Protein AF-Q2GPQ6-F1 (afdb_monomer)

InterPro domains:
  IPR011059 Metal-dependent hydrolase, composite domain superfamily [SSF51338] (100-540)
  IPR013108 Amidohydrolase 3 [PF07969] (475-532)
  IPR032466 Metal-dependent hydrolase [SSF51556] (184-500)

Organism: Chaetomium globosum (strain ATCC 6205 / CBS 148.51 / DSM 1962 / NBRC 6347 / NRRL 1970) (NCBI:txid306901)

Nearest PDB structures (foldseek):
  3ooq-assembly1_E  TM=9.260E-01  e=1.274E-31  Thermotoga maritima MSB8
  8dqn-assembly1_H  TM=5.918E-01  e=1.921E-09  Leucothrix mucor DSM 2157
  3mtw-assembly1_A  TM=5.544E-01  e=2.272E-09  Caulobacter vibrioides
  8dqn-assembly1_G  TM=5.792E-01  e=2.688E-09  Leucothrix mucor DSM 2157
  8dqn-assembly1_A  TM=5.842E-01  e=4.981E-09  Leucothrix mucor DSM 2157

pLDDT: mean 72.68, std 28.34, range [21.3, 98.81]

Solvent-accessible surface area (backbone atoms only — not comparable to full-atom values): 72209 Å² total; per-residue (Å²): 123,78,82,87,87,82,86,84,86,84,88,86,91,82,81,86,81,90,75,77,88,75,72,83,66,66,68,60,60,54,48,56,53,52,43,12,40,54,38,27,50,47,54,52,50,49,49,56,74,74,64,70,84,88,71,94,64,81,88,72,82,77,67,46,96,47,85,58,32,25,79,68,76,44,51,44,66,60,41,50,55,41,50,57,49,45,51,66,74,66,55,69,58,60,63,61,80,15,64,91,55,85,56,36,94,85,41,64,91,87,66,63,32,34,36,41,33,49,22,27,33,37,39,64,62,52,42,89,88,54,52,71,71,45,37,73,72,43,42,54,55,63,76,41,70,25,17,39,34,26,41,51,11,17,23,66,44,75,39,75,70,75,60,74,93,77,56,63,96,71,46,45,76,45,77,44,86,56,29,36,29,38,30,19,29,32,32,67,36,26,24,70,25,15,50,26,48,41,54,43,88,94,46,68,50,30,60,76,80,91,42,52,76,31,43,60,44,50,34,70,81,47,43,39,64,80,30,57,50,46,58,51,24,33,42,39,29,30,37,34,34,27,28,34,28,53,45,55,17,45,25,35,6,26,27,47,50,30,33,48,67,52,76,84,83,82,81,67,64,40,86,35,64,69,70,24,36,71,54,79,84,54,53,65,44,32,34,26,30,24,48,61,61,48,22,28,66,69,40,39,41,94,94,53,78,63,21,68,39,64,70,38,44,59,44,54,50,50,61,48,50,53,54,16,51,50,51,47,49,54,30,51,55,43,42,59,52,39,75,77,42,56,63,75,48,86,66,74,68,70,81,56,68,73,35,44,58,52,29,35,28,56,64,63,39,36,50,29,36,31,35,28,24,37,65,72,40,48,49,54,50,29,48,50,19,58,73,65,61,27,56,55,40,28,33,30,61,23,40,31,47,54,81,38,59,78,53,43,63,61,26,29,76,92,54,57,42,28,38,30,28,59,36,73,86,56,33,50,33,79,60,35,55,56,57,56,47,43,32,45,24,52,28,43,76,72,73,48,46,44,29,33,37,24,54,19,79,80,33,64,48,36,48,35,55,52,33,26,25,45,22,29,68,40,23,21,53,64,64,56,19,56,26,15,30,16,28,48,41,19,44,61,72,41,31,55,49,29,40,22,34,57,47,58,27,10,46,17,33,33,23,34,28,68,31,43,69,62,42,92,84,43,46,45,46,48,38,26,49,49,37,43,71,75,48,96,57,46,55,68,77,93,66,78,88,62,74,74,79,76,83,64,72,73,37,63,55,84,76,91,70,88,82,90,69,99,46,53,32,44,30,35,42,72,42,79,53,62,98,65,89,72,71,67,78,46,91,82,78,27,47,45,56,58,74,82,67,101,77,58,52,71,49,80,40,82,77,22,73,47,62,66,70,41,67,48,64,76,49,54,58,36,41,38,53,25,76,68,37,68,94,43,33,72,54,58,44,51,85,50,74,43,56,22,56,87,49,56,51,56,73,29,73,56,25,48,51,34,27,73,73,45,28,41,30,35,37,20,55,24,30,23,68,54,88,88,22,32,28,22,22,16,20,24,32,40,28,74,35,72,39,79,86,43,88,76,20,59,79,28,67,68,61,30,41,37,37,52,64,42,80,64,38,38,77,52,34,89,90,19,71,35,63,70,44,45,52,51,48,52,50,48,54,49,52,49,32,70,71,49,73,87,69,88,54,89,84,57,63,77,83,35,66,66,42,51,40,32,36,26,54,67,38,77,32,35,40,37,34,34,33,26,31,45,79,57,49,59,51,50,53,54,48,48,52,54,49,28,72,71,59,79,30,68,61,44,42,33,33,29,28,31,41,22,40,76,84,41,48,67,61,33,59,77,66,68,44,47,78,43,67,48,57,86,70,27,70,25,57,42,68,54,19,63,71,32,66,62,65,80,56,33,51,81,69,71,88,82,83,66,75,90,74,84,88,75,84,77,89,72,86,86,76,92,82,86,85,83,87,85,84,88,85,90,86,86,84,84,88,86,82,88,89,84,84,86,89,89,81,83,86,82,89,85,82,89,84,86,89,80,89,86,88,91,90,89,84,89,80,89,85,94,87,88,84,80,88,89,83,90,80,87,84,90,83,84,84,87,85,87,85,89,87,88,85,89,86,87,87,89,91,86,90,88,84,91,90,86,92,90,90,89,90,93,91,90,86,82,88,88,82,88,87,87,88,85,89,81,90,84,86,88,88,82,85,86,81,92,88,78,84,80,83,84,90,83,85,89,85,79,88,78,89,81,88,87,88,88,83,92,78,86,80,90,80,87,89,82,88,81,87,89,88,86,90,90,83,87,91,84,90,87,88,84,91,86,86,87,87,88,85,90,86,88,85,85,89,86,87,83,89,83,89,82,88,82,88,90,86,91,79,91,86,93,86,90,91,88,91,90,85,90,88,93,88,86,89,91,87,92,86,88,85,87,87,87,89,91,87,87,88,92,88,85,90,82,90,80,90,81,91,80,90,80,89,84,83,87,82,89,87,85,84,89,85,91,92,86,86,87,90,63,65,33,84,90,93,94,93,91,91,93,90,92,91,88,88,90,85,90,84,86,91,81,90,89,88,83,87,87,88,87,88,90,85,83,88,86,85,85,88,83,86,79,84,84,87,133

Radius of gyration: 45.19 Å; Cα contacts (8 Å, |Δi|>4): 1776; chains: 1; bounding box: 141×131×121 Å

Secondary structure (DSSP, 8-state):
--------------PPP--------THHHHHHHHHHHHHHHHHHHHHHHHS-------------SSTTB-TTS-BHHHHHHHHHHHHHTTPPP-PPP-TT-SS-TTPPTTPPPEEEEEEEEE-SSPPTT--HHHHHTTTT--EEEEEEEEETTEEEEEES---GGGS-TT-EEEE-TT-EEEEPEEEEEE-TTTB-SSP-GGGB-S--TT-SB-TT-BGGGT--TT-THHHHHHTTTEEEEEE---SSSSEEEEEEEEE---SS-SS--TT-TTTTBS-TT---EEEEEE-SSHHHHHH--TTSSS-SSHHHHHHHHHHHHHHHHHHHHHHHHHHHHHHT-GGG-SSPPP--HHHHHHHHHHTT-EEEEEE--SHHHHHHHHHHHHHHT---SEEES-TTGGG-HHHHTTSTTSSPPEEEE-SS--SSSGGGSS--TTHHHHHHHTT--EEE--TBTTS-GGGTHHHHHHHHHTT--HHHHHHTTTHHHHHHHT-TTTSSS--TTSB--EEEESS-TTSTT--EEEEEETTEES-SS--------PPPPPP-GGGGSPP-SPPP-S--EEEEEEEEE-SS--S--BTTTTEEES---TT--EEEEEEEEEEPPEEEESS-TTTBSSTT-GGGB----TT--EESGGG---S-HHHHHHHHTTEEEEEE--B-SSTT-B-EEEEEEETT-S-TTSTTSEEEEEEEEEEE-STTHHHH-TT--SHHHHHHHHHHHHHHHHHSPP---TTS-TTSHHHHHHHHHTTSS-EEEEE--HHHHHHHHHHHHHHHHHHSS---EEEEE-TTGGGGHHHHHHTT-EEEESSSS----SGGGTT---S--S-S--TTT--------------------------------------------------------------------------------------------------------------------------------------------S------------------------------------------------------------------------------------------------------------------------------------------------------------------------

Sequence (1158 aa):
MDEKGGLPSHRAGTEPPRWQRQKPRRSRAIRFLAVGCLCFIAVAQWKQVFSNPSGSGPAASVVSPNPDVTVHGLSVKRLQENLATCESLRKKPQDPIGAGRERNARYLDGHAPTLIKNATVWVGEPAANTPPDAARNGAGFAWIKADVYLEYGLIKKVESSIALSSVASDTVVFNADGRPLTAGIIDMHSHAGVDSLPSLWGNEDTNEMASDITPYVRSIDGIQPFAHQIQVIKSGGVTTSLVLPGSANNMGGEAFVIKHAVGKADGRNETSAVDMLADPDRNWRYMKMACGENPKRVYGNAGKQGPTSRLGESWEFRQAFEKATKVVQEQDDWCNAAAAGVHHMKSYLPQELRWESLGALLRHQVRLNTHCYTIPDLEAFVDHTNEFKFKVQAFHHAHQTFLVPEILKRAYGGEPPASALFADNMWYKAEANVASEYAGKILYDNGLTPIYVSDNPVLNAQHVVFEAAKGYKYGLPYHAALAAVTTAPAERLGFGNRLGKIKPGFDADVVVWDSDPLSVGAAPVQVWIDGTAQYDDPVVLKKPVAEMMVPDESLSKIPEGPVAMDEVIFTGVSRVILNEDVEHLSENNALVVLLLASNTPIIKLNNGYLTESLTAFGSKIGLNAIDAEKDTDNGPSGTSFTRAEDGLALDTQKTNISYTYGVTKAITAPRLRGLDTHHGTSVGFLTGALSPLSHNTIFSADAAVHYTLTPSIKSAHPDTPSISAAIAALRIKLLTAVTTPPNDNPNTDPYSEASYLRLVTNGTLPLIITVHSADTIAALLKLKSLIETTTHTPLRLVLHGAAEAHLLAADLAAAHVGVILAPLFSYATTWDQRRALTGAAVDAGEPGWNRKMETTWLMRTGQPIAGRKERPRPMSAPAQQIWSQDLAMDALIRRDQAPAVGQLVPRRKIDWVPGQVRHLARPRLGVDKLRASMVPARPCPFPGLRPPELHALPPTQRHRRIPHMRRVKIGPWVRRAEDLRHFPDLLRQRRGALSPSPQNANPLNQPPSHDPSQPASPPHNPPLPIGLTLAPWPLTAESNNPIPSSSNPYSCTLHPPAPRAPPPQTSNFRTPQLPQQHLSRPSNNGNKNSILARRCICALGTCTGVHTPHAGCDSGAPHALRARRGPSATSVVSSIKASGRGEEVPHFGLAFTAVSPH

Foldseek 3Di:
DDDDDDDDDDDDDDDDDDDDPPDDPPVVVVVQVVQWVVVVVVVVVVCVVPPDPPDPDPDDPPDPPDVQAFPQGDGLVLLVVLLVVVVVLQDAFAQDFFPPDPADPLFDPPFAKEKEAFEFEFFLAFDPPQDPVVVLVVHRGGGDTWIWIADNQFTADTGNDDDCVNDDVRYHYHYLVHFYKFFFFEFAAEQAQCCAPLGDPVLNNQAPLPAQQQQLDASLVRGQLVRVLLLLLVQLRHQKYWRARDALHQWGYWIFIFGSPDDDCPPQPSRHSLSRGPCNVCSAIETEGEADCRNLVSQVDPPDDGDVDRVRSLVVLVVLLVVLVVLLVQQVVQSVVVVVPSSPDNDRGRDDSSNPSVVCQLSVRYAYEYAAFDPSRLLSVQVSCVVSVGAHQEHACHFCCLVCVVSQCSRHDNAGHEYEHAQPPAQQDPSRPRGHNLSCLSQSVSVHQYAYHQSPPVHSSSLSLQSLLSNLLQANWNSSSLCSGWQSSCVSVSNNNATRGSDRSHRQFMFGWQAASSDDQITTLWTDGSSDIPAPFFDDDPDDRDDHDDRDNVSNDRDPDDDDFPWEKEFQAQEEAEPDDQPDDDPPHGIRGPDDDPDHYYDYDHNHYHHQFAEAELAQQQQAQHNVDPVRGVDACQPDAEFSLVRGAAPHPRLCVCVVVRNQKYWHAHAHHDRSHHAYFIWIATSNDHDPPPPRGTPGRGQAGEDELECVVLVRHVQDVDSVSVLVVVLVLLVCLLPDPPDPPPPDDCRHPSNVSVCQLQPNHAYEYEAAAPVSVVSVLVSQVVSCVSSVHHGRAEYEQHQVCVVVVVSCVVSVYHYHHPPPQQDSHHPRNVVGDRGRSRYQDRPDPDDHDDPDDDPDDDDDDDDDDDDDDDDDDDDDDDDDDDDDDDDDDDDDDDDDDDDDDDDDDDDDDDDDDDDDDDDDDDDDDDDDDDDDDDDDDDDDDDDDDDDDDDDDDDDDDDDDDDDDDDDDDDDDDDDDDDDDDDDDDDDDDDDDDDDDDDDDDDDDDDDDDDDDDDDDDDDDDDDDDDDDDDDDDDDDDDDDDDDDDDDDDDDDDDDDDYDDDDDDDDDDDDDDDDDDDDDDDDDDDDDDYDDDDDDDDDDDDDDDDDDDTDDDDDDDDDDDDDDYDDDDDDDDDDDDDDDDDDDDDDDDDDDDDD

Mean predicted aligned error: 18.24 Å

Structure (mmCIF, N/CA/C/O backbone):
data_AF-Q2GPQ6-F1
#
_entry.id   AF-Q2GPQ6-F1
#
loop_
_atom_site.group_PDB
_atom_site.id
_atom_site.type_symbol
_atom_site.label_atom_id
_atom_site.label_alt_id
_atom_site.label_comp_id
_atom_site.label_asym_id
_atom_site.label_entity_id
_atom_site.label_seq_id
_atom_site.pdbx_PDB_ins_code
_atom_site.Cartn_x
_atom_site.Cartn_y
_atom_site.Cartn_z
_atom_site.occupancy
_atom_site.B_iso_or_equiv
_atom_site.auth_seq_id
_atom_site.auth_comp_id
_atom_site.auth_asym_id
_atom_site.auth_atom_id
_atom_site.pdbx_PDB_model_num
ATOM 1 N N . MET A 1 1 ? 24.464 44.467 -34.924 1.00 33.66 1 MET A N 1
ATOM 2 C CA . MET A 1 1 ? 23.470 44.532 -33.836 1.00 33.66 1 MET A CA 1
ATOM 3 C C . MET A 1 1 ? 24.221 44.253 -32.542 1.00 33.66 1 MET A C 1
ATOM 5 O O . MET A 1 1 ? 24.274 43.110 -32.119 1.00 33.66 1 MET A O 1
ATOM 9 N N . ASP A 1 2 ? 24.963 45.180 -31.941 1.00 35.94 2 ASP A N 1
ATOM 10 C CA . ASP A 1 2 ? 25.137 46.631 -32.153 1.00 35.94 2 ASP A CA 1
ATOM 11 C C . ASP A 1 2 ? 23.869 47.500 -32.102 1.00 35.94 2 ASP A C 1
ATOM 13 O O . ASP A 1 2 ? 23.050 47.469 -33.013 1.00 35.94 2 ASP A O 1
ATOM 17 N N . GLU A 1 3 ? 23.820 48.303 -31.037 1.00 38.44 3 GLU A N 1
ATOM 18 C CA . GLU A 1 3 ? 23.460 49.730 -30.990 1.00 38.44 3 GLU A CA 1
ATOM 19 C C . GLU A 1 3 ? 22.063 50.214 -31.439 1.00 38.44 3 GLU A C 1
ATOM 21 O O . GLU A 1 3 ? 21.700 50.260 -32.609 1.00 38.44 3 GLU A O 1
ATOM 26 N N . LYS A 1 4 ? 21.345 50.717 -30.426 1.00 36.44 4 LYS A N 1
ATOM 27 C CA . LYS A 1 4 ? 20.774 52.075 -30.303 1.00 36.44 4 LYS A CA 1
ATOM 28 C C . LYS A 1 4 ? 20.741 52.997 -31.541 1.00 36.44 4 LYS A C 1
ATOM 30 O O . LYS A 1 4 ? 21.755 53.212 -32.194 1.00 36.44 4 LYS A O 1
ATOM 35 N N . GLY A 1 5 ? 19.733 53.877 -31.526 1.00 37.91 5 GLY A N 1
ATOM 36 C CA . GLY A 1 5 ? 20.026 55.321 -31.437 1.00 37.91 5 GLY A CA 1
ATOM 37 C C . GLY A 1 5 ? 19.019 56.243 -32.123 1.00 37.91 5 GLY A C 1
ATOM 38 O O . GLY A 1 5 ? 18.670 56.012 -33.272 1.00 37.91 5 GLY A O 1
ATOM 39 N N . GLY A 1 6 ? 18.567 57.301 -31.430 1.00 31.03 6 GLY A N 1
ATOM 40 C CA . GLY A 1 6 ? 17.501 58.171 -31.960 1.00 31.03 6 GLY A CA 1
ATOM 41 C C . GLY A 1 6 ? 17.274 59.557 -31.331 1.00 31.03 6 GLY A C 1
ATOM 42 O O . GLY A 1 6 ? 16.336 60.213 -31.760 1.00 31.03 6 GLY A O 1
ATOM 43 N N . LEU A 1 7 ? 18.140 60.035 -30.415 1.00 31.34 7 LEU A N 1
ATOM 44 C CA . LEU A 1 7 ? 18.234 61.452 -29.967 1.00 31.34 7 LEU A CA 1
ATOM 45 C C . LEU A 1 7 ? 16.989 62.053 -29.241 1.00 31.34 7 LEU A C 1
ATOM 47 O O . LEU A 1 7 ? 15.953 61.399 -29.160 1.00 31.34 7 LEU A O 1
ATOM 51 N N . PRO A 1 8 ? 17.048 63.299 -28.705 1.00 43.69 8 PRO A N 1
ATOM 52 C CA . PRO A 1 8 ? 18.209 64.129 -28.343 1.00 43.69 8 PRO A CA 1
ATOM 53 C C . PRO A 1 8 ? 18.274 64.502 -26.837 1.00 43.69 8 PRO A C 1
ATOM 55 O O . PRO A 1 8 ? 17.430 64.147 -26.022 1.00 43.69 8 PRO A O 1
ATOM 58 N N . SER A 1 9 ? 19.325 65.242 -26.472 1.00 32.03 9 SER A N 1
ATOM 59 C CA . SER A 1 9 ? 19.670 65.714 -25.119 1.00 32.03 9 SER A CA 1
ATOM 60 C C . SER A 1 9 ? 18.954 66.991 -24.656 1.00 32.03 9 SER A C 1
ATOM 62 O O . SER A 1 9 ? 18.629 67.826 -25.493 1.00 32.03 9 SER A O 1
ATOM 64 N N . HIS A 1 10 ? 19.007 67.285 -23.348 1.00 33.09 10 HIS A N 1
ATOM 65 C CA . HIS A 1 10 ? 19.486 68.606 -22.897 1.00 33.09 10 HIS A CA 1
ATOM 66 C C . HIS A 1 10 ? 20.354 68.522 -21.619 1.00 33.09 10 HIS A C 1
ATOM 68 O O . HIS A 1 10 ? 20.557 67.440 -21.072 1.00 33.09 10 HIS A O 1
ATOM 74 N N . ARG A 1 11 ? 20.990 69.642 -21.241 1.00 31.41 11 ARG A N 1
ATOM 75 C CA . ARG A 1 11 ? 22.183 69.705 -20.362 1.00 31.41 11 ARG A CA 1
ATOM 76 C C . ARG A 1 11 ? 21.898 69.743 -18.849 1.00 31.41 11 ARG A C 1
ATOM 78 O O . ARG A 1 11 ? 20.796 70.047 -18.412 1.00 31.41 11 ARG A O 1
ATOM 85 N N . ALA A 1 12 ? 22.946 69.468 -18.070 1.00 33.78 12 ALA A N 1
ATOM 86 C CA . ALA A 1 12 ? 22.953 69.432 -16.608 1.00 33.78 12 ALA A CA 1
ATOM 87 C C . ALA A 1 12 ? 23.259 70.788 -15.935 1.00 33.78 12 ALA A C 1
ATOM 89 O O . ALA A 1 12 ? 23.894 71.650 -16.541 1.00 33.78 12 ALA A O 1
ATOM 90 N N . GLY A 1 13 ? 22.955 70.874 -14.632 1.00 31.48 13 GLY A N 1
ATOM 91 C CA . GLY A 1 13 ? 23.861 71.495 -13.653 1.00 31.48 13 GLY A CA 1
ATOM 92 C C . GLY A 1 13 ? 23.433 72.812 -12.995 1.00 31.48 13 GLY A C 1
ATOM 93 O O . GLY A 1 13 ? 23.898 73.869 -13.404 1.00 31.48 13 GLY A O 1
ATOM 94 N N . THR A 1 14 ? 22.695 72.728 -11.883 1.00 32.09 14 THR A N 1
ATOM 95 C CA . THR A 1 14 ? 22.660 73.750 -10.813 1.00 32.09 14 THR A CA 1
ATOM 96 C C . THR A 1 14 ? 22.431 73.100 -9.439 1.00 32.09 14 THR A C 1
ATOM 98 O O . THR A 1 14 ? 22.091 71.921 -9.341 1.00 32.09 14 THR A O 1
ATOM 101 N N . GLU A 1 15 ? 22.708 73.855 -8.373 1.00 35.91 15 GLU A N 1
ATOM 102 C CA . GLU A 1 15 ? 22.818 73.390 -6.981 1.00 35.91 15 GLU A CA 1
ATOM 103 C C . GLU A 1 15 ? 21.477 73.021 -6.302 1.00 35.91 15 GLU A C 1
ATOM 105 O O . GLU A 1 15 ? 20.422 73.537 -6.679 1.00 35.91 15 GLU A O 1
ATOM 110 N N . PRO A 1 16 ? 21.490 72.184 -5.240 1.00 40.41 16 PRO A N 1
ATOM 111 C CA . PRO A 1 16 ? 20.292 71.885 -4.457 1.00 40.41 16 PRO A CA 1
ATOM 112 C C . PRO A 1 16 ? 19.830 73.097 -3.616 1.00 40.41 16 PRO A C 1
ATOM 114 O O . PRO A 1 16 ? 20.598 73.606 -2.791 1.00 40.41 16 PRO A O 1
ATOM 117 N N . PRO A 1 17 ? 18.561 73.541 -3.724 1.00 40.47 17 PRO A N 1
ATOM 118 C CA . PRO A 1 17 ? 18.054 74.651 -2.925 1.00 40.47 17 PRO A CA 1
ATOM 119 C C . PRO A 1 17 ? 17.923 74.262 -1.444 1.00 40.47 17 PRO A C 1
ATOM 121 O O . PRO A 1 17 ? 17.265 73.283 -1.088 1.00 40.47 17 PRO A O 1
ATOM 124 N N . ARG A 1 18 ? 18.507 75.076 -0.555 1.00 48.44 18 ARG A N 1
ATOM 125 C CA . ARG A 1 18 ? 18.419 74.910 0.907 1.00 48.44 18 ARG A CA 1
ATOM 126 C C . ARG A 1 18 ? 16.970 75.025 1.402 1.00 48.44 18 ARG A C 1
ATOM 128 O O . ARG A 1 18 ? 16.500 76.128 1.672 1.00 48.44 18 ARG A O 1
ATOM 135 N N . TRP A 1 19 ? 16.288 73.900 1.613 1.00 36.50 19 TRP A N 1
ATOM 136 C CA . TRP A 1 19 ? 15.030 73.870 2.369 1.00 36.50 19 TRP A CA 1
ATOM 137 C C . TRP A 1 19 ? 15.268 73.609 3.861 1.00 36.50 19 TRP A C 1
ATOM 139 O O . TRP A 1 19 ? 16.174 72.883 4.270 1.00 36.50 19 TRP A O 1
ATOM 149 N N . GLN A 1 20 ? 14.491 74.299 4.695 1.00 41.88 20 GLN A N 1
ATOM 150 C CA . GLN A 1 20 ? 14.791 74.482 6.115 1.00 41.88 20 GLN A CA 1
ATOM 151 C C . GLN A 1 20 ? 14.499 73.228 6.954 1.00 41.88 20 GLN A C 1
ATOM 153 O O . GLN A 1 20 ? 13.480 72.564 6.771 1.00 41.88 20 GLN A O 1
ATOM 158 N N . ARG A 1 21 ? 15.328 72.977 7.981 1.00 45.06 21 ARG A N 1
ATOM 159 C CA . ARG A 1 21 ? 15.021 72.032 9.071 1.00 45.06 21 ARG A CA 1
ATOM 160 C C . ARG A 1 21 ? 13.820 72.524 9.896 1.00 45.06 21 ARG A C 1
ATOM 162 O O . ARG A 1 21 ? 13.995 73.092 10.976 1.00 45.06 21 ARG A O 1
ATOM 169 N N . GLN A 1 22 ? 12.594 72.269 9.440 1.00 48.06 22 GLN A N 1
ATOM 170 C CA . GLN A 1 22 ? 11.425 72.380 10.311 1.00 48.06 22 GLN A CA 1
ATOM 171 C C . GLN A 1 22 ? 11.478 71.271 11.370 1.00 48.06 22 GLN A C 1
ATOM 173 O O . GLN A 1 22 ? 11.256 70.097 11.084 1.00 48.06 22 GLN A O 1
ATOM 178 N N . LYS A 1 23 ? 11.785 71.649 12.617 1.00 54.69 23 LYS A N 1
ATOM 179 C CA . LYS A 1 23 ? 11.693 70.747 13.773 1.00 54.69 23 LYS A CA 1
ATOM 180 C C . LYS A 1 23 ? 10.245 70.233 13.886 1.00 54.69 23 LYS A C 1
ATOM 182 O O . LYS A 1 23 ? 9.337 71.070 13.891 1.00 54.69 23 LYS A O 1
ATOM 187 N N . PRO A 1 24 ? 9.993 68.920 14.054 1.00 47.72 24 PRO A N 1
ATOM 188 C CA . PRO A 1 24 ? 8.645 68.433 14.327 1.00 47.72 24 PRO A CA 1
ATOM 189 C C . PRO A 1 24 ? 8.117 69.084 15.615 1.00 47.72 24 PRO A C 1
ATOM 191 O O . PRO A 1 24 ? 8.735 69.004 16.680 1.00 47.72 24 PRO A O 1
ATOM 194 N N . ARG A 1 25 ? 6.983 69.789 15.515 1.00 56.94 25 ARG A N 1
ATOM 195 C CA . ARG A 1 25 ? 6.399 70.543 16.635 1.00 56.94 25 ARG A CA 1
ATOM 196 C C . ARG A 1 25 ? 5.952 69.579 17.744 1.00 56.94 25 ARG A C 1
ATOM 198 O O . ARG A 1 25 ? 4.942 68.892 17.594 1.00 56.94 25 ARG A O 1
ATOM 205 N N . ARG A 1 26 ? 6.664 69.595 18.885 1.00 57.31 26 ARG A N 1
ATOM 206 C CA . ARG A 1 26 ? 6.406 68.767 20.091 1.00 57.31 26 ARG A CA 1
ATOM 207 C C . ARG A 1 26 ? 4.939 68.763 20.565 1.00 57.31 26 ARG A C 1
ATOM 209 O O . ARG A 1 26 ? 4.509 67.801 21.192 1.00 57.31 26 ARG A O 1
ATOM 216 N N . SER A 1 27 ? 4.151 69.790 20.238 1.00 62.12 27 SER A N 1
ATOM 217 C CA . SER A 1 27 ? 2.749 69.920 20.655 1.00 62.12 27 SER A CA 1
ATOM 218 C C . SER A 1 27 ? 1.784 68.873 20.079 1.00 62.12 27 SER A C 1
ATOM 220 O O . SER A 1 27 ? 0.752 68.636 20.700 1.00 62.12 27 SER A O 1
ATOM 222 N N . ARG A 1 28 ? 2.077 68.218 18.941 1.00 58.72 28 ARG A N 1
ATOM 223 C CA . ARG A 1 28 ? 1.203 67.135 18.431 1.00 58.72 28 ARG A CA 1
ATOM 224 C C . ARG A 1 28 ? 1.348 65.836 19.230 1.00 58.72 28 ARG A C 1
ATOM 226 O O . ARG A 1 28 ? 0.332 65.238 19.564 1.00 58.72 28 ARG A O 1
ATOM 233 N N . ALA A 1 29 ? 2.570 65.457 19.608 1.00 65.44 29 ALA A N 1
ATOM 234 C CA . ALA A 1 29 ? 2.811 64.283 20.454 1.00 65.44 29 ALA A CA 1
ATOM 235 C C . ALA A 1 29 ? 2.175 64.448 21.846 1.00 65.44 29 ALA A C 1
ATOM 237 O O . ALA A 1 29 ? 1.461 63.563 22.305 1.00 65.44 29 ALA A O 1
ATOM 238 N N . ILE A 1 30 ? 2.348 65.622 22.470 1.00 71.69 30 ILE A N 1
ATOM 239 C CA . ILE A 1 30 ? 1.747 65.937 23.778 1.00 71.69 30 ILE A CA 1
ATOM 240 C C . ILE A 1 30 ? 0.212 65.856 23.725 1.00 71.69 30 ILE A C 1
ATOM 242 O O . ILE A 1 30 ? -0.397 65.365 24.667 1.00 71.69 30 ILE A O 1
ATOM 246 N N . ARG A 1 31 ? -0.427 66.281 22.623 1.00 68.75 31 ARG A N 1
ATOM 247 C CA . ARG A 1 31 ? -1.889 66.175 22.467 1.00 68.75 31 ARG A CA 1
ATOM 248 C C . ARG A 1 31 ? -2.374 64.731 22.343 1.00 68.75 31 ARG A C 1
ATOM 250 O O . ARG A 1 31 ? -3.341 64.396 23.012 1.00 68.75 31 ARG A O 1
ATOM 257 N N . PHE A 1 32 ? -1.703 63.881 21.563 1.00 74.62 32 PHE A N 1
ATOM 258 C CA . PHE A 1 32 ? -2.044 62.451 21.507 1.00 74.62 32 PHE A CA 1
ATOM 259 C C . PHE A 1 32 ? -1.875 61.766 22.869 1.00 74.62 32 PHE A C 1
ATOM 261 O O . PHE A 1 32 ? -2.736 60.993 23.272 1.00 74.62 32 PHE A O 1
ATOM 268 N N . LEU A 1 33 ? -0.815 62.101 23.610 1.00 78.31 33 LEU A N 1
ATOM 269 C CA . LEU A 1 33 ? -0.555 61.527 24.932 1.00 78.31 33 LEU A CA 1
ATOM 270 C C . LEU A 1 33 ? -1.566 62.026 25.986 1.00 78.31 33 LEU A C 1
ATOM 272 O O . LEU A 1 33 ? -2.018 61.243 26.812 1.00 78.31 33 LEU A O 1
ATOM 276 N N . ALA A 1 34 ? -1.988 63.295 25.919 1.00 78.94 34 ALA A N 1
ATOM 277 C CA . ALA A 1 34 ? -2.982 63.877 26.828 1.00 78.94 34 ALA A CA 1
ATOM 278 C C . ALA A 1 34 ? -4.427 63.421 26.551 1.00 78.94 34 ALA A C 1
ATOM 280 O O . ALA A 1 34 ? -5.163 63.169 27.504 1.00 78.94 34 ALA A O 1
ATOM 281 N N . VAL A 1 35 ? -4.826 63.279 25.277 1.00 85.31 35 VAL A N 1
ATOM 282 C CA . VAL A 1 35 ? -6.077 62.582 24.912 1.00 85.31 35 VAL A CA 1
ATOM 283 C C . VAL A 1 35 ? -6.015 61.153 25.450 1.00 85.31 35 VAL A C 1
ATOM 285 O O . VAL A 1 35 ? -6.905 60.761 26.198 1.00 85.31 35 VAL A O 1
ATOM 288 N N . GLY A 1 36 ? -4.877 60.484 25.218 1.00 89.50 36 GLY A N 1
ATOM 289 C CA . GLY A 1 36 ? -4.471 59.242 25.865 1.00 89.50 36 GLY A CA 1
ATOM 290 C C . GLY A 1 36 ? -4.877 59.169 27.338 1.00 89.50 36 GLY A C 1
ATOM 291 O O . GLY A 1 36 ? -5.738 58.373 27.712 1.00 89.50 36 GLY A O 1
ATOM 292 N N . CYS A 1 37 ? -4.273 59.999 28.189 1.00 86.38 37 CYS A N 1
ATOM 293 C CA . CYS A 1 37 ? -4.537 59.985 29.630 1.00 86.38 37 CYS A CA 1
ATOM 294 C C . CYS A 1 37 ? -6.038 60.053 29.969 1.00 86.38 37 CYS A C 1
ATOM 296 O O . CYS A 1 37 ? -6.506 59.296 30.819 1.00 86.38 37 CYS A O 1
ATOM 298 N N . LEU A 1 38 ? -6.805 60.919 29.296 1.00 87.31 38 LEU A N 1
ATOM 299 C CA . LEU A 1 38 ? -8.225 61.134 29.596 1.00 87.31 38 LEU A CA 1
ATOM 300 C C . LEU A 1 38 ? -9.082 59.884 29.376 1.00 87.31 38 LEU A C 1
ATOM 302 O O . LEU A 1 38 ? -9.977 59.611 30.176 1.00 87.31 38 LEU A O 1
ATOM 306 N N . CYS A 1 39 ? -8.832 59.112 28.321 1.00 87.81 39 CYS A N 1
ATOM 307 C CA . CYS A 1 39 ? -9.755 58.042 27.957 1.00 87.81 39 CYS A CA 1
ATOM 308 C C . CYS A 1 39 ? -9.424 56.703 28.626 1.00 87.81 39 CYS A C 1
ATOM 310 O O . CYS A 1 39 ? -10.338 55.927 28.890 1.00 87.81 39 CYS A O 1
ATOM 312 N N . PHE A 1 40 ? -8.176 56.468 29.050 1.00 89.00 40 PHE A N 1
ATOM 313 C CA . PHE A 1 40 ? -7.924 55.403 30.029 1.00 89.00 40 PHE A CA 1
ATOM 314 C C . PHE A 1 40 ? -8.464 55.770 31.410 1.00 89.00 40 PHE A C 1
ATOM 316 O O . PHE A 1 40 ? -8.983 54.892 32.090 1.00 89.00 40 PHE A O 1
ATOM 323 N N . ILE A 1 41 ? -8.413 57.044 31.822 1.00 87.38 41 ILE A N 1
ATOM 324 C CA . ILE A 1 41 ? -9.134 57.489 33.025 1.00 87.38 41 ILE A CA 1
ATOM 325 C C . ILE A 1 41 ? -10.632 57.188 32.864 1.00 87.38 41 ILE A C 1
ATOM 327 O O . ILE A 1 41 ? -11.225 56.629 33.782 1.00 87.38 41 ILE A O 1
ATOM 331 N N . ALA A 1 42 ? -11.225 57.430 31.689 1.00 84.12 42 ALA A N 1
ATOM 332 C CA . ALA A 1 42 ? -12.607 57.040 31.406 1.00 84.12 42 ALA A CA 1
ATOM 333 C C . ALA A 1 42 ? -12.833 55.514 31.474 1.00 84.12 42 ALA A C 1
ATOM 335 O O . ALA A 1 42 ? -13.791 55.086 32.108 1.00 84.12 42 ALA A O 1
ATOM 336 N N . VAL A 1 43 ? -11.953 54.678 30.908 1.00 82.75 43 VAL A N 1
ATOM 337 C CA . VAL A 1 43 ? -12.049 53.201 30.987 1.00 82.75 43 VAL A CA 1
ATOM 338 C C . VAL A 1 43 ? -11.840 52.678 32.417 1.00 82.75 43 VAL A C 1
ATOM 340 O O . VAL A 1 43 ? -12.511 51.732 32.833 1.00 82.75 43 VAL A O 1
ATOM 343 N N . ALA A 1 44 ? -10.953 53.292 33.201 1.00 79.38 44 ALA A N 1
ATOM 344 C CA . ALA A 1 44 ? -10.711 52.946 34.600 1.00 79.38 44 ALA A CA 1
ATOM 345 C C . ALA A 1 44 ? -11.893 53.350 35.495 1.00 79.38 44 ALA A C 1
ATOM 347 O O . ALA A 1 44 ? -12.339 52.550 36.316 1.00 79.38 44 ALA A O 1
ATOM 348 N N . GLN A 1 45 ? -12.451 54.547 35.290 1.00 78.06 45 GLN A N 1
ATOM 349 C CA . GLN A 1 45 ? -13.670 55.012 35.956 1.00 78.06 45 GLN A CA 1
ATOM 350 C C . GLN A 1 45 ? -14.885 54.170 35.551 1.00 78.06 45 GLN A C 1
ATOM 352 O O . GLN A 1 45 ? -15.645 53.762 36.421 1.00 78.06 45 GLN A O 1
ATOM 357 N N . TRP A 1 46 ? -15.030 53.811 34.271 1.00 75.69 46 TRP A N 1
ATOM 358 C CA . TRP A 1 46 ? -16.058 52.876 33.798 1.00 75.69 46 TRP A CA 1
ATOM 359 C C . TRP A 1 46 ? -15.931 51.522 34.504 1.00 75.69 46 TRP A C 1
ATOM 361 O O . TRP A 1 46 ? -16.910 51.010 35.044 1.00 75.69 46 TRP A O 1
ATOM 371 N N . LYS A 1 47 ? -14.713 50.968 34.598 1.00 71.12 47 LYS A N 1
ATOM 372 C CA . LYS A 1 47 ? -14.475 49.746 35.378 1.00 71.12 47 LYS A CA 1
ATOM 373 C C . LYS A 1 47 ? -14.796 49.926 36.865 1.00 71.12 47 LYS A C 1
ATOM 375 O O . LYS A 1 47 ? -15.388 49.013 37.420 1.00 71.12 47 LYS A O 1
ATOM 380 N N . GLN A 1 48 ? -14.496 51.058 37.505 1.00 68.00 48 GLN A N 1
ATOM 381 C CA . GLN A 1 48 ? -14.880 51.298 38.907 1.00 68.00 48 GLN A CA 1
ATOM 382 C C . GLN A 1 48 ? -16.399 51.439 39.105 1.00 68.00 48 GLN A C 1
ATOM 384 O O . GLN A 1 48 ? -16.929 50.881 40.060 1.00 68.00 48 GLN A O 1
ATOM 389 N N . VAL A 1 49 ? -17.109 52.118 38.199 1.00 66.19 49 VAL A N 1
ATOM 390 C CA . VAL A 1 49 ? -18.570 52.313 38.273 1.00 66.19 49 VAL A CA 1
ATOM 391 C C . VAL A 1 49 ? -19.334 51.001 38.064 1.00 66.19 49 VAL A C 1
ATOM 393 O O . VAL A 1 49 ? -20.348 50.782 38.720 1.00 66.19 49 VAL A O 1
ATOM 396 N N . PHE A 1 50 ? -18.840 50.104 37.204 1.00 59.66 50 PHE A N 1
ATOM 397 C CA . PHE A 1 50 ? -19.475 48.805 36.941 1.00 59.66 50 PHE A CA 1
ATOM 398 C C . PHE A 1 50 ? -18.901 47.623 37.748 1.00 59.66 50 PHE A C 1
ATOM 400 O O . PHE A 1 50 ? -19.447 46.526 37.666 1.00 59.66 50 PHE A O 1
ATOM 407 N N . SER A 1 51 ? -17.850 47.818 38.555 1.00 52.34 51 SER A N 1
ATOM 408 C CA . SER A 1 51 ? -17.254 46.761 39.395 1.00 52.34 51 SER A CA 1
ATOM 409 C C . SER A 1 51 ? -17.491 47.003 40.885 1.00 52.34 51 SER A C 1
ATOM 411 O O . SER A 1 51 ? -16.535 47.047 41.660 1.00 52.34 51 SER A O 1
ATOM 413 N N . ASN A 1 52 ? -18.753 47.146 41.308 1.00 43.81 52 ASN A N 1
ATOM 414 C CA . ASN A 1 52 ? -19.051 47.113 42.738 1.00 43.81 52 ASN A CA 1
ATOM 415 C C . ASN A 1 52 ? -20.426 46.526 43.121 1.00 43.81 52 ASN A C 1
ATOM 417 O O . ASN A 1 52 ? -21.434 47.229 43.085 1.00 43.81 52 ASN A O 1
ATOM 421 N N . PRO A 1 53 ? -20.453 45.264 43.585 1.00 47.56 53 PRO A N 1
ATOM 422 C CA . PRO A 1 53 ? -21.517 44.720 44.418 1.00 47.56 53 PRO A CA 1
ATOM 423 C C . PRO A 1 53 ? -21.025 44.436 45.856 1.00 47.56 53 PRO A C 1
ATOM 425 O O . PRO A 1 53 ? -21.277 43.361 46.396 1.00 47.56 53 PRO A O 1
ATOM 428 N N . SER A 1 54 ? -20.329 45.378 46.510 1.00 45.25 54 SER A N 1
ATOM 429 C CA . SER A 1 54 ? -19.968 45.286 47.939 1.00 45.25 54 SER A CA 1
ATOM 430 C C . SER A 1 54 ? -21.177 45.519 48.869 1.00 45.25 54 SER A C 1
ATOM 432 O O . SER A 1 54 ? -21.165 46.408 49.721 1.00 45.25 54 SER A O 1
ATOM 434 N N . GLY A 1 55 ? -22.249 44.746 48.682 1.00 37.91 55 GLY A N 1
ATOM 435 C CA . GLY A 1 55 ? -23.448 44.767 49.519 1.00 37.91 55 GLY A CA 1
ATOM 436 C C . GLY A 1 55 ? -23.352 43.743 50.646 1.00 37.91 55 GLY A C 1
ATOM 437 O O . GLY A 1 55 ? -23.742 42.593 50.466 1.00 37.91 55 GLY A O 1
ATOM 438 N N . SER A 1 56 ? -22.848 44.147 51.813 1.00 43.25 56 SER A N 1
ATOM 439 C CA . SER A 1 56 ? -22.763 43.287 53.000 1.00 43.25 56 SER A CA 1
ATOM 440 C C . SER A 1 56 ? -24.131 43.115 53.679 1.00 43.25 56 SER A C 1
ATOM 442 O O . SER A 1 56 ? -24.416 43.751 54.694 1.00 43.25 56 SER A O 1
ATOM 444 N N . GLY A 1 57 ? -24.981 42.261 53.108 1.00 39.66 57 GLY A N 1
ATOM 445 C CA . GLY A 1 57 ? -26.187 41.729 53.748 1.00 39.66 57 GLY A CA 1
ATOM 446 C C . GLY A 1 57 ? -26.036 40.238 54.083 1.00 39.66 57 GLY A C 1
ATOM 447 O O . GLY A 1 57 ? -25.189 39.568 53.487 1.00 39.66 57 GLY A O 1
ATOM 448 N N . PRO A 1 58 ? -26.837 39.687 55.016 1.00 43.38 58 PRO A N 1
ATOM 449 C CA . PRO A 1 58 ? -26.910 38.240 55.212 1.00 43.38 58 PRO A CA 1
ATOM 450 C C . PRO A 1 58 ? -27.377 37.559 53.918 1.00 43.38 58 PRO A C 1
ATOM 452 O O . PRO A 1 58 ? -28.143 38.140 53.149 1.00 43.38 58 PRO A O 1
ATOM 455 N N . ALA A 1 59 ? -26.905 36.335 53.675 1.00 38.84 59 ALA A N 1
ATOM 456 C CA . ALA A 1 59 ? -27.052 35.645 52.395 1.00 38.84 59 ALA A CA 1
ATOM 457 C C . ALA A 1 59 ? -28.503 35.221 52.092 1.00 38.84 59 ALA A C 1
ATOM 459 O O . ALA A 1 59 ? -28.877 34.059 52.239 1.00 38.84 59 ALA A O 1
ATOM 460 N N . ALA A 1 60 ? -29.314 36.167 51.615 1.00 39.44 60 ALA A N 1
ATOM 461 C CA . ALA A 1 60 ? -30.535 35.863 50.888 1.00 39.44 60 ALA A CA 1
ATOM 462 C C . ALA A 1 60 ? -30.161 35.090 49.616 1.00 39.44 60 ALA A C 1
ATOM 464 O O . ALA A 1 60 ? -29.360 35.555 48.801 1.00 39.44 60 ALA A O 1
ATOM 465 N N . SER A 1 61 ? -30.728 33.899 49.451 1.00 45.72 61 SER A N 1
ATOM 466 C CA . SER A 1 61 ? -30.526 33.067 48.272 1.00 45.72 61 SER A CA 1
ATOM 467 C C . SER A 1 61 ? -31.126 33.754 47.044 1.00 45.72 61 SER A C 1
ATOM 469 O O . SER A 1 61 ? -32.331 33.695 46.805 1.00 45.72 61 SER A O 1
ATOM 471 N N . VAL A 1 62 ? -30.272 34.389 46.233 1.00 51.50 62 VAL A N 1
ATOM 472 C CA . VAL A 1 62 ? -30.636 34.892 44.900 1.00 51.50 62 VAL A CA 1
ATOM 473 C C . VAL A 1 62 ? -30.782 33.695 43.958 1.00 51.50 62 VAL A C 1
ATOM 475 O O . VAL A 1 62 ? -29.936 33.412 43.111 1.00 51.50 62 VAL A O 1
ATOM 478 N N . VAL A 1 63 ? -31.871 32.954 44.156 1.00 54.12 63 VAL A N 1
ATOM 479 C CA . VAL A 1 63 ? -32.392 31.997 43.186 1.00 54.12 63 VAL A CA 1
ATOM 480 C C . VAL A 1 63 ? -32.728 32.794 41.929 1.00 54.12 63 VAL A C 1
ATOM 482 O O . VAL A 1 63 ? -33.418 33.812 42.004 1.00 54.12 63 VAL A O 1
ATOM 485 N N . SER A 1 64 ? -32.221 32.354 40.777 1.00 51.06 64 SER A N 1
ATOM 486 C CA . SER A 1 64 ? -32.596 32.948 39.495 1.00 51.06 64 SER A CA 1
ATOM 487 C C . SER A 1 64 ? -34.124 32.906 39.353 1.00 51.06 64 SER A C 1
ATOM 489 O O . SER A 1 64 ? -34.705 31.830 39.512 1.00 51.06 64 SER A O 1
ATOM 491 N N . PRO A 1 65 ? -34.804 34.028 39.045 1.00 58.72 65 PRO A N 1
ATOM 492 C CA . PRO A 1 65 ? -36.263 34.051 38.926 1.00 58.72 65 PRO A CA 1
ATOM 493 C C . PRO A 1 65 ? -36.781 33.231 37.732 1.00 58.72 65 PRO A C 1
ATOM 495 O O . PRO A 1 65 ? -37.987 33.039 37.603 1.00 58.72 65 PRO A O 1
ATOM 498 N N . ASN A 1 66 ? -35.882 32.739 36.872 1.00 72.31 66 ASN A N 1
ATOM 499 C CA . ASN A 1 66 ? -36.154 31.666 35.927 1.00 72.31 66 ASN A CA 1
ATOM 500 C C . ASN A 1 66 ? -35.361 30.402 36.344 1.00 72.31 66 ASN A C 1
ATOM 502 O O . ASN A 1 66 ? -34.126 30.458 36.315 1.00 72.31 66 ASN A O 1
ATOM 506 N N . PRO A 1 67 ? -36.020 29.271 36.684 1.00 76.81 67 PRO A N 1
ATOM 507 C CA . PRO A 1 67 ? -35.339 28.027 37.057 1.00 76.81 67 PRO A CA 1
ATOM 508 C C . PRO A 1 67 ? -34.503 27.416 35.920 1.00 76.81 67 PRO A C 1
ATOM 510 O O . PRO A 1 67 ? -33.564 26.671 36.199 1.00 76.81 67 PRO A O 1
ATOM 513 N N . ASP A 1 68 ? -34.778 27.771 34.660 1.00 87.25 68 ASP A N 1
ATOM 514 C CA . ASP A 1 68 ? -34.037 27.290 33.487 1.00 87.25 68 ASP A CA 1
ATOM 515 C C . ASP A 1 68 ? -32.654 27.952 33.323 1.00 87.25 68 ASP A C 1
ATOM 517 O O . ASP A 1 68 ? -31.915 27.616 32.392 1.00 87.25 68 ASP A O 1
ATOM 521 N N . VAL A 1 69 ? -32.294 28.913 34.188 1.00 89.25 69 VAL A N 1
ATOM 522 C CA . VAL A 1 69 ? -31.078 29.735 34.069 1.00 89.25 69 VAL A CA 1
ATOM 523 C C . VAL A 1 69 ? -30.302 29.779 35.390 1.00 89.25 69 VAL A C 1
ATOM 525 O O . VAL A 1 69 ? -30.875 30.029 36.449 1.00 89.25 69 VAL A O 1
ATOM 528 N N . THR A 1 70 ? -28.985 29.558 35.348 1.00 91.00 70 THR A N 1
ATOM 529 C CA . THR A 1 70 ? -28.115 29.604 36.538 1.00 91.00 70 THR A CA 1
ATOM 530 C C . THR A 1 70 ? -27.859 31.027 37.039 1.00 91.00 70 THR A C 1
ATOM 532 O O . THR A 1 70 ? -28.054 32.009 36.323 1.00 91.00 70 THR A O 1
ATOM 535 N N . VAL A 1 71 ? -27.285 31.146 38.243 1.00 88.06 71 VAL A N 1
ATOM 536 C CA . VAL A 1 71 ? -26.770 32.420 38.795 1.00 88.06 71 VAL A CA 1
ATOM 537 C C . VAL A 1 71 ? -25.660 33.070 37.945 1.00 88.06 71 VAL A C 1
ATOM 539 O O . VAL A 1 71 ? -25.269 34.207 38.200 1.00 88.06 71 VAL A O 1
ATOM 542 N N . HIS A 1 72 ? -25.157 32.366 36.927 1.00 90.44 72 HIS A N 1
ATOM 543 C CA . HIS A 1 72 ? -24.172 32.846 35.956 1.00 90.44 72 HIS A CA 1
ATOM 544 C C . HIS A 1 72 ? -24.762 33.058 34.546 1.00 90.44 72 HIS A C 1
ATOM 546 O O . HIS A 1 72 ? -24.014 33.265 33.595 1.00 90.44 72 HIS A O 1
ATOM 552 N N . GLY A 1 73 ? -26.093 33.028 34.396 1.00 92.50 73 GLY A N 1
ATOM 553 C CA . GLY A 1 73 ? -26.776 33.296 33.124 1.00 92.50 73 GLY A CA 1
ATOM 554 C C . GLY A 1 73 ? -26.743 32.140 32.117 1.00 92.50 73 GLY A C 1
ATOM 555 O O . GLY A 1 73 ? -27.044 32.347 30.943 1.00 92.50 73 GLY A O 1
ATOM 556 N N . LEU A 1 74 ? -26.372 30.929 32.546 1.00 95.69 74 LEU A N 1
ATOM 557 C CA . LEU A 1 74 ? -26.265 29.754 31.675 1.00 95.69 74 LEU A CA 1
ATOM 558 C C . LEU A 1 74 ? -27.568 28.951 31.658 1.00 95.69 74 LEU A C 1
ATOM 560 O O . LEU A 1 74 ? -28.232 28.837 32.683 1.00 95.69 74 LEU A O 1
ATOM 564 N N . SER A 1 75 ? -27.907 28.344 30.520 1.00 96.44 75 SER A N 1
ATOM 565 C CA . SER A 1 75 ? -29.078 27.468 30.403 1.00 96.44 75 SER A CA 1
ATOM 566 C C . SER A 1 75 ? -28.851 26.151 31.147 1.00 96.44 75 SER A C 1
ATOM 568 O O . SER A 1 75 ? -27.948 25.387 30.803 1.00 96.44 75 SER A O 1
ATOM 570 N N . VAL A 1 76 ? -29.711 25.858 32.124 1.00 95.19 76 VAL A N 1
ATOM 571 C CA . VAL A 1 76 ? -29.686 24.618 32.914 1.00 95.19 76 VAL A CA 1
ATOM 572 C C . VAL A 1 76 ? -29.873 23.393 32.018 1.00 95.19 76 VAL A C 1
ATOM 574 O O . VAL A 1 76 ? -29.125 22.430 32.164 1.00 95.19 76 VAL A O 1
ATOM 577 N N . LYS A 1 77 ? -30.765 23.459 31.016 1.00 96.19 77 LYS A N 1
ATOM 578 C CA . LYS A 1 77 ? -30.953 22.392 30.016 1.00 96.19 77 LYS A CA 1
ATOM 579 C C . LYS A 1 77 ? -29.651 22.056 29.280 1.00 96.19 77 LYS A C 1
ATOM 581 O O . LYS A 1 77 ? -29.262 20.895 29.226 1.00 96.19 77 LYS A O 1
ATOM 586 N N . ARG A 1 78 ? -28.925 23.066 28.784 1.00 96.38 78 ARG A N 1
ATOM 587 C CA . ARG A 1 78 ? -27.636 22.842 28.103 1.00 96.38 78 ARG A CA 1
ATOM 588 C C . ARG A 1 78 ? -26.547 22.332 29.054 1.00 96.38 78 ARG A C 1
ATOM 590 O O . ARG A 1 78 ? -25.691 21.554 28.644 1.00 96.38 78 ARG A O 1
ATOM 597 N N . LEU A 1 79 ? -26.578 22.724 30.327 1.00 96.88 79 LEU A N 1
ATOM 598 C CA . LEU A 1 79 ? -25.671 22.171 31.338 1.00 96.88 79 LEU A CA 1
ATOM 599 C C . LEU A 1 79 ? -25.989 20.701 31.662 1.00 96.88 79 LEU A C 1
ATOM 601 O O . LEU A 1 79 ? -25.064 19.932 31.896 1.00 96.88 79 LEU A O 1
ATOM 605 N N . GLN A 1 80 ? -27.259 20.287 31.617 1.00 96.00 80 GLN A N 1
ATOM 606 C CA . GLN A 1 80 ? -27.668 18.881 31.734 1.00 96.00 80 GLN A CA 1
ATOM 607 C C . GLN A 1 80 ? -27.248 18.062 30.501 1.00 96.00 80 GLN A C 1
ATOM 609 O O . GLN A 1 80 ? -26.690 16.981 30.655 1.00 96.00 80 GLN A O 1
ATOM 614 N N . GLU A 1 81 ? -27.415 18.599 29.287 1.00 96.19 81 GLU A N 1
ATOM 615 C CA . GLU A 1 81 ? -26.898 17.995 28.042 1.00 96.19 81 GLU A CA 1
ATOM 616 C C . GLU A 1 81 ? -25.366 17.824 28.092 1.00 96.19 81 GLU A C 1
ATOM 618 O O . GLU A 1 81 ? -24.821 16.785 27.715 1.00 96.19 81 GLU A O 1
ATOM 623 N N . ASN A 1 82 ? -24.654 18.821 28.623 1.00 97.12 82 ASN A N 1
ATOM 624 C CA . ASN A 1 82 ? -23.213 18.744 28.847 1.00 97.12 82 ASN A CA 1
ATOM 625 C C . ASN A 1 82 ? -22.821 17.752 29.956 1.00 97.12 82 ASN A C 1
ATOM 627 O O . ASN A 1 82 ? -21.808 17.074 29.810 1.00 97.12 82 ASN A O 1
ATOM 631 N N . LEU A 1 83 ? -23.618 17.605 31.018 1.00 96.31 83 LEU A N 1
ATOM 632 C CA . LEU A 1 83 ? -23.391 16.583 32.044 1.00 96.31 83 LEU A CA 1
ATOM 633 C C . LEU A 1 83 ? -23.602 15.165 31.484 1.00 96.31 83 LEU A C 1
ATOM 635 O O . LEU A 1 83 ? -22.784 14.294 31.751 1.00 96.31 83 LEU A O 1
ATOM 639 N N . ALA A 1 84 ? -24.602 14.946 30.626 1.00 95.44 84 ALA A N 1
ATOM 640 C CA . ALA A 1 84 ? -24.749 13.683 29.894 1.00 95.44 84 ALA A CA 1
ATOM 641 C C . ALA A 1 84 ? -23.554 13.416 28.951 1.00 95.44 84 ALA A C 1
ATOM 643 O O . ALA A 1 84 ? -23.072 12.290 28.842 1.00 95.44 84 ALA A O 1
ATOM 644 N N . THR A 1 85 ? -22.990 14.463 28.334 1.00 96.06 85 THR A N 1
ATOM 645 C CA . THR A 1 85 ? -21.771 14.350 27.501 1.00 96.06 85 THR A CA 1
ATOM 646 C C . THR A 1 85 ? -20.559 13.837 28.305 1.00 96.06 85 THR A C 1
ATOM 648 O O . THR A 1 85 ? -19.690 13.151 27.757 1.00 96.06 85 THR A O 1
ATOM 651 N N . CYS A 1 86 ? -20.501 14.090 29.618 1.00 96.44 86 CYS A N 1
ATOM 652 C CA . CYS A 1 86 ? -19.446 13.561 30.489 1.00 96.44 86 CYS A CA 1
ATOM 653 C C . CYS A 1 86 ? -19.444 12.029 30.587 1.00 96.44 86 CYS A C 1
ATOM 655 O O . CYS A 1 86 ? -18.389 11.442 30.823 1.00 96.44 86 CYS A O 1
ATOM 657 N N . GLU A 1 87 ? -20.586 11.368 30.384 1.00 93.62 87 GLU A N 1
ATOM 658 C CA . GLU A 1 87 ? -20.658 9.905 30.359 1.00 93.62 87 GLU A CA 1
ATOM 659 C C . GLU A 1 87 ? -19.993 9.354 29.091 1.00 93.62 87 GLU A C 1
ATOM 661 O O . GLU A 1 87 ? -19.170 8.442 29.173 1.00 93.62 87 GLU A O 1
ATOM 666 N N . SER A 1 88 ? -20.229 9.970 27.923 1.00 91.25 88 SER A N 1
ATOM 667 C CA . SER A 1 88 ? -19.547 9.585 26.677 1.00 91.25 88 SER A CA 1
ATOM 668 C C . SER A 1 88 ? -18.034 9.838 26.709 1.00 91.25 88 SER A C 1
ATOM 670 O O . SER A 1 88 ? -17.277 9.034 26.171 1.00 91.25 88 SER A O 1
ATOM 672 N N . LEU A 1 89 ? -17.569 10.879 27.415 1.00 94.75 89 LEU A N 1
ATOM 673 C CA . LEU A 1 89 ? -16.135 11.132 27.650 1.00 94.75 89 LEU A CA 1
ATOM 674 C C . LEU A 1 89 ? -15.478 10.115 28.608 1.00 94.75 89 LEU A C 1
ATOM 676 O O . LEU A 1 89 ? -14.253 10.082 28.735 1.00 94.75 89 LEU A O 1
ATOM 680 N N . ARG A 1 90 ? -16.273 9.294 29.306 1.00 92.06 90 ARG A N 1
ATOM 681 C CA . ARG A 1 90 ? -15.808 8.276 30.267 1.00 92.06 90 ARG A CA 1
ATOM 682 C C . ARG A 1 90 ? -16.079 6.841 29.800 1.00 92.06 90 ARG A C 1
ATOM 684 O O . ARG A 1 90 ? -15.466 5.908 30.320 1.00 92.06 90 ARG A O 1
ATOM 691 N N . LYS A 1 91 ? -16.950 6.650 28.802 1.00 93.44 91 LYS A N 1
ATOM 692 C CA . LYS A 1 91 ? -17.229 5.356 28.165 1.00 93.44 91 LYS A CA 1
ATOM 693 C C . LYS A 1 91 ? -15.970 4.823 27.475 1.00 93.44 91 LYS A C 1
ATOM 695 O O . LYS A 1 91 ? -15.442 5.449 26.558 1.00 93.44 91 LYS A O 1
ATOM 700 N N . LYS A 1 92 ? -15.523 3.629 27.864 1.00 92.44 92 LYS A N 1
ATOM 701 C CA . LYS A 1 92 ? -14.521 2.873 27.101 1.00 92.44 92 LYS A CA 1
ATOM 702 C C . LYS A 1 92 ? -15.217 2.111 25.965 1.00 92.44 92 LYS A C 1
ATOM 704 O O . LYS A 1 92 ? -16.216 1.445 26.249 1.00 92.44 92 LYS A O 1
ATOM 709 N N . PRO A 1 93 ? -14.718 2.173 24.718 1.00 94.62 93 PRO A N 1
ATOM 710 C CA . PRO A 1 93 ? -15.081 1.229 23.668 1.00 94.62 93 PRO A CA 1
ATOM 711 C C . PRO A 1 93 ? -14.967 -0.229 24.101 1.00 94.62 93 PRO A C 1
ATOM 713 O O . PRO A 1 93 ? -14.223 -0.557 25.027 1.00 94.62 93 PRO A O 1
ATOM 716 N N . GLN A 1 94 ? -15.683 -1.092 23.393 1.00 93.44 94 GLN A N 1
ATOM 717 C CA . GLN A 1 94 ? -15.546 -2.545 23.426 1.00 93.44 94 GLN A CA 1
ATOM 718 C C . GLN A 1 94 ? -15.488 -3.027 21.974 1.00 93.44 94 GLN A C 1
ATOM 720 O O . GLN A 1 94 ? -16.039 -2.372 21.091 1.00 93.44 94 GLN A O 1
ATOM 725 N N . ASP A 1 95 ? -14.833 -4.155 21.718 1.00 94.62 95 ASP A N 1
ATOM 726 C CA . ASP A 1 95 ? -14.846 -4.759 20.384 1.00 94.62 95 ASP A CA 1
ATOM 727 C C . ASP A 1 95 ? -16.274 -5.250 20.059 1.00 94.62 95 ASP A C 1
ATOM 729 O O . ASP A 1 95 ? -16.891 -5.895 20.916 1.00 94.62 95 ASP A O 1
ATOM 733 N N . PRO A 1 96 ? -16.831 -4.955 18.866 1.00 91.81 96 PRO A N 1
ATOM 734 C CA . PRO A 1 96 ? -18.184 -5.365 18.499 1.00 91.81 96 PRO A CA 1
ATOM 735 C C . PRO A 1 96 ? -18.362 -6.886 18.581 1.00 91.81 96 PRO A C 1
ATOM 737 O O . PRO A 1 96 ? -17.497 -7.659 18.157 1.00 91.81 96 PRO A O 1
ATOM 740 N N . ILE A 1 97 ? -19.506 -7.316 19.119 1.00 90.50 97 ILE A N 1
ATOM 741 C CA . ILE A 1 97 ? -19.787 -8.734 19.375 1.00 90.50 97 ILE A CA 1
ATOM 742 C C . ILE A 1 97 ? -19.842 -9.560 18.081 1.00 90.50 97 ILE A C 1
ATOM 744 O O . ILE A 1 97 ? -20.304 -9.097 17.039 1.00 90.50 97 ILE A O 1
ATOM 748 N N . GLY A 1 98 ? -19.376 -10.805 18.174 1.00 87.31 98 GLY A N 1
ATOM 749 C CA . GLY A 1 98 ? -19.421 -11.801 17.103 1.00 87.31 98 GLY A CA 1
ATOM 750 C C . GLY A 1 98 ? -20.565 -12.787 17.295 1.00 87.31 98 GLY A C 1
ATOM 751 O O . GLY A 1 98 ? -21.679 -12.584 16.809 1.00 87.31 98 GLY A O 1
ATOM 752 N N . ALA A 1 99 ? -20.274 -13.854 18.041 1.00 88.06 99 ALA A N 1
ATOM 753 C CA . ALA A 1 99 ? -21.254 -14.845 18.467 1.00 88.06 99 ALA A CA 1
ATOM 754 C C . ALA A 1 99 ? -22.407 -14.216 19.275 1.00 88.06 99 ALA A C 1
ATOM 756 O O . ALA A 1 99 ? -22.234 -13.207 19.957 1.00 88.06 99 ALA A O 1
ATOM 757 N N . GLY A 1 100 ? -23.590 -14.830 19.190 1.00 88.88 100 GLY A N 1
ATOM 758 C CA . GLY A 1 100 ? -24.826 -14.327 19.803 1.00 88.88 100 GLY A CA 1
ATOM 759 C C . GLY A 1 100 ? -25.626 -13.349 18.932 1.00 88.88 100 GLY A C 1
ATOM 760 O O . GLY A 1 100 ? -26.760 -13.038 19.277 1.00 88.88 100 GLY A O 1
ATOM 761 N N . ARG A 1 101 ? -25.089 -12.896 17.789 1.00 93.44 101 ARG A N 1
ATOM 762 C CA . ARG A 1 101 ? -25.843 -12.112 16.797 1.00 93.44 101 ARG A CA 1
ATOM 763 C C . ARG A 1 101 ? -26.772 -12.998 15.962 1.00 93.44 101 ARG A C 1
ATOM 765 O O . ARG A 1 101 ? -26.347 -14.018 15.421 1.00 93.44 101 ARG A O 1
ATOM 772 N N . GLU A 1 102 ? -28.015 -12.559 15.784 1.00 92.00 102 GLU A N 1
ATOM 773 C CA . GLU A 1 102 ? -28.976 -13.201 14.874 1.00 92.00 102 GLU A CA 1
ATOM 774 C C . GLU A 1 102 ? -28.736 -12.800 13.409 1.00 92.00 102 GLU A C 1
ATOM 776 O O . GLU A 1 102 ? -28.730 -13.666 12.531 1.00 92.00 102 GLU A O 1
ATOM 781 N N . ARG A 1 103 ? -28.450 -11.513 13.160 1.00 93.81 103 ARG A N 1
ATOM 782 C CA . ARG A 1 103 ? -28.085 -10.940 11.852 1.00 93.81 103 ARG A CA 1
ATOM 783 C C . ARG A 1 103 ? -26.846 -10.051 11.949 1.00 93.81 103 ARG A C 1
ATOM 785 O O . ARG A 1 103 ? -26.529 -9.517 13.011 1.00 93.81 103 ARG A O 1
ATOM 792 N N . ASN A 1 104 ? -26.165 -9.866 10.827 1.00 93.62 104 ASN A N 1
ATOM 793 C CA . ASN A 1 104 ? -25.170 -8.817 10.642 1.00 93.62 104 ASN A CA 1
ATOM 794 C C . ASN A 1 104 ? -25.885 -7.454 10.516 1.00 93.62 104 ASN A C 1
ATOM 796 O O . ASN A 1 104 ? -26.937 -7.359 9.883 1.00 93.62 104 ASN A O 1
ATOM 800 N N . ALA A 1 105 ? -25.319 -6.393 11.100 1.00 90.56 105 ALA A N 1
ATOM 801 C CA . ALA A 1 105 ? -25.866 -5.034 11.019 1.00 90.56 105 ALA A CA 1
ATOM 802 C C . ALA A 1 105 ? -25.903 -4.485 9.577 1.00 90.56 105 ALA A C 1
ATOM 804 O O . ALA A 1 105 ? -26.705 -3.609 9.274 1.00 90.56 105 ALA A O 1
ATOM 805 N N . ARG A 1 106 ? -25.056 -5.023 8.689 1.00 90.56 106 ARG A N 1
ATOM 806 C CA . ARG A 1 106 ? -24.964 -4.666 7.265 1.00 90.56 106 ARG A CA 1
ATOM 807 C C . ARG A 1 106 ? -25.830 -5.541 6.345 1.00 90.56 106 ARG A C 1
ATOM 809 O O . ARG A 1 106 ? -25.865 -5.305 5.142 1.00 90.56 106 ARG A O 1
ATOM 816 N N . TYR A 1 107 ? -26.496 -6.569 6.878 1.00 89.31 107 TYR A N 1
ATOM 817 C CA . TYR A 1 107 ? -27.292 -7.503 6.075 1.00 89.31 107 TYR A CA 1
ATOM 818 C C . TYR A 1 107 ? -28.629 -6.896 5.635 1.00 89.31 107 TYR A C 1
ATOM 820 O O . TYR A 1 107 ? -29.335 -6.291 6.450 1.00 89.31 107 TYR A O 1
ATOM 828 N N . LEU A 1 108 ? -29.004 -7.152 4.378 1.00 81.19 108 LEU A N 1
ATOM 829 C CA . LEU A 1 108 ? -30.293 -6.776 3.806 1.00 81.19 108 LEU A CA 1
ATOM 830 C C . LEU A 1 108 ? -31.261 -7.948 3.707 1.00 81.19 108 LEU A C 1
ATOM 832 O O . LEU A 1 108 ? -30.940 -9.013 3.182 1.00 81.19 108 LEU A O 1
ATOM 836 N N . ASP A 1 109 ? -32.489 -7.699 4.136 1.00 84.75 109 ASP A N 1
ATOM 837 C CA . ASP A 1 109 ? -33.575 -8.663 4.068 1.00 84.75 109 ASP A CA 1
ATOM 838 C C . ASP A 1 109 ? -33.964 -8.959 2.605 1.00 84.75 109 ASP A C 1
ATOM 840 O O . ASP A 1 109 ? -34.146 -8.048 1.799 1.00 84.75 109 ASP A O 1
ATOM 844 N N . GLY A 1 110 ? -34.072 -10.247 2.263 1.00 81.50 110 GLY A N 1
ATOM 845 C CA . GLY A 1 110 ? -34.324 -10.728 0.897 1.00 81.50 110 GLY A CA 1
ATOM 846 C C . GLY A 1 110 ? -33.104 -11.318 0.174 1.00 81.50 110 GLY A C 1
ATOM 847 O O . GLY A 1 110 ? -33.267 -11.875 -0.909 1.00 81.50 110 GLY A O 1
ATOM 848 N N . HIS A 1 111 ? -31.903 -11.253 0.759 1.00 85.19 111 HIS A N 1
ATOM 849 C CA . HIS A 1 111 ? -30.727 -11.969 0.246 1.00 85.19 111 HIS A CA 1
ATOM 850 C C . HIS A 1 111 ? -30.780 -13.453 0.633 1.00 85.19 111 HIS A C 1
ATOM 852 O O . HIS A 1 111 ? -30.783 -13.790 1.815 1.00 85.19 111 HIS A O 1
ATOM 858 N N . ALA A 1 112 ? -30.817 -14.343 -0.362 1.00 90.44 112 ALA A N 1
ATOM 859 C CA . ALA A 1 112 ? -30.915 -15.785 -0.136 1.00 90.44 112 ALA A CA 1
ATOM 860 C C . ALA A 1 112 ? -29.677 -16.339 0.610 1.00 90.44 112 ALA A C 1
ATOM 862 O O . ALA A 1 112 ? -28.550 -15.920 0.317 1.00 90.44 112 ALA A O 1
ATOM 863 N N . PRO A 1 113 ? -29.837 -17.307 1.535 1.00 96.00 113 PRO A N 1
ATOM 864 C CA . PRO A 1 113 ? -28.705 -17.954 2.196 1.00 96.00 113 PRO A CA 1
ATOM 865 C C . PRO A 1 113 ? -27.799 -18.676 1.192 1.00 96.00 113 PRO A C 1
ATOM 867 O O . PRO A 1 113 ? -28.261 -19.139 0.151 1.00 96.00 113 PRO A O 1
ATOM 870 N N . THR A 1 114 ? -26.511 -18.828 1.506 1.00 97.62 114 THR A N 1
ATOM 871 C CA . THR A 1 114 ? -25.569 -19.597 0.673 1.00 97.62 114 THR A CA 1
ATOM 872 C C . THR A 1 114 ? -24.980 -20.765 1.455 1.00 97.62 114 THR A C 1
ATOM 874 O O . THR A 1 114 ? -24.421 -20.581 2.534 1.00 97.62 114 THR A O 1
ATOM 877 N N . LEU A 1 115 ? -25.032 -21.967 0.882 1.00 98.44 115 LEU A N 1
ATOM 878 C CA . LEU A 1 115 ? -24.272 -23.122 1.347 1.00 98.44 115 LEU A CA 1
ATOM 879 C C . LEU A 1 115 ? -23.100 -23.381 0.398 1.00 98.44 115 LEU A C 1
ATOM 881 O O . LEU A 1 115 ? -23.286 -23.874 -0.716 1.00 98.44 115 LEU A O 1
ATOM 885 N N . ILE A 1 116 ? -21.888 -23.086 0.864 1.00 98.50 116 ILE A N 1
ATOM 886 C CA . ILE A 1 116 ? -20.650 -23.466 0.189 1.00 98.50 116 ILE A CA 1
ATOM 887 C C . ILE A 1 116 ? -20.336 -24.913 0.580 1.00 98.50 116 ILE A C 1
ATOM 889 O O . ILE A 1 116 ? -20.083 -25.190 1.751 1.00 98.50 116 ILE A O 1
ATOM 893 N N . LYS A 1 117 ? -20.367 -25.844 -0.378 1.00 98.12 117 LYS A N 1
ATOM 894 C CA . LYS A 1 117 ? -20.082 -27.269 -0.152 1.00 98.12 117 LYS A CA 1
ATOM 895 C C . LYS A 1 117 ? -18.687 -27.672 -0.614 1.00 98.12 117 LYS A C 1
ATOM 897 O O . LYS A 1 117 ? -18.176 -27.118 -1.587 1.00 98.12 117 LYS A O 1
ATOM 902 N N . ASN A 1 118 ? -18.131 -28.705 0.024 1.00 96.44 118 ASN A N 1
ATOM 903 C CA . ASN A 1 118 ? -16.870 -29.348 -0.355 1.00 96.44 118 ASN A CA 1
ATOM 904 C C . ASN A 1 118 ? -15.706 -28.341 -0.456 1.00 96.44 118 ASN A C 1
ATOM 906 O O . ASN A 1 118 ? -15.015 -28.275 -1.469 1.00 96.44 118 ASN A O 1
ATOM 910 N N . ALA A 1 119 ? -15.504 -27.522 0.577 1.00 97.31 119 ALA A N 1
ATOM 911 C CA . ALA A 1 119 ? -14.389 -26.583 0.651 1.00 97.31 119 ALA A CA 1
ATOM 912 C C . ALA A 1 119 ? -13.209 -27.162 1.450 1.00 97.31 119 ALA A C 1
ATOM 914 O O . ALA A 1 119 ? -13.374 -27.992 2.347 1.00 97.31 119 ALA A O 1
ATOM 915 N N . THR A 1 120 ? -12.004 -26.688 1.137 1.00 97.25 120 THR A N 1
ATOM 916 C CA . THR A 1 120 ? -10.806 -26.843 1.971 1.00 97.25 120 THR A CA 1
ATOM 917 C C . THR A 1 120 ? -10.649 -25.556 2.774 1.00 97.25 120 THR A C 1
ATOM 919 O O . THR A 1 120 ? -10.154 -24.563 2.261 1.00 97.25 120 THR A O 1
ATOM 922 N N . VAL A 1 121 ? -11.146 -25.530 4.006 1.00 98.06 121 VAL A N 1
ATOM 923 C CA . VAL A 1 121 ? -11.307 -24.320 4.823 1.00 98.06 121 VAL A CA 1
ATOM 924 C C . VAL A 1 121 ? -10.079 -24.061 5.695 1.00 98.06 121 VAL A C 1
ATOM 926 O O . VAL A 1 121 ? -9.629 -24.954 6.414 1.00 98.06 121 VAL A O 1
ATOM 929 N N . TRP A 1 122 ? -9.589 -22.821 5.695 1.00 97.69 122 TRP A N 1
ATOM 930 C CA . TRP A 1 122 ? -8.677 -22.297 6.713 1.00 97.69 122 TRP A CA 1
ATOM 931 C C . TRP A 1 122 ? -9.476 -21.559 7.790 1.00 97.69 122 TRP A C 1
ATOM 933 O O . TRP A 1 122 ? -10.120 -20.545 7.519 1.00 97.69 122 TRP A O 1
ATOM 943 N N . VAL A 1 123 ? -9.437 -22.063 9.025 1.00 96.38 123 VAL A N 1
ATOM 944 C CA . VAL A 1 123 ? -10.275 -21.548 10.125 1.00 96.38 123 VAL A CA 1
ATOM 945 C C . VAL A 1 123 ? -9.793 -20.182 10.641 1.00 96.38 123 VAL A C 1
ATOM 947 O O . VAL A 1 123 ? -10.613 -19.368 11.060 1.00 96.38 123 VAL A O 1
ATOM 950 N N . GLY A 1 124 ? -8.487 -19.894 10.579 1.00 95.25 124 GLY A N 1
ATOM 951 C CA . GLY A 1 124 ? -7.895 -18.650 11.106 1.00 95.25 124 GLY A CA 1
ATOM 952 C C . GLY A 1 124 ? -7.600 -18.659 12.616 1.00 95.25 124 GLY A C 1
ATOM 953 O O . GLY A 1 124 ? -7.270 -17.629 13.193 1.00 95.25 124 GLY A O 1
ATOM 954 N N . GLU A 1 125 ? -7.705 -19.806 13.284 1.00 95.38 125 GLU A N 1
ATOM 955 C CA . GLU A 1 125 ? -7.280 -20.008 14.676 1.00 95.38 125 GLU A CA 1
ATOM 956 C C . GLU A 1 125 ? -6.849 -21.473 14.891 1.00 95.38 125 GLU A C 1
ATOM 958 O O . GLU A 1 125 ? -7.257 -22.335 14.105 1.00 95.38 125 GLU A O 1
ATOM 963 N N . PRO A 1 126 ? -6.008 -21.776 15.900 1.00 96.19 126 PRO A N 1
ATOM 964 C CA . PRO A 1 126 ? -5.560 -23.140 16.159 1.00 96.19 126 PRO A CA 1
ATOM 965 C C . PRO A 1 126 ? -6.685 -23.991 16.760 1.00 96.19 126 PRO A C 1
ATOM 967 O O . PRO A 1 126 ? -7.610 -23.482 17.398 1.00 96.19 126 PRO A O 1
ATOM 970 N N . ALA A 1 127 ? -6.563 -25.311 16.622 1.00 94.06 127 ALA A N 1
ATOM 971 C CA . ALA A 1 127 ? -7.445 -26.285 17.251 1.00 94.06 127 ALA A CA 1
ATOM 972 C C . ALA A 1 127 ? -7.620 -26.033 18.763 1.00 94.06 127 ALA A C 1
ATOM 974 O O . ALA A 1 127 ? -6.679 -25.665 19.476 1.00 94.06 127 ALA A O 1
ATOM 975 N N . ALA A 1 128 ? -8.836 -26.262 19.264 1.00 92.19 128 ALA A N 1
ATOM 976 C CA . ALA A 1 128 ? -9.195 -25.994 20.653 1.00 92.19 128 ALA A CA 1
ATOM 977 C C . ALA A 1 128 ? -8.261 -26.709 21.650 1.00 92.19 128 ALA A C 1
ATOM 979 O O . ALA A 1 128 ? -7.941 -27.886 21.491 1.00 92.19 128 ALA A O 1
ATOM 980 N N . ASN A 1 129 ? -7.885 -25.996 22.716 1.00 93.50 129 ASN A N 1
ATOM 981 C CA . ASN A 1 129 ? -6.934 -26.420 23.755 1.00 93.50 129 ASN A CA 1
ATOM 982 C C . ASN A 1 129 ? -5.457 -26.537 23.317 1.00 93.50 129 ASN A C 1
ATOM 984 O O . ASN A 1 129 ? -4.640 -27.013 24.104 1.00 93.50 129 ASN A O 1
ATOM 988 N N . THR A 1 130 ? -5.077 -26.069 22.120 1.00 95.44 130 THR A N 1
ATOM 989 C CA . THR A 1 130 ? -3.653 -25.924 21.763 1.00 95.44 130 THR A CA 1
ATOM 990 C C . THR A 1 130 ? -2.970 -24.914 22.706 1.00 95.44 130 THR A C 1
ATOM 992 O O . THR A 1 130 ? -3.473 -23.795 22.838 1.00 95.44 130 THR A O 1
ATOM 995 N N . PRO A 1 131 ? -1.837 -25.252 23.358 1.00 95.81 131 PRO A N 1
ATOM 996 C CA . PRO A 1 131 ? -1.097 -24.312 24.205 1.00 95.81 131 PRO A CA 1
ATOM 997 C C . PRO A 1 131 ? -0.603 -23.082 23.419 1.00 95.81 131 PRO A C 1
ATOM 999 O O . PRO A 1 131 ? -0.170 -23.257 22.280 1.00 95.81 131 PRO A O 1
ATOM 1002 N N . PRO A 1 132 ? -0.585 -21.862 23.997 1.00 92.94 132 PRO A N 1
ATOM 1003 C CA . PRO A 1 132 ? -0.209 -20.640 23.274 1.00 92.94 132 PRO A CA 1
ATOM 1004 C C . PRO A 1 132 ? 1.158 -20.696 22.579 1.00 92.94 132 PRO A C 1
ATOM 1006 O O . PRO A 1 132 ? 1.267 -20.301 21.421 1.00 92.94 132 PRO A O 1
ATOM 1009 N N . ASP A 1 133 ? 2.182 -21.247 23.236 1.00 92.19 133 ASP A N 1
ATOM 1010 C CA . ASP A 1 133 ? 3.531 -21.358 22.659 1.00 92.19 133 ASP A CA 1
ATOM 1011 C C . ASP A 1 133 ? 3.585 -22.376 21.508 1.00 92.19 133 ASP A C 1
ATOM 1013 O O . ASP A 1 133 ? 4.259 -22.165 20.501 1.00 92.19 133 ASP A O 1
ATOM 1017 N N . ALA A 1 134 ? 2.813 -23.463 21.612 1.00 93.88 134 ALA A N 1
ATOM 1018 C CA . ALA A 1 134 ? 2.677 -24.446 20.542 1.00 93.88 134 ALA A CA 1
ATOM 1019 C C . ALA A 1 134 ? 1.906 -23.860 19.347 1.00 93.88 134 ALA A C 1
ATOM 1021 O O . ALA A 1 134 ? 2.316 -24.049 18.204 1.00 93.88 134 ALA A O 1
ATOM 1022 N N . ALA A 1 135 ? 0.841 -23.095 19.606 1.00 94.38 135 ALA A N 1
ATOM 1023 C CA . ALA A 1 135 ? 0.091 -22.372 18.585 1.00 94.38 135 ALA A CA 1
ATOM 1024 C C . ALA A 1 135 ? 0.947 -21.305 17.882 1.00 94.38 135 ALA A C 1
ATOM 1026 O O . ALA A 1 135 ? 0.843 -21.165 16.668 1.00 94.38 135 ALA A O 1
ATOM 1027 N N . ARG A 1 136 ? 1.842 -20.608 18.602 1.00 92.38 136 ARG A N 1
ATOM 1028 C CA . ARG A 1 136 ? 2.835 -19.700 17.995 1.00 92.38 136 ARG A CA 1
ATOM 1029 C C . ARG A 1 136 ? 3.796 -20.445 17.060 1.00 92.38 136 ARG A C 1
ATOM 1031 O O . ARG A 1 136 ? 4.178 -19.938 16.013 1.00 92.38 136 ARG A O 1
ATOM 1038 N N . ASN A 1 137 ? 4.133 -21.686 17.389 1.00 90.06 137 ASN A N 1
ATOM 1039 C CA . ASN A 1 137 ? 4.917 -22.559 16.515 1.00 90.06 137 ASN A CA 1
ATOM 1040 C C . ASN A 1 137 ? 4.062 -23.266 15.438 1.00 90.06 137 ASN A C 1
ATOM 1042 O O . ASN A 1 137 ? 4.539 -24.181 14.776 1.00 90.06 137 ASN A O 1
ATOM 1046 N N . GLY A 1 138 ? 2.806 -22.848 15.234 1.00 91.56 138 GLY A N 1
ATOM 1047 C CA . GLY A 1 138 ? 1.909 -23.353 14.191 1.00 91.56 138 GLY A CA 1
ATOM 1048 C C . GLY A 1 138 ? 1.145 -24.632 14.529 1.00 91.56 138 GLY A C 1
ATOM 1049 O O . GLY A 1 138 ? 0.345 -25.084 13.709 1.00 91.56 138 GLY A O 1
ATOM 1050 N N . ALA A 1 139 ? 1.324 -25.207 15.721 1.00 94.38 139 ALA A N 1
ATOM 1051 C CA . ALA A 1 139 ? 0.564 -26.383 16.129 1.00 94.38 139 ALA A CA 1
ATOM 1052 C C . ALA A 1 139 ? -0.945 -26.084 16.151 1.00 94.38 139 ALA A C 1
ATOM 1054 O O . ALA A 1 139 ? -1.382 -24.978 16.469 1.00 94.38 139 ALA A O 1
ATOM 1055 N N . GLY A 1 140 ? -1.755 -27.083 15.799 1.00 93.81 140 GLY A N 1
ATOM 1056 C CA . GLY A 1 140 ? -3.214 -26.967 15.772 1.00 93.81 140 GLY A CA 1
ATOM 1057 C C . GLY A 1 140 ? -3.789 -26.148 14.608 1.00 93.81 140 GLY A C 1
ATOM 1058 O O . GLY A 1 140 ? -4.999 -26.208 14.407 1.00 93.81 140 GLY A O 1
ATOM 1059 N N . PHE A 1 141 ? -2.984 -25.424 13.825 1.00 95.06 141 PHE A N 1
ATOM 1060 C CA . PHE A 1 141 ? -3.438 -24.813 12.574 1.00 95.06 141 PHE A CA 1
ATOM 1061 C 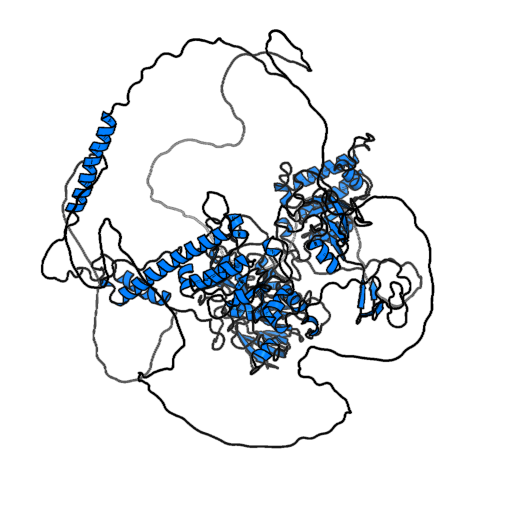C . PHE A 1 141 ? -3.442 -25.849 11.443 1.00 95.06 141 PHE A C 1
ATOM 1063 O O . PHE A 1 141 ? -2.461 -26.561 11.241 1.00 95.06 141 PHE A O 1
ATOM 1070 N N . ALA A 1 142 ? -4.540 -25.926 10.689 1.00 93.75 142 ALA A N 1
ATOM 1071 C CA . ALA A 1 142 ? -4.680 -26.840 9.560 1.00 93.75 142 ALA A CA 1
ATOM 1072 C C . ALA A 1 142 ? -5.743 -26.359 8.563 1.00 93.75 142 ALA A C 1
ATOM 1074 O O . ALA A 1 142 ? -6.681 -25.642 8.920 1.00 93.75 142 ALA A O 1
ATOM 1075 N N . TRP A 1 143 ? -5.625 -26.835 7.325 1.00 95.19 143 TRP A N 1
ATOM 1076 C CA . TRP A 1 143 ? -6.712 -26.830 6.350 1.00 95.19 143 TRP A CA 1
ATOM 1077 C C . TRP A 1 143 ? -7.641 -28.024 6.608 1.00 95.19 143 TRP A C 1
ATOM 1079 O O . TRP A 1 143 ? -7.176 -29.162 6.676 1.00 95.19 143 TRP A O 1
ATOM 1089 N N . ILE A 1 144 ? -8.949 -27.786 6.734 1.00 96.00 144 ILE A N 1
ATOM 1090 C CA . ILE A 1 144 ? -9.954 -28.827 7.016 1.00 96.00 144 ILE A CA 1
ATOM 1091 C C . ILE A 1 144 ? -10.941 -28.986 5.855 1.00 96.00 144 ILE A C 1
ATOM 1093 O O . ILE A 1 144 ? -11.237 -28.025 5.152 1.00 96.00 144 ILE A O 1
ATOM 1097 N N . LYS A 1 145 ? -11.491 -30.188 5.645 1.00 97.44 145 LYS A N 1
ATOM 1098 C CA . LYS A 1 145 ? -12.601 -30.390 4.697 1.00 97.44 145 LYS A CA 1
ATOM 1099 C C . LYS A 1 145 ? -13.927 -30.070 5.387 1.00 97.44 145 LYS A C 1
ATOM 1101 O O . LYS A 1 145 ? -14.244 -30.693 6.399 1.00 97.44 145 LYS A O 1
ATOM 1106 N N . ALA A 1 146 ? -14.673 -29.104 4.853 1.00 98.12 146 ALA A N 1
ATOM 1107 C CA . ALA A 1 146 ? -15.935 -28.653 5.432 1.00 98.12 146 ALA A CA 1
ATOM 1108 C C . ALA A 1 146 ? -16.890 -28.043 4.392 1.00 98.12 146 ALA A C 1
ATOM 1110 O O . ALA A 1 146 ? -16.476 -27.553 3.340 1.00 98.12 146 ALA A O 1
ATOM 1111 N N . ASP A 1 147 ? -18.169 -28.029 4.747 1.00 98.69 147 ASP A N 1
ATOM 1112 C CA . ASP A 1 147 ? -19.189 -27.152 4.192 1.00 98.69 147 ASP A CA 1
ATOM 1113 C C . ASP A 1 147 ? -19.350 -25.916 5.102 1.00 98.69 147 ASP A C 1
ATOM 1115 O O . ASP A 1 147 ? -19.225 -26.005 6.329 1.00 98.69 147 ASP A O 1
ATOM 1119 N N . VAL A 1 148 ? -19.670 -24.762 4.512 1.00 98.69 148 VAL A N 1
ATOM 1120 C CA . VAL A 1 148 ? -19.856 -23.478 5.208 1.00 98.69 148 VAL A CA 1
ATOM 1121 C C . VAL A 1 148 ? -21.215 -22.883 4.837 1.00 98.69 148 VAL A C 1
ATOM 1123 O O . VAL A 1 148 ? -21.499 -22.671 3.660 1.00 98.69 148 VAL A O 1
ATOM 1126 N N . TYR A 1 149 ? -22.055 -22.595 5.835 1.00 98.50 149 TYR A N 1
ATOM 1127 C CA . TYR A 1 149 ? -23.380 -21.989 5.637 1.00 98.50 149 TYR A CA 1
ATOM 1128 C C . TYR A 1 149 ? -23.378 -20.510 6.042 1.00 98.50 149 TYR A C 1
ATOM 1130 O O . TYR A 1 149 ? -23.024 -20.174 7.178 1.00 98.50 149 TYR A O 1
ATOM 1138 N N . LEU A 1 150 ? -23.784 -19.650 5.107 1.00 98.12 150 LEU A N 1
ATOM 1139 C CA . LEU A 1 150 ? -23.860 -18.194 5.216 1.00 98.12 150 LEU A CA 1
ATOM 1140 C C . LEU A 1 150 ? -25.334 -17.762 5.206 1.00 98.12 150 LEU A C 1
ATOM 1142 O O . LEU A 1 150 ? -26.071 -18.099 4.281 1.00 98.12 150 LEU A O 1
ATOM 1146 N N . GLU A 1 151 ? -25.768 -17.007 6.212 1.00 96.56 151 GLU A N 1
ATOM 1147 C CA . GLU A 1 151 ? -27.176 -16.628 6.397 1.00 96.56 151 GLU A CA 1
ATOM 1148 C C . GLU A 1 151 ? -27.265 -15.348 7.244 1.00 96.56 151 GLU A C 1
ATOM 1150 O O . GLU A 1 151 ? -26.493 -15.177 8.193 1.00 96.56 151 GLU A O 1
ATOM 1155 N N . TYR A 1 152 ? -28.184 -14.432 6.920 1.00 95.88 152 TYR A N 1
ATOM 1156 C CA . TYR A 1 152 ? -28.315 -13.122 7.586 1.00 95.88 152 TYR A CA 1
ATOM 1157 C C . TYR A 1 152 ? -26.989 -12.331 7.674 1.00 95.88 152 TYR A C 1
ATOM 1159 O O . TYR A 1 152 ? -26.729 -11.611 8.641 1.00 95.88 152 TYR A O 1
ATOM 1167 N N . GLY A 1 153 ? -26.119 -12.508 6.673 1.00 95.44 153 GLY A N 1
ATOM 1168 C CA . GLY A 1 153 ? -24.786 -11.908 6.579 1.00 95.44 153 GLY A CA 1
ATOM 1169 C C . GLY A 1 153 ? -23.762 -12.403 7.602 1.00 95.44 153 GLY A C 1
ATOM 1170 O O . GLY A 1 153 ? -22.748 -11.735 7.821 1.00 95.44 153 GLY A O 1
ATOM 1171 N N . LEU A 1 154 ? -24.017 -13.560 8.220 1.00 97.75 154 LEU A N 1
ATOM 1172 C CA . LEU A 1 154 ? -23.155 -14.227 9.195 1.00 97.75 154 LEU A CA 1
ATOM 1173 C C . LEU A 1 154 ? -22.782 -15.636 8.726 1.00 97.75 154 LEU A C 1
ATOM 1175 O O . LEU A 1 154 ? -23.579 -16.324 8.086 1.00 97.75 154 LEU A O 1
ATOM 1179 N N . ILE A 1 155 ? -21.600 -16.105 9.119 1.00 98.25 155 ILE A N 1
ATOM 1180 C CA . ILE A 1 155 ? -21.279 -17.534 9.096 1.00 98.25 155 ILE A CA 1
ATOM 1181 C C . ILE A 1 155 ? -22.120 -18.197 10.195 1.00 98.25 155 ILE A C 1
ATOM 1183 O O . ILE A 1 155 ? -22.002 -17.837 11.368 1.00 98.25 155 ILE A O 1
ATOM 1187 N N . LYS A 1 156 ? -22.979 -19.157 9.844 1.00 97.12 156 LYS A N 1
ATOM 1188 C CA . LYS A 1 156 ? -23.832 -19.883 10.805 1.00 97.12 156 LYS A CA 1
ATOM 1189 C C . LYS A 1 156 ? -23.277 -21.248 11.186 1.00 97.12 156 LYS A C 1
ATOM 1191 O O . LYS A 1 156 ? -23.332 -21.616 12.354 1.00 97.12 156 LYS A O 1
ATOM 1196 N N . LYS A 1 157 ? -22.759 -21.995 10.208 1.00 97.12 157 LYS A N 1
ATOM 1197 C CA . LYS A 1 157 ? -22.245 -23.362 10.379 1.00 97.12 157 LYS A CA 1
ATOM 1198 C C . LYS A 1 157 ? -20.935 -23.537 9.620 1.00 97.12 157 LYS A C 1
ATOM 1200 O O . LYS A 1 157 ? -20.786 -23.002 8.522 1.00 97.12 157 LYS A O 1
ATOM 1205 N N . VAL A 1 158 ? -20.031 -24.315 10.207 1.00 97.50 158 VAL A N 1
ATOM 1206 C CA . VAL A 1 158 ? -18.796 -24.823 9.594 1.00 97.50 158 VAL A CA 1
ATOM 1207 C C . VAL A 1 158 ? -18.692 -26.277 10.048 1.00 97.50 158 VAL A C 1
ATOM 1209 O O . VAL A 1 158 ? -18.369 -26.544 11.204 1.00 97.50 158 VAL A O 1
ATOM 1212 N N . GLU A 1 159 ? -19.080 -27.210 9.184 1.00 97.69 159 GLU A N 1
ATOM 1213 C CA . GLU A 1 159 ? -19.312 -28.623 9.530 1.00 97.69 159 GLU A CA 1
ATOM 1214 C C . GLU A 1 159 ? -18.750 -29.523 8.419 1.00 97.69 159 GLU A C 1
ATOM 1216 O O . GLU A 1 159 ? -18.651 -29.100 7.273 1.00 97.69 159 GLU A O 1
ATOM 1221 N N . SER A 1 160 ? -18.388 -30.776 8.709 1.00 96.94 160 SER A N 1
ATOM 1222 C CA . SER A 1 160 ? -17.778 -31.669 7.703 1.00 96.94 160 SER A CA 1
ATOM 1223 C C . SER A 1 160 ? -18.709 -32.040 6.538 1.00 96.94 160 SER A C 1
ATOM 1225 O O . SER A 1 160 ? -18.229 -32.404 5.467 1.00 96.94 160 SER A O 1
ATOM 1227 N N . SER A 1 161 ? -20.028 -31.958 6.738 1.00 96.94 161 SER A N 1
ATOM 1228 C CA . SER A 1 161 ? -21.059 -32.084 5.702 1.00 96.94 161 SER A CA 1
ATOM 1229 C C . SER A 1 161 ? -22.387 -31.537 6.224 1.00 96.94 161 SER A C 1
ATOM 1231 O O . SER A 1 161 ? -22.901 -32.022 7.231 1.00 96.94 161 SER A O 1
ATOM 1233 N N . ILE A 1 162 ? -22.967 -30.559 5.527 1.00 97.88 162 ILE A N 1
ATOM 1234 C CA . ILE A 1 162 ? -24.270 -29.970 5.847 1.00 97.88 162 ILE A CA 1
ATOM 1235 C C . ILE A 1 162 ? -25.329 -30.554 4.904 1.00 97.88 162 ILE A C 1
ATOM 1237 O O . ILE A 1 162 ? -25.212 -30.508 3.671 1.00 97.88 162 ILE A O 1
ATOM 1241 N N . ALA A 1 163 ? -26.393 -31.101 5.496 1.00 96.06 163 ALA A N 1
ATOM 1242 C CA . ALA A 1 163 ? -27.537 -31.640 4.771 1.00 96.06 163 ALA A CA 1
ATOM 1243 C C . ALA A 1 163 ? -28.436 -30.509 4.246 1.00 96.06 163 ALA A C 1
ATOM 1245 O O . ALA A 1 163 ? -28.787 -29.597 4.997 1.00 96.06 163 ALA A O 1
ATOM 1246 N N . LEU A 1 164 ? -28.872 -30.598 2.984 1.00 94.44 164 LEU A N 1
ATOM 1247 C CA . LEU A 1 164 ? -29.749 -29.592 2.360 1.00 94.44 164 LEU A CA 1
ATOM 1248 C C . LEU A 1 164 ? -31.113 -29.462 3.060 1.00 94.44 164 LEU A C 1
ATOM 1250 O O . LEU A 1 164 ? -31.715 -28.400 3.043 1.00 94.44 164 LEU A O 1
ATOM 1254 N N . SER A 1 165 ? -31.571 -30.509 3.750 1.00 94.81 165 SER A N 1
ATOM 1255 C CA . SER A 1 165 ? -32.766 -30.484 4.604 1.00 94.81 165 SER A CA 1
ATOM 1256 C C . SER A 1 165 ? -32.552 -29.827 5.980 1.00 94.81 165 SER A C 1
ATOM 1258 O O . SER A 1 165 ? -33.424 -29.929 6.838 1.00 94.81 165 SER A O 1
ATOM 1260 N N . SER A 1 166 ? -31.385 -29.220 6.235 1.00 94.75 166 SER A N 1
ATOM 1261 C CA . SER A 1 166 ? -31.016 -28.571 7.509 1.00 94.75 166 SER A CA 1
ATOM 1262 C C . SER A 1 166 ? -30.630 -27.087 7.359 1.00 94.75 166 SER A C 1
ATOM 1264 O O . SER A 1 166 ? -30.024 -26.498 8.262 1.00 94.75 166 SER A O 1
ATOM 1266 N N . VAL A 1 167 ? -30.964 -26.511 6.203 1.00 95.81 167 VAL A N 1
ATOM 1267 C CA . VAL A 1 167 ? -30.803 -25.105 5.798 1.00 95.81 167 VAL A CA 1
ATOM 1268 C C . VAL A 1 167 ? -32.110 -24.622 5.147 1.00 95.81 167 VAL A C 1
ATOM 1270 O O . VAL A 1 167 ? -33.021 -25.428 4.941 1.00 95.81 167 VAL A O 1
ATOM 1273 N N . ALA A 1 168 ? -32.243 -23.327 4.854 1.00 93.50 168 ALA A N 1
ATOM 1274 C CA . ALA A 1 168 ? -33.468 -22.783 4.260 1.00 93.50 168 ALA A CA 1
ATOM 1275 C C . ALA A 1 168 ? -33.717 -23.324 2.833 1.00 93.50 168 ALA A C 1
ATOM 1277 O O . ALA A 1 168 ? -32.773 -23.611 2.094 1.00 93.50 168 ALA A O 1
ATOM 1278 N N . SER A 1 169 ? -34.980 -23.467 2.420 1.00 92.50 169 SER A N 1
ATOM 1279 C CA . SER A 1 169 ? -35.353 -24.086 1.131 1.00 92.50 169 SER A CA 1
ATOM 1280 C C . SER A 1 169 ? -34.948 -23.283 -0.113 1.00 92.50 169 SER A C 1
ATOM 1282 O O . SER A 1 169 ? -34.939 -23.822 -1.215 1.00 92.50 169 SER A O 1
ATOM 1284 N N . ASP A 1 170 ? -34.639 -22.003 0.068 1.00 94.44 170 ASP A N 1
ATOM 1285 C CA . ASP A 1 170 ? -34.148 -21.042 -0.920 1.00 94.44 170 ASP A CA 1
ATOM 1286 C C . ASP A 1 170 ? -32.610 -20.921 -0.940 1.00 94.44 170 ASP A C 1
ATOM 1288 O O . ASP A 1 170 ? -32.067 -20.124 -1.702 1.00 94.44 170 ASP A O 1
ATOM 1292 N N . THR A 1 171 ? -31.897 -21.723 -0.136 1.00 96.88 171 THR A N 1
ATOM 1293 C CA . THR A 1 171 ? -30.428 -21.694 -0.045 1.00 96.88 171 THR A CA 1
ATOM 1294 C C . THR A 1 171 ? -29.763 -21.944 -1.402 1.00 96.88 171 THR A C 1
ATOM 1296 O O . THR A 1 171 ? -29.889 -23.022 -1.989 1.00 96.88 171 THR A O 1
ATOM 1299 N N . VAL A 1 172 ? -28.955 -20.985 -1.853 1.00 95.88 172 VAL A N 1
ATOM 1300 C CA . VAL A 1 172 ? -28.078 -21.118 -3.019 1.00 95.88 172 VAL A CA 1
ATOM 1301 C C . VAL A 1 172 ? -26.928 -22.066 -2.677 1.00 95.88 172 VAL A C 1
ATOM 1303 O O . VAL A 1 172 ? -26.214 -21.866 -1.695 1.00 95.88 172 VAL A O 1
ATOM 1306 N N . VAL A 1 173 ? -26.720 -23.106 -3.486 1.00 96.88 173 VAL A N 1
ATOM 1307 C CA . VAL A 1 173 ? -25.633 -24.076 -3.278 1.00 96.88 173 VAL A CA 1
ATOM 1308 C C . VAL A 1 173 ? -24.461 -23.747 -4.196 1.00 96.88 173 VAL A C 1
ATOM 1310 O O . VAL A 1 173 ? -24.568 -23.879 -5.413 1.00 96.88 173 VAL A O 1
ATOM 1313 N N . PHE A 1 174 ? -23.323 -23.378 -3.611 1.00 96.31 174 PHE A N 1
ATOM 1314 C CA . PHE A 1 174 ? -22.056 -23.215 -4.322 1.00 96.31 174 PHE A CA 1
ATOM 1315 C C . PHE A 1 174 ? -21.161 -24.425 -4.032 1.00 96.31 174 PHE A C 1
ATOM 1317 O O . PHE A 1 174 ? -20.842 -24.696 -2.879 1.00 96.31 174 PHE A O 1
ATOM 1324 N N . ASN A 1 175 ? -20.736 -25.169 -5.051 1.00 95.88 175 ASN A N 1
ATOM 1325 C CA . ASN A 1 175 ? -19.778 -26.264 -4.877 1.00 95.88 175 ASN A CA 1
ATOM 1326 C C . ASN A 1 175 ? -18.352 -25.744 -5.104 1.00 95.88 175 ASN A C 1
ATOM 1328 O O . ASN A 1 175 ? -18.037 -25.257 -6.186 1.00 95.88 175 ASN A O 1
ATOM 1332 N N . ALA A 1 176 ? -17.484 -25.871 -4.100 1.00 94.81 176 ALA A N 1
ATOM 1333 C CA . ALA A 1 176 ? -16.097 -25.434 -4.195 1.00 94.81 176 ALA A CA 1
ATOM 1334 C C . ALA A 1 176 ? -15.165 -26.457 -4.879 1.00 94.81 176 ALA A C 1
ATOM 1336 O O . ALA A 1 176 ? -14.012 -26.120 -5.121 1.00 94.81 176 ALA A O 1
ATOM 1337 N N . ASP A 1 177 ? -15.613 -27.671 -5.225 1.00 92.56 177 ASP A N 1
ATOM 1338 C CA . ASP A 1 177 ? -14.800 -28.758 -5.821 1.00 92.56 177 ASP A CA 1
ATOM 1339 C C . ASP A 1 177 ? -13.520 -29.114 -5.033 1.00 92.56 177 ASP A C 1
ATOM 1341 O O . ASP A 1 177 ? -12.519 -29.556 -5.594 1.00 92.56 177 ASP A O 1
ATOM 1345 N N . GLY A 1 178 ? -13.518 -28.911 -3.717 1.00 93.25 178 GLY A N 1
ATOM 1346 C CA . GLY A 1 178 ? -12.351 -29.113 -2.862 1.00 93.25 178 GLY A CA 1
ATOM 1347 C C . GLY A 1 178 ? -11.366 -27.941 -2.841 1.00 93.25 178 GLY A C 1
ATOM 1348 O O . GLY A 1 178 ? -10.316 -28.085 -2.213 1.00 93.25 178 GLY A O 1
ATOM 1349 N N . ARG A 1 179 ? -11.674 -26.804 -3.479 1.00 94.06 179 ARG A N 1
ATOM 1350 C CA . ARG A 1 179 ? -10.815 -25.606 -3.514 1.00 94.06 179 ARG A CA 1
ATOM 1351 C C . ARG A 1 179 ? -10.596 -24.963 -2.132 1.00 94.06 179 ARG A C 1
ATOM 1353 O O . ARG A 1 179 ? -11.398 -25.197 -1.221 1.00 94.06 179 ARG A O 1
ATOM 1360 N N . PRO A 1 180 ? -9.539 -24.144 -1.962 1.00 96.50 180 PRO A N 1
ATOM 1361 C CA . PRO A 1 180 ? -9.254 -23.457 -0.705 1.00 96.50 180 PRO A CA 1
ATOM 1362 C C . PRO A 1 180 ? -10.283 -22.366 -0.406 1.00 96.50 180 PRO A C 1
ATOM 1364 O O . PRO A 1 180 ? -10.716 -21.654 -1.311 1.00 96.50 180 PRO A O 1
ATOM 1367 N N . LEU A 1 181 ? -10.639 -22.207 0.866 1.00 98.25 181 LEU A N 1
ATOM 1368 C CA . LEU A 1 181 ? -11.543 -21.178 1.371 1.00 98.25 181 LEU A CA 1
ATOM 1369 C C . LEU A 1 181 ? -10.926 -20.492 2.593 1.00 98.25 181 LEU A C 1
ATOM 1371 O O . LEU A 1 181 ? -10.587 -21.153 3.575 1.00 98.25 181 LEU A O 1
ATOM 1375 N N . THR A 1 182 ? -10.816 -19.166 2.547 1.00 98.56 182 THR A N 1
ATOM 1376 C CA . THR A 1 182 ? -10.360 -18.327 3.666 1.00 98.56 182 THR A CA 1
ATOM 1377 C C . THR A 1 182 ? -11.440 -17.333 4.079 1.00 98.56 182 THR A C 1
ATOM 1379 O O . THR A 1 182 ? -12.390 -17.073 3.338 1.00 98.56 182 THR A O 1
ATOM 1382 N N . ALA A 1 183 ? -11.261 -16.708 5.244 1.00 98.50 183 ALA A N 1
ATOM 1383 C CA . ALA A 1 183 ? -11.902 -15.424 5.510 1.00 98.50 183 ALA A CA 1
ATOM 1384 C C . ALA A 1 183 ? -11.427 -14.368 4.492 1.00 98.50 183 ALA A C 1
ATOM 1386 O O . ALA A 1 183 ? -10.371 -14.527 3.869 1.00 98.50 183 ALA A O 1
ATOM 1387 N N . GLY A 1 184 ? -12.203 -13.296 4.341 1.00 98.44 184 GLY A N 1
ATOM 1388 C CA . GLY A 1 184 ? -11.832 -12.131 3.543 1.00 98.44 184 GLY A CA 1
ATOM 1389 C C . GLY A 1 184 ? -10.481 -11.541 3.948 1.00 98.44 184 GLY A C 1
ATOM 1390 O O . GLY A 1 184 ? -10.157 -11.468 5.137 1.00 98.44 184 GLY A O 1
ATOM 1391 N N . ILE A 1 185 ? -9.698 -11.124 2.952 1.00 98.62 185 ILE A N 1
ATOM 1392 C CA . ILE A 1 185 ? -8.411 -10.458 3.167 1.00 98.62 185 ILE A CA 1
ATOM 1393 C C . ILE A 1 185 ? -8.666 -9.039 3.701 1.00 98.62 185 ILE A C 1
ATOM 1395 O O . ILE A 1 185 ? -9.603 -8.359 3.266 1.00 98.62 185 ILE A O 1
ATOM 1399 N N . ILE A 1 186 ? -7.846 -8.604 4.660 1.00 98.81 186 ILE A N 1
ATOM 1400 C CA . ILE A 1 186 ? -7.987 -7.321 5.357 1.00 98.81 186 ILE A CA 1
ATOM 1401 C C . ILE A 1 186 ? -6.704 -6.508 5.205 1.00 98.81 186 ILE A C 1
ATOM 1403 O O . ILE A 1 186 ? -5.671 -6.851 5.778 1.00 98.81 186 ILE A O 1
ATOM 1407 N N . ASP A 1 187 ? -6.788 -5.390 4.489 1.00 98.62 187 ASP A N 1
ATOM 1408 C CA . ASP A 1 187 ? -5.666 -4.466 4.309 1.00 98.62 187 ASP A CA 1
ATOM 1409 C C . ASP A 1 187 ? -5.754 -3.302 5.307 1.00 98.62 187 ASP A C 1
ATOM 1411 O O . ASP A 1 187 ? -6.598 -2.408 5.180 1.00 98.62 187 ASP A O 1
ATOM 1415 N N . MET A 1 188 ? -4.900 -3.312 6.338 1.00 97.75 188 MET A N 1
ATOM 1416 C CA . MET A 1 188 ? -4.952 -2.299 7.401 1.00 97.75 188 MET A CA 1
ATOM 1417 C C . MET A 1 188 ? -4.265 -0.966 7.060 1.00 97.75 188 MET A C 1
ATOM 1419 O O . MET A 1 188 ? -4.270 -0.065 7.900 1.00 97.75 188 MET A O 1
ATOM 1423 N N . HIS A 1 189 ? -3.703 -0.801 5.857 1.00 98.56 189 HIS A N 1
ATOM 1424 C CA . HIS A 1 189 ? -3.309 0.518 5.360 1.00 98.56 189 HIS A CA 1
ATOM 1425 C C . HIS A 1 189 ? -3.666 0.675 3.887 1.00 98.56 189 HIS A C 1
ATOM 1427 O O . HIS A 1 189 ? -2.929 0.237 3.008 1.00 98.56 189 HIS A O 1
ATOM 1433 N N . SER A 1 190 ? -4.736 1.429 3.635 1.00 98.12 190 SER A N 1
ATOM 1434 C CA . SER A 1 190 ? -5.161 1.813 2.293 1.00 98.12 190 SER A CA 1
ATOM 1435 C C . SER A 1 190 ? -5.504 3.306 2.200 1.00 98.12 190 SER A C 1
ATOM 1437 O O . SER A 1 190 ? -5.960 3.915 3.173 1.00 98.12 190 SER A O 1
ATOM 1439 N N . HIS A 1 191 ? -5.342 3.880 1.008 1.00 97.75 191 HIS A N 1
ATOM 1440 C CA . HIS A 1 191 ? -5.915 5.170 0.608 1.00 97.75 191 HIS A CA 1
ATOM 1441 C C . HIS A 1 191 ? -7.050 5.000 -0.421 1.00 97.75 191 HIS A C 1
ATOM 1443 O O . HIS A 1 191 ? -7.486 5.968 -1.044 1.00 97.75 191 HIS A O 1
ATOM 1449 N N . ALA A 1 192 ? -7.576 3.776 -0.578 1.00 95.12 192 ALA A N 1
ATOM 1450 C CA . ALA A 1 192 ? -8.672 3.475 -1.495 1.00 95.12 192 ALA A CA 1
ATOM 1451 C C . ALA A 1 192 ? -9.881 4.411 -1.297 1.00 95.12 192 ALA A C 1
ATOM 1453 O O . ALA A 1 192 ? -10.453 4.516 -0.213 1.00 95.12 192 ALA A O 1
ATOM 1454 N N . GLY A 1 193 ? -10.261 5.088 -2.379 1.00 93.31 193 GLY A N 1
ATOM 1455 C CA . GLY A 1 193 ? -11.377 6.031 -2.441 1.00 93.31 193 GLY A CA 1
ATOM 1456 C C . GLY A 1 193 ? -11.036 7.482 -2.078 1.00 93.31 193 GLY A C 1
ATOM 1457 O O . GLY A 1 193 ? -11.792 8.354 -2.493 1.00 93.31 193 GLY A O 1
ATOM 1458 N N . VAL A 1 194 ? -9.924 7.762 -1.384 1.00 96.25 194 VAL A N 1
ATOM 1459 C CA . VAL A 1 194 ? -9.420 9.141 -1.152 1.00 96.25 194 VAL A CA 1
ATOM 1460 C C . VAL A 1 194 ? -8.245 9.501 -2.072 1.00 96.25 194 VAL A C 1
ATOM 1462 O O . VAL A 1 194 ? -8.168 10.632 -2.541 1.00 96.25 194 VAL A O 1
ATOM 1465 N N . ASP A 1 195 ? -7.405 8.519 -2.415 1.00 94.94 195 ASP A N 1
ATOM 1466 C CA . ASP A 1 195 ? -6.462 8.566 -3.539 1.00 94.94 195 ASP A CA 1
ATOM 1467 C C . ASP A 1 195 ? -7.086 7.782 -4.703 1.00 94.94 195 ASP A C 1
ATOM 1469 O O . ASP A 1 195 ? -6.929 6.562 -4.815 1.00 94.94 195 ASP A O 1
ATOM 1473 N N . SER A 1 196 ? -7.949 8.431 -5.489 1.00 91.00 196 SER A N 1
ATOM 1474 C CA . SER A 1 196 ? -8.802 7.735 -6.463 1.00 91.00 196 SER A CA 1
ATOM 1475 C C . SER A 1 196 ? -8.124 7.499 -7.814 1.00 91.00 196 SER A C 1
ATOM 1477 O O . SER A 1 196 ? -7.872 8.441 -8.563 1.00 91.00 196 SER A O 1
ATOM 1479 N N . LEU A 1 197 ? -7.904 6.224 -8.167 1.00 89.25 197 LEU A N 1
ATOM 1480 C CA . LEU A 1 197 ? -7.360 5.830 -9.472 1.00 89.25 197 LEU A CA 1
ATOM 1481 C C . LEU A 1 197 ? -8.428 5.718 -10.586 1.00 89.25 197 LEU A C 1
ATOM 1483 O O . LEU A 1 197 ? -9.518 5.190 -10.329 1.00 89.25 197 LEU A O 1
ATOM 1487 N N . PRO A 1 198 ? -8.116 6.121 -11.839 1.00 90.25 198 PRO A N 1
ATOM 1488 C CA . PRO A 1 198 ? -6.878 6.781 -12.277 1.00 90.25 198 PRO A CA 1
ATOM 1489 C C . PRO A 1 198 ? -6.727 8.176 -11.663 1.00 90.25 198 PRO A C 1
ATOM 1491 O O . PRO A 1 198 ? -7.692 8.934 -11.637 1.00 90.25 198 PRO A O 1
ATOM 1494 N N . SER A 1 199 ? -5.516 8.518 -11.213 1.00 89.06 199 SER A N 1
ATOM 1495 C CA . SER A 1 199 ? -5.274 9.734 -10.431 1.00 89.06 199 SER A CA 1
ATOM 1496 C C . SER A 1 199 ? -5.650 10.998 -11.213 1.00 89.06 199 SER A C 1
ATOM 1498 O O . SER A 1 199 ? -5.210 11.224 -12.351 1.00 89.06 199 SER A O 1
ATOM 1500 N N . LEU A 1 200 ? -6.489 11.827 -10.589 1.00 89.25 200 LEU A N 1
ATOM 1501 C CA . LEU A 1 200 ? -7.010 13.084 -11.116 1.00 89.25 200 LEU A CA 1
ATOM 1502 C C . LEU A 1 200 ? -6.954 14.151 -10.020 1.00 89.25 200 LEU A C 1
ATOM 1504 O O . LEU A 1 200 ? -7.447 13.946 -8.920 1.00 89.25 200 LEU A O 1
ATOM 1508 N N . TRP A 1 201 ? -6.440 15.339 -10.347 1.00 89.44 201 TRP A N 1
ATOM 1509 C CA . TRP A 1 201 ? -6.293 16.445 -9.385 1.00 89.44 201 TRP A CA 1
ATOM 1510 C C . TRP A 1 201 ? -7.626 16.935 -8.775 1.00 89.44 201 TRP A C 1
ATOM 1512 O O . TRP A 1 201 ? -7.628 17.552 -7.718 1.00 89.44 201 TRP A O 1
ATOM 1522 N N . GLY A 1 202 ? -8.767 16.653 -9.416 1.00 89.44 202 GLY A N 1
ATOM 1523 C CA . GLY A 1 202 ? -10.099 16.938 -8.864 1.00 89.44 202 GLY A CA 1
ATOM 1524 C C . GLY A 1 202 ? -10.639 15.882 -7.889 1.00 89.44 202 GLY A C 1
ATOM 1525 O O . GLY A 1 202 ? -11.764 16.037 -7.428 1.00 89.44 202 GLY A O 1
ATOM 1526 N N . ASN A 1 203 ? -9.870 14.821 -7.623 1.00 89.38 203 ASN A N 1
ATOM 1527 C CA . ASN A 1 203 ? -10.243 13.637 -6.843 1.00 89.38 203 ASN A CA 1
ATOM 1528 C C . ASN A 1 203 ? -9.128 13.250 -5.837 1.00 89.38 203 ASN A C 1
ATOM 1530 O O . ASN A 1 203 ? -9.022 12.085 -5.461 1.00 89.38 203 ASN A O 1
ATOM 1534 N N . GLU A 1 204 ? -8.255 14.203 -5.492 1.00 90.50 204 GLU A N 1
ATOM 1535 C CA . GLU A 1 204 ? -7.117 14.046 -4.577 1.00 90.50 204 GLU A CA 1
ATOM 1536 C C . GLU A 1 204 ? -7.522 14.542 -3.182 1.00 90.50 204 GLU A C 1
ATOM 1538 O O . GLU A 1 204 ? -7.393 15.727 -2.870 1.00 90.50 204 GLU A O 1
ATOM 1543 N N . ASP A 1 205 ? -8.029 13.625 -2.359 1.00 96.19 205 ASP A N 1
ATOM 1544 C CA . ASP A 1 205 ? -8.539 13.895 -1.008 1.00 96.19 205 ASP A CA 1
ATOM 1545 C C . ASP A 1 205 ? -7.666 13.225 0.082 1.00 96.19 205 ASP A C 1
ATOM 1547 O O . ASP A 1 205 ? -8.022 13.168 1.262 1.00 96.19 205 ASP A O 1
ATOM 1551 N N . THR A 1 206 ? -6.488 12.712 -0.294 1.00 96.69 206 THR A N 1
ATOM 1552 C CA . THR A 1 206 ? -5.638 11.850 0.546 1.00 96.69 206 THR A CA 1
ATOM 1553 C C . THR A 1 206 ? -4.969 12.582 1.713 1.00 96.69 206 THR A C 1
ATOM 1555 O O . THR A 1 206 ? -4.726 11.986 2.764 1.00 96.69 206 THR A O 1
ATOM 1558 N N . ASN A 1 207 ? -4.607 13.860 1.547 1.00 97.50 207 ASN A N 1
ATOM 1559 C CA . ASN A 1 207 ? -3.835 14.628 2.534 1.00 97.50 207 ASN A CA 1
ATOM 1560 C C . ASN A 1 207 ? -4.361 16.070 2.661 1.00 97.50 207 ASN A C 1
ATOM 1562 O O . ASN A 1 207 ? -4.178 16.875 1.748 1.00 97.50 207 ASN A O 1
ATOM 1566 N N . GLU A 1 208 ? -4.915 16.441 3.821 1.00 96.38 208 GLU A N 1
ATOM 1567 C CA . GLU A 1 208 ? -5.242 17.842 4.135 1.00 96.38 208 GLU A CA 1
ATOM 1568 C C . GLU A 1 208 ? -3.959 18.625 4.449 1.00 96.38 208 GLU A C 1
ATOM 1570 O O . GLU A 1 208 ? -3.523 18.739 5.594 1.00 96.38 208 GLU A O 1
ATOM 1575 N N . MET A 1 209 ? -3.315 19.161 3.414 1.00 94.88 209 MET A N 1
ATOM 1576 C CA . MET A 1 209 ? -2.021 19.826 3.555 1.00 94.88 209 MET A CA 1
ATOM 1577 C C . MET A 1 209 ? -2.084 21.241 4.168 1.00 94.88 209 MET A C 1
ATOM 1579 O O . MET A 1 209 ? -1.030 21.846 4.379 1.00 94.88 209 MET A O 1
ATOM 1583 N N . ALA A 1 210 ? -3.252 21.781 4.536 1.00 92.75 210 ALA A N 1
ATOM 1584 C CA . ALA A 1 210 ? -3.368 23.119 5.129 1.00 92.75 210 ALA A CA 1
ATOM 1585 C C . ALA A 1 210 ? -2.662 23.292 6.494 1.00 92.75 210 ALA A C 1
ATOM 1587 O O . ALA A 1 210 ? -2.322 24.421 6.861 1.00 92.75 210 ALA A O 1
ATOM 1588 N N . SER A 1 211 ? -2.436 22.221 7.268 1.00 94.69 211 SER A N 1
ATOM 1589 C CA . SER A 1 211 ? -1.716 22.288 8.551 1.00 94.69 211 SER A CA 1
ATOM 1590 C C . SER A 1 211 ? -1.156 20.924 8.965 1.00 94.69 211 SER A C 1
ATOM 1592 O O . SER A 1 211 ? -1.846 19.920 8.881 1.00 94.69 211 SER A O 1
ATOM 1594 N N . ASP A 1 212 ? 0.066 20.892 9.495 1.00 96.31 212 ASP A N 1
ATOM 1595 C CA . ASP A 1 212 ? 0.747 19.663 9.944 1.00 96.31 212 ASP A CA 1
ATOM 1596 C C . ASP A 1 212 ? 0.010 18.882 11.057 1.00 96.31 212 ASP A C 1
ATOM 1598 O O . ASP A 1 212 ? 0.162 17.668 11.206 1.00 96.31 212 ASP A O 1
ATOM 1602 N N . ILE A 1 213 ? -0.838 19.575 11.823 1.00 97.12 213 ILE A N 1
ATOM 1603 C CA . ILE A 1 213 ? -1.617 19.008 12.926 1.00 97.12 213 ILE A CA 1
ATOM 1604 C C . ILE A 1 213 ? -3.115 19.160 12.623 1.00 97.12 213 ILE A C 1
ATOM 1606 O O . ILE A 1 213 ? -3.757 20.132 13.045 1.00 97.12 213 ILE A O 1
ATOM 1610 N N . THR A 1 214 ? -3.669 18.177 11.908 1.00 97.44 214 THR A N 1
ATOM 1611 C CA . THR A 1 214 ? -5.073 18.075 11.463 1.00 97.44 214 THR A CA 1
ATOM 1612 C C . THR A 1 214 ? -5.839 16.874 12.061 1.00 97.44 214 THR A C 1
ATOM 1614 O O . THR A 1 214 ? -6.613 16.238 11.349 1.00 97.44 214 THR A O 1
ATOM 1617 N N . PRO A 1 215 ? -5.747 16.555 13.374 1.00 97.19 215 PRO A N 1
ATOM 1618 C CA . PRO A 1 215 ? -6.441 15.396 13.964 1.00 97.19 215 PRO A CA 1
ATOM 1619 C C . PRO A 1 215 ? -7.984 15.472 13.913 1.00 97.19 215 PRO A C 1
ATOM 1621 O O . PRO A 1 215 ? -8.641 14.523 14.321 1.00 97.19 215 PRO A O 1
ATOM 1624 N N . TYR A 1 216 ? -8.547 16.585 13.430 1.00 96.00 216 TYR A N 1
ATOM 1625 C CA . TYR A 1 216 ? -9.976 16.885 13.314 1.00 96.00 216 TYR A CA 1
ATOM 1626 C C . TYR A 1 216 ? -10.569 16.663 11.910 1.00 96.00 216 TYR A C 1
ATOM 1628 O O . TYR A 1 216 ? -11.781 16.806 11.753 1.00 96.00 216 TYR A O 1
ATOM 1636 N N . VAL A 1 217 ? -9.756 16.367 10.886 1.00 97.50 217 VAL A N 1
ATOM 1637 C CA . VAL A 1 217 ? -10.274 15.954 9.564 1.00 97.50 217 VAL A CA 1
ATOM 1638 C C . VAL A 1 217 ? -10.467 14.446 9.509 1.00 97.50 217 VAL A C 1
ATOM 1640 O O . VAL A 1 217 ? -9.951 13.722 10.360 1.00 97.50 217 VAL A O 1
ATOM 1643 N N . ARG A 1 218 ? -11.244 13.959 8.539 1.00 97.94 218 ARG A N 1
ATOM 1644 C CA . ARG A 1 218 ? -11.726 12.576 8.514 1.00 97.94 218 ARG A CA 1
ATOM 1645 C C . ARG A 1 218 ? -11.734 12.055 7.083 1.00 97.94 218 ARG A C 1
ATOM 1647 O O . ARG A 1 218 ? -12.379 12.639 6.223 1.00 97.94 218 ARG A O 1
ATOM 1654 N N . SER A 1 219 ? -11.078 10.925 6.840 1.00 97.31 219 SER A N 1
ATOM 1655 C CA . SER A 1 219 ? -11.030 10.296 5.505 1.00 97.31 219 SER A CA 1
ATOM 1656 C C . SER A 1 219 ? -12.415 9.946 4.931 1.00 97.31 219 SER A C 1
ATOM 1658 O O . SER A 1 219 ? -12.604 10.009 3.721 1.00 97.31 219 SER A O 1
ATOM 1660 N N . ILE A 1 220 ? -13.415 9.673 5.781 1.00 96.31 220 ILE A N 1
ATOM 1661 C CA . ILE A 1 220 ? -14.811 9.448 5.358 1.00 96.31 220 ILE A CA 1
ATOM 1662 C C . ILE A 1 220 ? -15.467 10.674 4.690 1.00 96.31 220 ILE A C 1
ATOM 1664 O O . ILE A 1 220 ? -16.442 10.509 3.967 1.00 96.31 220 ILE A O 1
ATOM 1668 N N . ASP A 1 221 ? -14.953 11.891 4.909 1.00 96.00 221 ASP A N 1
ATOM 1669 C CA . ASP A 1 221 ? -15.523 13.112 4.320 1.00 96.00 221 ASP A CA 1
ATOM 1670 C C . ASP A 1 221 ? -15.067 13.347 2.864 1.00 96.00 221 ASP A C 1
ATOM 1672 O O . ASP A 1 221 ? -15.684 14.151 2.167 1.00 96.00 221 ASP A O 1
ATOM 1676 N N . GLY A 1 222 ? -14.021 12.644 2.405 1.00 94.56 222 GLY A N 1
ATOM 1677 C CA . GLY A 1 222 ? -13.494 12.705 1.032 1.00 94.56 222 GLY A CA 1
ATOM 1678 C C . GLY A 1 222 ? -13.525 11.373 0.270 1.00 94.56 222 GLY A C 1
ATOM 1679 O O . GLY A 1 222 ? -13.107 11.317 -0.882 1.00 94.56 222 GLY A O 1
ATOM 1680 N N . ILE A 1 223 ? -13.993 10.281 0.888 1.00 93.69 223 ILE A N 1
ATOM 1681 C CA . ILE A 1 223 ? -13.994 8.959 0.247 1.00 93.69 223 ILE A CA 1
ATOM 1682 C C . ILE A 1 223 ? -15.034 8.878 -0.881 1.00 93.69 223 ILE A C 1
ATOM 1684 O O . ILE A 1 223 ? -16.186 9.278 -0.720 1.00 93.69 223 ILE A O 1
ATOM 1688 N N . GLN A 1 224 ? -14.630 8.319 -2.022 1.00 92.00 224 GLN A N 1
ATOM 1689 C CA . GLN A 1 224 ? -15.444 8.182 -3.230 1.00 92.00 224 GLN A CA 1
ATOM 1690 C C . GLN A 1 224 ? -15.896 6.712 -3.396 1.00 92.00 224 GLN A C 1
ATOM 1692 O O . GLN A 1 224 ? -15.102 5.891 -3.862 1.00 92.00 224 GLN A O 1
ATOM 1697 N N . PRO A 1 225 ? -17.154 6.340 -3.058 1.00 88.75 225 PRO A N 1
ATOM 1698 C CA . PRO A 1 225 ? -17.603 4.935 -3.033 1.00 88.75 225 PRO A CA 1
ATOM 1699 C C . PRO A 1 225 ? -17.531 4.210 -4.383 1.00 88.75 225 PRO A C 1
ATOM 1701 O O . PRO A 1 225 ? -17.372 2.996 -4.440 1.00 88.75 225 PRO A O 1
ATOM 1704 N N . PHE A 1 226 ? -17.609 4.963 -5.484 1.00 86.06 226 PHE A N 1
ATOM 1705 C CA . PHE A 1 226 ? -17.538 4.444 -6.853 1.00 86.06 226 PHE A CA 1
ATOM 1706 C C . PHE A 1 226 ? -16.155 4.613 -7.504 1.00 86.06 226 PHE A C 1
ATOM 1708 O O . PHE A 1 226 ? -16.040 4.546 -8.729 1.00 86.06 226 PHE A O 1
ATOM 1715 N N . ALA A 1 227 ? -15.094 4.834 -6.719 1.00 87.75 227 ALA A N 1
ATOM 1716 C CA . ALA A 1 227 ? -13.730 4.815 -7.238 1.00 87.75 227 ALA A CA 1
ATOM 1717 C C . ALA A 1 227 ? -13.422 3.430 -7.837 1.00 87.75 227 ALA A C 1
ATOM 1719 O O . ALA A 1 227 ? -13.498 2.418 -7.140 1.00 87.75 227 ALA A O 1
ATOM 1720 N N . HIS A 1 228 ? -13.060 3.378 -9.125 1.00 84.94 228 HIS A N 1
ATOM 1721 C CA . HIS A 1 228 ? -12.933 2.129 -9.896 1.00 84.94 228 HIS A CA 1
ATOM 1722 C C . HIS A 1 228 ? -12.054 1.073 -9.205 1.00 84.94 228 HIS A C 1
ATOM 1724 O O . HIS A 1 228 ? -12.404 -0.109 -9.177 1.00 84.94 228 HIS A O 1
ATOM 1730 N N . GLN A 1 229 ? -10.960 1.518 -8.582 1.00 89.06 229 GLN A N 1
ATOM 1731 C CA . GLN A 1 229 ? -10.061 0.673 -7.798 1.00 89.06 229 GLN A CA 1
ATOM 1732 C C . GLN A 1 229 ? -10.756 -0.188 -6.735 1.00 89.06 229 GLN A C 1
ATOM 1734 O O . GLN A 1 229 ? -10.274 -1.276 -6.463 1.00 89.06 229 GLN A O 1
ATOM 1739 N N . ILE A 1 230 ? -11.891 0.220 -6.159 1.00 90.25 230 ILE A N 1
ATOM 1740 C CA . ILE A 1 230 ? -12.553 -0.561 -5.103 1.00 90.25 230 ILE A CA 1
ATOM 1741 C C . ILE A 1 230 ? -13.049 -1.912 -5.660 1.00 90.25 230 ILE A C 1
ATOM 1743 O O . ILE A 1 230 ? -12.892 -2.943 -5.007 1.00 90.25 230 ILE A O 1
ATOM 1747 N N . GLN A 1 231 ? -13.523 -1.950 -6.914 1.00 87.75 231 GLN A N 1
ATOM 1748 C CA . GLN A 1 231 ? -13.854 -3.211 -7.599 1.00 87.75 231 GLN A CA 1
ATOM 1749 C C . GLN A 1 231 ? -12.609 -4.062 -7.885 1.00 87.75 231 GLN A C 1
ATOM 1751 O O . GLN A 1 231 ? -12.644 -5.287 -7.758 1.00 87.75 231 GLN A O 1
ATOM 1756 N N . VAL A 1 232 ? -11.500 -3.411 -8.251 1.00 88.81 232 VAL A N 1
ATOM 1757 C CA . VAL A 1 232 ? -10.215 -4.072 -8.523 1.00 88.81 232 VAL A CA 1
ATOM 1758 C C . VAL A 1 232 ? -9.676 -4.720 -7.245 1.00 88.81 232 VAL A C 1
ATOM 1760 O O . VAL A 1 232 ? -9.368 -5.908 -7.248 1.00 88.81 232 VAL A O 1
ATOM 1763 N N . ILE A 1 233 ? -9.670 -3.991 -6.130 1.00 92.81 233 ILE A N 1
ATOM 1764 C CA . ILE A 1 233 ? -9.260 -4.458 -4.800 1.00 92.81 233 ILE A CA 1
ATOM 1765 C C . ILE A 1 233 ? -10.128 -5.638 -4.343 1.00 92.81 233 ILE A C 1
ATOM 1767 O O . ILE A 1 233 ? -9.592 -6.683 -3.964 1.00 92.81 233 ILE A O 1
ATOM 1771 N N . LYS A 1 234 ? -11.458 -5.526 -4.481 1.00 91.50 234 LYS A N 1
ATOM 1772 C CA . LYS A 1 234 ? -12.411 -6.610 -4.190 1.00 91.50 234 LYS A CA 1
ATOM 1773 C C . LYS A 1 234 ? -12.112 -7.892 -4.973 1.00 91.50 234 LYS A C 1
ATOM 1775 O O . LYS A 1 234 ? -12.171 -8.982 -4.407 1.00 91.50 234 LYS A O 1
ATOM 1780 N N . SER A 1 235 ? -11.711 -7.767 -6.241 1.00 89.88 235 SER A N 1
ATOM 1781 C CA . SER A 1 235 ? -11.362 -8.919 -7.090 1.00 89.88 235 SER A CA 1
ATOM 1782 C C . SER A 1 235 ? -10.091 -9.661 -6.651 1.00 89.88 235 SER A C 1
ATOM 1784 O O . SER A 1 235 ? -9.849 -10.773 -7.106 1.00 89.88 235 SER A O 1
ATOM 1786 N N . GLY A 1 236 ? -9.307 -9.084 -5.732 1.00 92.19 236 GLY A N 1
ATOM 1787 C CA . GLY A 1 236 ? -8.189 -9.741 -5.047 1.00 92.19 236 GLY A CA 1
ATOM 1788 C C . GLY A 1 236 ? -8.576 -10.506 -3.776 1.00 92.19 236 GLY A C 1
ATOM 1789 O O . GLY A 1 236 ? -7.698 -10.996 -3.071 1.00 92.19 236 GLY A O 1
ATOM 1790 N N . GLY A 1 237 ? -9.868 -10.585 -3.436 1.00 94.88 237 GLY A N 1
ATOM 1791 C CA . GLY A 1 237 ? -10.347 -11.219 -2.203 1.00 94.88 237 GLY A CA 1
ATOM 1792 C C . GLY A 1 237 ? -10.242 -10.322 -0.965 1.00 94.88 237 GLY A C 1
ATOM 1793 O O . GLY A 1 237 ? -10.528 -10.767 0.148 1.00 94.88 237 GLY A O 1
ATOM 1794 N N . VAL A 1 238 ? -9.858 -9.053 -1.140 1.00 97.75 238 VAL A N 1
ATOM 1795 C CA . VAL A 1 238 ? -9.867 -8.047 -0.074 1.00 97.75 238 VAL A CA 1
ATOM 1796 C C . VAL A 1 238 ? -11.307 -7.614 0.169 1.00 97.75 238 VAL A C 1
ATOM 1798 O O . VAL A 1 238 ? -11.917 -6.962 -0.677 1.00 97.75 238 VAL A O 1
ATOM 1801 N N . THR A 1 239 ? -11.869 -7.978 1.323 1.00 98.06 239 THR A N 1
ATOM 1802 C CA . THR A 1 239 ? -13.248 -7.602 1.686 1.00 98.06 239 THR A CA 1
ATOM 1803 C C . THR A 1 239 ? -13.295 -6.339 2.531 1.00 98.06 239 THR A C 1
ATOM 1805 O O . THR A 1 239 ? -14.313 -5.653 2.527 1.00 98.06 239 THR A O 1
ATOM 1808 N N . THR A 1 240 ? -12.211 -6.027 3.249 1.00 98.56 240 THR A N 1
ATOM 1809 C CA . THR A 1 240 ? -12.151 -4.966 4.262 1.00 98.56 240 THR A CA 1
ATOM 1810 C C . THR A 1 240 ? -10.845 -4.181 4.146 1.00 98.56 240 THR A C 1
ATOM 1812 O O . THR A 1 240 ? -9.777 -4.774 3.994 1.00 98.56 240 THR A O 1
ATOM 1815 N N . SER A 1 241 ? -10.906 -2.857 4.302 1.00 98.50 241 SER A N 1
ATOM 1816 C CA . SER A 1 241 ? -9.709 -2.021 4.472 1.00 98.50 241 SER A CA 1
ATOM 1817 C C . SER A 1 241 ? -9.901 -0.957 5.544 1.00 98.50 241 SER A C 1
ATOM 1819 O O . SER A 1 241 ? -10.986 -0.391 5.680 1.00 98.50 241 SER A O 1
ATOM 1821 N N . LEU A 1 242 ? -8.824 -0.626 6.260 1.00 98.69 242 LEU A N 1
ATOM 1822 C CA . LEU A 1 242 ? -8.744 0.645 6.979 1.00 98.69 242 LEU A CA 1
ATOM 1823 C C . LEU A 1 242 ? -8.306 1.722 5.979 1.00 98.69 242 LEU A C 1
ATOM 1825 O O . LEU A 1 242 ? -7.158 1.721 5.531 1.00 98.69 242 LEU A O 1
ATOM 1829 N N . VAL A 1 243 ? -9.216 2.636 5.640 1.00 98.38 243 VAL A N 1
ATOM 1830 C CA . VAL A 1 243 ? -8.907 3.822 4.832 1.00 98.38 243 VAL A CA 1
ATOM 1831 C C . VAL A 1 243 ? -8.425 4.928 5.763 1.00 98.38 243 VAL A C 1
ATOM 1833 O O . VAL A 1 243 ? -9.086 5.252 6.754 1.00 98.38 243 VAL A O 1
ATOM 1836 N N . LEU A 1 244 ? -7.251 5.486 5.469 1.00 98.19 244 LEU A N 1
ATOM 1837 C CA . LEU A 1 244 ? -6.609 6.532 6.269 1.00 98.19 244 LEU A CA 1
ATOM 1838 C C . LEU A 1 244 ? -6.337 7.783 5.422 1.00 98.19 244 LEU A C 1
ATOM 1840 O O . LEU A 1 244 ? -6.149 7.664 4.212 1.00 98.19 244 LEU A O 1
ATOM 1844 N N . PRO A 1 245 ? -6.172 8.961 6.050 1.00 98.31 245 PRO A N 1
ATOM 1845 C CA . PRO A 1 245 ? -5.355 10.033 5.488 1.00 98.31 245 PRO A CA 1
ATOM 1846 C C . PRO A 1 245 ? -3.923 9.546 5.203 1.00 98.31 245 PRO A C 1
ATOM 1848 O O . PRO A 1 245 ? -3.464 8.563 5.796 1.00 98.31 245 PRO A O 1
ATOM 1851 N N . GLY A 1 246 ? -3.201 10.238 4.326 1.00 97.69 246 GLY A N 1
ATOM 1852 C CA . GLY A 1 246 ? -1.835 9.922 3.907 1.00 97.69 246 GLY A CA 1
ATOM 1853 C C . GLY A 1 246 ? -0.768 10.138 4.989 1.00 97.69 246 GLY A C 1
ATOM 1854 O O . GLY A 1 246 ? -0.922 9.736 6.140 1.00 97.69 246 GLY A O 1
ATOM 1855 N N . SER A 1 247 ? 0.379 10.697 4.613 1.00 97.62 247 SER A N 1
ATOM 1856 C CA . SER A 1 247 ? 1.532 10.887 5.516 1.00 97.62 247 SER A CA 1
ATOM 1857 C C . SER A 1 247 ? 2.201 12.256 5.385 1.00 97.62 247 SER A C 1
ATOM 1859 O O . SER A 1 247 ? 3.307 12.454 5.881 1.00 97.62 247 SER A O 1
ATOM 1861 N N . ALA A 1 248 ? 1.532 13.214 4.737 1.00 97.56 248 ALA A N 1
ATOM 1862 C CA . ALA A 1 248 ? 2.014 14.587 4.622 1.00 97.56 248 ALA A CA 1
ATOM 1863 C C . ALA A 1 248 ? 2.070 15.334 5.968 1.00 97.56 248 ALA A C 1
ATOM 1865 O O . ALA A 1 248 ? 2.834 16.284 6.085 1.00 97.56 248 ALA A O 1
ATOM 1866 N N . ASN A 1 249 ? 1.278 14.911 6.956 1.00 98.00 249 ASN A N 1
ATOM 1867 C CA . ASN A 1 249 ? 1.033 15.585 8.234 1.00 98.00 249 ASN A CA 1
ATOM 1868 C C . ASN A 1 249 ? 1.549 14.736 9.405 1.00 98.00 249 ASN A C 1
ATOM 1870 O O . ASN A 1 249 ? 1.298 13.528 9.420 1.00 98.00 249 ASN A O 1
ATOM 1874 N N . ASN A 1 250 ? 2.146 15.340 10.439 1.00 98.00 250 ASN A N 1
ATOM 1875 C CA . ASN A 1 250 ? 2.450 14.619 11.678 1.00 98.00 250 ASN A CA 1
ATOM 1876 C C . ASN A 1 250 ? 1.176 14.049 12.341 1.00 98.00 250 ASN A C 1
ATOM 1878 O O . ASN A 1 250 ? 1.196 12.919 12.835 1.00 98.00 250 ASN A O 1
ATOM 1882 N N . MET A 1 251 ? 0.039 14.756 12.279 1.00 98.19 251 MET A N 1
ATOM 1883 C CA . MET A 1 251 ? -1.283 14.212 12.637 1.00 98.19 251 MET A CA 1
ATOM 1884 C C . MET A 1 251 ? -2.275 14.391 11.484 1.00 98.19 251 MET A C 1
ATOM 1886 O O . MET A 1 251 ? -2.818 15.477 11.315 1.00 98.19 251 MET A O 1
ATOM 1890 N N . GLY A 1 252 ? -2.530 13.329 10.712 1.00 97.69 252 GLY A N 1
ATOM 1891 C CA . GLY A 1 252 ? -3.293 13.396 9.456 1.00 97.69 252 GLY A CA 1
ATOM 1892 C C . GLY A 1 252 ? -4.820 13.382 9.581 1.00 97.69 252 GLY A C 1
ATOM 1893 O O . GLY A 1 252 ? -5.486 13.791 8.637 1.00 97.69 252 GLY A O 1
ATOM 1894 N N . GLY A 1 253 ? -5.378 12.935 10.711 1.00 98.06 253 GLY A N 1
ATOM 1895 C CA . GLY A 1 253 ? -6.832 12.888 10.941 1.00 98.06 253 GLY A CA 1
ATOM 1896 C C . GLY A 1 253 ? -7.393 11.486 11.197 1.00 98.06 253 GLY A C 1
ATOM 1897 O O . GLY A 1 253 ? -6.649 10.523 11.407 1.00 98.06 253 GLY A O 1
ATOM 1898 N N . GLU A 1 254 ? -8.721 11.374 11.206 1.00 98.25 254 GLU A N 1
ATOM 1899 C CA . GLU A 1 254 ? -9.447 10.127 11.452 1.00 98.25 254 GLU A CA 1
ATOM 1900 C C . GLU A 1 254 ? -9.458 9.179 10.244 1.00 98.25 254 GLU A C 1
ATOM 1902 O O . GLU A 1 254 ? -9.616 9.576 9.082 1.00 98.25 254 GLU A O 1
ATOM 1907 N N . ALA A 1 255 ? -9.350 7.893 10.562 1.00 98.31 255 ALA A N 1
ATOM 1908 C CA . ALA A 1 255 ? -9.398 6.761 9.648 1.00 98.31 255 ALA A CA 1
ATOM 1909 C C . ALA A 1 255 ? -10.670 5.925 9.886 1.00 98.31 255 ALA A C 1
ATOM 1911 O O . ALA A 1 255 ? -11.226 5.933 10.987 1.00 98.31 255 ALA A O 1
ATOM 1912 N N . PHE A 1 256 ? -11.134 5.204 8.863 1.00 98.06 256 PHE A N 1
ATOM 1913 C CA . PHE A 1 256 ? -12.387 4.443 8.906 1.00 98.06 256 PHE A CA 1
ATOM 1914 C C . PHE A 1 256 ? -12.212 3.061 8.278 1.00 98.06 256 PHE A C 1
ATOM 1916 O O . PHE A 1 256 ? -11.623 2.927 7.207 1.00 98.06 256 PHE A O 1
ATOM 1923 N N . VAL A 1 257 ? -12.720 2.024 8.951 1.00 98.19 257 VAL A N 1
ATOM 1924 C CA . VAL A 1 257 ? -12.726 0.659 8.410 1.00 98.19 257 VAL A CA 1
ATOM 1925 C C . VAL A 1 257 ? -13.975 0.478 7.557 1.00 98.19 257 VAL A C 1
ATOM 1927 O O . VAL A 1 257 ? -15.097 0.514 8.071 1.00 98.19 257 VAL A O 1
ATOM 1930 N N . ILE A 1 258 ? -13.769 0.285 6.259 1.00 96.69 258 ILE A N 1
ATOM 1931 C CA . ILE A 1 258 ? -14.817 0.014 5.275 1.00 96.69 258 ILE A CA 1
ATOM 1932 C C . ILE A 1 258 ? -14.801 -1.453 4.861 1.00 96.69 258 ILE A C 1
ATOM 1934 O O . ILE A 1 258 ? -13.762 -2.115 4.930 1.00 96.69 258 ILE A O 1
ATOM 1938 N N . LYS A 1 259 ? -15.938 -1.934 4.361 1.00 95.81 259 LYS A N 1
ATOM 1939 C CA . LYS A 1 259 ? -15.982 -3.109 3.494 1.00 95.81 259 LYS A CA 1
ATOM 1940 C C . LYS A 1 259 ? -16.071 -2.676 2.037 1.00 95.81 259 LYS A C 1
ATOM 1942 O O . LYS A 1 259 ? -16.774 -1.722 1.720 1.00 95.81 259 LYS A O 1
ATOM 1947 N N . HIS A 1 260 ? -15.437 -3.431 1.145 1.00 93.44 260 HIS A N 1
ATOM 1948 C CA . HIS A 1 260 ? -15.470 -3.207 -0.310 1.00 93.44 260 HIS A CA 1
ATOM 1949 C C . HIS A 1 260 ? -16.765 -3.706 -0.968 1.00 93.44 260 HIS A C 1
ATOM 1951 O O . HIS A 1 260 ? -16.834 -3.880 -2.179 1.00 93.44 260 HIS A O 1
ATOM 1957 N N . ALA A 1 261 ? -17.807 -3.909 -0.163 1.00 88.50 261 ALA A N 1
ATOM 1958 C CA . ALA A 1 261 ? -19.197 -3.975 -0.582 1.00 88.50 261 ALA A CA 1
ATOM 1959 C C . ALA A 1 261 ? -19.596 -2.656 -1.275 1.00 88.50 261 ALA A C 1
ATOM 1961 O O . ALA A 1 261 ? -20.043 -1.712 -0.625 1.00 88.50 261 ALA A O 1
ATOM 1962 N N . VAL A 1 262 ? -19.339 -2.603 -2.584 1.00 79.81 262 VAL A N 1
ATOM 1963 C CA . VAL A 1 262 ? -19.814 -1.608 -3.553 1.00 79.81 262 VAL A CA 1
ATOM 1964 C C . VAL A 1 262 ? -20.039 -2.302 -4.905 1.00 79.81 262 VAL A C 1
ATOM 1966 O O . VAL A 1 262 ? -19.253 -3.182 -5.289 1.00 79.81 262 VAL A O 1
ATOM 1969 N N . GLY A 1 263 ? -21.041 -1.885 -5.684 1.00 72.75 263 GLY A N 1
ATOM 1970 C CA . GLY A 1 263 ? -21.157 -2.239 -7.107 1.00 72.75 263 GLY A CA 1
ATOM 1971 C C . GLY A 1 263 ? -22.573 -2.214 -7.679 1.00 72.75 263 GLY A C 1
ATOM 1972 O O . GLY A 1 263 ? -23.301 -1.231 -7.543 1.00 72.75 263 GLY A O 1
ATOM 1973 N N . LYS A 1 264 ? -22.931 -3.296 -8.379 1.00 66.62 264 LYS A N 1
ATOM 1974 C CA . LYS A 1 264 ? -24.275 -3.570 -8.900 1.00 66.62 264 LYS A CA 1
ATOM 1975 C C . LYS A 1 264 ? -25.300 -3.472 -7.766 1.00 66.62 264 LYS A C 1
ATOM 1977 O O . LYS A 1 264 ? -25.196 -4.199 -6.786 1.00 66.62 264 LYS A O 1
ATOM 1982 N N . ALA A 1 265 ? -26.309 -2.617 -7.933 1.00 66.94 265 ALA A N 1
ATOM 1983 C CA . ALA A 1 265 ? -27.325 -2.375 -6.911 1.00 66.94 265 ALA A CA 1
ATOM 1984 C C . ALA A 1 265 ? -28.104 -3.657 -6.548 1.00 66.94 265 ALA A C 1
ATOM 1986 O O . ALA A 1 265 ? -28.939 -4.134 -7.317 1.00 66.94 265 ALA A O 1
ATOM 1987 N N . ASP A 1 266 ? -27.846 -4.172 -5.349 1.00 69.38 266 ASP A N 1
ATOM 1988 C CA . ASP A 1 266 ? -28.441 -5.371 -4.739 1.00 69.38 266 ASP A CA 1
ATOM 1989 C C . ASP A 1 266 ? -29.453 -5.029 -3.619 1.00 69.38 266 ASP A C 1
ATOM 1991 O O . ASP A 1 266 ? -29.894 -5.896 -2.861 1.00 69.38 266 ASP A O 1
ATOM 1995 N N . GLY A 1 267 ? -29.781 -3.738 -3.501 1.00 67.12 267 GLY A N 1
ATOM 1996 C CA . GLY A 1 267 ? -30.555 -3.132 -2.419 1.00 67.12 267 GLY A CA 1
ATOM 1997 C C . GLY A 1 267 ? -29.722 -2.257 -1.476 1.00 67.12 267 GLY A C 1
ATOM 1998 O O . GLY A 1 267 ? -30.295 -1.406 -0.794 1.00 67.12 267 GLY A O 1
ATOM 1999 N N . ARG A 1 268 ? -28.391 -2.414 -1.429 1.00 74.75 268 ARG A N 1
ATOM 2000 C CA . ARG A 1 268 ? -27.533 -1.659 -0.502 1.00 74.75 268 ARG A CA 1
ATOM 2001 C C . ARG A 1 268 ? -27.336 -0.225 -0.973 1.00 74.75 268 ARG A C 1
ATOM 2003 O O . ARG A 1 268 ? -27.144 0.045 -2.158 1.00 74.75 268 ARG A O 1
ATOM 2010 N N . ASN A 1 269 ? -27.324 0.713 -0.027 1.00 74.69 269 ASN A N 1
ATOM 2011 C CA . ASN A 1 269 ? -27.057 2.122 -0.308 1.00 74.69 269 ASN A CA 1
ATOM 2012 C C . ASN A 1 269 ? -25.548 2.407 -0.437 1.00 74.69 269 ASN A C 1
ATOM 2014 O O . ASN A 1 269 ? -25.001 3.301 0.198 1.00 74.69 269 ASN A O 1
ATOM 2018 N N . GLU A 1 270 ? -24.860 1.668 -1.303 1.00 71.00 270 GLU A N 1
ATOM 2019 C CA . GLU A 1 270 ? -23.406 1.768 -1.515 1.00 71.00 270 GLU A CA 1
ATOM 2020 C C . GLU A 1 270 ? -22.983 3.098 -2.193 1.00 71.00 270 GLU A C 1
ATOM 2022 O O . GLU A 1 270 ? -21.813 3.321 -2.480 1.00 71.00 270 GLU A O 1
ATOM 2027 N N . THR A 1 271 ? -23.925 4.037 -2.379 1.00 77.50 271 THR A N 1
ATOM 2028 C CA . THR A 1 271 ? -23.659 5.458 -2.677 1.00 77.50 271 THR A CA 1
ATOM 2029 C C . THR A 1 271 ? -23.133 6.249 -1.470 1.00 77.50 271 THR A C 1
ATOM 2031 O O . THR A 1 271 ? -22.644 7.367 -1.629 1.00 77.50 271 THR A O 1
ATOM 2034 N N . SER A 1 272 ? -23.257 5.694 -0.262 1.00 86.38 272 SER A N 1
ATOM 2035 C CA . SER A 1 272 ? -23.023 6.366 1.014 1.00 86.38 272 SER A CA 1
ATOM 2036 C C . SER A 1 272 ? -21.783 5.820 1.714 1.00 86.38 272 SER A C 1
ATOM 2038 O O . SER A 1 272 ? -21.709 4.648 2.076 1.00 86.38 272 SER A O 1
ATOM 2040 N N . ALA A 1 273 ? -20.830 6.709 1.999 1.00 90.06 273 ALA A N 1
ATOM 2041 C CA . ALA A 1 273 ? -19.621 6.392 2.758 1.00 90.06 273 ALA A CA 1
ATOM 2042 C C . ALA A 1 273 ? -19.901 5.849 4.177 1.00 90.06 273 ALA A C 1
ATOM 2044 O O . ALA A 1 273 ? -19.066 5.154 4.753 1.00 90.06 273 ALA A O 1
ATOM 2045 N N . VAL A 1 274 ? -21.075 6.149 4.751 1.00 90.56 274 VAL A N 1
ATOM 2046 C CA . VAL A 1 274 ? -21.504 5.604 6.051 1.00 90.56 274 VAL A CA 1
ATOM 2047 C C . VAL A 1 274 ? -21.943 4.146 5.911 1.00 90.56 274 VAL A C 1
ATOM 2049 O O . VAL A 1 274 ? -21.603 3.324 6.759 1.00 90.56 274 VAL A O 1
ATOM 2052 N N . ASP A 1 275 ? -22.617 3.811 4.813 1.00 88.94 275 ASP A N 1
ATOM 2053 C CA . ASP A 1 275 ? -23.137 2.466 4.549 1.00 88.94 275 ASP A CA 1
ATOM 2054 C C . ASP A 1 275 ? -22.034 1.504 4.051 1.00 88.94 275 ASP A C 1
ATOM 2056 O O . ASP A 1 275 ? -22.224 0.289 4.022 1.00 88.94 275 ASP A O 1
ATOM 2060 N N . MET A 1 276 ? -20.829 2.017 3.767 1.00 92.69 276 MET A N 1
ATOM 2061 C CA . MET A 1 276 ? -19.602 1.227 3.566 1.00 92.69 276 MET A CA 1
ATOM 2062 C C . MET A 1 276 ? -18.923 0.778 4.877 1.00 92.69 276 MET A C 1
ATOM 2064 O O . MET A 1 276 ? -18.054 -0.093 4.837 1.00 92.69 276 MET A O 1
ATOM 2068 N N . LEU A 1 277 ? -19.266 1.345 6.042 1.00 95.00 277 LEU A N 1
ATOM 2069 C CA . LEU A 1 277 ? -18.545 1.080 7.298 1.00 95.00 277 LEU A CA 1
ATOM 2070 C C . LEU A 1 277 ? -18.695 -0.374 7.764 1.00 95.00 277 LEU A C 1
ATOM 2072 O O . LEU A 1 277 ? -19.806 -0.897 7.864 1.00 95.00 277 LEU A O 1
ATOM 2076 N N . ALA A 1 278 ? -17.577 -1.010 8.127 1.00 95.25 278 ALA A N 1
ATOM 2077 C CA . ALA A 1 278 ? -17.570 -2.359 8.699 1.00 95.25 278 ALA A CA 1
ATOM 2078 C C . ALA A 1 278 ? -18.196 -2.406 10.110 1.00 95.25 278 ALA A C 1
ATOM 2080 O O . ALA A 1 278 ? -18.721 -3.439 10.535 1.00 95.25 278 ALA A O 1
ATOM 2081 N N . ASP A 1 279 ? -18.181 -1.277 10.823 1.00 92.75 279 ASP A N 1
ATOM 2082 C CA . ASP A 1 279 ? -18.792 -1.081 12.140 1.00 92.75 279 ASP A CA 1
ATOM 2083 C C . ASP A 1 279 ? -19.768 0.114 12.114 1.00 92.75 279 ASP A C 1
ATOM 2085 O O . ASP A 1 279 ? -19.370 1.239 12.431 1.00 92.75 279 ASP A O 1
ATOM 2089 N N . PRO A 1 280 ? -21.040 -0.098 11.709 1.00 90.81 280 PRO A N 1
ATOM 2090 C CA . PRO A 1 280 ? -22.047 0.966 11.644 1.00 90.81 280 PRO A CA 1
ATOM 2091 C C . PRO A 1 280 ? -22.287 1.670 12.988 1.00 90.81 280 PRO A C 1
ATOM 2093 O O . PRO A 1 280 ? -22.504 2.880 13.016 1.00 90.81 280 PRO A O 1
ATOM 2096 N N . ASP A 1 281 ? -22.171 0.931 14.097 1.00 90.62 281 ASP A N 1
ATOM 2097 C CA . ASP A 1 281 ? -22.341 1.433 15.468 1.00 90.62 281 ASP A CA 1
ATOM 2098 C C . ASP A 1 281 ? -21.165 2.305 15.956 1.00 90.62 281 ASP A C 1
ATOM 2100 O O . ASP A 1 281 ? -21.273 2.968 16.991 1.00 90.62 281 ASP A O 1
ATOM 2104 N N . ARG A 1 282 ? -20.041 2.320 15.219 1.00 91.75 282 ARG A N 1
ATOM 2105 C CA . ARG A 1 282 ? -18.814 3.086 15.519 1.00 91.75 282 ARG A CA 1
ATOM 2106 C C . ARG A 1 282 ? -18.308 2.876 16.951 1.00 91.75 282 ARG A C 1
ATOM 2108 O O . ARG A 1 282 ? -17.994 3.829 17.667 1.00 91.75 282 ARG A O 1
ATOM 2115 N N . ASN A 1 283 ? -18.209 1.613 17.361 1.00 94.00 283 ASN A N 1
ATOM 2116 C CA . ASN A 1 283 ? -17.653 1.194 18.643 1.00 94.00 283 ASN A CA 1
ATOM 2117 C C . ASN A 1 283 ? -16.221 1.717 18.829 1.00 94.00 283 ASN A C 1
ATOM 2119 O O . ASN A 1 283 ? -15.887 2.196 19.913 1.00 94.00 283 ASN A O 1
ATOM 2123 N N . TRP A 1 284 ? -15.407 1.682 17.767 1.00 96.38 284 TRP A N 1
ATOM 2124 C CA . TRP A 1 284 ? -14.057 2.250 17.736 1.00 96.38 284 TRP A CA 1
ATOM 2125 C C . TRP A 1 284 ? -13.912 3.391 16.727 1.00 96.38 284 TRP A C 1
ATOM 2127 O O . TRP A 1 284 ? -14.479 3.379 15.636 1.00 96.38 284 TRP A O 1
ATOM 2137 N N . ARG A 1 285 ? -13.060 4.355 17.087 1.00 97.19 285 ARG A N 1
ATOM 2138 C CA . ARG A 1 285 ? -12.506 5.380 16.191 1.00 97.19 285 ARG A CA 1
ATOM 2139 C C . ARG A 1 285 ? -11.075 5.002 15.815 1.00 97.19 285 ARG A C 1
ATOM 2141 O O . ARG A 1 285 ? -10.400 4.337 16.601 1.00 97.19 285 ARG A O 1
ATOM 2148 N N . TYR A 1 286 ? -10.579 5.478 14.678 1.00 98.44 286 TYR A N 1
ATOM 2149 C CA . TYR A 1 286 ? -9.205 5.236 14.223 1.00 98.44 286 TYR A CA 1
ATOM 2150 C C . TYR A 1 286 ? -8.548 6.558 13.826 1.00 98.44 286 TYR A C 1
ATOM 2152 O O . TYR A 1 286 ? -9.234 7.500 13.436 1.00 98.44 286 TYR A O 1
ATOM 2160 N N . MET A 1 287 ? -7.221 6.648 13.919 1.00 98.38 287 MET A N 1
ATOM 2161 C CA . MET A 1 287 ? -6.475 7.870 13.591 1.00 98.38 287 MET A CA 1
ATOM 2162 C C . MET A 1 287 ? -5.159 7.543 12.888 1.00 98.38 287 MET A C 1
ATOM 2164 O O . MET A 1 287 ? -4.529 6.531 13.201 1.00 98.38 287 MET A O 1
ATOM 2168 N N . LYS A 1 288 ? -4.746 8.426 11.972 1.00 98.56 288 LYS A N 1
ATOM 2169 C CA . LYS A 1 288 ? -3.432 8.428 11.327 1.00 98.56 288 LYS A CA 1
ATOM 2170 C C . LYS A 1 288 ? -2.511 9.477 11.948 1.00 98.56 288 LYS A C 1
ATOM 2172 O O . LYS A 1 288 ? -2.869 10.651 12.049 1.00 98.56 288 LYS A O 1
ATOM 2177 N N . MET A 1 289 ? -1.289 9.063 12.257 1.00 98.62 289 MET A N 1
ATOM 2178 C CA . MET A 1 289 ? -0.141 9.954 12.454 1.00 98.62 289 MET A CA 1
ATOM 2179 C C . MET A 1 289 ? 1.001 9.559 11.505 1.00 98.62 289 MET A C 1
ATOM 2181 O O . MET A 1 289 ? 0.960 8.491 10.885 1.00 98.62 289 MET A O 1
ATOM 2185 N N . ALA A 1 290 ? 1.997 10.426 11.350 1.00 98.31 290 ALA A N 1
ATOM 2186 C CA . ALA A 1 290 ? 3.196 10.138 10.567 1.00 98.31 290 ALA A CA 1
ATOM 2187 C C . ALA A 1 290 ? 4.432 10.817 11.160 1.00 98.31 290 ALA A C 1
ATOM 2189 O O . ALA A 1 290 ? 4.319 11.840 11.826 1.00 98.31 290 ALA A O 1
ATOM 2190 N N . CYS A 1 291 ? 5.616 10.282 10.895 1.00 96.38 291 CYS A N 1
ATOM 2191 C CA . CYS A 1 291 ? 6.897 10.890 11.214 1.00 96.38 291 CYS A CA 1
ATOM 2192 C C . CYS A 1 291 ? 7.977 10.453 10.208 1.00 96.38 291 CYS A C 1
ATOM 2194 O O . CYS A 1 291 ? 7.807 9.450 9.512 1.00 96.38 291 CYS A O 1
ATOM 2196 N N . GLY A 1 292 ? 9.076 11.204 10.114 1.00 95.81 292 GLY A N 1
ATOM 2197 C CA . GLY A 1 292 ? 10.259 10.818 9.343 1.00 95.81 292 GLY A CA 1
ATOM 2198 C C . GLY A 1 292 ? 10.668 11.827 8.272 1.00 95.81 292 GLY A C 1
ATOM 2199 O O . GLY A 1 292 ? 11.284 12.851 8.575 1.00 95.81 292 GLY A O 1
ATOM 2200 N N . GLU A 1 293 ? 10.453 11.507 6.993 1.00 95.75 293 GLU A N 1
ATOM 2201 C CA . GLU A 1 293 ? 10.754 12.370 5.839 1.00 95.75 293 GLU A CA 1
ATOM 2202 C C . GLU A 1 293 ? 9.529 13.063 5.268 1.00 95.75 293 GLU A C 1
ATOM 2204 O O . GLU A 1 293 ? 9.663 14.185 4.787 1.00 95.75 293 GLU A O 1
ATOM 2209 N N . ASN A 1 294 ? 8.347 12.449 5.329 1.00 96.31 294 ASN A N 1
ATOM 2210 C CA . ASN A 1 294 ? 7.170 13.005 4.667 1.00 96.31 294 ASN A CA 1
ATOM 2211 C C . ASN A 1 294 ? 6.663 14.319 5.312 1.00 96.31 294 ASN A C 1
ATOM 2213 O O . ASN A 1 294 ? 6.593 15.304 4.568 1.00 96.31 294 ASN A O 1
ATOM 2217 N N . PRO A 1 295 ? 6.422 14.423 6.638 1.00 96.75 295 PRO A N 1
ATOM 2218 C CA . PRO A 1 295 ? 5.971 15.678 7.248 1.00 96.75 295 PRO A CA 1
ATOM 2219 C C . PRO A 1 295 ? 7.007 16.800 7.128 1.00 96.75 295 PRO A C 1
ATOM 2221 O O . PRO A 1 295 ? 6.704 17.868 6.581 1.00 96.75 295 PRO A O 1
ATOM 2224 N N . LYS A 1 296 ? 8.275 16.542 7.494 1.00 94.94 296 LYS A N 1
ATOM 2225 C CA . LYS A 1 296 ? 9.347 17.538 7.312 1.00 94.94 296 LYS A CA 1
ATOM 2226 C C . LYS A 1 296 ? 9.584 17.975 5.861 1.00 94.94 296 LYS A C 1
ATOM 2228 O O . LYS A 1 296 ? 10.128 19.053 5.648 1.00 94.94 296 LYS A O 1
ATOM 2233 N N . ARG A 1 297 ? 9.212 17.179 4.851 1.00 94.56 297 ARG A N 1
ATOM 2234 C CA . ARG A 1 297 ? 9.347 17.544 3.426 1.00 94.56 297 ARG A CA 1
ATOM 2235 C C . ARG A 1 297 ? 8.186 18.403 2.928 1.00 94.56 297 ARG A C 1
ATOM 2237 O O . ARG A 1 297 ? 8.399 19.235 2.050 1.00 94.56 297 ARG A O 1
ATOM 2244 N N . VAL A 1 298 ? 6.981 18.211 3.465 1.00 95.94 298 VAL A N 1
ATOM 2245 C CA . VAL A 1 298 ? 5.798 19.013 3.111 1.00 95.94 298 VAL A CA 1
ATOM 2246 C C . VAL A 1 298 ? 5.844 20.375 3.803 1.00 95.94 298 VAL A C 1
ATOM 2248 O O . VAL A 1 298 ? 5.686 21.408 3.150 1.00 95.94 298 VAL A O 1
ATOM 2251 N N . TYR A 1 299 ? 6.132 20.397 5.106 1.00 94.75 299 TYR A N 1
ATOM 2252 C CA . TYR A 1 299 ? 6.087 21.625 5.904 1.00 94.75 299 TYR A CA 1
ATOM 2253 C C . TYR A 1 299 ? 7.437 22.331 6.061 1.00 94.75 299 TYR A C 1
ATOM 2255 O O . TYR A 1 299 ? 7.463 23.555 6.221 1.00 94.75 299 TYR A O 1
ATOM 2263 N N . GLY A 1 300 ? 8.559 21.615 5.942 1.00 89.56 300 GLY A N 1
ATOM 2264 C CA . GLY A 1 300 ? 9.901 22.098 6.281 1.00 89.56 300 GLY A CA 1
ATOM 2265 C C . GLY A 1 300 ? 10.406 23.277 5.461 1.00 89.56 300 GLY A C 1
ATOM 2266 O O . GLY A 1 300 ? 11.134 23.137 4.484 1.00 89.56 300 GLY A O 1
ATOM 2267 N N . ASN A 1 301 ? 10.088 24.475 5.937 1.00 88.50 301 ASN A N 1
ATOM 2268 C CA . ASN A 1 301 ? 10.526 25.743 5.382 1.00 88.50 301 ASN A CA 1
ATOM 2269 C C . ASN A 1 301 ? 11.207 26.547 6.495 1.00 88.50 301 ASN A C 1
ATOM 2271 O O . ASN A 1 301 ? 10.548 26.975 7.442 1.00 88.50 301 ASN A O 1
ATOM 2275 N N . ALA A 1 302 ? 12.514 26.791 6.381 1.00 86.94 302 ALA A N 1
ATOM 2276 C CA . ALA A 1 302 ? 13.249 27.568 7.378 1.00 86.94 302 ALA A CA 1
ATOM 2277 C C . ALA A 1 302 ? 12.608 28.957 7.591 1.00 86.94 302 ALA A C 1
ATOM 2279 O O . ALA A 1 302 ? 12.416 29.717 6.642 1.00 86.94 302 ALA A O 1
ATOM 2280 N N . GLY A 1 303 ? 12.264 29.278 8.843 1.00 86.12 303 GLY A N 1
ATOM 2281 C CA . GLY A 1 303 ? 11.597 30.533 9.210 1.00 86.12 303 GLY A CA 1
ATOM 2282 C C . GLY A 1 303 ? 10.071 30.561 9.026 1.00 86.12 303 GLY A C 1
ATOM 2283 O O . GLY A 1 303 ? 9.475 31.614 9.243 1.00 86.12 303 GLY A O 1
ATOM 2284 N N . LYS A 1 304 ? 9.427 29.444 8.658 1.00 87.19 304 LYS A N 1
ATOM 2285 C CA . LYS A 1 304 ? 7.963 29.265 8.730 1.00 87.19 304 LYS A CA 1
ATOM 2286 C C . LYS A 1 304 ? 7.589 28.321 9.884 1.00 87.19 304 LYS A C 1
ATOM 2288 O O . LYS A 1 304 ? 8.463 27.744 10.524 1.00 87.19 304 LYS A O 1
ATOM 2293 N N . GLN A 1 305 ? 6.290 28.187 10.151 1.00 85.25 305 GLN A N 1
ATOM 2294 C CA . GLN A 1 305 ? 5.748 27.174 11.063 1.00 85.25 305 GLN A CA 1
ATOM 2295 C C . GLN A 1 305 ? 5.790 25.777 10.418 1.00 85.25 305 GLN A C 1
ATOM 2297 O O . GLN A 1 305 ? 5.621 25.663 9.203 1.00 85.25 305 GLN A O 1
ATOM 2302 N N . GLY A 1 306 ? 5.950 24.740 11.245 1.00 88.25 306 GLY A N 1
ATOM 2303 C CA . GLY A 1 306 ? 5.974 23.335 10.846 1.00 88.25 306 GLY A CA 1
ATOM 2304 C C . GLY A 1 306 ? 7.374 22.706 10.920 1.00 88.25 306 GLY A C 1
ATOM 2305 O O . GLY A 1 306 ? 8.384 23.415 11.005 1.00 88.25 306 GLY A O 1
ATOM 2306 N N . PRO A 1 307 ? 7.458 21.367 10.907 1.00 95.25 307 PRO A N 1
ATOM 2307 C CA . PRO A 1 307 ? 8.705 20.642 11.109 1.00 95.25 307 PRO A CA 1
ATOM 2308 C C . PRO A 1 307 ? 9.680 20.809 9.940 1.00 95.25 307 PRO A C 1
ATOM 2310 O O . PRO A 1 307 ? 9.354 20.525 8.795 1.00 95.25 307 PRO A O 1
ATOM 2313 N N . THR A 1 308 ? 10.927 21.186 10.226 1.00 95.12 308 THR A N 1
ATOM 2314 C CA . THR A 1 308 ? 12.065 21.093 9.281 1.00 95.12 308 THR A CA 1
ATOM 2315 C C . THR A 1 308 ? 12.937 19.856 9.521 1.00 95.12 308 THR A C 1
ATOM 2317 O O . THR A 1 308 ? 13.877 19.592 8.775 1.00 95.12 308 THR A O 1
ATOM 2320 N N . SER A 1 309 ? 12.671 19.109 10.594 1.00 95.50 309 SER A N 1
ATOM 2321 C CA . SER A 1 309 ? 13.464 17.965 11.053 1.00 95.50 309 SER A CA 1
ATOM 2322 C C . SER A 1 309 ? 12.664 17.123 12.050 1.00 95.50 309 SER A C 1
ATOM 2324 O O . SER A 1 309 ? 11.725 17.629 12.660 1.00 95.50 309 SER A O 1
ATOM 2326 N N . ARG A 1 310 ? 13.105 15.882 12.299 1.00 96.81 310 ARG A N 1
ATOM 2327 C CA . ARG A 1 310 ? 12.552 14.954 13.310 1.00 96.81 310 ARG A CA 1
ATOM 2328 C C . ARG A 1 310 ? 12.481 15.556 14.733 1.00 96.81 310 ARG A C 1
ATOM 2330 O O . ARG A 1 310 ? 11.601 15.207 15.518 1.00 96.81 310 ARG A O 1
ATOM 2337 N N . LEU A 1 311 ? 13.361 16.517 15.045 1.00 96.25 311 LEU A N 1
ATOM 2338 C CA . LEU A 1 311 ? 13.322 17.309 16.286 1.00 96.25 311 LEU A CA 1
ATOM 2339 C C . LEU A 1 311 ? 12.112 18.258 16.327 1.00 96.25 311 LEU A C 1
ATOM 2341 O O . LEU A 1 311 ? 11.475 18.400 17.366 1.00 96.25 311 LEU A O 1
ATOM 2345 N N . GLY A 1 312 ? 11.793 18.886 15.190 1.00 96.12 312 GLY A N 1
ATOM 2346 C CA . GLY A 1 312 ? 10.603 19.720 15.015 1.00 96.12 312 GLY A CA 1
ATOM 2347 C C . GLY A 1 312 ? 9.315 18.899 15.027 1.00 96.12 312 GLY A C 1
ATOM 2348 O O . GLY A 1 312 ? 8.370 19.286 15.702 1.00 96.12 312 GLY A O 1
ATOM 2349 N N . GLU A 1 313 ? 9.304 17.730 14.379 1.00 97.50 313 GLU A N 1
ATOM 2350 C CA . GLU A 1 313 ? 8.158 16.804 14.417 1.00 97.50 313 GLU A CA 1
ATOM 2351 C C . GLU A 1 313 ? 7.841 16.398 15.868 1.00 97.50 313 GLU A C 1
ATOM 2353 O O . GLU A 1 313 ? 6.714 16.526 16.340 1.00 97.50 313 GLU A O 1
ATOM 2358 N N . SER A 1 314 ? 8.871 16.034 16.642 1.00 97.81 314 SER A N 1
ATOM 2359 C CA . SER A 1 314 ? 8.737 15.730 18.075 1.00 97.81 314 SER A CA 1
ATOM 2360 C C . SER A 1 314 ? 8.328 16.921 18.952 1.00 97.81 314 SER A C 1
ATOM 2362 O O . SER A 1 314 ? 7.887 16.713 20.083 1.00 97.81 314 SER A O 1
ATOM 2364 N N . TRP A 1 315 ? 8.479 18.157 18.472 1.00 96.62 315 TRP A N 1
ATOM 2365 C CA . TRP A 1 315 ? 7.968 19.352 19.145 1.00 96.62 315 TRP A CA 1
ATOM 2366 C C . TRP A 1 315 ? 6.492 19.593 18.812 1.00 96.62 315 TRP A C 1
ATOM 2368 O O . TRP A 1 315 ? 5.707 19.803 19.733 1.00 96.62 315 TRP A O 1
ATOM 2378 N N . GLU A 1 316 ? 6.093 19.501 17.540 1.00 97.12 316 GLU A N 1
ATOM 2379 C CA . GLU A 1 316 ? 4.691 19.660 17.124 1.00 97.12 316 GLU A CA 1
ATOM 2380 C C . GLU A 1 316 ? 3.803 18.543 17.714 1.00 97.12 316 GLU A C 1
ATOM 2382 O O . GLU A 1 316 ? 2.711 18.833 18.207 1.00 97.12 316 GLU A O 1
ATOM 2387 N N . PHE A 1 317 ? 4.304 17.300 17.813 1.00 98.25 317 PHE A N 1
ATOM 2388 C CA . PHE A 1 317 ? 3.641 16.217 18.558 1.00 98.25 317 PHE A CA 1
ATOM 2389 C C . PHE A 1 317 ? 3.384 16.585 20.023 1.00 98.25 317 PHE A C 1
ATOM 2391 O O . PHE A 1 317 ? 2.230 16.575 20.458 1.00 98.25 317 PHE A O 1
ATOM 2398 N N . ARG A 1 318 ? 4.427 16.958 20.783 1.00 98.12 318 ARG A N 1
ATOM 2399 C CA . ARG A 1 318 ? 4.284 17.391 22.187 1.00 98.12 318 ARG A CA 1
ATOM 2400 C C . ARG A 1 318 ? 3.310 18.554 22.312 1.00 98.12 318 ARG A C 1
ATOM 2402 O O . ARG A 1 318 ? 2.392 18.510 23.122 1.00 98.12 318 ARG A O 1
ATOM 2409 N N . GLN A 1 319 ? 3.445 19.556 21.449 1.00 97.62 319 GLN A N 1
ATOM 2410 C CA . GLN A 1 319 ? 2.571 20.722 21.426 1.00 97.62 319 GLN A CA 1
ATOM 2411 C C . GLN A 1 319 ? 1.111 20.397 21.091 1.00 97.62 319 GLN A C 1
ATOM 2413 O O . GLN A 1 319 ? 0.226 21.132 21.531 1.00 97.62 319 GLN A O 1
ATOM 2418 N N . ALA A 1 320 ? 0.821 19.343 20.334 1.00 98.00 320 ALA A N 1
ATOM 2419 C CA . ALA A 1 320 ? -0.542 18.877 20.102 1.00 98.00 320 ALA A CA 1
ATOM 2420 C C . ALA A 1 320 ? -1.084 18.097 21.314 1.00 98.00 320 ALA A C 1
ATOM 2422 O O . ALA A 1 320 ? -2.184 18.385 21.796 1.00 98.00 320 ALA A O 1
ATOM 2423 N N . PHE A 1 321 ? -0.300 17.159 21.855 1.00 98.56 321 PHE A N 1
ATOM 2424 C CA . PHE A 1 321 ? -0.707 16.343 22.999 1.00 98.56 321 PHE A CA 1
ATOM 2425 C C . PHE A 1 321 ? -0.839 17.142 24.306 1.00 98.56 321 PHE A C 1
ATOM 2427 O O . PHE A 1 321 ? -1.777 16.884 25.057 1.00 98.56 321 PHE A O 1
ATOM 2434 N N . GLU A 1 322 ? -0.004 18.154 24.566 1.00 98.31 322 GLU A N 1
ATOM 2435 C CA . GLU A 1 322 ? -0.178 19.093 25.689 1.00 98.31 322 GLU A CA 1
ATOM 2436 C C . GLU A 1 322 ? -1.538 19.806 25.619 1.00 98.31 322 GLU A C 1
ATOM 2438 O O . GLU A 1 322 ? -2.256 19.893 26.618 1.00 98.31 322 GLU A O 1
ATOM 2443 N N . LYS A 1 323 ? -1.929 20.282 24.426 1.00 98.12 323 LYS A N 1
ATOM 2444 C CA . LYS A 1 323 ? -3.205 20.986 24.211 1.00 98.12 323 LYS A CA 1
ATOM 2445 C C . LYS A 1 323 ? -4.396 20.054 24.429 1.00 98.12 323 LYS A C 1
ATOM 2447 O O . LYS A 1 323 ? -5.315 20.415 25.160 1.00 98.12 323 LYS A O 1
ATOM 2452 N N . ALA A 1 324 ? -4.356 18.839 23.882 1.00 98.19 324 ALA A N 1
ATOM 2453 C CA . ALA A 1 324 ? -5.394 17.838 24.127 1.00 98.19 324 ALA A CA 1
ATOM 2454 C C . ALA A 1 324 ? -5.447 17.384 25.597 1.00 98.19 324 ALA A C 1
ATOM 2456 O O . ALA A 1 324 ? -6.537 17.263 26.149 1.00 98.19 324 ALA A O 1
ATOM 2457 N N . THR A 1 325 ? -4.297 17.211 26.258 1.00 98.38 325 THR A N 1
ATOM 2458 C CA . THR A 1 325 ? -4.211 16.878 27.692 1.00 98.38 325 THR A CA 1
ATOM 2459 C C . THR A 1 325 ? -4.878 17.959 28.535 1.00 98.38 325 THR A C 1
ATOM 2461 O O . THR A 1 325 ? -5.687 17.648 29.408 1.00 98.38 325 THR A O 1
ATOM 2464 N N . LYS A 1 326 ? -4.613 19.234 28.229 1.00 98.25 326 LYS A N 1
ATOM 2465 C CA . LYS A 1 326 ? -5.266 20.365 28.886 1.00 98.25 326 LYS A CA 1
ATOM 2466 C C . LYS A 1 326 ? -6.788 20.347 28.673 1.00 98.25 326 LYS A C 1
ATOM 2468 O O . LYS A 1 326 ? -7.526 20.491 29.642 1.00 98.25 326 LYS A O 1
ATOM 2473 N N . VAL A 1 327 ? -7.266 20.140 27.442 1.00 97.44 327 VAL A N 1
ATOM 2474 C CA . VAL A 1 327 ? -8.714 20.056 27.152 1.00 97.44 327 VAL A CA 1
ATOM 2475 C C . VAL A 1 327 ? -9.365 18.887 27.904 1.00 97.44 327 VAL A C 1
ATOM 2477 O O . VAL A 1 327 ? -10.442 19.056 28.468 1.00 97.44 327 VAL A O 1
ATOM 2480 N N . VAL A 1 328 ? -8.704 17.726 27.984 1.00 98.00 328 VAL A N 1
ATOM 2481 C CA . VAL A 1 328 ? -9.168 16.564 28.765 1.00 98.00 328 VAL A CA 1
ATOM 2482 C C . VAL A 1 328 ? -9.267 16.891 30.261 1.00 98.00 328 VAL A C 1
ATOM 2484 O O . VAL A 1 328 ? -10.280 16.570 30.878 1.00 98.00 328 VAL A O 1
ATOM 2487 N N . GLN A 1 329 ? -8.275 17.584 30.829 1.00 97.94 329 GLN A N 1
ATOM 2488 C CA . GLN A 1 329 ? -8.292 18.032 32.229 1.00 97.94 329 GLN A CA 1
ATOM 2489 C C . GLN A 1 329 ? -9.419 19.041 32.500 1.00 97.94 329 GLN A C 1
ATOM 2491 O O . GLN A 1 329 ? -10.216 18.832 33.412 1.00 97.94 329 GLN A O 1
ATOM 2496 N N . GLU A 1 330 ? -9.546 20.091 31.680 1.00 97.88 330 GLU A N 1
ATOM 2497 C CA . GLU A 1 330 ? -10.606 21.102 31.828 1.00 97.88 330 GLU A CA 1
ATOM 2498 C C . GLU A 1 330 ? -12.013 20.491 31.657 1.00 97.88 330 GLU A C 1
ATOM 2500 O O . GLU A 1 330 ? -12.958 20.919 32.323 1.00 97.88 330 GLU A O 1
ATOM 2505 N N . GLN A 1 331 ? -12.165 19.460 30.817 1.00 97.94 331 GLN A N 1
ATOM 2506 C CA . GLN A 1 331 ? -13.391 18.661 30.724 1.00 97.94 331 GLN A CA 1
ATOM 2507 C C . GLN A 1 331 ? -13.650 17.831 31.984 1.00 97.94 331 GLN A C 1
ATOM 2509 O O . GLN A 1 331 ? -14.766 17.857 32.497 1.00 97.94 331 GLN A O 1
ATOM 2514 N N . ASP A 1 332 ? -12.661 17.087 32.483 1.00 97.56 332 ASP A N 1
ATOM 2515 C CA . ASP A 1 332 ? -12.859 16.189 33.623 1.00 97.56 332 ASP A CA 1
ATOM 2516 C C . ASP A 1 332 ? -13.144 16.965 34.918 1.00 97.56 332 ASP A C 1
ATOM 2518 O O . ASP A 1 332 ? -14.057 16.581 35.656 1.00 97.56 332 ASP A O 1
ATOM 2522 N N . ASP A 1 333 ? -12.469 18.097 35.143 1.00 97.75 333 ASP A N 1
ATOM 2523 C CA . ASP A 1 333 ? -12.770 19.035 36.232 1.00 97.75 333 ASP A CA 1
ATOM 2524 C C . ASP A 1 333 ? -14.177 19.632 36.099 1.00 97.75 333 ASP A C 1
ATOM 2526 O O . ASP A 1 333 ? -14.938 19.657 37.074 1.00 97.75 333 ASP A O 1
ATOM 2530 N N . TRP A 1 334 ? -14.571 20.059 34.890 1.00 97.94 334 TRP A N 1
ATOM 2531 C CA . TRP A 1 334 ? -15.929 20.549 34.636 1.00 97.94 334 TRP A CA 1
ATOM 2532 C C . TRP A 1 334 ? -16.976 19.471 34.934 1.00 97.94 334 TRP A C 1
ATOM 2534 O O . TRP A 1 334 ? -17.968 19.750 35.603 1.00 97.94 334 TRP A O 1
ATOM 2544 N N . CYS A 1 335 ? -16.740 18.233 34.497 1.00 97.56 335 CYS A N 1
ATOM 2545 C CA . CYS A 1 335 ? -17.633 17.098 34.715 1.00 97.56 335 CYS A CA 1
ATOM 2546 C C . CYS A 1 335 ? -17.759 16.731 36.200 1.00 97.56 335 CYS A C 1
ATOM 2548 O O . CYS A 1 335 ? -18.859 16.437 36.670 1.00 97.56 335 CYS A O 1
ATOM 2550 N N . ASN A 1 336 ? -16.659 16.789 36.955 1.00 96.69 336 ASN A N 1
ATOM 2551 C CA . ASN A 1 336 ? -16.663 16.556 38.399 1.00 96.69 336 ASN A CA 1
ATOM 2552 C C . ASN A 1 336 ? -17.444 17.650 39.149 1.00 96.69 336 ASN A C 1
ATOM 2554 O O . ASN A 1 336 ? -18.223 17.339 40.049 1.00 96.69 336 ASN A O 1
ATOM 2558 N N . ALA A 1 337 ? -17.296 18.916 38.751 1.00 96.50 337 ALA A N 1
ATOM 2559 C CA . ALA A 1 337 ? -18.059 20.024 39.323 1.00 96.50 337 ALA A CA 1
ATOM 2560 C C . ALA A 1 337 ? -19.552 19.982 38.934 1.00 96.50 337 ALA A C 1
ATOM 2562 O O . ALA A 1 337 ? -20.417 20.181 39.787 1.00 96.50 337 ALA A O 1
ATOM 2563 N N . ALA A 1 338 ? -19.876 19.666 37.677 1.00 95.88 338 ALA A N 1
ATOM 2564 C CA . ALA A 1 338 ? -21.254 19.579 37.191 1.00 95.88 338 ALA A CA 1
ATOM 2565 C C . ALA A 1 338 ? -22.045 18.447 37.868 1.00 95.88 338 ALA A C 1
ATOM 2567 O O . ALA A 1 338 ? -23.224 18.633 38.177 1.00 95.88 338 ALA A O 1
ATOM 2568 N N . ALA A 1 339 ? -21.390 17.318 38.169 1.00 94.00 339 ALA A N 1
ATOM 2569 C CA . ALA A 1 339 ? -21.975 16.207 38.921 1.00 94.00 339 ALA A CA 1
ATOM 2570 C C . ALA A 1 339 ? -22.365 16.582 40.368 1.00 94.00 339 ALA A C 1
ATOM 2572 O O . ALA A 1 339 ? -23.269 15.969 40.930 1.00 94.00 339 ALA A O 1
ATOM 2573 N N . ALA A 1 340 ? -21.740 17.609 40.959 1.00 92.38 340 ALA A N 1
ATOM 2574 C CA . ALA A 1 340 ? -22.129 18.151 42.264 1.00 92.38 340 ALA A CA 1
ATOM 2575 C C . ALA A 1 340 ? -23.313 19.143 42.195 1.00 92.38 340 ALA A C 1
ATOM 2577 O O . ALA A 1 340 ? -23.876 19.492 43.232 1.00 92.38 340 ALA A O 1
ATOM 2578 N N . GLY A 1 341 ? -23.708 19.595 40.996 1.00 92.12 341 GLY A N 1
ATOM 2579 C CA . GLY A 1 341 ? -24.900 20.418 40.779 1.00 92.12 341 GLY A CA 1
ATOM 2580 C C . GLY A 1 341 ? -24.728 21.491 39.701 1.00 92.12 341 GLY A C 1
ATOM 2581 O O . GLY A 1 341 ? -24.102 22.529 39.925 1.00 92.12 341 GLY A O 1
ATOM 2582 N N . VAL A 1 342 ? -25.388 21.303 38.552 1.00 93.19 342 VAL A N 1
ATOM 2583 C CA . VAL A 1 342 ? -25.298 22.203 37.382 1.00 93.19 342 VAL A CA 1
ATOM 2584 C C . VAL A 1 342 ? -25.615 23.680 37.670 1.00 93.19 342 VAL A C 1
ATOM 2586 O O . VAL A 1 342 ? -25.071 24.561 37.006 1.00 93.19 342 VAL A O 1
ATOM 2589 N N . HIS A 1 343 ? -26.440 23.991 38.676 1.00 90.06 343 HIS A N 1
ATOM 2590 C CA . HIS A 1 343 ? -26.863 25.366 38.985 1.00 90.06 343 HIS A CA 1
ATOM 2591 C C . HIS A 1 343 ? -25.729 26.307 39.435 1.00 90.06 343 HIS A C 1
ATOM 2593 O O . HIS A 1 343 ? -25.907 27.526 39.392 1.00 90.06 343 HIS A O 1
ATOM 2599 N N . HIS A 1 344 ? -24.567 25.769 39.821 1.00 89.94 344 HIS A N 1
ATOM 2600 C CA . HIS A 1 344 ? -23.392 26.544 40.242 1.00 89.94 344 HIS A CA 1
ATOM 2601 C C . HIS A 1 344 ? -22.297 26.651 39.164 1.00 89.94 344 HIS A C 1
ATOM 2603 O O . HIS A 1 344 ? -21.247 27.250 39.408 1.00 89.94 344 HIS A O 1
ATOM 2609 N N . MET A 1 345 ? -22.526 26.102 37.965 1.00 95.00 345 MET A N 1
ATOM 2610 C CA . MET A 1 345 ? -21.524 26.096 36.897 1.00 95.00 345 MET A CA 1
ATOM 2611 C C . MET A 1 345 ? -21.317 27.486 36.284 1.00 95.00 345 MET A C 1
ATOM 2613 O O . MET A 1 345 ? -22.267 28.210 35.979 1.00 95.00 345 MET A O 1
ATOM 2617 N N . LYS A 1 346 ? -20.040 27.842 36.099 1.00 95.06 346 LYS A N 1
ATOM 2618 C CA . LYS A 1 346 ? -19.567 29.138 35.570 1.00 95.06 346 LYS A CA 1
ATOM 2619 C C . LYS A 1 346 ? -19.353 29.140 34.053 1.00 95.06 346 LYS A C 1
ATOM 2621 O O . LYS A 1 346 ? -19.222 30.205 33.460 1.00 95.06 346 LYS A O 1
ATOM 2626 N N . SER A 1 347 ? -19.332 27.964 33.432 1.00 96.62 347 SER A N 1
ATOM 2627 C CA . SER A 1 347 ? -19.231 27.764 31.985 1.00 96.62 347 SER A CA 1
ATOM 2628 C C . SER A 1 347 ? -20.042 26.540 31.556 1.00 96.62 347 SER A C 1
ATOM 2630 O O . SER A 1 347 ? -20.412 25.705 32.384 1.00 96.62 347 SER A O 1
ATOM 2632 N N . TYR A 1 348 ? -20.260 26.402 30.249 1.00 97.38 348 TYR A N 1
ATOM 2633 C CA . TYR A 1 348 ? -20.559 25.111 29.622 1.00 97.38 348 TYR A CA 1
ATOM 2634 C C . TYR A 1 348 ? -19.303 24.215 29.598 1.00 97.38 348 TYR A C 1
ATOM 2636 O O . TYR A 1 348 ? -18.200 24.698 29.878 1.00 97.38 348 TYR A O 1
ATOM 2644 N N . LEU A 1 349 ? -19.473 22.931 29.267 1.00 97.25 349 LEU A N 1
ATOM 2645 C CA . LEU A 1 349 ? -18.371 21.971 29.116 1.00 97.25 349 LEU A CA 1
ATOM 2646 C C . LEU A 1 349 ? -17.378 22.449 28.034 1.00 97.25 349 LEU A C 1
ATOM 2648 O O . LEU A 1 349 ? -17.828 22.798 26.937 1.00 97.25 349 LEU A O 1
ATOM 2652 N N . PRO A 1 350 ? -16.055 22.448 28.295 1.00 95.94 350 PRO A N 1
ATOM 2653 C CA . PRO A 1 350 ? -15.040 22.755 27.287 1.00 95.94 350 PRO A CA 1
ATOM 2654 C C . PRO A 1 350 ? -15.108 21.810 26.078 1.00 95.94 350 PRO A C 1
ATOM 2656 O O . PRO A 1 350 ? -15.031 20.585 26.199 1.00 95.94 350 PRO A O 1
ATOM 2659 N N . GLN A 1 351 ? -15.281 22.399 24.897 1.00 92.00 351 GLN A N 1
ATOM 2660 C CA . GLN A 1 351 ? -15.553 21.712 23.634 1.00 92.00 351 GLN A CA 1
ATOM 2661 C C . GLN A 1 351 ? -14.740 22.387 22.519 1.00 92.00 351 GLN A C 1
ATOM 2663 O O . GLN A 1 351 ? -15.200 23.340 21.892 1.00 92.00 351 GLN A O 1
ATOM 2668 N N . GLU A 1 352 ? -13.517 21.905 22.288 1.00 93.88 352 GLU A N 1
ATOM 2669 C CA . GLU A 1 352 ? -12.663 22.333 21.174 1.00 93.88 352 GLU A CA 1
ATOM 2670 C C . GLU A 1 352 ? -12.557 21.213 20.133 1.00 93.88 352 GLU A C 1
ATOM 2672 O O . GLU A 1 352 ? -11.752 20.294 20.278 1.00 93.88 352 GLU A O 1
ATOM 2677 N N . LEU A 1 353 ? -13.345 21.309 19.054 1.00 93.88 353 LEU A N 1
ATOM 2678 C CA . LEU A 1 353 ? -13.394 20.304 17.980 1.00 93.88 353 LEU A CA 1
ATOM 2679 C C . LEU A 1 353 ? -12.005 19.972 17.399 1.00 93.88 353 LEU A C 1
ATOM 2681 O O . LEU A 1 353 ? -11.748 18.824 17.057 1.00 93.88 353 LEU A O 1
ATOM 2685 N N . ARG A 1 354 ? -11.082 20.949 17.359 1.00 95.44 354 ARG A N 1
ATOM 2686 C CA . ARG A 1 354 ? -9.696 20.755 16.893 1.00 95.44 354 ARG A CA 1
ATOM 2687 C C . ARG A 1 354 ? -8.940 19.664 17.666 1.00 95.44 354 ARG A C 1
ATOM 2689 O O . ARG A 1 354 ? -8.061 19.030 17.090 1.00 95.44 354 ARG A O 1
ATOM 2696 N N . TRP A 1 355 ? -9.255 19.467 18.945 1.00 97.56 355 TRP A N 1
ATOM 2697 C CA . TRP A 1 355 ? -8.542 18.550 19.841 1.00 97.56 355 TRP A CA 1
ATOM 2698 C C . TRP A 1 355 ? -9.398 17.372 20.307 1.00 97.56 355 TRP A C 1
ATOM 2700 O O . TRP A 1 355 ? -8.908 16.543 21.066 1.00 97.56 355 TRP A O 1
ATOM 2710 N N . GLU A 1 356 ? -10.653 17.275 19.862 1.00 96.88 356 GLU A N 1
ATOM 2711 C CA . GLU A 1 356 ? -11.619 16.278 20.334 1.00 96.88 356 GLU A CA 1
ATOM 2712 C C . GLU A 1 356 ? -11.122 14.847 20.076 1.00 96.88 356 GLU A C 1
ATOM 2714 O O . GLU A 1 356 ? -10.935 14.087 21.025 1.00 96.88 356 GLU A O 1
ATOM 2719 N N . SER A 1 357 ? -10.762 14.518 18.833 1.00 96.81 357 SER A N 1
ATOM 2720 C CA . SER A 1 357 ? -10.222 13.205 18.450 1.00 96.81 357 SER A CA 1
ATOM 2721 C C . SER A 1 357 ? -8.914 12.858 19.175 1.00 96.81 357 SER A C 1
ATOM 2723 O O . SER A 1 357 ? -8.638 11.692 19.456 1.00 96.81 357 SER A O 1
ATOM 2725 N N . LEU A 1 358 ? -8.104 13.868 19.509 1.00 97.62 358 LEU A N 1
ATOM 2726 C CA . LEU A 1 358 ? -6.838 13.687 20.223 1.00 97.62 358 LEU A CA 1
ATOM 2727 C C . LEU A 1 358 ? -7.067 13.482 21.732 1.00 97.62 358 LEU A C 1
ATOM 2729 O O . LEU A 1 358 ? -6.416 12.643 22.349 1.00 97.62 358 LEU A O 1
ATOM 2733 N N . GLY A 1 359 ? -8.055 14.166 22.315 1.00 97.75 359 GLY A N 1
ATOM 2734 C CA . GLY A 1 359 ? -8.545 13.904 23.668 1.00 97.75 359 GLY A CA 1
ATOM 2735 C C . GLY A 1 359 ? -9.193 12.522 23.793 1.00 97.75 359 GLY A C 1
ATOM 2736 O O . GLY A 1 359 ? -8.954 11.820 24.772 1.00 97.75 359 GLY A O 1
ATOM 2737 N N . ALA A 1 360 ? -9.932 12.080 22.774 1.00 97.75 360 ALA A N 1
ATOM 2738 C CA . ALA A 1 360 ? -10.473 10.726 22.688 1.00 97.75 360 ALA A CA 1
ATOM 2739 C C . ALA A 1 360 ? -9.356 9.661 22.653 1.00 97.75 360 ALA A C 1
ATOM 2741 O O . ALA A 1 360 ? -9.466 8.635 23.326 1.00 97.75 360 ALA A O 1
ATOM 2742 N N . LEU A 1 361 ? -8.239 9.910 21.955 1.00 97.88 361 LEU A N 1
ATOM 2743 C CA . LEU A 1 361 ? -7.057 9.034 21.989 1.00 97.88 361 LEU A CA 1
ATOM 2744 C C . LEU A 1 361 ? -6.430 8.956 23.394 1.00 97.88 361 LEU A C 1
ATOM 2746 O O . LEU A 1 361 ? -6.152 7.854 23.872 1.00 97.88 361 LEU A O 1
ATOM 2750 N N . LEU A 1 362 ? -6.274 10.091 24.085 1.00 98.00 362 LEU A N 1
ATOM 2751 C CA . LEU A 1 362 ? -5.796 10.134 25.478 1.00 98.00 362 LEU A CA 1
ATOM 2752 C C . LEU A 1 362 ? -6.749 9.410 26.450 1.00 98.00 362 LEU A C 1
ATOM 2754 O O . LEU A 1 362 ? -6.302 8.794 27.413 1.00 98.00 362 LEU A O 1
ATOM 2758 N N . ARG A 1 363 ? -8.057 9.401 26.160 1.00 97.50 363 ARG A N 1
ATOM 2759 C CA . ARG A 1 363 ? -9.092 8.626 26.877 1.00 97.50 363 ARG A CA 1
ATOM 2760 C C . ARG A 1 363 ? -9.152 7.138 26.461 1.00 97.50 363 ARG A C 1
ATOM 2762 O O . ARG A 1 363 ? -10.031 6.408 26.917 1.00 97.50 363 ARG A O 1
ATOM 2769 N N . HIS A 1 364 ? -8.224 6.677 25.615 1.00 96.62 364 HIS A N 1
ATOM 2770 C CA . HIS A 1 364 ? -8.151 5.330 25.022 1.00 96.62 364 HIS A CA 1
ATOM 2771 C C . HIS A 1 364 ? -9.363 4.927 24.158 1.00 96.62 364 HIS A C 1
ATOM 2773 O O . HIS A 1 364 ? -9.686 3.745 24.049 1.00 96.62 364 HIS A O 1
ATOM 2779 N N . GLN A 1 365 ? -10.039 5.894 23.535 1.00 97.31 365 GLN A N 1
ATOM 2780 C CA . GLN A 1 365 ? -11.224 5.674 22.694 1.00 97.31 365 GLN A CA 1
ATOM 2781 C C . GLN A 1 365 ? -10.888 5.522 21.193 1.00 97.31 365 GLN A C 1
ATOM 2783 O O . GLN A 1 365 ? -11.781 5.305 20.374 1.00 97.31 365 GLN A O 1
ATOM 2788 N N . VAL A 1 366 ? -9.606 5.643 20.823 1.00 97.62 366 VAL A N 1
ATOM 2789 C CA . VAL A 1 366 ? -9.118 5.669 19.433 1.00 97.62 366 VAL A CA 1
ATOM 2790 C C . VAL A 1 366 ? -8.020 4.620 19.223 1.00 97.62 366 VAL A C 1
ATOM 2792 O O . VAL A 1 366 ? -7.073 4.528 20.004 1.00 97.62 366 VAL A O 1
ATOM 2795 N N . ARG A 1 367 ? -8.120 3.859 18.131 1.00 97.56 367 ARG A N 1
ATOM 2796 C CA . ARG A 1 367 ? -7.104 2.931 17.620 1.00 97.56 367 ARG A CA 1
ATOM 2797 C C . ARG A 1 367 ? -6.152 3.686 16.674 1.00 97.56 367 ARG A C 1
ATOM 2799 O O . ARG A 1 367 ? -6.437 3.862 15.490 1.00 97.56 367 ARG A O 1
ATOM 2806 N N . LEU A 1 368 ? -5.044 4.191 17.223 1.00 98.38 368 LEU A N 1
ATOM 2807 C CA . LEU A 1 368 ? -4.017 4.940 16.487 1.00 98.38 368 LEU A CA 1
ATOM 2808 C C . LEU A 1 368 ? -3.114 4.018 15.653 1.00 98.38 368 LEU A C 1
ATOM 2810 O O . LEU A 1 368 ? -2.572 3.044 16.175 1.00 98.38 368 LEU A O 1
ATOM 2814 N N . ASN A 1 369 ? -2.880 4.402 14.399 1.00 98.50 369 ASN A N 1
ATOM 2815 C CA . ASN A 1 369 ? -1.917 3.799 13.480 1.00 98.50 369 ASN A CA 1
ATOM 2816 C C . ASN A 1 369 ? -0.957 4.886 12.963 1.00 98.50 369 ASN A C 1
ATOM 2818 O O . ASN A 1 369 ? -1.404 5.990 12.635 1.00 98.50 369 ASN A O 1
ATOM 2822 N N . THR A 1 370 ? 0.354 4.622 12.917 1.00 97.75 370 THR A N 1
ATOM 2823 C CA . THR A 1 370 ? 1.351 5.685 12.667 1.00 97.75 370 THR A CA 1
ATOM 2824 C C . THR A 1 370 ? 2.455 5.294 11.676 1.00 97.75 370 THR A C 1
ATOM 2826 O O . THR A 1 370 ? 3.108 4.266 11.823 1.00 97.75 370 THR A O 1
ATOM 2829 N N . HIS A 1 371 ? 2.659 6.121 10.648 1.00 97.94 371 HIS A N 1
ATOM 2830 C CA . HIS A 1 371 ? 3.699 5.990 9.615 1.00 97.94 371 HIS A CA 1
ATOM 2831 C C . HIS A 1 371 ? 5.046 6.424 10.199 1.00 97.94 371 HIS A C 1
ATOM 2833 O O . HIS A 1 371 ? 5.256 7.617 10.357 1.00 97.94 371 HIS A O 1
ATOM 2839 N N . CYS A 1 372 ? 5.949 5.500 10.533 1.00 96.69 372 CYS A N 1
ATOM 2840 C CA . CYS A 1 372 ? 7.265 5.829 11.098 1.00 96.69 372 CYS A CA 1
ATOM 2841 C C . CYS A 1 372 ? 8.277 4.733 10.724 1.00 96.69 372 CYS A C 1
ATOM 2843 O O . CYS A 1 372 ? 8.010 3.548 10.921 1.00 96.69 372 CYS A O 1
ATOM 2845 N N . TYR A 1 373 ? 9.423 5.136 10.166 1.00 95.25 373 TYR A N 1
ATOM 2846 C CA . TYR A 1 373 ? 10.324 4.235 9.433 1.00 95.25 373 TYR A CA 1
ATOM 2847 C C . TYR A 1 373 ? 11.585 3.856 10.214 1.00 95.25 373 TYR A C 1
ATOM 2849 O O . TYR A 1 373 ? 11.940 2.677 10.264 1.00 95.25 373 TYR A O 1
ATOM 2857 N N . THR A 1 374 ? 12.293 4.851 10.763 1.00 96.19 374 THR A N 1
ATOM 2858 C CA . THR A 1 374 ? 13.670 4.682 11.263 1.00 96.19 374 THR A CA 1
ATOM 2859 C C . THR A 1 374 ? 13.761 4.459 12.772 1.00 96.19 374 THR A C 1
ATOM 2861 O O . THR A 1 374 ? 12.813 4.719 13.506 1.00 96.19 374 THR A O 1
ATOM 2864 N N . ILE A 1 375 ? 14.918 4.022 13.275 1.00 97.00 375 ILE A N 1
ATOM 2865 C CA . ILE A 1 375 ? 15.132 3.848 14.722 1.00 97.00 375 ILE A CA 1
ATOM 2866 C C . ILE A 1 375 ? 14.845 5.144 15.520 1.00 97.00 375 ILE A C 1
ATOM 2868 O O . ILE A 1 37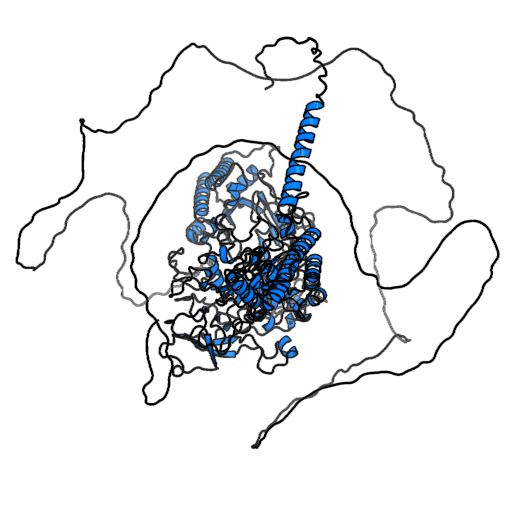5 ? 14.044 5.067 16.452 1.00 97.00 375 ILE A O 1
ATOM 2872 N N . PRO A 1 376 ? 15.373 6.337 15.158 1.00 96.44 376 PRO A N 1
ATOM 2873 C CA . PRO A 1 376 ? 15.016 7.589 15.838 1.00 96.44 376 PRO A CA 1
ATOM 2874 C C . PRO A 1 376 ? 13.532 7.963 15.748 1.00 96.44 376 PRO A C 1
ATOM 2876 O O . PRO A 1 376 ? 13.004 8.568 16.676 1.00 96.44 376 PRO A O 1
ATOM 2879 N N . ASP A 1 377 ? 12.864 7.614 14.645 1.00 97.50 377 ASP A N 1
ATOM 2880 C CA . ASP A 1 377 ? 11.425 7.842 14.460 1.00 97.50 377 ASP A CA 1
ATOM 2881 C C . ASP A 1 377 ? 10.603 6.987 15.429 1.00 97.50 377 ASP A C 1
ATOM 2883 O O . ASP A 1 377 ? 9.752 7.494 16.159 1.00 97.50 377 ASP A O 1
ATOM 2887 N N . LEU A 1 378 ? 10.895 5.685 15.457 1.00 98.06 378 LEU A N 1
ATOM 2888 C CA . LEU A 1 378 ? 10.229 4.704 16.307 1.00 98.06 378 LEU A CA 1
ATOM 2889 C C . LEU A 1 378 ? 10.487 4.991 17.792 1.00 98.06 378 LEU A C 1
ATOM 2891 O O . LEU A 1 378 ? 9.548 4.973 18.583 1.00 98.06 378 LEU A O 1
ATOM 2895 N N . GLU A 1 379 ? 11.731 5.294 18.175 1.00 97.69 379 GLU A N 1
ATOM 2896 C CA . GLU A 1 379 ? 12.100 5.566 19.568 1.00 97.69 379 GLU A CA 1
ATOM 2897 C C . GLU A 1 379 ? 11.471 6.863 20.088 1.00 97.69 379 GLU A C 1
ATOM 2899 O O . GLU A 1 379 ? 10.828 6.841 21.137 1.00 97.69 379 GLU A O 1
ATOM 2904 N N . ALA A 1 380 ? 11.534 7.960 19.323 1.00 98.25 380 ALA A N 1
ATOM 2905 C CA . ALA A 1 380 ? 10.870 9.206 19.704 1.00 98.25 380 ALA A CA 1
ATOM 2906 C C . ALA A 1 380 ? 9.344 9.040 19.802 1.00 98.25 380 ALA A C 1
ATOM 2908 O O . ALA A 1 380 ? 8.723 9.584 20.715 1.00 98.25 380 ALA A O 1
ATOM 2909 N N . PHE A 1 381 ? 8.723 8.263 18.905 1.00 98.38 381 PHE A N 1
ATOM 2910 C CA . PHE A 1 381 ? 7.286 7.999 18.979 1.00 98.38 381 PHE A CA 1
ATOM 2911 C C . PHE A 1 381 ? 6.919 7.118 20.182 1.00 98.38 381 PHE A C 1
ATOM 2913 O O . PHE A 1 381 ? 5.938 7.409 20.866 1.00 98.38 381 PHE A O 1
ATOM 2920 N N . VAL A 1 382 ? 7.719 6.093 20.501 1.00 98.50 382 VAL A N 1
ATOM 2921 C CA . VAL A 1 382 ? 7.575 5.292 21.730 1.00 98.50 382 VAL A CA 1
ATOM 2922 C C . VAL A 1 382 ? 7.710 6.161 22.984 1.00 98.50 382 VAL A C 1
ATOM 2924 O O . VAL A 1 382 ? 6.910 6.000 23.912 1.00 98.50 382 VAL A O 1
ATOM 2927 N N . ASP A 1 383 ? 8.632 7.121 23.009 1.00 98.44 383 ASP A N 1
ATOM 2928 C CA . ASP A 1 383 ? 8.738 8.085 24.106 1.00 98.44 383 ASP A CA 1
ATOM 2929 C C . ASP A 1 383 ? 7.477 8.957 24.209 1.00 98.44 383 ASP A C 1
ATOM 2931 O O . ASP A 1 383 ? 6.923 9.069 25.302 1.00 98.44 383 ASP A O 1
ATOM 2935 N N . HIS A 1 384 ? 6.923 9.465 23.097 1.00 98.50 384 HIS A N 1
ATOM 2936 C CA . HIS A 1 384 ? 5.644 10.200 23.111 1.00 98.50 384 HIS A CA 1
ATOM 2937 C C . HIS A 1 384 ? 4.478 9.349 23.650 1.00 98.50 384 HIS A C 1
ATOM 2939 O O . HIS A 1 384 ? 3.679 9.860 24.440 1.00 98.50 384 HIS A O 1
ATOM 2945 N N . THR A 1 385 ? 4.397 8.047 23.315 1.00 98.56 385 THR A N 1
ATOM 2946 C CA . THR A 1 385 ? 3.381 7.144 23.914 1.00 98.56 385 THR A CA 1
ATOM 2947 C C . THR A 1 385 ? 3.511 7.079 25.436 1.00 98.56 385 THR A C 1
ATOM 2949 O O . THR A 1 385 ? 2.508 7.037 26.150 1.00 98.56 385 THR A O 1
ATOM 2952 N N . ASN A 1 386 ? 4.743 7.116 25.951 1.00 98.56 386 ASN A N 1
ATOM 2953 C CA . ASN A 1 386 ? 5.038 7.065 27.377 1.00 98.56 386 ASN A CA 1
ATOM 2954 C C . ASN A 1 386 ? 4.926 8.423 28.074 1.00 98.56 386 ASN A C 1
ATOM 2956 O O . ASN A 1 386 ? 4.641 8.447 29.270 1.00 98.56 386 ASN A O 1
ATOM 2960 N N . GLU A 1 387 ? 5.113 9.530 27.368 1.00 98.62 387 GLU A N 1
ATOM 2961 C CA . GLU A 1 387 ? 4.941 10.887 27.886 1.00 98.62 387 GLU A CA 1
ATOM 2962 C C . GLU A 1 387 ? 3.451 11.173 28.130 1.00 98.62 387 GLU A C 1
ATOM 2964 O O . GLU A 1 387 ? 3.060 11.500 29.252 1.00 98.62 387 GLU A O 1
ATOM 2969 N N . PHE A 1 388 ? 2.599 10.914 27.129 1.00 98.56 388 PHE A N 1
ATOM 2970 C CA . PHE A 1 388 ? 1.163 11.238 27.164 1.00 98.56 388 PHE A CA 1
ATOM 2971 C C . PHE A 1 388 ? 0.227 10.036 27.387 1.00 98.56 388 PHE A C 1
ATOM 2973 O O . PHE A 1 388 ? -0.991 10.195 27.391 1.00 98.56 388 PHE A O 1
ATOM 2980 N N . LYS A 1 389 ? 0.774 8.836 27.622 1.00 98.00 389 LYS A N 1
ATOM 2981 C CA . LYS A 1 389 ? 0.040 7.622 28.039 1.00 98.00 389 LYS A CA 1
ATOM 2982 C C . LYS A 1 389 ? -1.058 7.164 27.062 1.00 98.00 389 LYS A C 1
ATOM 2984 O O . LYS A 1 389 ? -2.143 6.775 27.484 1.00 98.00 389 LYS A O 1
ATOM 2989 N N . PHE A 1 390 ? -0.780 7.145 25.758 1.00 97.69 390 PHE A N 1
ATOM 2990 C CA . PHE A 1 390 ? -1.687 6.594 24.733 1.00 97.69 390 PHE A CA 1
ATOM 2991 C C . PHE A 1 390 ? -1.111 5.330 24.075 1.00 97.69 390 PHE A C 1
ATOM 2993 O O . PHE A 1 390 ? 0.096 5.112 24.106 1.00 97.69 390 PHE A O 1
ATOM 3000 N N . LYS A 1 391 ? -1.968 4.485 23.484 1.00 97.38 391 LYS A N 1
ATOM 3001 C CA . LYS A 1 391 ? -1.547 3.263 22.772 1.00 97.38 391 LYS A CA 1
ATOM 3002 C C . LYS A 1 391 ? -1.371 3.509 21.270 1.00 97.38 391 LYS A C 1
ATOM 3004 O O . LYS A 1 391 ? -2.103 4.307 20.688 1.00 97.38 391 LYS A O 1
ATOM 3009 N N . VAL A 1 392 ? -0.486 2.739 20.638 1.00 98.06 392 VAL A N 1
ATOM 3010 C CA . VAL A 1 392 ? -0.382 2.581 19.174 1.00 98.06 392 VAL A CA 1
ATOM 3011 C C . VAL A 1 392 ? -0.766 1.142 18.828 1.00 98.06 392 VAL A C 1
ATOM 3013 O O . VAL A 1 392 ? -0.310 0.218 19.495 1.00 98.06 392 VAL A O 1
ATOM 3016 N N . GLN A 1 393 ? -1.609 0.941 17.814 1.00 97.62 393 GLN A N 1
ATOM 3017 C CA . GLN A 1 393 ? -2.003 -0.397 17.357 1.00 97.62 393 GLN A CA 1
ATOM 3018 C C . GLN A 1 393 ? -0.967 -0.987 16.401 1.00 97.62 393 GLN A C 1
ATOM 3020 O O . GLN A 1 393 ? -0.554 -2.132 16.585 1.00 97.62 393 GLN A O 1
ATOM 3025 N N . ALA A 1 394 ? -0.507 -0.190 15.432 1.00 98.38 394 ALA A N 1
ATOM 3026 C CA . ALA A 1 394 ? 0.570 -0.554 14.524 1.00 98.38 394 ALA A CA 1
ATOM 3027 C C . ALA A 1 394 ? 1.454 0.644 14.129 1.00 98.38 394 ALA A C 1
ATOM 3029 O O . ALA A 1 394 ? 0.973 1.767 13.936 1.00 98.38 394 ALA A O 1
ATOM 3030 N N . PHE A 1 395 ? 2.749 0.370 13.961 1.00 98.44 395 PHE A N 1
ATOM 3031 C CA . PHE A 1 395 ? 3.660 1.193 13.164 1.00 98.44 395 PHE A CA 1
ATOM 3032 C C . PHE A 1 395 ? 3.564 0.762 11.697 1.00 98.44 395 PHE A C 1
ATOM 3034 O O . PHE A 1 395 ? 3.521 -0.432 11.415 1.00 98.44 395 PHE A O 1
ATOM 3041 N N . HIS A 1 396 ? 3.487 1.715 10.770 1.00 97.56 396 HIS A N 1
ATOM 3042 C CA . HIS A 1 396 ? 3.213 1.491 9.347 1.00 97.56 396 HIS A CA 1
ATOM 3043 C C . HIS A 1 396 ? 4.436 1.814 8.476 1.00 97.56 396 HIS A C 1
ATOM 3045 O O . HIS A 1 396 ? 5.170 2.760 8.772 1.00 97.56 396 HIS A O 1
ATOM 3051 N N . HIS A 1 397 ? 4.625 1.030 7.403 1.00 93.00 397 HIS A N 1
ATOM 3052 C CA . HIS A 1 397 ? 5.835 0.973 6.555 1.00 93.00 397 HIS A CA 1
ATOM 3053 C C . HIS A 1 397 ? 7.114 0.846 7.397 1.00 93.00 397 HIS A C 1
ATOM 3055 O O . HIS A 1 397 ? 8.115 1.529 7.178 1.00 93.00 397 HIS A O 1
ATOM 3061 N N . ALA A 1 398 ? 7.035 0.028 8.442 1.00 87.75 398 ALA A N 1
ATOM 3062 C CA . ALA A 1 398 ? 7.887 0.158 9.615 1.00 87.75 398 ALA A CA 1
ATOM 3063 C C . ALA A 1 398 ? 9.266 -0.508 9.420 1.00 87.75 398 ALA A C 1
ATOM 3065 O O . ALA A 1 398 ? 9.665 -1.387 10.180 1.00 87.75 398 ALA A O 1
ATOM 3066 N N . HIS A 1 399 ? 9.984 -0.119 8.365 1.00 93.00 399 HIS A N 1
ATOM 3067 C CA . HIS A 1 399 ? 11.108 -0.854 7.775 1.00 93.00 399 HIS A CA 1
ATOM 3068 C C . HIS A 1 399 ? 12.258 -1.174 8.734 1.00 93.00 399 HIS A C 1
ATOM 3070 O O . HIS A 1 399 ? 12.847 -2.238 8.594 1.00 93.00 399 HIS A O 1
ATOM 3076 N N . GLN A 1 400 ? 12.554 -0.338 9.738 1.00 96.75 400 GLN A N 1
ATOM 3077 C CA . GLN A 1 400 ? 13.617 -0.623 10.719 1.00 96.75 400 GLN A CA 1
ATOM 3078 C C . GLN A 1 400 ? 13.125 -1.320 12.004 1.00 96.75 400 GLN A C 1
ATOM 3080 O O . GLN A 1 400 ? 13.931 -1.588 12.891 1.00 96.75 400 GLN A O 1
ATOM 3085 N N . THR A 1 401 ? 11.837 -1.666 12.129 1.00 97.06 401 THR A N 1
ATOM 3086 C CA . THR A 1 401 ? 11.282 -2.310 13.345 1.00 97.06 401 THR A CA 1
ATOM 3087 C C . THR A 1 401 ? 11.969 -3.617 13.721 1.00 97.06 401 THR A C 1
ATOM 3089 O O . THR A 1 401 ? 12.171 -3.876 14.907 1.00 97.06 401 THR A O 1
ATOM 3092 N N . PHE A 1 402 ? 12.386 -4.414 12.733 1.00 96.81 402 PHE A N 1
ATOM 3093 C CA . PHE A 1 402 ? 13.090 -5.681 12.956 1.00 96.81 402 PHE A CA 1
ATOM 3094 C C . PHE A 1 402 ? 14.461 -5.511 13.633 1.00 96.81 402 PHE A C 1
ATOM 3096 O O . PHE A 1 402 ? 14.949 -6.451 14.252 1.00 96.81 402 PHE A O 1
ATOM 3103 N N . LEU A 1 403 ? 15.057 -4.313 13.564 1.00 97.94 403 LEU A N 1
ATOM 3104 C CA . LEU A 1 403 ? 16.303 -3.970 14.258 1.00 97.94 403 LEU A CA 1
ATOM 3105 C C . LEU A 1 403 ? 16.076 -3.586 15.727 1.00 97.94 403 LEU A C 1
ATOM 3107 O O . LEU A 1 403 ? 17.023 -3.586 16.511 1.00 97.94 403 LEU A O 1
ATOM 3111 N N . VAL A 1 404 ? 14.842 -3.226 16.106 1.00 97.56 404 VAL A N 1
ATOM 3112 C CA . VAL A 1 404 ? 14.514 -2.672 17.429 1.00 97.56 404 VAL A CA 1
ATOM 3113 C C . VAL A 1 404 ? 13.284 -3.282 18.140 1.00 97.56 404 VAL A C 1
ATOM 3115 O O . VAL A 1 404 ? 12.500 -2.530 18.733 1.00 97.56 404 VAL A O 1
ATOM 3118 N N . PRO A 1 405 ? 13.110 -4.623 18.208 1.00 97.81 405 PRO A N 1
ATOM 3119 C CA . PRO A 1 405 ? 12.018 -5.231 18.978 1.00 97.81 405 PRO A CA 1
ATOM 3120 C C . PRO A 1 405 ? 11.924 -4.745 20.434 1.00 97.81 405 PRO A C 1
ATOM 3122 O O . PRO A 1 405 ? 10.830 -4.504 20.944 1.00 97.81 405 PRO A O 1
ATOM 3125 N N . GLU A 1 406 ? 13.070 -4.522 21.084 1.00 97.69 406 GLU A N 1
ATOM 3126 C CA . GLU A 1 406 ? 13.151 -4.041 22.470 1.00 97.69 406 GLU A CA 1
ATOM 3127 C C . GLU A 1 406 ? 12.825 -2.550 22.646 1.00 97.69 406 GLU A C 1
ATOM 3129 O O . GLU A 1 406 ? 12.657 -2.104 23.777 1.00 97.69 406 GLU A O 1
ATOM 3134 N N . ILE A 1 407 ? 12.704 -1.761 21.570 1.00 97.88 407 ILE A N 1
ATOM 3135 C CA . ILE A 1 407 ? 12.120 -0.408 21.640 1.00 97.88 407 ILE A CA 1
ATOM 3136 C C . ILE A 1 407 ? 10.595 -0.519 21.584 1.00 97.88 407 ILE A C 1
ATOM 3138 O O . ILE A 1 407 ? 9.898 0.072 22.407 1.00 97.88 407 ILE A O 1
ATOM 3142 N N . LEU A 1 408 ? 10.069 -1.343 20.674 1.00 98.06 408 LEU A N 1
ATOM 3143 C CA . LEU A 1 408 ? 8.627 -1.542 20.480 1.00 98.06 408 LEU A CA 1
ATOM 3144 C C . LEU A 1 408 ? 7.943 -2.115 21.729 1.00 98.06 408 LEU A C 1
ATOM 3146 O O . LEU A 1 408 ? 6.844 -1.692 22.084 1.00 98.06 408 LEU A O 1
ATOM 3150 N N . LYS A 1 409 ? 8.630 -3.005 22.456 1.00 97.94 409 LYS A N 1
ATOM 3151 C CA . LYS A 1 409 ? 8.189 -3.544 23.757 1.00 97.94 409 LYS A CA 1
ATOM 3152 C C . LYS A 1 409 ? 8.099 -2.497 24.878 1.00 97.94 409 LYS A C 1
ATOM 3154 O O . LYS A 1 409 ? 7.454 -2.771 25.887 1.00 97.94 409 LYS A O 1
ATOM 3159 N N . ARG A 1 410 ? 8.692 -1.303 24.722 1.00 97.88 410 ARG A N 1
ATOM 3160 C CA . ARG A 1 410 ? 8.567 -0.189 25.688 1.00 97.88 410 ARG A CA 1
ATOM 3161 C C . ARG A 1 410 ? 7.376 0.727 25.414 1.00 97.88 410 ARG A C 1
ATOM 3163 O O . ARG A 1 410 ? 7.124 1.613 26.226 1.00 97.88 410 ARG A O 1
ATOM 3170 N N . ALA A 1 411 ? 6.665 0.568 24.297 1.00 98.00 411 ALA A N 1
ATOM 3171 C CA . ALA A 1 411 ? 5.508 1.400 23.974 1.00 98.00 411 ALA A CA 1
ATOM 3172 C C . ALA A 1 411 ? 4.422 1.314 25.059 1.00 98.00 411 ALA A C 1
ATOM 3174 O O . ALA A 1 411 ? 4.182 0.258 25.655 1.00 98.00 411 ALA A O 1
ATOM 3175 N N . TYR A 1 412 ? 3.746 2.432 25.325 1.00 98.25 412 TYR A N 1
ATOM 3176 C CA . TYR A 1 412 ? 2.735 2.464 26.373 1.00 98.25 412 TYR A CA 1
ATOM 3177 C C . TYR A 1 412 ? 1.504 1.622 26.005 1.00 98.25 412 TYR A C 1
ATOM 3179 O O . TYR A 1 412 ? 0.900 1.782 24.945 1.00 98.25 412 TYR A O 1
ATOM 3187 N N . GLY A 1 413 ? 1.082 0.764 26.938 1.00 93.50 413 GLY A N 1
ATOM 3188 C CA . GLY A 1 413 ? -0.175 0.023 26.833 1.00 93.50 413 GLY A CA 1
ATOM 3189 C C . GLY A 1 413 ? -0.149 -1.420 27.333 1.00 93.50 413 GLY A C 1
ATOM 3190 O O . GLY A 1 413 ? -1.220 -2.021 27.417 1.00 93.50 413 GLY A O 1
ATOM 3191 N N . GLY A 1 414 ? 1.025 -1.969 27.661 1.00 87.75 414 GLY A N 1
ATOM 3192 C CA . GLY A 1 414 ? 1.188 -3.350 28.146 1.00 87.75 414 GLY A CA 1
ATOM 3193 C C . GLY A 1 414 ? 1.169 -4.426 27.053 1.00 87.75 414 GLY A C 1
ATOM 3194 O O . GLY A 1 414 ? 1.375 -5.595 27.350 1.00 87.75 414 GLY A O 1
ATOM 3195 N N . GLU A 1 415 ? 0.963 -4.027 25.800 1.00 92.25 415 GLU A N 1
ATOM 3196 C CA . GLU A 1 415 ? 1.096 -4.857 24.606 1.00 92.25 415 GLU A CA 1
ATOM 3197 C C . GLU A 1 415 ? 1.896 -4.045 23.574 1.00 92.25 415 GLU A C 1
ATOM 3199 O O . GLU A 1 415 ? 1.604 -2.854 23.416 1.00 92.25 415 GLU A O 1
ATOM 3204 N N . PRO A 1 416 ? 2.897 -4.630 22.891 1.00 96.62 416 PRO A N 1
ATOM 3205 C CA . PRO A 1 416 ? 3.633 -3.924 21.853 1.00 96.62 416 PRO A CA 1
ATOM 3206 C C . PRO A 1 416 ? 2.752 -3.665 20.612 1.00 96.62 416 PRO A C 1
ATOM 3208 O O . PRO A 1 416 ? 1.893 -4.491 20.280 1.00 96.62 416 PRO A O 1
ATOM 3211 N N . PRO A 1 417 ? 2.976 -2.559 19.882 1.00 97.81 417 PRO A N 1
A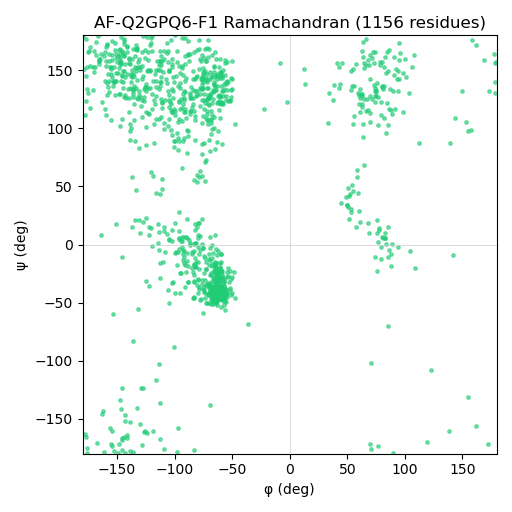TOM 3212 C CA . PRO A 1 417 ? 2.366 -2.327 18.578 1.00 97.81 417 PRO A CA 1
ATOM 3213 C C . PRO A 1 417 ? 2.754 -3.411 17.567 1.00 97.81 417 PRO A C 1
ATOM 3215 O O . PRO A 1 417 ? 3.875 -3.927 17.584 1.00 97.81 417 PRO A O 1
ATOM 3218 N N . ALA A 1 418 ? 1.846 -3.711 16.641 1.00 98.31 418 ALA A N 1
ATOM 3219 C CA . ALA A 1 418 ? 2.180 -4.477 15.447 1.00 98.31 418 ALA A CA 1
ATOM 3220 C C . ALA A 1 418 ? 3.105 -3.673 14.516 1.00 98.31 418 ALA A C 1
ATOM 3222 O O . ALA A 1 418 ? 3.212 -2.448 14.606 1.00 98.31 418 ALA A O 1
ATOM 3223 N N . SER A 1 419 ? 3.757 -4.371 13.591 1.00 98.25 419 SER A N 1
ATOM 3224 C CA . SER A 1 419 ? 4.511 -3.755 12.496 1.00 98.25 419 SER A CA 1
ATOM 3225 C C . SER A 1 419 ? 3.814 -4.082 11.182 1.00 98.25 419 SER A C 1
ATOM 3227 O O . SER A 1 419 ? 3.834 -5.231 10.748 1.00 98.25 419 SER A O 1
ATOM 3229 N N . ALA A 1 420 ? 3.178 -3.081 10.577 1.00 97.94 420 ALA A N 1
ATOM 3230 C CA . ALA A 1 420 ? 2.621 -3.154 9.235 1.00 97.94 420 ALA A CA 1
ATOM 3231 C C . ALA A 1 420 ? 3.727 -2.833 8.215 1.00 97.94 420 ALA A C 1
ATOM 3233 O O . ALA A 1 420 ? 4.328 -1.751 8.241 1.00 97.94 420 ALA A O 1
ATOM 3234 N N . LEU A 1 421 ? 4.020 -3.802 7.351 1.00 96.19 421 LEU A N 1
ATOM 3235 C CA . LEU A 1 421 ? 5.188 -3.842 6.475 1.00 96.19 421 LEU A CA 1
ATOM 3236 C C . LEU A 1 421 ? 4.796 -4.037 5.005 1.00 96.19 421 LEU A C 1
ATOM 3238 O O . LEU A 1 421 ? 3.734 -4.574 4.692 1.00 96.19 421 LEU A O 1
ATOM 3242 N N . PHE A 1 422 ? 5.729 -3.687 4.121 1.00 96.69 422 PHE A N 1
ATOM 3243 C CA . PHE A 1 422 ? 5.860 -4.328 2.812 1.00 96.69 422 PHE A CA 1
ATOM 3244 C C . PHE A 1 422 ? 6.881 -5.468 2.924 1.00 96.69 422 PHE A C 1
ATOM 3246 O O . PHE A 1 422 ? 7.773 -5.401 3.772 1.00 96.69 422 PHE A O 1
ATOM 3253 N N . ALA A 1 423 ? 6.788 -6.492 2.080 1.00 95.00 423 ALA A N 1
ATOM 3254 C CA . ALA A 1 423 ? 7.739 -7.602 2.094 1.00 95.00 423 ALA A CA 1
ATOM 3255 C C . ALA A 1 423 ? 9.034 -7.312 1.312 1.00 95.00 423 ALA A C 1
ATOM 3257 O O . ALA A 1 423 ? 10.081 -7.825 1.687 1.00 95.00 423 ALA A O 1
ATOM 3258 N N . ASP A 1 424 ? 8.977 -6.501 0.251 1.00 92.06 424 ASP A N 1
ATOM 3259 C CA . ASP A 1 424 ? 10.118 -6.195 -0.639 1.00 92.06 424 ASP A CA 1
ATOM 3260 C C . ASP A 1 424 ? 10.131 -4.759 -1.219 1.00 92.06 424 ASP A C 1
ATOM 3262 O O . ASP A 1 424 ? 11.145 -4.334 -1.772 1.00 92.06 424 ASP A O 1
ATOM 3266 N N . ASN A 1 425 ? 9.051 -3.977 -1.082 1.00 92.88 425 ASN A N 1
ATOM 3267 C CA . ASN A 1 425 ? 9.013 -2.575 -1.517 1.00 92.88 425 ASN A CA 1
ATOM 3268 C C . ASN A 1 425 ? 9.935 -1.713 -0.632 1.00 92.88 425 ASN A C 1
ATOM 3270 O O . ASN A 1 425 ? 9.550 -1.293 0.462 1.00 92.88 425 ASN A O 1
ATOM 3274 N N . MET A 1 426 ? 11.171 -1.504 -1.091 1.00 90.31 426 MET A N 1
ATOM 3275 C CA . MET A 1 426 ? 12.310 -0.971 -0.330 1.00 90.31 426 MET A CA 1
ATOM 3276 C C . MET A 1 426 ? 13.159 -0.027 -1.206 1.00 90.31 426 MET A C 1
ATOM 3278 O O . MET A 1 426 ? 12.944 0.084 -2.412 1.00 90.31 426 MET A O 1
ATOM 3282 N N . TRP A 1 427 ? 14.114 0.698 -0.610 1.00 87.69 427 TRP A N 1
ATOM 3283 C CA . TRP A 1 427 ? 15.088 1.557 -1.324 1.00 87.69 427 TRP A CA 1
ATOM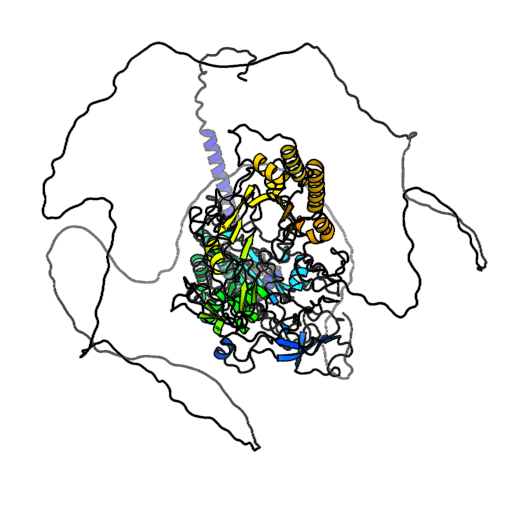 3284 C C . TRP A 1 427 ? 14.489 2.712 -2.160 1.00 87.69 427 TRP A C 1
ATOM 3286 O O . TRP A 1 427 ? 15.155 3.277 -3.028 1.00 87.69 427 TRP A O 1
ATOM 3296 N N . TYR A 1 428 ? 13.240 3.112 -1.899 1.00 90.25 428 TYR A N 1
ATOM 3297 C CA . TYR A 1 428 ? 12.575 4.235 -2.583 1.00 90.25 428 TYR A CA 1
ATOM 3298 C C . TYR A 1 428 ? 12.746 5.591 -1.863 1.00 90.25 428 TYR A C 1
ATOM 3300 O O . TYR A 1 428 ? 12.547 6.638 -2.474 1.00 90.25 428 TYR A O 1
ATOM 3308 N N . LYS A 1 429 ? 13.159 5.587 -0.588 1.00 93.25 429 LYS A N 1
ATOM 3309 C CA . LYS A 1 429 ? 13.491 6.754 0.262 1.00 93.25 429 LYS A CA 1
ATOM 3310 C C . LYS A 1 429 ? 14.725 6.447 1.112 1.00 93.25 429 LYS A C 1
ATOM 3312 O O . LYS A 1 429 ? 14.982 5.269 1.362 1.00 93.25 429 LYS A O 1
ATOM 3317 N N . ALA A 1 430 ? 15.425 7.459 1.635 1.00 93.94 430 ALA A N 1
ATOM 3318 C CA . ALA A 1 430 ? 16.530 7.233 2.574 1.00 93.94 430 ALA A CA 1
ATOM 3319 C C . ALA A 1 430 ? 16.067 6.457 3.823 1.00 93.94 430 ALA A C 1
ATOM 3321 O O . ALA A 1 430 ? 16.683 5.459 4.201 1.00 93.94 430 ALA A O 1
ATOM 3322 N N . GLU A 1 431 ? 14.922 6.823 4.406 1.00 94.31 431 GLU A N 1
ATOM 3323 C CA . GLU A 1 431 ? 14.330 6.080 5.528 1.00 94.31 431 GLU A CA 1
ATOM 3324 C C . GLU A 1 431 ? 13.819 4.672 5.182 1.00 94.31 431 GLU A C 1
ATOM 3326 O O . GLU A 1 431 ? 13.676 3.844 6.079 1.00 94.31 431 GLU A O 1
ATOM 3331 N N . ALA A 1 432 ? 13.596 4.375 3.897 1.00 93.44 432 ALA A N 1
ATOM 3332 C CA . ALA A 1 432 ? 13.218 3.049 3.395 1.00 93.44 432 ALA A CA 1
ATOM 3333 C C . ALA A 1 432 ? 14.419 2.226 2.882 1.00 93.44 432 ALA A C 1
ATOM 3335 O O . ALA A 1 432 ? 14.229 1.153 2.312 1.00 93.44 432 ALA A O 1
ATOM 3336 N N . ASN A 1 433 ? 15.652 2.731 3.024 1.00 90.06 433 ASN A N 1
ATOM 3337 C CA . ASN A 1 433 ? 16.842 2.081 2.471 1.00 90.06 433 ASN A CA 1
ATOM 3338 C C . ASN A 1 433 ? 17.425 0.983 3.380 1.00 90.06 433 ASN A C 1
ATOM 3340 O O . ASN A 1 433 ? 18.113 0.079 2.909 1.00 90.06 433 ASN A O 1
ATOM 3344 N N . VAL A 1 434 ? 17.145 1.049 4.685 1.00 91.44 434 VAL A N 1
ATOM 3345 C CA . VAL A 1 434 ? 17.471 -0.016 5.643 1.00 91.44 434 VAL A CA 1
ATOM 3346 C C . VAL A 1 434 ? 16.186 -0.774 5.950 1.00 91.44 434 VAL A C 1
ATOM 3348 O O . VAL A 1 434 ? 15.364 -0.328 6.748 1.00 91.44 434 VAL A O 1
ATOM 3351 N N . ALA A 1 435 ? 16.030 -1.898 5.265 1.00 90.69 435 ALA A N 1
ATOM 3352 C CA . ALA A 1 435 ? 14.887 -2.795 5.304 1.00 90.69 435 ALA A CA 1
ATOM 3353 C C . ALA A 1 435 ? 15.384 -4.231 5.049 1.00 90.69 435 ALA A C 1
ATOM 3355 O O . ALA A 1 435 ? 16.536 -4.419 4.648 1.00 90.69 435 ALA A O 1
ATOM 3356 N N . SER A 1 436 ? 14.548 -5.239 5.296 1.00 92.38 436 SER A N 1
ATOM 3357 C CA . SER A 1 436 ? 14.853 -6.630 4.946 1.00 92.38 436 SER A CA 1
ATOM 3358 C C . SER A 1 436 ? 13.579 -7.439 4.754 1.00 92.38 436 SER A C 1
ATOM 3360 O O . SER A 1 436 ? 12.607 -7.279 5.488 1.00 92.38 436 SER A O 1
ATOM 3362 N N . GLU A 1 437 ? 13.613 -8.357 3.802 1.00 93.00 437 GLU A N 1
ATOM 3363 C CA . GLU A 1 437 ? 12.540 -9.286 3.469 1.00 93.00 437 GLU A CA 1
ATOM 3364 C C . GLU A 1 437 ? 12.258 -10.260 4.633 1.00 93.00 437 GLU A C 1
ATOM 3366 O O . GLU A 1 437 ? 11.114 -10.629 4.902 1.00 93.00 437 GLU A O 1
ATOM 3371 N N . TYR A 1 438 ? 13.294 -10.572 5.423 1.00 95.25 438 TYR A N 1
ATOM 3372 C CA . TYR A 1 438 ? 13.213 -11.360 6.658 1.00 95.25 438 TYR A CA 1
ATOM 3373 C C . TYR A 1 438 ? 12.616 -10.590 7.851 1.00 95.25 438 TYR A C 1
ATOM 3375 O O . TYR A 1 438 ? 12.434 -11.178 8.921 1.00 95.25 438 TYR A O 1
ATOM 3383 N N . ALA A 1 439 ? 12.288 -9.295 7.717 1.00 96.56 439 ALA A N 1
ATOM 3384 C CA . ALA A 1 439 ? 11.791 -8.474 8.827 1.00 96.56 439 ALA A CA 1
ATOM 3385 C C . ALA A 1 439 ? 10.564 -9.092 9.518 1.00 96.56 439 ALA A C 1
ATOM 3387 O O . ALA A 1 439 ? 10.505 -9.127 10.747 1.00 96.56 439 ALA A O 1
ATOM 3388 N N . GLY A 1 440 ? 9.624 -9.652 8.744 1.00 97.06 440 GLY A N 1
ATOM 3389 C CA . GLY A 1 440 ? 8.445 -10.336 9.283 1.00 97.06 440 GLY A CA 1
ATOM 3390 C C . GLY A 1 440 ? 8.807 -11.513 10.197 1.00 97.06 440 GLY A C 1
ATOM 3391 O O . GLY A 1 440 ? 8.282 -11.615 11.307 1.00 97.06 440 GLY A O 1
ATOM 3392 N N . LYS A 1 441 ? 9.759 -12.357 9.775 1.00 96.69 441 LYS A N 1
ATOM 3393 C CA . LYS A 1 441 ? 10.272 -13.492 10.558 1.00 96.69 441 LYS A CA 1
ATOM 3394 C C . LYS A 1 441 ? 10.987 -13.030 11.828 1.00 96.69 441 LYS A C 1
ATOM 3396 O O . LYS A 1 441 ? 10.647 -13.493 12.912 1.00 96.69 441 LYS A O 1
ATOM 3401 N N . ILE A 1 442 ? 11.904 -12.068 11.712 1.00 97.62 442 ILE A N 1
ATOM 3402 C CA . ILE A 1 442 ? 12.689 -11.542 12.842 1.00 97.62 442 ILE A CA 1
ATOM 3403 C C . ILE A 1 442 ? 11.771 -10.948 13.923 1.00 97.62 442 ILE A C 1
ATOM 3405 O O . ILE A 1 442 ? 11.961 -11.202 15.115 1.00 97.62 442 ILE A O 1
ATOM 3409 N N . LEU A 1 443 ? 10.736 -10.202 13.528 1.00 98.06 443 LEU A N 1
ATOM 3410 C CA . LEU A 1 443 ? 9.720 -9.679 14.447 1.00 98.06 443 LEU A CA 1
ATOM 3411 C C . LEU A 1 443 ? 8.910 -10.802 15.110 1.00 98.06 443 LEU A C 1
ATOM 3413 O O . LEU A 1 443 ? 8.657 -10.748 16.316 1.00 98.06 443 LEU A O 1
ATOM 3417 N N . TYR A 1 444 ? 8.528 -11.826 14.342 1.00 97.62 444 TYR A N 1
ATOM 3418 C CA . TYR A 1 444 ? 7.764 -12.964 14.848 1.00 97.62 444 TYR A CA 1
ATOM 3419 C C . TYR A 1 444 ? 8.548 -13.782 15.884 1.00 97.62 444 TYR A C 1
ATOM 3421 O O . TYR A 1 444 ? 8.003 -14.098 16.944 1.00 97.62 444 TYR A O 1
ATOM 3429 N N . ASP A 1 445 ? 9.830 -14.053 15.631 1.00 96.19 445 ASP A N 1
ATOM 3430 C CA . ASP A 1 445 ? 10.727 -14.726 16.581 1.00 96.19 445 ASP A CA 1
ATOM 3431 C C . ASP A 1 445 ? 10.876 -13.914 17.882 1.00 96.19 445 ASP A C 1
ATOM 3433 O O . ASP A 1 445 ? 10.905 -14.468 18.979 1.00 96.19 445 ASP A O 1
ATOM 3437 N N . ASN A 1 446 ? 10.883 -12.580 17.782 1.00 97.25 446 ASN A N 1
ATOM 3438 C CA . ASN A 1 446 ? 11.004 -11.666 18.922 1.00 97.25 446 ASN A CA 1
ATOM 3439 C C . ASN A 1 446 ? 9.698 -11.435 19.712 1.00 97.25 446 ASN A C 1
ATOM 3441 O O . ASN A 1 446 ? 9.663 -10.576 20.601 1.00 97.25 446 ASN A O 1
ATOM 3445 N N . GLY A 1 447 ? 8.631 -12.187 19.423 1.00 96.00 447 GLY A N 1
ATOM 3446 C CA . GLY A 1 447 ? 7.352 -12.118 20.139 1.00 96.00 447 GLY A CA 1
ATOM 3447 C C . GLY A 1 447 ? 6.344 -11.101 19.586 1.00 96.00 447 GLY A C 1
ATOM 3448 O O . GLY A 1 447 ? 5.243 -10.992 20.121 1.00 96.00 447 GLY A O 1
ATOM 3449 N N . LEU A 1 448 ? 6.679 -10.376 18.515 1.00 97.62 448 LEU A N 1
ATOM 3450 C CA . LEU A 1 448 ? 5.848 -9.307 17.949 1.00 97.62 448 LEU A CA 1
ATOM 3451 C C . LEU A 1 448 ? 4.847 -9.828 16.901 1.00 97.62 448 LEU A C 1
ATOM 3453 O O . LEU A 1 448 ? 4.835 -11.015 16.559 1.00 97.62 448 LEU A O 1
ATOM 3457 N N . THR A 1 449 ? 3.983 -8.932 16.414 1.00 97.88 449 THR A N 1
ATOM 3458 C CA . THR A 1 449 ? 2.991 -9.199 15.358 1.00 97.88 449 THR A CA 1
ATOM 3459 C C . THR A 1 449 ? 3.397 -8.485 14.059 1.00 97.88 449 THR A C 1
ATOM 3461 O O . THR A 1 449 ? 3.233 -7.263 13.978 1.00 97.88 449 THR A O 1
ATOM 3464 N N . PRO A 1 450 ? 3.917 -9.196 13.042 1.00 98.12 450 PRO A N 1
ATOM 3465 C CA . PRO A 1 450 ? 4.020 -8.666 11.687 1.00 98.12 450 PRO A CA 1
ATOM 3466 C C . PRO A 1 450 ? 2.641 -8.670 11.006 1.00 98.12 450 PRO A C 1
ATOM 3468 O O . PRO A 1 450 ? 1.839 -9.583 11.209 1.00 98.12 450 PRO A O 1
ATOM 3471 N N . ILE A 1 451 ? 2.371 -7.647 10.201 1.00 98.69 451 ILE A N 1
ATOM 3472 C CA . ILE A 1 451 ? 1.189 -7.505 9.340 1.00 98.69 451 ILE A CA 1
ATOM 3473 C C . ILE A 1 451 ? 1.682 -7.013 7.978 1.00 98.69 451 ILE A C 1
ATOM 3475 O O . ILE A 1 451 ? 2.625 -6.223 7.923 1.00 98.69 451 ILE A O 1
ATOM 3479 N N . TYR A 1 452 ? 1.056 -7.451 6.889 1.00 98.44 452 TYR A N 1
ATOM 3480 C CA . TYR A 1 452 ? 1.367 -6.951 5.550 1.00 98.44 452 TYR A CA 1
ATOM 3481 C C . TYR A 1 452 ? 0.249 -6.049 5.020 1.00 98.44 452 TYR A C 1
ATOM 3483 O O . TYR A 1 452 ? -0.928 -6.284 5.292 1.00 98.44 452 TYR A O 1
ATOM 3491 N N . VAL A 1 453 ? 0.626 -4.986 4.307 1.00 98.00 453 VAL A N 1
ATOM 3492 C CA . VAL A 1 453 ? -0.288 -3.935 3.824 1.00 98.00 453 VAL A CA 1
ATOM 3493 C C . VAL A 1 453 ? 0.058 -3.489 2.408 1.00 98.00 453 VAL A C 1
ATOM 3495 O O . VAL A 1 453 ? 1.186 -3.666 1.952 1.00 98.00 453 VAL A O 1
ATOM 3498 N N . SER A 1 454 ? -0.909 -2.884 1.716 1.00 96.69 454 SER A N 1
ATOM 3499 C CA . SER A 1 454 ? -0.709 -2.393 0.347 1.00 96.69 454 SER A CA 1
ATOM 3500 C C . SER A 1 454 ? -0.182 -0.955 0.267 1.00 96.69 454 SER A C 1
ATOM 3502 O O . SER A 1 454 ? 0.528 -0.621 -0.680 1.00 96.69 454 SER A O 1
ATOM 3504 N N . ASP A 1 455 ? -0.554 -0.091 1.224 1.00 97.00 455 ASP A N 1
ATOM 3505 C CA . ASP A 1 455 ? -0.442 1.374 1.092 1.00 97.00 455 ASP A CA 1
ATOM 3506 C C . ASP A 1 455 ? -1.055 1.886 -0.229 1.00 97.00 455 ASP A C 1
ATOM 3508 O O . ASP A 1 455 ? -0.555 2.815 -0.861 1.00 97.00 455 ASP A O 1
ATOM 3512 N N . ASN A 1 456 ? -2.122 1.225 -0.695 1.00 95.62 456 ASN A N 1
ATOM 3513 C CA . ASN A 1 456 ? -2.732 1.453 -2.000 1.00 95.62 456 ASN A CA 1
ATOM 3514 C C . ASN A 1 456 ? -3.045 2.942 -2.209 1.00 95.62 456 ASN A C 1
ATOM 3516 O O . ASN A 1 456 ? -3.835 3.472 -1.420 1.00 95.62 456 ASN A O 1
ATOM 3520 N N . PRO A 1 457 ? -2.543 3.578 -3.285 1.00 92.81 457 PRO A N 1
ATOM 3521 C CA . PRO A 1 457 ? -2.111 2.933 -4.533 1.00 92.81 457 PRO A CA 1
ATOM 3522 C C . PRO A 1 457 ? -0.609 2.610 -4.683 1.00 92.81 457 PRO A C 1
ATOM 3524 O O . PRO A 1 457 ? -0.197 2.267 -5.790 1.00 92.81 457 PRO A O 1
ATOM 3527 N N . VAL A 1 458 ? 0.218 2.690 -3.629 1.00 93.38 458 VAL A N 1
ATOM 3528 C CA . VAL A 1 458 ? 1.666 2.381 -3.715 1.00 93.38 458 VAL A CA 1
ATOM 3529 C C . VAL A 1 458 ? 1.915 0.944 -4.187 1.00 93.38 458 VAL A C 1
ATOM 3531 O O . VAL A 1 458 ? 2.718 0.733 -5.095 1.00 93.38 458 VAL A O 1
ATOM 3534 N N . LEU A 1 459 ? 1.188 -0.028 -3.630 1.00 92.44 459 LEU A N 1
ATOM 3535 C CA . LEU A 1 459 ? 1.000 -1.357 -4.216 1.00 92.44 459 LEU A CA 1
ATOM 3536 C C . LEU A 1 459 ? -0.479 -1.537 -4.591 1.00 92.44 459 LEU A C 1
ATOM 3538 O O . LEU A 1 459 ? -1.369 -0.993 -3.935 1.00 92.44 459 LEU A O 1
ATOM 3542 N N . ASN A 1 460 ? -0.763 -2.336 -5.623 1.00 91.44 460 ASN A N 1
ATOM 3543 C CA . ASN A 1 460 ? -2.138 -2.713 -5.960 1.00 91.44 460 ASN A CA 1
ATOM 3544 C C . ASN A 1 460 ? -2.707 -3.620 -4.854 1.00 91.44 460 ASN A C 1
ATOM 3546 O O . ASN A 1 460 ? -2.288 -4.773 -4.722 1.00 91.44 460 ASN A O 1
ATOM 3550 N N . ALA A 1 461 ? -3.682 -3.130 -4.079 1.00 93.69 461 ALA A N 1
ATOM 3551 C CA . ALA A 1 461 ? -4.281 -3.892 -2.978 1.00 93.69 461 ALA A CA 1
ATOM 3552 C C . ALA A 1 461 ? -4.950 -5.211 -3.422 1.00 93.69 461 ALA A C 1
ATOM 3554 O O . ALA A 1 461 ? -5.013 -6.142 -2.623 1.00 93.69 461 ALA A O 1
ATOM 3555 N N . GLN A 1 462 ? -5.329 -5.358 -4.699 1.00 92.06 462 GLN A N 1
ATOM 3556 C CA . GLN A 1 462 ? -5.754 -6.634 -5.307 1.00 92.06 462 GLN A CA 1
ATOM 3557 C C . GLN A 1 462 ? -4.730 -7.775 -5.118 1.00 92.06 462 GLN A C 1
ATOM 3559 O O . GLN A 1 462 ? -5.064 -8.949 -5.274 1.00 92.06 462 GLN A O 1
ATOM 3564 N N . HIS A 1 463 ? -3.468 -7.451 -4.830 1.00 92.12 463 HIS A N 1
ATOM 3565 C CA . HIS A 1 463 ? -2.364 -8.403 -4.706 1.00 92.12 463 HIS A CA 1
ATOM 3566 C C . HIS A 1 463 ? -1.701 -8.385 -3.318 1.00 92.12 463 HIS A C 1
ATOM 3568 O O . HIS A 1 463 ? -0.641 -8.979 -3.150 1.00 92.12 463 HIS A O 1
ATOM 3574 N N . VAL A 1 464 ? -2.319 -7.768 -2.298 1.00 95.50 464 VAL A N 1
ATOM 3575 C CA . VAL A 1 464 ? -1.733 -7.660 -0.941 1.00 95.50 464 VAL A CA 1
ATOM 3576 C C . VAL A 1 464 ? -1.431 -9.024 -0.294 1.00 95.50 464 VAL A C 1
ATOM 3578 O O . VAL A 1 464 ? -0.502 -9.149 0.500 1.00 95.50 464 VAL A O 1
ATOM 3581 N N . VAL A 1 465 ? -2.136 -10.089 -0.693 1.00 95.94 465 VAL A N 1
ATOM 3582 C CA . VAL A 1 465 ? -1.840 -11.470 -0.266 1.00 95.94 465 VAL A CA 1
ATOM 3583 C C . VAL A 1 465 ? -0.457 -11.963 -0.736 1.00 95.94 465 VAL A C 1
ATOM 3585 O O . VAL A 1 465 ? 0.156 -12.801 -0.075 1.00 95.94 465 VAL A O 1
ATOM 3588 N N . PHE A 1 466 ? 0.107 -11.399 -1.812 1.00 94.88 466 PHE A N 1
ATOM 3589 C CA . PHE A 1 466 ? 1.468 -11.722 -2.255 1.00 94.88 466 PHE A CA 1
ATOM 3590 C C . PHE A 1 466 ? 2.551 -11.136 -1.331 1.00 94.88 466 PHE A C 1
ATOM 3592 O O . PHE A 1 466 ? 3.657 -11.674 -1.289 1.00 94.88 466 PHE A O 1
ATOM 3599 N N . GLU A 1 467 ? 2.251 -10.107 -0.530 1.00 97.06 467 GLU A N 1
ATOM 3600 C CA . GLU A 1 467 ? 3.150 -9.653 0.542 1.00 97.06 467 GLU A CA 1
ATOM 3601 C C . GLU A 1 467 ? 3.281 -10.729 1.632 1.00 97.06 467 GLU A C 1
ATOM 3603 O O . GLU A 1 467 ? 4.390 -11.072 2.041 1.00 97.06 467 GLU A O 1
ATOM 3608 N N . ALA A 1 468 ? 2.165 -11.357 2.021 1.00 97.44 468 ALA A N 1
ATOM 3609 C CA . ALA A 1 468 ? 2.173 -12.509 2.922 1.00 97.44 468 ALA A CA 1
ATOM 3610 C C . ALA A 1 468 ? 2.875 -13.733 2.308 1.00 97.44 468 ALA A C 1
ATOM 3612 O O . ALA A 1 468 ? 3.626 -14.418 3.005 1.00 97.44 468 ALA A O 1
ATOM 3613 N N . ALA A 1 469 ? 2.693 -13.987 1.007 1.00 96.81 469 ALA A N 1
ATOM 3614 C CA . ALA A 1 469 ? 3.388 -15.065 0.297 1.00 96.81 469 ALA A CA 1
ATOM 3615 C C . ALA A 1 469 ? 4.915 -14.874 0.315 1.00 96.81 469 ALA A C 1
ATOM 3617 O O . ALA A 1 469 ? 5.661 -15.815 0.592 1.00 96.81 469 ALA A O 1
ATOM 3618 N N . LYS A 1 470 ? 5.385 -13.638 0.096 1.00 96.38 470 LYS A N 1
ATOM 3619 C CA . LYS A 1 470 ? 6.799 -13.265 0.247 1.00 96.38 470 LYS A CA 1
ATOM 3620 C C . LYS A 1 470 ? 7.266 -13.416 1.695 1.00 96.38 470 LYS A C 1
ATOM 3622 O O . LYS A 1 470 ? 8.304 -14.028 1.921 1.00 96.38 470 LYS A O 1
ATOM 3627 N N . GLY A 1 471 ? 6.482 -12.966 2.676 1.00 96.25 471 GLY A N 1
ATOM 3628 C CA . GLY A 1 471 ? 6.778 -13.170 4.098 1.00 96.25 471 GLY A CA 1
ATOM 3629 C C . GLY A 1 471 ? 6.986 -14.643 4.469 1.00 96.25 471 GLY A C 1
ATOM 3630 O O . GLY A 1 471 ? 7.968 -14.975 5.133 1.00 96.25 471 GLY A O 1
ATOM 3631 N N . TYR A 1 472 ? 6.118 -15.536 3.980 1.00 96.31 472 TYR A N 1
ATOM 3632 C CA . TYR A 1 472 ? 6.290 -16.987 4.117 1.00 96.31 472 TYR A CA 1
ATOM 3633 C C . TYR A 1 472 ? 7.568 -17.485 3.427 1.00 96.31 472 TYR A C 1
ATOM 3635 O O . TYR A 1 472 ? 8.340 -18.239 4.022 1.00 96.31 472 TYR A O 1
ATOM 3643 N N . LYS A 1 473 ? 7.850 -17.016 2.204 1.00 94.25 473 LYS A N 1
ATOM 3644 C CA . LYS A 1 473 ? 9.067 -17.390 1.469 1.00 94.25 473 LYS A CA 1
ATOM 3645 C C . LYS A 1 473 ? 10.362 -16.968 2.183 1.00 94.25 473 LYS A C 1
ATOM 3647 O O . LYS A 1 473 ? 11.354 -17.687 2.075 1.00 94.25 473 LYS A O 1
ATOM 3652 N N . TYR A 1 474 ? 10.330 -15.873 2.943 1.00 93.69 474 TYR A N 1
ATOM 3653 C CA . TYR A 1 474 ? 11.414 -15.402 3.818 1.00 93.69 474 TYR A CA 1
ATOM 3654 C C . TYR A 1 474 ? 11.251 -15.849 5.288 1.00 93.69 474 TYR A C 1
ATOM 3656 O O . TYR A 1 474 ? 11.748 -15.212 6.219 1.00 93.69 474 TYR A O 1
ATOM 3664 N N . GLY A 1 475 ? 10.583 -16.986 5.501 1.00 93.94 475 GLY A N 1
ATOM 3665 C CA . GLY A 1 475 ? 10.680 -17.787 6.721 1.00 93.94 475 GLY A CA 1
ATOM 3666 C C . GLY A 1 475 ? 9.641 -17.522 7.804 1.00 93.94 475 GLY A C 1
ATOM 3667 O O . GLY A 1 475 ? 9.657 -18.220 8.821 1.00 93.94 475 GLY A O 1
ATOM 3668 N N . LEU A 1 476 ? 8.724 -16.564 7.621 1.00 95.81 476 LEU A N 1
ATOM 3669 C CA . LEU A 1 476 ? 7.574 -16.398 8.517 1.00 95.81 476 LEU A CA 1
ATOM 3670 C C . LEU A 1 476 ? 6.712 -17.677 8.471 1.00 95.81 476 LEU A C 1
ATOM 3672 O O . LEU A 1 476 ? 6.344 -18.097 7.376 1.00 95.81 476 LEU A O 1
ATOM 3676 N N . PRO A 1 477 ? 6.348 -18.312 9.602 1.00 95.81 477 PRO A N 1
ATOM 3677 C CA . PRO A 1 477 ? 5.559 -19.543 9.571 1.00 95.81 477 PRO A CA 1
ATOM 3678 C C . PRO A 1 477 ? 4.246 -19.389 8.789 1.00 95.81 477 PRO A C 1
ATOM 3680 O O . PRO A 1 477 ? 3.555 -18.384 8.935 1.00 95.81 477 PRO A O 1
ATOM 3683 N N . TYR A 1 478 ? 3.865 -20.406 8.008 1.00 95.75 478 TYR A N 1
ATOM 3684 C CA . TYR A 1 478 ? 2.710 -20.373 7.089 1.00 95.75 478 TYR A CA 1
ATOM 3685 C C . TYR A 1 478 ? 1.420 -19.818 7.728 1.00 95.75 478 TYR A C 1
ATOM 3687 O O . TYR A 1 478 ? 0.756 -18.941 7.175 1.00 95.75 478 TYR A O 1
ATOM 3695 N N . HIS A 1 479 ? 1.096 -20.277 8.942 1.00 96.62 479 HIS A N 1
ATOM 3696 C CA . HIS A 1 479 ? -0.081 -19.819 9.682 1.00 96.62 479 HIS A CA 1
ATOM 3697 C C . HIS A 1 479 ? -0.005 -18.329 10.071 1.00 96.62 479 HIS A C 1
ATOM 3699 O O . HIS A 1 479 ? -1.009 -17.623 10.006 1.00 96.62 479 HIS A O 1
ATOM 3705 N N . ALA A 1 480 ? 1.187 -17.842 10.430 1.00 97.75 480 ALA A N 1
ATOM 3706 C CA . ALA A 1 480 ? 1.445 -16.447 10.763 1.00 97.75 480 ALA A CA 1
ATOM 3707 C C . ALA A 1 480 ? 1.424 -15.553 9.514 1.00 97.75 480 ALA A C 1
ATOM 3709 O O . ALA A 1 480 ? 0.933 -14.430 9.585 1.00 97.75 480 ALA A O 1
ATOM 3710 N N . ALA A 1 481 ? 1.881 -16.061 8.366 1.00 97.88 481 ALA A N 1
ATOM 3711 C CA . ALA A 1 481 ? 1.797 -15.368 7.084 1.00 97.88 481 ALA A CA 1
ATOM 3712 C C . ALA A 1 481 ? 0.338 -15.176 6.628 1.00 97.88 481 ALA A C 1
ATOM 3714 O O . ALA A 1 481 ? -0.051 -14.054 6.312 1.00 97.88 481 ALA A O 1
ATOM 3715 N N . LEU A 1 482 ? -0.509 -16.213 6.695 1.00 97.69 482 LEU A N 1
ATOM 3716 C CA . LEU A 1 482 ? -1.952 -16.049 6.452 1.00 97.69 482 LEU A CA 1
ATOM 3717 C C . LEU A 1 482 ? -2.608 -15.106 7.470 1.00 97.69 482 LEU A C 1
ATOM 3719 O O . LEU A 1 482 ? -3.400 -14.239 7.090 1.00 97.69 482 LEU A O 1
ATOM 3723 N N . ALA A 1 483 ? -2.267 -15.232 8.757 1.00 98.56 483 ALA A N 1
ATOM 3724 C CA . ALA A 1 483 ? -2.797 -14.358 9.801 1.00 98.56 483 ALA A CA 1
ATOM 3725 C C . ALA A 1 483 ? -2.419 -12.883 9.577 1.00 98.56 483 ALA A C 1
ATOM 3727 O O . ALA A 1 483 ? -3.250 -12.014 9.837 1.00 98.56 483 ALA A O 1
ATOM 3728 N N . ALA A 1 484 ? -1.228 -12.597 9.037 1.00 98.62 484 ALA A N 1
ATOM 3729 C CA . ALA A 1 484 ? -0.719 -11.252 8.749 1.00 98.62 484 ALA A CA 1
ATOM 3730 C C . ALA A 1 484 ? -1.538 -10.458 7.711 1.00 98.62 484 ALA A C 1
ATOM 3732 O O . ALA A 1 484 ? -1.297 -9.264 7.562 1.00 98.62 484 ALA A O 1
ATOM 3733 N N . VAL A 1 485 ? -2.506 -11.083 7.030 1.00 98.62 485 VAL A N 1
ATOM 3734 C CA . VAL A 1 485 ? -3.468 -10.422 6.121 1.00 98.62 485 VAL A CA 1
ATOM 3735 C C . VAL A 1 485 ? -4.934 -10.802 6.401 1.00 98.62 485 VAL A C 1
ATOM 3737 O O . VAL A 1 485 ? -5.829 -10.474 5.624 1.00 98.62 485 VAL A O 1
ATOM 3740 N N . THR A 1 486 ? -5.208 -11.487 7.520 1.00 98.69 486 THR A N 1
ATOM 3741 C CA . THR A 1 486 ? -6.567 -11.893 7.935 1.00 98.69 486 THR A CA 1
ATOM 3742 C C . THR A 1 486 ? -6.801 -11.646 9.429 1.00 98.69 486 THR A C 1
ATOM 3744 O O . THR A 1 486 ? -7.366 -10.624 9.815 1.00 98.69 486 THR A O 1
ATOM 3747 N N . THR A 1 487 ? -6.367 -12.558 10.297 1.00 98.50 487 THR A N 1
ATOM 3748 C CA . THR A 1 487 ? -6.675 -12.537 11.733 1.00 98.50 487 THR A CA 1
ATOM 3749 C C . THR A 1 487 ? -5.951 -11.420 12.492 1.00 98.50 487 THR A C 1
ATOM 3751 O O . THR A 1 487 ? -6.573 -10.717 13.285 1.00 98.50 487 THR A O 1
ATOM 3754 N N . ALA A 1 488 ? -4.664 -11.192 12.218 1.00 98.44 488 ALA A N 1
ATOM 3755 C CA . ALA A 1 488 ? -3.869 -10.174 12.904 1.00 98.44 488 ALA A CA 1
ATOM 3756 C C . ALA A 1 488 ? -4.364 -8.730 12.650 1.00 98.44 488 ALA A C 1
ATOM 3758 O O . ALA A 1 488 ? -4.550 -7.999 13.629 1.00 98.44 488 ALA A O 1
ATOM 3759 N N . PRO A 1 489 ? -4.646 -8.289 11.402 1.00 98.62 489 PRO A N 1
ATOM 3760 C CA . PRO A 1 489 ? -5.270 -6.986 11.184 1.00 98.62 489 PRO A CA 1
ATOM 3761 C C . PRO A 1 489 ? -6.693 -6.916 11.760 1.00 98.62 489 PRO A C 1
ATOM 3763 O O . PRO A 1 489 ? -7.046 -5.878 12.318 1.00 98.62 489 PRO A O 1
ATOM 3766 N N . ALA A 1 490 ? -7.488 -7.999 11.741 1.00 98.56 490 ALA A N 1
ATOM 3767 C CA . ALA A 1 490 ? -8.791 -8.010 12.419 1.00 98.56 490 ALA A CA 1
ATOM 3768 C C . ALA A 1 490 ? -8.654 -7.701 13.923 1.00 98.56 490 ALA A C 1
ATOM 3770 O O . ALA A 1 490 ? -9.345 -6.823 14.438 1.00 98.56 490 ALA A O 1
ATOM 3771 N N . GLU A 1 491 ? -7.735 -8.362 14.628 1.00 97.75 491 GLU A N 1
ATOM 3772 C CA . GLU A 1 491 ? -7.495 -8.160 16.064 1.00 97.75 491 GLU A CA 1
ATOM 3773 C C . GLU A 1 491 ? -6.961 -6.745 16.375 1.00 97.75 491 GLU A C 1
ATOM 3775 O O . GLU A 1 491 ? -7.498 -6.053 17.250 1.00 97.75 491 GLU A O 1
ATOM 3780 N N . ARG A 1 492 ? -5.988 -6.238 15.602 1.00 97.75 492 ARG A N 1
ATOM 3781 C CA . ARG A 1 492 ? -5.442 -4.872 15.776 1.00 97.75 492 ARG A CA 1
ATOM 3782 C C . ARG A 1 492 ? -6.464 -3.769 15.484 1.00 97.75 492 ARG A C 1
ATOM 3784 O O . ARG A 1 492 ? -6.428 -2.714 16.125 1.00 97.75 492 ARG A O 1
ATOM 3791 N N . LEU A 1 493 ? -7.427 -4.016 14.596 1.00 98.19 493 LEU A N 1
ATOM 3792 C CA . LEU A 1 493 ? -8.541 -3.104 14.318 1.00 98.19 493 LEU A CA 1
ATOM 3793 C C . LEU A 1 493 ? -9.738 -3.265 15.279 1.00 98.19 493 LEU A C 1
ATOM 3795 O O . LEU A 1 493 ? -10.632 -2.419 15.261 1.00 98.19 493 LEU A O 1
ATOM 3799 N N . GLY A 1 494 ? -9.755 -4.285 16.146 1.00 97.12 494 GLY A N 1
ATOM 3800 C CA . GLY A 1 494 ? -10.852 -4.551 17.094 1.00 97.12 494 GLY A CA 1
ATOM 3801 C C . GLY A 1 494 ? -12.012 -5.369 16.527 1.00 97.12 494 GLY A C 1
ATOM 3802 O O . GLY A 1 494 ? -13.080 -5.432 17.125 1.00 97.12 494 GLY A O 1
ATOM 3803 N N . PHE A 1 495 ? -11.807 -6.012 15.381 1.00 98.06 495 PHE A N 1
ATOM 3804 C CA . PHE A 1 495 ? -12.754 -6.907 14.717 1.00 98.06 495 PHE A CA 1
ATOM 3805 C C . PHE A 1 495 ? -12.421 -8.395 14.916 1.00 98.06 495 PHE A C 1
ATOM 3807 O O . PHE A 1 495 ? -13.023 -9.232 14.251 1.00 98.06 495 PHE A O 1
ATOM 3814 N N . GLY A 1 496 ? -11.512 -8.767 15.826 1.00 97.12 496 GLY A N 1
ATOM 3815 C CA . GLY A 1 496 ? -11.093 -10.167 16.046 1.00 97.12 496 GLY A CA 1
ATOM 3816 C C . GLY A 1 496 ? -12.218 -11.142 16.448 1.00 97.12 496 GLY A C 1
ATOM 3817 O O . GLY A 1 496 ? -12.050 -12.355 16.346 1.00 97.12 496 GLY A O 1
ATOM 3818 N N . ASN A 1 497 ? -13.381 -10.618 16.856 1.00 96.19 497 ASN A N 1
ATOM 3819 C CA . ASN A 1 497 ? -14.610 -11.379 17.114 1.00 96.19 497 ASN A CA 1
ATOM 3820 C C . ASN A 1 497 ? -15.553 -11.489 15.894 1.00 96.19 497 ASN A C 1
ATOM 3822 O O . ASN A 1 497 ? -16.533 -12.224 15.959 1.00 96.19 497 ASN A O 1
ATOM 3826 N N . ARG A 1 498 ? -15.311 -10.734 14.813 1.00 97.00 498 ARG A N 1
ATOM 3827 C CA . ARG A 1 498 ? -16.211 -10.590 13.652 1.00 97.00 498 ARG A CA 1
ATOM 3828 C C . ARG A 1 498 ? -15.573 -10.914 12.302 1.00 97.00 498 ARG A C 1
ATOM 3830 O O . ARG A 1 498 ? -16.297 -11.363 11.422 1.00 97.00 498 ARG A O 1
ATOM 3837 N N . LEU A 1 499 ? -14.273 -10.677 12.122 1.00 98.25 499 LEU A N 1
ATOM 3838 C CA . LEU A 1 499 ? -13.559 -10.790 10.843 1.00 98.25 499 LEU A CA 1
ATOM 3839 C C . LEU A 1 499 ? -12.300 -11.666 10.970 1.00 98.25 499 LEU A C 1
ATOM 3841 O O . LEU A 1 499 ? -11.836 -11.956 12.071 1.00 98.25 499 LEU A O 1
ATOM 3845 N N . GLY A 1 500 ? -11.733 -12.075 9.831 1.00 97.44 500 GLY A N 1
ATOM 3846 C CA . GLY A 1 500 ? -10.432 -12.754 9.765 1.00 97.44 500 GLY A CA 1
ATOM 3847 C C . GLY A 1 500 ? -10.414 -14.230 10.194 1.00 97.44 500 GLY A C 1
ATOM 3848 O O . GLY A 1 500 ? -9.325 -14.785 10.341 1.00 97.44 500 GLY A O 1
ATOM 3849 N N . LYS A 1 501 ? -11.580 -14.866 10.399 1.00 97.94 501 LYS A N 1
ATOM 3850 C CA . LYS A 1 501 ? -11.736 -16.294 10.749 1.00 97.94 501 LYS A CA 1
ATOM 3851 C C . LYS A 1 501 ? -12.993 -16.901 10.113 1.00 97.94 501 LYS A C 1
ATOM 3853 O O . LYS A 1 501 ? -14.001 -16.213 9.977 1.00 97.94 501 LYS A O 1
ATOM 3858 N N . ILE A 1 502 ? -12.959 -18.196 9.790 1.00 98.12 502 ILE A N 1
ATOM 3859 C CA . ILE A 1 502 ? -14.125 -18.962 9.311 1.00 98.12 502 ILE A CA 1
ATOM 3860 C C . ILE A 1 502 ? -14.761 -19.694 10.493 1.00 98.12 502 ILE A C 1
ATOM 3862 O O . ILE A 1 502 ? -14.383 -20.815 10.830 1.00 98.12 502 ILE A O 1
ATOM 3866 N N . LYS A 1 503 ? -15.703 -19.027 11.170 1.00 95.94 503 LYS A N 1
ATOM 3867 C CA . LYS A 1 503 ? -16.256 -19.483 12.453 1.00 95.94 503 LYS A CA 1
ATOM 3868 C C . LYS A 1 503 ? -17.702 -19.005 12.660 1.00 95.94 503 LYS A C 1
ATOM 3870 O O . LYS A 1 503 ? -17.997 -17.858 12.329 1.00 95.94 503 LYS A O 1
ATOM 3875 N N . PRO A 1 504 ? -18.610 -19.824 13.228 1.00 96.12 504 PRO A N 1
ATOM 3876 C CA . PRO A 1 504 ? -19.976 -19.400 13.531 1.00 96.12 504 PRO A CA 1
ATOM 3877 C C . PRO A 1 504 ? -20.054 -18.090 14.332 1.00 96.12 504 PRO A C 1
ATOM 3879 O O . PRO A 1 504 ? -19.347 -17.909 15.324 1.00 96.12 504 PRO A O 1
ATOM 3882 N N . GLY A 1 505 ? -20.926 -17.178 13.901 1.00 96.06 505 GLY A N 1
ATOM 3883 C CA . GLY A 1 505 ? -21.105 -15.847 14.485 1.00 96.06 505 GLY A CA 1
ATOM 3884 C C . GLY A 1 505 ? -20.161 -14.764 13.949 1.00 96.06 505 GLY A C 1
ATOM 3885 O O . GLY A 1 505 ? -20.340 -13.598 14.301 1.00 96.06 505 GLY A O 1
ATOM 3886 N N . PHE A 1 506 ? -19.194 -15.097 13.092 1.00 98.00 506 PHE A N 1
ATOM 3887 C CA . PHE A 1 506 ? -18.406 -14.106 12.350 1.00 98.00 506 PHE A CA 1
ATOM 3888 C C . PHE A 1 506 ? -19.223 -13.565 11.165 1.00 98.00 506 PHE A C 1
ATOM 3890 O O . PHE A 1 506 ? -20.211 -14.176 10.749 1.00 98.00 506 PHE A O 1
ATOM 3897 N N . ASP A 1 507 ? -18.850 -12.398 10.643 1.00 98.25 507 ASP A N 1
ATOM 3898 C CA . ASP A 1 507 ? -19.457 -11.857 9.425 1.00 98.25 507 ASP A CA 1
ATOM 3899 C C . ASP A 1 507 ? -19.169 -12.799 8.241 1.00 98.25 507 ASP A C 1
ATOM 3901 O O . ASP A 1 507 ? -18.095 -13.397 8.160 1.00 98.25 507 ASP A O 1
ATOM 3905 N N . ALA A 1 508 ? -20.112 -12.928 7.306 1.00 97.75 508 ALA A N 1
ATOM 3906 C CA . ALA A 1 508 ? -19.970 -13.769 6.114 1.00 97.75 508 ALA A CA 1
ATOM 3907 C C . ALA A 1 508 ? -19.111 -13.105 5.015 1.00 97.75 508 ALA A C 1
ATOM 3909 O O . ALA A 1 508 ? -19.555 -12.905 3.883 1.00 97.75 508 ALA A O 1
ATOM 3910 N N . ASP A 1 509 ? -17.874 -12.776 5.383 1.00 98.25 509 ASP A N 1
ATOM 3911 C CA . ASP A 1 509 ? -16.822 -12.253 4.517 1.00 98.25 509 ASP A CA 1
ATOM 3912 C C . ASP A 1 509 ? -15.845 -13.391 4.200 1.00 98.25 509 ASP A C 1
ATOM 3914 O O . ASP A 1 509 ? -14.944 -13.684 4.993 1.00 98.25 509 ASP A O 1
ATOM 3918 N N . VAL A 1 510 ? -16.048 -14.082 3.076 1.00 98.31 510 VAL A N 1
ATOM 3919 C CA . VAL A 1 510 ? -15.313 -15.317 2.743 1.00 98.31 510 VAL A CA 1
ATOM 3920 C C . VAL A 1 510 ? -14.874 -15.342 1.281 1.00 98.31 510 VAL A C 1
ATOM 3922 O O . VAL A 1 510 ? -15.534 -14.769 0.414 1.00 98.31 510 VAL A O 1
ATOM 3925 N N . VAL A 1 511 ? -13.758 -16.015 1.002 1.00 98.00 511 VAL A N 1
ATOM 3926 C CA . VAL A 1 511 ? -13.155 -16.110 -0.335 1.00 98.00 511 VAL A CA 1
ATOM 3927 C C . VAL A 1 511 ? -12.840 -17.565 -0.648 1.00 98.00 511 VAL A C 1
ATOM 3929 O O . VAL A 1 511 ? -12.165 -18.227 0.138 1.00 98.00 511 VAL A O 1
ATOM 3932 N N . VAL A 1 512 ? -13.294 -18.050 -1.805 1.00 96.75 512 VAL A N 1
ATOM 3933 C CA . VAL A 1 512 ? -12.826 -19.312 -2.401 1.00 96.75 512 VAL A CA 1
ATOM 3934 C C . VAL A 1 512 ? -11.754 -18.980 -3.436 1.00 96.75 512 VAL A C 1
ATOM 3936 O O . VAL A 1 512 ? -11.943 -18.057 -4.224 1.00 96.75 512 VAL A O 1
ATOM 3939 N N . TRP A 1 513 ? -10.652 -19.728 -3.454 1.00 94.75 513 TRP A N 1
ATOM 3940 C CA . TRP A 1 513 ? -9.473 -19.502 -4.304 1.00 94.75 513 TRP A CA 1
ATOM 3941 C C . TRP A 1 513 ? -9.313 -20.598 -5.368 1.00 94.75 513 TRP A C 1
ATOM 3943 O O . TRP A 1 513 ? -9.890 -21.674 -5.238 1.00 94.75 513 TRP A O 1
ATOM 3953 N N . ASP A 1 514 ? -8.528 -20.366 -6.423 1.00 91.69 514 ASP A N 1
ATOM 3954 C CA . ASP A 1 514 ? -8.207 -21.394 -7.431 1.00 91.69 514 ASP A CA 1
ATOM 3955 C C . ASP A 1 514 ? -6.961 -22.242 -7.099 1.00 91.69 514 ASP A C 1
ATOM 3957 O O . ASP A 1 514 ? -6.818 -23.354 -7.610 1.00 91.69 514 ASP A O 1
ATOM 3961 N N . SER A 1 515 ? -6.101 -21.759 -6.203 1.00 92.00 515 SER A N 1
ATOM 3962 C CA . SER A 1 515 ? -4.958 -22.464 -5.608 1.00 92.00 515 SER A CA 1
ATOM 3963 C C . SER A 1 515 ? -4.749 -22.005 -4.161 1.00 92.00 515 SER A C 1
ATOM 3965 O O . SER A 1 515 ? -5.467 -21.126 -3.684 1.00 92.00 515 SER A O 1
ATOM 3967 N N . ASP A 1 516 ? -3.765 -22.568 -3.451 1.00 94.75 516 ASP A N 1
ATOM 3968 C CA . ASP A 1 516 ? -3.344 -22.053 -2.139 1.00 94.75 516 ASP A CA 1
ATOM 3969 C C . ASP A 1 516 ? -3.080 -20.528 -2.224 1.00 94.75 516 ASP A C 1
ATOM 3971 O O . ASP A 1 516 ? -2.333 -20.109 -3.114 1.00 94.75 516 ASP A O 1
ATOM 3975 N N . PRO A 1 517 ? -3.684 -19.692 -1.356 1.00 94.81 517 PRO A N 1
ATOM 3976 C CA . PRO A 1 517 ? -3.601 -18.230 -1.448 1.00 94.81 517 PRO A CA 1
ATOM 3977 C C . PRO A 1 517 ? -2.191 -17.651 -1.249 1.00 94.81 517 PRO A C 1
ATOM 3979 O O . PRO A 1 517 ? -1.953 -16.519 -1.663 1.00 94.81 517 PRO A O 1
ATOM 3982 N N . LEU A 1 518 ? -1.244 -18.399 -0.666 1.00 95.56 518 LEU A N 1
ATOM 3983 C CA . LEU A 1 518 ? 0.167 -17.994 -0.597 1.00 95.56 518 LEU A CA 1
ATOM 3984 C C . LEU A 1 518 ? 0.992 -18.472 -1.814 1.00 95.56 518 LEU A C 1
ATOM 3986 O O . LEU A 1 518 ? 2.208 -18.287 -1.841 1.00 95.56 518 LEU A O 1
ATOM 3990 N N . SER A 1 519 ? 0.364 -19.070 -2.834 1.00 91.94 519 SER A N 1
ATOM 3991 C CA . SER A 1 519 ? 1.022 -19.403 -4.106 1.00 91.94 519 SER A CA 1
ATOM 3992 C C . SER A 1 519 ? 1.102 -18.202 -5.050 1.00 91.94 519 SER A C 1
ATOM 3994 O O . SER A 1 519 ? 0.165 -17.411 -5.174 1.00 91.94 519 SER A O 1
ATOM 3996 N N . VAL A 1 520 ? 2.204 -18.104 -5.799 1.00 86.81 520 VAL A N 1
ATOM 3997 C CA . VAL A 1 520 ? 2.391 -17.068 -6.827 1.00 86.81 520 VAL A CA 1
ATOM 3998 C C . VAL A 1 520 ? 1.281 -17.158 -7.878 1.00 86.81 520 VAL A C 1
ATOM 4000 O O . VAL A 1 520 ? 1.113 -18.183 -8.537 1.00 86.81 520 VAL A O 1
ATOM 4003 N N . GLY A 1 521 ? 0.534 -16.065 -8.049 1.00 84.44 521 GLY A N 1
ATOM 4004 C CA . GLY A 1 521 ? -0.554 -15.983 -9.022 1.00 84.44 521 GLY A CA 1
ATOM 4005 C C . GLY A 1 521 ? -1.857 -16.672 -8.601 1.00 84.44 521 GLY A C 1
ATOM 4006 O O . GLY A 1 521 ? -2.719 -16.856 -9.461 1.00 84.44 521 GLY A O 1
ATOM 4007 N N . ALA A 1 522 ? -2.023 -17.059 -7.330 1.00 89.50 522 ALA A N 1
ATOM 4008 C CA . ALA A 1 522 ? -3.317 -17.471 -6.776 1.00 89.50 522 ALA A CA 1
ATOM 4009 C C . ALA A 1 522 ? -4.386 -16.384 -6.995 1.00 89.50 522 ALA A C 1
ATOM 4011 O O . ALA A 1 522 ? -4.087 -15.194 -6.881 1.00 89.50 522 ALA A O 1
ATOM 4012 N N . ALA A 1 523 ? -5.617 -16.784 -7.323 1.00 89.31 523 ALA A N 1
ATOM 4013 C CA . ALA A 1 523 ? -6.713 -15.860 -7.610 1.00 89.31 523 ALA A CA 1
ATOM 4014 C C . ALA A 1 523 ? -8.025 -16.299 -6.930 1.00 89.31 523 ALA A C 1
ATOM 4016 O O . ALA A 1 523 ? -8.277 -17.503 -6.806 1.00 89.31 523 ALA A O 1
ATOM 4017 N N . PRO A 1 524 ? -8.886 -15.356 -6.509 1.00 92.69 524 PRO A N 1
ATOM 4018 C CA . PRO A 1 524 ? -10.240 -15.674 -6.079 1.00 92.69 524 PRO A CA 1
ATOM 4019 C C . PRO A 1 524 ? -11.082 -16.274 -7.209 1.00 92.69 524 PRO A C 1
ATOM 4021 O O . PRO A 1 524 ? -11.100 -15.784 -8.334 1.00 92.69 524 PRO A O 1
ATOM 4024 N N . VAL A 1 525 ? -11.829 -17.316 -6.867 1.00 92.31 525 VAL A N 1
ATOM 4025 C CA . VAL A 1 525 ? -12.906 -17.911 -7.666 1.00 92.31 525 VAL A CA 1
ATOM 4026 C C . VAL A 1 525 ? -14.249 -17.273 -7.325 1.00 92.31 525 VAL A C 1
ATOM 4028 O O . VAL A 1 525 ? -15.080 -17.104 -8.204 1.00 92.31 525 VAL A O 1
ATOM 4031 N N . GLN A 1 526 ? -14.489 -16.929 -6.060 1.00 93.19 526 GLN A N 1
ATOM 4032 C CA . GLN A 1 526 ? -15.687 -16.200 -5.638 1.00 93.19 526 GLN A CA 1
ATOM 4033 C C . GLN A 1 526 ? -15.415 -15.498 -4.305 1.00 93.19 526 GLN A C 1
ATOM 4035 O O . GLN A 1 526 ? -14.677 -16.014 -3.461 1.00 93.19 526 GLN A O 1
ATOM 4040 N N . VAL A 1 527 ? -16.025 -14.328 -4.124 1.00 94.69 527 VAL A N 1
ATOM 4041 C CA . VAL A 1 527 ? -15.922 -13.497 -2.922 1.00 94.69 527 VAL A CA 1
ATOM 4042 C C . VAL A 1 527 ? -17.331 -13.234 -2.407 1.00 94.69 527 VAL A C 1
ATOM 4044 O O . VAL A 1 527 ? -18.203 -12.822 -3.168 1.00 94.69 527 VAL A O 1
ATOM 4047 N N . TRP A 1 528 ? -17.554 -13.424 -1.112 1.00 95.25 528 TRP A N 1
ATOM 4048 C CA . TRP A 1 528 ? -18.762 -12.985 -0.419 1.00 95.25 528 TRP A CA 1
ATOM 4049 C C . TRP A 1 528 ? -18.397 -11.872 0.562 1.00 95.25 528 TRP A C 1
ATOM 4051 O O . TRP A 1 528 ? -17.360 -11.945 1.222 1.00 95.25 528 TRP A O 1
ATOM 4061 N N . ILE A 1 529 ? -19.250 -10.851 0.664 1.00 95.19 529 ILE A N 1
ATOM 4062 C CA . ILE A 1 529 ? -19.129 -9.774 1.658 1.00 95.19 529 ILE A CA 1
ATOM 4063 C C . ILE A 1 529 ? -20.497 -9.575 2.298 1.00 95.19 529 ILE A C 1
ATOM 4065 O O . ILE A 1 529 ? -21.490 -9.402 1.586 1.00 95.19 529 ILE A O 1
ATOM 4069 N N . ASP A 1 530 ? -20.557 -9.631 3.630 1.00 94.69 530 ASP A N 1
ATOM 4070 C CA . ASP A 1 530 ? -21.809 -9.666 4.398 1.00 94.69 530 ASP A CA 1
ATOM 4071 C C . ASP A 1 530 ? -22.796 -10.744 3.884 1.00 94.69 530 ASP A C 1
ATOM 4073 O O . ASP A 1 530 ? -24.011 -10.563 3.919 1.00 94.69 530 ASP A O 1
ATOM 4077 N N . GLY A 1 531 ? -22.275 -11.879 3.398 1.00 93.62 531 GLY A N 1
ATOM 4078 C CA . GLY A 1 531 ? -23.045 -13.032 2.911 1.00 93.62 531 GLY A CA 1
ATOM 4079 C C . GLY A 1 531 ? -23.505 -12.969 1.454 1.00 93.62 531 GLY A C 1
ATOM 4080 O O . GLY A 1 531 ? -23.926 -13.993 0.923 1.00 93.62 531 GLY A O 1
ATOM 4081 N N . THR A 1 532 ? -23.378 -11.825 0.783 1.00 91.81 532 THR A N 1
ATOM 4082 C CA . THR A 1 532 ? -23.758 -11.662 -0.629 1.00 91.81 532 THR A CA 1
ATOM 4083 C C . THR A 1 532 ? -22.564 -11.947 -1.540 1.00 91.81 532 THR A C 1
ATOM 4085 O O . THR A 1 532 ? -21.508 -11.321 -1.388 1.00 91.81 532 THR A O 1
ATOM 4088 N N . ALA A 1 533 ? -22.735 -12.860 -2.502 1.00 91.75 533 ALA A N 1
ATOM 4089 C CA . ALA A 1 533 ? -21.752 -13.121 -3.556 1.00 91.75 533 ALA A CA 1
ATOM 4090 C C . ALA A 1 533 ? -21.494 -11.850 -4.379 1.00 91.75 533 ALA A C 1
ATOM 4092 O O . ALA A 1 533 ? -22.425 -11.125 -4.720 1.00 91.75 533 ALA A O 1
ATOM 4093 N N . GLN A 1 534 ? -20.231 -11.563 -4.680 1.00 88.94 534 GLN A N 1
ATOM 4094 C CA . GLN A 1 534 ? -19.826 -10.307 -5.315 1.00 88.94 534 GLN A CA 1
ATOM 4095 C C . GLN A 1 534 ? -19.764 -10.379 -6.845 1.00 88.94 534 GLN A C 1
ATOM 4097 O O . GLN A 1 534 ? -19.608 -9.338 -7.483 1.00 88.94 534 GLN A O 1
ATOM 4102 N N . TYR A 1 535 ? -19.907 -11.581 -7.413 1.00 85.44 535 TYR A N 1
ATOM 4103 C CA . TYR A 1 535 ? -19.801 -11.863 -8.843 1.00 85.44 535 TYR A CA 1
ATOM 4104 C C . TYR A 1 535 ? -20.874 -12.873 -9.274 1.00 85.44 535 TYR A C 1
ATOM 4106 O O . TYR A 1 535 ? -20.961 -13.949 -8.682 1.00 85.44 535 TYR A O 1
ATOM 4114 N N . ASP A 1 536 ? -21.685 -12.543 -10.289 1.00 81.06 536 ASP A N 1
ATOM 4115 C CA . ASP A 1 536 ? -22.743 -13.442 -10.791 1.00 81.06 536 ASP A CA 1
ATOM 4116 C C . ASP A 1 536 ? -22.162 -14.619 -11.607 1.00 81.06 536 ASP A C 1
ATOM 4118 O O . ASP A 1 536 ? -22.615 -15.753 -11.462 1.00 81.06 536 ASP A O 1
ATOM 4122 N N . ASP A 1 537 ? -21.166 -14.345 -12.461 1.00 79.06 537 ASP A N 1
ATOM 4123 C CA . ASP A 1 537 ? -20.530 -15.303 -13.383 1.00 79.06 537 ASP A CA 1
ATOM 4124 C C . ASP A 1 537 ? -18.991 -15.214 -13.271 1.00 79.06 537 ASP A C 1
ATOM 4126 O O . ASP A 1 537 ? -18.345 -14.459 -14.008 1.00 79.06 537 ASP A O 1
ATOM 4130 N N . PRO A 1 538 ? -18.383 -15.904 -12.285 1.00 78.50 538 PRO A N 1
ATOM 4131 C CA . PRO A 1 538 ? -16.967 -15.743 -11.981 1.00 78.50 538 PRO A CA 1
ATOM 4132 C C . PRO A 1 538 ? -16.031 -16.399 -13.003 1.00 78.50 538 PRO A C 1
ATOM 4134 O O . PRO A 1 538 ? -16.114 -17.595 -13.297 1.00 78.50 538 PRO A O 1
ATOM 4137 N N . VAL A 1 539 ? -15.047 -15.631 -13.479 1.00 75.06 539 VAL A N 1
ATOM 4138 C CA . VAL A 1 539 ? -14.055 -16.085 -14.468 1.00 75.06 539 VAL A CA 1
ATOM 4139 C C . VAL A 1 539 ? -12.994 -16.986 -13.822 1.00 75.06 539 VAL A C 1
ATOM 4141 O O . VAL A 1 539 ? -11.908 -16.548 -13.443 1.00 75.06 539 VAL A O 1
ATOM 4144 N N . VAL A 1 540 ? -13.285 -18.284 -13.732 1.00 78.06 540 VAL A N 1
ATOM 4145 C CA . VAL A 1 540 ? -12.332 -19.281 -13.221 1.00 78.06 540 VAL A CA 1
ATOM 4146 C C . VAL A 1 540 ? -11.236 -19.572 -14.252 1.00 78.06 540 VAL A C 1
ATOM 4148 O O . VAL A 1 540 ? -11.490 -20.123 -15.328 1.00 78.06 540 VAL A O 1
ATOM 4151 N N . LEU A 1 541 ? -9.985 -19.255 -13.905 1.00 75.81 541 LEU A N 1
ATOM 4152 C CA . LEU A 1 541 ? -8.819 -19.620 -14.708 1.00 75.81 541 LEU A CA 1
ATOM 4153 C C . LEU A 1 541 ? -8.656 -21.147 -14.764 1.00 75.81 541 LEU A C 1
ATOM 4155 O O . LEU A 1 541 ? -8.678 -21.834 -13.745 1.00 75.81 541 LEU A O 1
ATOM 4159 N N . LYS A 1 542 ? -8.423 -21.691 -15.965 1.00 79.19 542 LYS A N 1
ATOM 4160 C CA . LYS A 1 542 ? -8.191 -23.130 -16.188 1.00 79.19 542 LYS A CA 1
ATOM 4161 C C . LYS A 1 542 ? -6.764 -23.543 -15.805 1.00 79.19 542 LYS A C 1
ATOM 4163 O O . LYS A 1 542 ? -5.976 -23.955 -16.655 1.00 79.19 542 LYS A O 1
ATOM 4168 N N . LYS A 1 543 ? -6.434 -23.410 -14.521 1.00 79.81 543 LYS A N 1
ATOM 4169 C CA . LYS A 1 543 ? -5.211 -23.949 -13.916 1.00 79.81 543 LYS A CA 1
ATOM 4170 C C . LYS A 1 543 ? -5.335 -25.470 -13.716 1.00 79.81 543 LYS A C 1
ATOM 4172 O O . LYS A 1 543 ? -6.448 -25.963 -13.517 1.00 79.81 543 LYS A O 1
ATOM 4177 N N . PRO A 1 544 ? -4.224 -26.229 -13.724 1.00 78.19 544 PRO A N 1
ATOM 4178 C CA . PRO A 1 544 ? -4.188 -27.550 -13.102 1.00 78.19 544 PRO A CA 1
ATOM 4179 C C . PRO A 1 544 ? -4.587 -27.441 -11.624 1.00 78.19 544 PRO A C 1
ATOM 4181 O O . PRO A 1 544 ? -4.254 -26.450 -10.975 1.00 78.19 544 PRO A O 1
ATOM 4184 N N . VAL A 1 545 ? -5.265 -28.456 -11.083 1.00 70.56 545 VAL A N 1
ATOM 4185 C CA . VAL A 1 545 ? -5.556 -28.510 -9.642 1.00 70.56 545 VAL A CA 1
ATOM 4186 C C . VAL A 1 545 ? -4.238 -28.718 -8.900 1.00 70.56 545 VAL A C 1
ATOM 4188 O O . VAL A 1 545 ? -3.645 -29.792 -8.980 1.00 70.56 545 VAL A O 1
ATOM 4191 N N . ALA A 1 546 ? -3.769 -27.676 -8.218 1.00 72.31 546 ALA A N 1
ATOM 4192 C CA . ALA A 1 546 ? -2.622 -27.753 -7.327 1.00 72.31 546 ALA A CA 1
ATOM 4193 C C . ALA A 1 546 ? -3.043 -28.339 -5.972 1.00 72.31 546 ALA A C 1
ATOM 4195 O O . ALA A 1 546 ? -4.142 -28.069 -5.483 1.00 72.31 546 ALA A O 1
ATOM 4196 N N . GLU A 1 547 ? -2.157 -29.116 -5.352 1.00 78.44 547 GLU A N 1
ATOM 4197 C CA . GLU A 1 547 ? -2.301 -29.485 -3.944 1.00 78.44 547 GLU A CA 1
ATOM 4198 C C . GLU A 1 547 ? -2.028 -28.268 -3.040 1.00 78.44 547 GLU A C 1
ATOM 4200 O O . GLU A 1 547 ? -1.433 -27.274 -3.468 1.00 78.44 547 GLU A O 1
ATOM 4205 N N . MET A 1 548 ? -2.476 -28.332 -1.783 1.00 86.38 548 MET A N 1
ATOM 4206 C CA . MET A 1 548 ? -2.164 -27.299 -0.788 1.00 86.38 548 MET A CA 1
ATOM 4207 C C . MET A 1 548 ? -0.659 -27.251 -0.528 1.00 86.38 548 MET A C 1
ATOM 4209 O O . MET A 1 548 ? -0.004 -28.296 -0.543 1.00 86.38 548 MET A O 1
ATOM 4213 N N . MET A 1 549 ? -0.101 -26.072 -0.235 1.00 85.94 549 MET A N 1
ATOM 4214 C CA . MET A 1 549 ? 1.323 -26.006 0.082 1.00 85.94 549 MET A CA 1
ATOM 4215 C C . MET A 1 549 ? 1.602 -26.713 1.409 1.00 85.94 549 MET A C 1
ATOM 4217 O O . MET A 1 549 ? 1.069 -26.345 2.457 1.00 85.94 549 MET A O 1
ATOM 4221 N N . VAL A 1 550 ? 2.476 -27.717 1.366 1.00 85.81 550 VAL A N 1
ATOM 4222 C CA . VAL A 1 550 ? 3.073 -28.300 2.569 1.00 85.81 550 VAL A CA 1
ATOM 4223 C C . VAL A 1 550 ? 4.037 -27.261 3.160 1.00 85.81 550 VAL A C 1
ATOM 4225 O O . VAL A 1 550 ? 4.901 -26.779 2.423 1.00 85.81 550 VAL A O 1
ATOM 4228 N N . PRO A 1 551 ? 3.914 -26.886 4.449 1.00 84.44 551 PRO A N 1
ATOM 4229 C CA . PRO A 1 551 ? 4.830 -25.936 5.073 1.00 84.44 551 PRO A CA 1
ATOM 4230 C C . PRO A 1 551 ? 6.281 -26.434 5.040 1.00 84.44 551 PRO A C 1
ATOM 4232 O O . PRO A 1 551 ? 6.600 -27.489 5.586 1.00 84.44 551 PRO A O 1
ATOM 4235 N N . ASP A 1 552 ? 7.162 -25.663 4.406 1.00 85.62 552 ASP A N 1
ATOM 4236 C CA . ASP A 1 552 ? 8.588 -25.970 4.296 1.00 85.62 552 ASP A CA 1
ATOM 4237 C C . ASP A 1 552 ? 9.341 -25.400 5.506 1.00 85.62 552 ASP A C 1
ATOM 4239 O O . ASP A 1 552 ? 9.699 -24.221 5.555 1.00 85.62 552 ASP A O 1
ATOM 4243 N N . GLU A 1 553 ? 9.594 -26.256 6.499 1.00 82.00 553 GLU A N 1
ATOM 4244 C CA . GLU A 1 553 ? 10.353 -25.895 7.700 1.00 82.00 553 GLU A CA 1
ATOM 4245 C C . GLU A 1 553 ? 11.791 -25.437 7.399 1.00 82.00 553 GLU A C 1
ATOM 4247 O O . GLU A 1 553 ? 12.392 -24.755 8.232 1.00 82.00 553 GLU A O 1
ATOM 4252 N N . SER A 1 554 ? 12.363 -25.748 6.226 1.00 83.25 554 SER A N 1
ATOM 4253 C CA . SER A 1 554 ? 13.719 -25.299 5.884 1.00 83.25 554 SER A CA 1
ATOM 4254 C C . SER A 1 554 ? 13.805 -23.777 5.717 1.00 83.25 554 SER A C 1
ATOM 4256 O O . SER A 1 554 ? 14.826 -23.188 6.079 1.00 83.25 554 SER A O 1
ATOM 4258 N N . LEU A 1 555 ? 12.704 -23.131 5.305 1.00 84.75 555 LEU A N 1
ATOM 4259 C CA . LEU A 1 555 ? 12.580 -21.672 5.191 1.00 84.75 555 LEU A CA 1
ATOM 4260 C C . LEU A 1 555 ? 12.683 -20.954 6.546 1.00 84.75 555 LEU A C 1
ATOM 4262 O O . LEU A 1 555 ? 12.958 -19.759 6.583 1.00 84.75 555 LEU A O 1
ATOM 4266 N N . SER A 1 556 ? 12.500 -21.656 7.673 1.00 81.38 556 SER A N 1
ATOM 4267 C CA . SER A 1 556 ? 12.621 -21.065 9.017 1.00 81.38 556 SER A CA 1
ATOM 4268 C C . SER A 1 556 ? 14.030 -20.541 9.344 1.00 81.38 556 SER A C 1
ATOM 4270 O O . SER A 1 556 ? 14.189 -19.773 10.300 1.00 81.38 556 SER A O 1
ATOM 4272 N N . LYS A 1 557 ? 15.038 -20.951 8.557 1.00 84.44 557 LYS A N 1
ATOM 4273 C CA . LYS A 1 557 ? 16.442 -20.546 8.663 1.00 84.44 557 LYS A CA 1
ATOM 4274 C C . LYS A 1 557 ? 16.744 -19.395 7.705 1.00 84.44 557 LYS A C 1
ATOM 4276 O O . LYS A 1 557 ? 16.602 -19.538 6.494 1.00 84.44 557 LYS A O 1
ATOM 4281 N N . ILE A 1 558 ? 17.240 -18.287 8.247 1.00 80.12 558 ILE A N 1
ATOM 4282 C CA . ILE A 1 558 ? 17.788 -17.182 7.450 1.00 80.12 558 ILE A CA 1
ATOM 4283 C C . ILE A 1 558 ? 19.142 -17.644 6.862 1.00 80.12 558 ILE A C 1
ATOM 4285 O O . ILE A 1 558 ? 19.994 -18.077 7.641 1.00 80.12 558 ILE A O 1
ATOM 4289 N N . PRO A 1 559 ? 19.364 -17.600 5.532 1.00 76.56 559 PRO A N 1
ATOM 4290 C CA . PRO A 1 559 ? 20.622 -18.033 4.918 1.00 76.56 559 PRO A CA 1
ATOM 4291 C C . PRO A 1 559 ? 21.812 -17.121 5.254 1.00 76.56 559 PRO A C 1
ATOM 4293 O O . PRO A 1 559 ? 21.681 -15.897 5.279 1.00 76.56 559 PRO A O 1
ATOM 4296 N N . GLU A 1 560 ? 23.000 -17.706 5.423 1.00 63.09 560 GLU A N 1
ATOM 4297 C CA . GLU A 1 560 ? 24.256 -16.983 5.696 1.00 63.09 560 GLU A CA 1
ATOM 4298 C C . GLU A 1 560 ? 24.889 -16.384 4.419 1.00 63.09 560 GLU A C 1
ATOM 4300 O O . GLU A 1 560 ? 26.022 -16.686 4.053 1.00 63.09 560 GLU A O 1
ATOM 4305 N N . GLY A 1 561 ? 24.147 -15.500 3.744 1.00 65.56 561 GLY A N 1
ATOM 4306 C CA . GLY A 1 561 ? 24.640 -14.698 2.617 1.00 65.56 561 GLY A CA 1
ATOM 4307 C C . GLY A 1 561 ? 24.934 -15.473 1.317 1.00 65.56 561 GLY A C 1
ATOM 4308 O O . GLY A 1 561 ? 24.576 -16.645 1.179 1.00 65.56 561 GLY A O 1
ATOM 4309 N N . PRO A 1 562 ? 25.546 -14.807 0.316 1.00 68.31 562 PRO A N 1
ATOM 4310 C CA . PRO A 1 562 ? 25.961 -15.443 -0.930 1.00 68.31 562 PRO A CA 1
ATOM 4311 C C . PRO A 1 562 ? 27.291 -16.191 -0.753 1.00 68.31 562 PRO A C 1
ATOM 4313 O O . PRO A 1 562 ? 28.286 -15.618 -0.309 1.00 68.31 562 PRO A O 1
ATOM 4316 N N . VAL A 1 563 ? 27.334 -17.460 -1.166 1.00 70.12 563 VAL A N 1
ATOM 4317 C CA . VAL A 1 563 ? 28.571 -18.256 -1.198 1.00 70.12 563 VAL A CA 1
ATOM 4318 C C . VAL A 1 563 ? 29.206 -18.145 -2.583 1.00 70.12 563 VAL A C 1
ATOM 4320 O O . VAL A 1 563 ? 28.610 -18.566 -3.573 1.00 70.12 563 VAL A O 1
ATOM 4323 N N . ALA A 1 564 ? 30.414 -17.586 -2.660 1.00 68.88 564 ALA A N 1
ATOM 4324 C CA . ALA A 1 564 ? 31.195 -17.555 -3.894 1.00 68.88 564 ALA A CA 1
ATOM 4325 C C . ALA A 1 564 ? 31.813 -18.935 -4.183 1.00 68.88 564 ALA A C 1
ATOM 4327 O O . ALA A 1 564 ? 32.368 -19.570 -3.285 1.00 68.88 564 ALA A O 1
ATOM 4328 N N . MET A 1 565 ? 31.719 -19.386 -5.435 1.00 71.19 565 MET A N 1
ATOM 4329 C CA . MET A 1 565 ? 32.287 -20.642 -5.934 1.00 71.19 565 MET A CA 1
ATOM 4330 C C . MET A 1 565 ? 32.776 -20.420 -7.370 1.00 71.19 565 MET A C 1
ATOM 4332 O O . MET A 1 565 ? 32.000 -19.944 -8.197 1.00 71.19 565 MET A O 1
ATOM 4336 N N . ASP A 1 566 ? 34.036 -20.755 -7.662 1.00 69.00 566 ASP A N 1
ATOM 4337 C CA . ASP A 1 566 ? 34.621 -20.598 -9.007 1.00 69.00 566 ASP A CA 1
ATOM 4338 C C . ASP A 1 566 ? 34.147 -21.691 -9.984 1.00 69.00 566 ASP A C 1
ATOM 4340 O O . ASP A 1 566 ? 34.001 -21.454 -11.181 1.00 69.00 566 ASP A O 1
ATOM 4344 N N . GLU A 1 567 ? 33.863 -22.883 -9.456 1.00 73.62 567 GLU A N 1
ATOM 4345 C CA . GLU A 1 567 ? 33.287 -24.027 -10.164 1.00 73.62 567 GLU A CA 1
ATOM 4346 C C . GLU A 1 567 ? 32.142 -24.621 -9.328 1.00 73.62 567 GLU A C 1
ATOM 4348 O O . GLU A 1 567 ? 32.193 -24.612 -8.094 1.00 73.62 567 GLU A O 1
ATOM 4353 N N . VAL A 1 568 ? 31.127 -25.195 -9.982 1.00 76.00 568 VAL A N 1
ATOM 4354 C CA . VAL A 1 568 ? 30.022 -25.896 -9.311 1.00 76.00 568 VAL A CA 1
ATOM 4355 C C . VAL A 1 568 ? 29.415 -26.966 -10.223 1.00 76.00 568 VAL A C 1
ATOM 4357 O O . VAL A 1 568 ? 29.230 -26.752 -11.421 1.00 76.00 568 VAL A O 1
ATOM 4360 N N . ILE A 1 569 ? 29.080 -28.127 -9.655 1.00 77.00 569 ILE A N 1
ATOM 4361 C CA . ILE A 1 569 ? 28.409 -29.224 -10.366 1.00 77.00 569 ILE A CA 1
ATOM 4362 C C . ILE A 1 569 ? 26.936 -29.251 -9.957 1.00 77.00 569 ILE A C 1
ATOM 4364 O O . ILE A 1 569 ? 26.620 -29.426 -8.778 1.00 77.00 569 ILE A O 1
ATOM 4368 N N . PHE A 1 570 ? 26.027 -29.149 -10.928 1.00 81.12 570 PHE A N 1
ATOM 4369 C CA . PHE A 1 570 ? 24.592 -29.296 -10.683 1.00 81.12 570 PHE A CA 1
ATOM 4370 C C . PHE A 1 570 ? 24.138 -30.726 -10.991 1.00 81.12 570 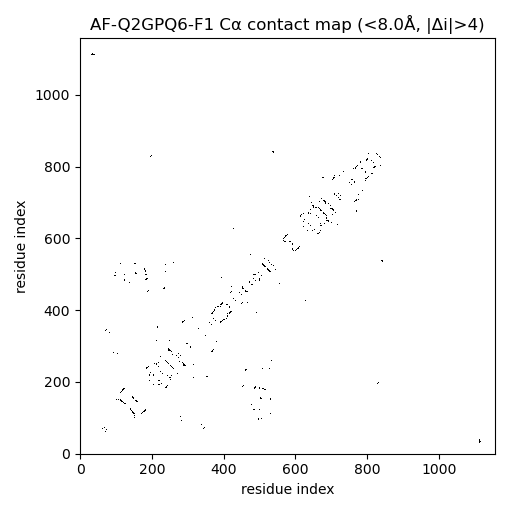PHE A C 1
ATOM 4372 O O . PHE A 1 570 ? 24.285 -31.223 -12.109 1.00 81.12 570 PHE A O 1
ATOM 4379 N N . THR A 1 571 ? 23.548 -31.384 -9.992 1.00 82.12 571 THR A N 1
ATOM 4380 C CA . THR A 1 571 ? 22.957 -32.728 -10.123 1.00 82.12 571 THR A CA 1
ATOM 4381 C C . THR A 1 571 ? 21.442 -32.681 -9.963 1.00 82.12 571 THR A C 1
ATOM 4383 O O . THR A 1 571 ? 20.917 -31.827 -9.252 1.00 82.12 571 THR A O 1
ATOM 4386 N N . GLY A 1 572 ? 20.718 -33.593 -10.620 1.00 77.88 572 GLY A N 1
ATOM 4387 C CA . GLY A 1 572 ? 19.249 -33.643 -10.545 1.00 77.88 572 GLY A CA 1
ATOM 4388 C C . GLY A 1 572 ? 18.535 -32.558 -11.365 1.00 77.88 572 GLY A C 1
ATOM 4389 O O . GLY A 1 572 ? 17.370 -32.247 -11.103 1.00 77.88 572 GLY A O 1
ATOM 4390 N N . VAL A 1 573 ? 19.229 -31.991 -12.357 1.00 81.88 573 VAL A N 1
ATOM 4391 C CA . VAL A 1 573 ? 18.683 -31.077 -13.372 1.00 81.88 573 VAL A CA 1
ATOM 4392 C C . VAL A 1 573 ? 17.786 -31.860 -14.340 1.00 81.88 573 VAL A C 1
ATOM 4394 O O . VAL A 1 573 ? 18.278 -32.613 -15.173 1.00 81.88 573 VAL A O 1
ATOM 4397 N N . SER A 1 574 ? 16.468 -31.692 -14.261 1.00 80.31 574 SER A N 1
ATOM 4398 C CA . SER A 1 574 ? 15.526 -32.332 -15.189 1.00 80.31 574 SER A CA 1
ATOM 4399 C C . SER A 1 574 ? 15.376 -31.584 -16.515 1.00 80.31 574 SER A C 1
ATOM 4401 O O . SER A 1 574 ? 14.904 -32.170 -17.490 1.00 80.31 574 SER A O 1
ATOM 4403 N N . ARG A 1 575 ? 15.767 -30.302 -16.577 1.00 79.25 575 ARG A N 1
ATOM 4404 C CA . ARG A 1 575 ? 15.699 -29.499 -17.804 1.00 79.25 575 ARG A CA 1
ATOM 4405 C C . ARG A 1 575 ? 16.770 -28.412 -17.864 1.00 79.25 575 ARG A C 1
ATOM 4407 O O . ARG A 1 575 ? 17.018 -27.714 -16.885 1.00 79.25 575 ARG A O 1
ATOM 4414 N N . VAL A 1 576 ? 17.330 -28.214 -19.055 1.00 78.06 576 VAL A N 1
ATOM 4415 C CA . VAL A 1 576 ? 18.197 -27.078 -19.396 1.00 78.06 576 VAL A CA 1
ATOM 4416 C C . VAL A 1 576 ? 17.477 -26.196 -20.423 1.00 78.06 576 VAL A C 1
ATOM 4418 O O . VAL A 1 576 ? 16.821 -26.705 -21.332 1.00 78.06 576 VAL A O 1
ATOM 4421 N N . ILE A 1 577 ? 17.545 -24.878 -20.231 1.00 78.62 577 ILE A N 1
ATOM 4422 C CA . ILE A 1 577 ? 16.939 -23.830 -21.065 1.00 78.62 577 ILE A CA 1
ATOM 4423 C C . ILE A 1 577 ? 17.968 -22.696 -21.242 1.00 78.62 577 ILE A C 1
ATOM 4425 O O . ILE A 1 577 ? 17.755 -21.552 -20.839 1.00 78.62 577 ILE A O 1
ATOM 4429 N N . LEU A 1 578 ? 19.127 -23.058 -21.789 1.00 77.56 578 LEU A N 1
ATOM 4430 C CA . LEU A 1 578 ? 20.199 -22.145 -22.192 1.00 77.56 578 LEU A CA 1
ATOM 4431 C C . LEU A 1 578 ? 20.196 -22.030 -23.723 1.00 77.56 578 LEU A C 1
ATOM 4433 O O . LEU A 1 578 ? 19.764 -22.962 -24.403 1.00 77.56 578 LEU A O 1
ATOM 4437 N N . ASN A 1 579 ? 20.619 -20.884 -24.259 1.00 65.50 579 ASN A N 1
ATOM 4438 C CA . ASN A 1 579 ? 20.577 -20.609 -25.703 1.00 65.50 579 ASN A CA 1
ATOM 4439 C C . ASN A 1 579 ? 21.864 -20.998 -26.454 1.00 65.50 579 ASN A C 1
ATOM 4441 O O . ASN A 1 579 ? 21.893 -20.901 -27.680 1.00 65.50 579 ASN A O 1
ATOM 4445 N N . GLU A 1 580 ? 22.908 -21.416 -25.739 1.00 58.84 580 GLU A N 1
ATOM 4446 C CA . GLU A 1 580 ? 24.209 -21.813 -26.290 1.00 58.84 580 GLU A CA 1
ATOM 4447 C C . GLU A 1 580 ? 24.488 -23.306 -26.041 1.00 58.84 580 GLU A C 1
ATOM 4449 O O . GLU A 1 580 ? 23.894 -23.927 -25.153 1.00 58.84 580 GLU A O 1
ATOM 4454 N N . ASP A 1 581 ? 25.381 -23.892 -26.845 1.00 49.53 581 ASP A N 1
ATOM 4455 C CA . ASP A 1 581 ? 25.738 -25.312 -26.782 1.00 49.53 581 ASP A CA 1
ATOM 4456 C C . ASP A 1 581 ? 26.481 -25.643 -25.474 1.00 49.53 581 ASP A C 1
ATOM 4458 O O . ASP A 1 581 ? 27.687 -25.433 -25.342 1.00 49.53 581 ASP A O 1
ATOM 4462 N N . VAL A 1 582 ? 25.756 -26.188 -24.494 1.00 53.53 582 VAL A N 1
ATOM 4463 C CA . VAL A 1 582 ? 26.336 -26.684 -23.237 1.00 53.53 582 VAL A CA 1
ATOM 4464 C C . VAL A 1 582 ? 27.178 -27.928 -23.525 1.00 53.53 582 VAL A C 1
ATOM 4466 O O . VAL A 1 582 ? 26.639 -29.019 -23.733 1.00 53.53 582 VAL A O 1
ATOM 4469 N N . GLU A 1 583 ? 28.502 -27.775 -23.518 1.00 48.41 583 GLU A N 1
ATOM 4470 C CA . GLU A 1 583 ? 29.422 -28.901 -23.674 1.00 48.41 583 GLU A CA 1
ATOM 4471 C C . GLU A 1 583 ? 29.183 -29.958 -22.575 1.00 48.41 583 GLU A C 1
ATOM 4473 O O . GLU A 1 583 ? 29.168 -29.664 -21.382 1.00 48.41 583 GLU A O 1
ATOM 4478 N N . HIS A 1 584 ? 29.007 -31.213 -23.001 1.00 51.19 584 HIS A N 1
ATOM 4479 C CA . HIS A 1 584 ? 28.857 -32.409 -22.159 1.00 51.19 584 HIS A CA 1
ATOM 4480 C C . HIS A 1 584 ? 27.614 -32.497 -21.245 1.00 51.19 584 HIS A C 1
ATOM 4482 O O . HIS A 1 584 ? 27.710 -32.614 -20.022 1.00 51.19 584 HIS A O 1
ATOM 4488 N N . LEU A 1 585 ? 26.434 -32.646 -21.857 1.00 51.53 585 LEU A N 1
ATOM 4489 C CA . LEU A 1 585 ? 25.304 -33.333 -21.213 1.00 51.53 585 LEU A CA 1
ATOM 4490 C C . LEU A 1 585 ? 25.556 -34.854 -21.145 1.00 51.53 585 LEU A C 1
ATOM 4492 O O . LEU A 1 585 ? 25.777 -35.498 -22.169 1.00 51.53 585 LEU A O 1
ATOM 4496 N N . SER A 1 586 ? 25.481 -35.440 -19.945 1.00 49.03 586 SER A N 1
ATOM 4497 C CA . SER A 1 586 ? 25.541 -36.895 -19.729 1.00 49.03 586 SER A CA 1
ATOM 4498 C C . SER A 1 586 ? 24.136 -37.470 -19.512 1.00 49.03 586 SER A C 1
ATOM 4500 O O . SER A 1 586 ? 23.474 -37.140 -18.526 1.00 49.03 586 SER A O 1
ATOM 4502 N N . GLU A 1 587 ? 23.669 -38.342 -20.413 1.00 44.44 587 GLU A N 1
ATOM 4503 C CA . GLU A 1 587 ? 22.276 -38.836 -20.424 1.00 44.44 587 GLU A CA 1
ATOM 4504 C C . GLU A 1 587 ? 21.905 -39.782 -19.261 1.00 44.44 587 GLU A C 1
ATOM 4506 O O . GLU A 1 587 ? 20.730 -40.090 -19.064 1.00 44.44 587 GLU A O 1
ATOM 4511 N N . ASN A 1 588 ? 22.864 -40.214 -18.435 1.00 44.34 588 ASN A N 1
ATOM 4512 C CA . ASN A 1 588 ? 22.594 -41.067 -17.274 1.00 44.34 588 ASN A CA 1
ATOM 4513 C C . ASN A 1 588 ? 22.382 -40.238 -15.994 1.00 44.34 588 ASN A C 1
ATOM 4515 O O . ASN A 1 588 ? 23.312 -40.009 -15.224 1.00 44.34 588 ASN A O 1
ATOM 4519 N N . ASN A 1 589 ? 21.127 -39.844 -15.747 1.00 48.00 589 ASN A N 1
ATOM 4520 C CA . ASN A 1 589 ? 20.655 -39.152 -14.536 1.00 48.00 589 ASN A CA 1
ATOM 4521 C C . ASN A 1 589 ? 21.335 -37.802 -14.222 1.00 48.00 589 ASN A C 1
ATOM 4523 O O . ASN A 1 589 ? 21.793 -37.563 -13.104 1.00 48.00 589 ASN A O 1
ATOM 4527 N N . ALA A 1 590 ? 21.239 -36.869 -15.175 1.00 52.97 590 ALA A N 1
ATOM 4528 C CA . ALA A 1 590 ? 21.204 -35.429 -14.896 1.00 52.97 590 ALA A CA 1
ATOM 4529 C C . ALA A 1 590 ? 22.417 -34.875 -14.124 1.00 52.97 590 ALA A C 1
ATOM 4531 O O . ALA A 1 590 ? 22.288 -34.362 -13.006 1.00 52.97 590 ALA A O 1
ATOM 4532 N N . LEU A 1 591 ? 23.587 -34.958 -14.758 1.00 52.19 591 LEU A N 1
ATOM 4533 C CA . LEU A 1 591 ? 24.854 -34.416 -14.274 1.00 52.19 591 LEU A CA 1
ATOM 4534 C C . LEU A 1 591 ? 25.313 -33.328 -15.262 1.00 52.19 591 LEU A C 1
ATOM 4536 O O . LEU A 1 591 ? 25.677 -33.649 -16.392 1.00 52.19 591 LEU A O 1
ATOM 4540 N N . VAL A 1 592 ? 25.241 -32.053 -14.857 1.00 56.44 592 VAL A N 1
ATOM 4541 C CA . VAL A 1 592 ? 25.696 -30.901 -15.659 1.00 56.44 592 VAL A CA 1
ATOM 4542 C C . VAL A 1 592 ? 26.970 -30.344 -15.029 1.00 56.44 592 VAL A C 1
ATOM 4544 O O . VAL A 1 592 ? 26.992 -30.033 -13.835 1.00 56.44 592 VAL A O 1
ATOM 4547 N N . VAL A 1 593 ? 28.033 -30.254 -15.829 1.00 52.03 593 VAL A N 1
ATOM 4548 C CA . VAL A 1 593 ? 29.403 -30.003 -15.367 1.00 52.03 593 VAL A CA 1
ATOM 4549 C C . VAL A 1 593 ? 29.964 -28.754 -16.036 1.00 52.03 593 VAL A C 1
ATOM 4551 O O . VAL A 1 593 ? 30.242 -28.763 -17.230 1.00 52.03 593 VAL A O 1
ATOM 4554 N N . LEU A 1 594 ? 30.179 -27.697 -15.255 1.00 52.75 594 LEU A N 1
ATOM 4555 C CA . LEU A 1 594 ? 30.915 -26.508 -15.686 1.00 52.75 594 LEU A CA 1
ATOM 4556 C C . LEU A 1 594 ? 32.369 -26.617 -15.212 1.00 52.75 594 LEU A C 1
ATOM 4558 O O . LEU A 1 594 ? 32.747 -26.042 -14.195 1.00 52.75 594 LEU A O 1
ATOM 4562 N N . LEU A 1 595 ? 33.151 -27.377 -15.991 1.00 49.34 595 LEU A N 1
ATOM 4563 C CA . LEU A 1 595 ? 34.567 -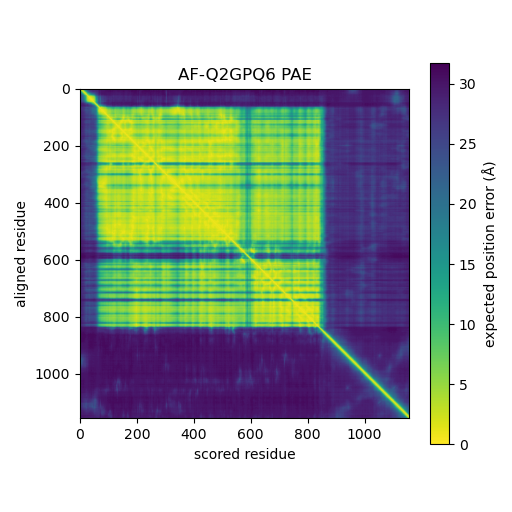27.719 -15.770 1.00 49.34 595 LEU A CA 1
ATOM 4564 C C . LEU A 1 595 ? 34.831 -28.534 -14.480 1.00 49.34 595 LEU A C 1
ATOM 4566 O O . LEU A 1 595 ? 33.930 -28.771 -13.676 1.00 49.34 595 LEU A O 1
ATOM 4570 N N . LEU A 1 596 ? 36.038 -29.108 -14.368 1.00 46.84 596 LEU A N 1
ATOM 4571 C CA . LEU A 1 596 ? 36.391 -30.092 -13.333 1.00 46.84 596 LEU A CA 1
ATOM 4572 C C . LEU A 1 596 ? 37.791 -29.870 -12.746 1.00 46.84 596 LEU A C 1
ATOM 4574 O O . LEU A 1 596 ? 38.780 -30.426 -13.236 1.00 46.84 596 LEU A O 1
ATOM 4578 N N . ALA A 1 597 ? 37.858 -29.199 -11.602 1.00 54.22 597 ALA A N 1
ATOM 4579 C CA . ALA A 1 597 ? 38.817 -29.540 -10.563 1.00 54.22 597 ALA A CA 1
ATOM 4580 C C . ALA A 1 597 ? 38.386 -30.829 -9.829 1.00 54.22 597 ALA A C 1
ATOM 4582 O O . ALA A 1 597 ? 37.226 -31.237 -9.822 1.00 54.22 597 ALA A O 1
ATOM 4583 N N . SER A 1 598 ? 39.316 -31.496 -9.144 1.00 55.03 598 SER A N 1
ATOM 4584 C CA . SER A 1 598 ? 39.031 -32.760 -8.439 1.00 55.03 598 SER A CA 1
ATOM 4585 C C . SER A 1 598 ? 38.338 -32.587 -7.076 1.00 55.03 598 SER A C 1
ATOM 4587 O O . SER A 1 598 ? 38.444 -33.473 -6.230 1.00 55.03 598 SER A O 1
ATOM 4589 N N . ASN A 1 599 ? 37.722 -31.430 -6.812 1.00 65.06 599 ASN A N 1
ATOM 4590 C CA . ASN A 1 599 ? 37.186 -31.063 -5.494 1.00 65.06 599 ASN A CA 1
ATOM 4591 C C . ASN A 1 599 ? 35.975 -30.102 -5.570 1.00 65.06 599 ASN A C 1
ATOM 4593 O O . ASN A 1 599 ? 35.654 -29.425 -4.594 1.00 65.06 599 ASN A O 1
ATOM 4597 N N . THR A 1 600 ? 35.344 -30.004 -6.742 1.00 69.69 600 THR A N 1
ATOM 4598 C CA . THR A 1 600 ? 34.269 -29.055 -7.061 1.00 69.69 600 THR A CA 1
ATOM 4599 C C . THR A 1 600 ? 32.999 -29.319 -6.231 1.00 69.69 600 THR A C 1
ATOM 4601 O O . THR A 1 600 ? 32.559 -30.471 -6.147 1.00 69.69 600 THR A O 1
ATOM 4604 N N . PRO A 1 601 ? 32.371 -28.294 -5.620 1.00 77.31 601 PRO A N 1
ATOM 4605 C CA . PRO A 1 601 ? 31.151 -28.470 -4.834 1.00 77.31 601 PRO A CA 1
ATOM 4606 C C . PRO A 1 601 ? 29.972 -28.944 -5.699 1.00 77.31 601 PRO A C 1
ATOM 4608 O O . PRO A 1 601 ? 29.723 -28.429 -6.790 1.00 77.31 601 PRO A O 1
ATOM 4611 N N . ILE A 1 602 ? 29.217 -29.918 -5.183 1.00 79.25 602 ILE A N 1
ATOM 4612 C CA . ILE A 1 602 ? 28.045 -30.492 -5.856 1.00 79.25 602 ILE A CA 1
ATOM 4613 C C . ILE A 1 602 ? 26.768 -29.921 -5.234 1.00 79.25 602 ILE A C 1
ATOM 4615 O O . ILE A 1 602 ? 26.432 -30.236 -4.091 1.00 79.25 602 ILE A O 1
ATOM 4619 N N . ILE A 1 603 ? 26.014 -29.141 -6.007 1.00 82.94 603 ILE A N 1
ATOM 4620 C CA . ILE A 1 603 ? 24.658 -28.721 -5.650 1.00 82.94 603 ILE A CA 1
ATOM 4621 C C . ILE A 1 603 ? 23.674 -29.750 -6.210 1.00 82.94 603 ILE A C 1
ATOM 4623 O O . ILE A 1 603 ? 23.551 -29.939 -7.424 1.00 82.94 603 ILE A O 1
ATOM 4627 N N . LYS A 1 604 ? 22.949 -30.427 -5.315 1.00 82.94 604 LYS A N 1
ATOM 4628 C CA . LYS A 1 604 ? 21.875 -31.350 -5.691 1.00 82.94 604 LYS A CA 1
ATOM 4629 C C . LYS A 1 604 ? 20.535 -30.628 -5.732 1.00 82.94 604 LYS A C 1
ATOM 4631 O O . LYS A 1 604 ? 20.006 -30.225 -4.700 1.00 82.94 604 LYS A O 1
ATOM 4636 N N . LEU A 1 605 ? 19.974 -30.527 -6.930 1.00 82.25 605 LEU A N 1
ATOM 4637 C CA . LEU A 1 605 ? 18.618 -30.062 -7.176 1.00 82.25 605 LEU A CA 1
ATOM 4638 C C . LEU A 1 605 ? 17.646 -31.252 -7.176 1.00 82.25 605 LEU A C 1
ATOM 4640 O O . LEU A 1 605 ? 18.019 -32.389 -7.469 1.00 82.25 605 LEU A O 1
ATOM 4644 N N . ASN A 1 606 ? 16.376 -30.982 -6.883 1.00 80.62 606 ASN A N 1
ATOM 4645 C CA . ASN A 1 606 ? 15.289 -31.948 -7.021 1.00 80.62 606 ASN A CA 1
ATOM 4646 C C . ASN A 1 606 ? 14.389 -31.472 -8.166 1.00 80.62 606 ASN A C 1
ATOM 4648 O O . ASN A 1 606 ? 13.722 -30.452 -8.012 1.00 80.62 606 ASN A O 1
ATOM 4652 N N . ASN A 1 607 ? 14.386 -32.177 -9.307 1.00 80.69 607 ASN A N 1
ATOM 4653 C CA . ASN A 1 607 ? 13.681 -31.748 -10.527 1.00 80.69 607 ASN A CA 1
ATOM 4654 C C . ASN A 1 607 ? 14.110 -30.326 -10.969 1.00 80.69 607 ASN A C 1
ATOM 4656 O O . ASN A 1 607 ? 13.272 -29.461 -11.212 1.00 80.69 607 ASN A O 1
ATOM 4660 N N . GLY A 1 608 ? 15.424 -30.070 -10.982 1.00 81.88 608 GLY A N 1
ATOM 4661 C CA . GLY A 1 608 ? 16.001 -28.737 -11.177 1.00 81.88 608 GLY A CA 1
ATOM 4662 C C . GLY A 1 608 ? 15.960 -28.238 -12.622 1.00 81.88 608 GLY A C 1
ATOM 4663 O O . GLY A 1 608 ? 16.092 -29.018 -13.563 1.00 81.88 608 GLY A O 1
ATOM 4664 N N . TYR A 1 609 ? 15.835 -26.923 -12.792 1.00 84.31 609 TYR A N 1
ATOM 4665 C CA . TYR A 1 609 ? 15.816 -26.256 -14.094 1.00 84.31 609 TYR A CA 1
ATOM 4666 C C . TYR A 1 609 ? 17.007 -25.298 -14.179 1.00 84.31 609 TYR A C 1
ATOM 4668 O O . TYR A 1 609 ? 17.142 -24.421 -13.328 1.00 84.31 609 TYR A O 1
ATOM 4676 N N . LEU A 1 610 ? 17.849 -25.445 -15.203 1.00 79.75 610 LEU A N 1
ATOM 4677 C CA . LEU A 1 610 ? 18.850 -24.438 -15.569 1.00 79.75 610 LEU A CA 1
ATOM 4678 C C . LEU A 1 610 ? 18.279 -23.542 -16.673 1.00 79.75 610 LEU A C 1
ATOM 4680 O O . LEU A 1 610 ? 17.612 -24.030 -17.584 1.00 79.75 610 LEU A O 1
ATOM 4684 N N . THR A 1 611 ? 18.523 -22.238 -16.585 1.00 83.88 611 THR A N 1
ATOM 4685 C CA . THR A 1 611 ? 17.963 -21.213 -17.477 1.00 83.88 611 THR A CA 1
ATOM 4686 C C . THR A 1 611 ? 18.962 -20.080 -17.672 1.00 83.88 611 THR A C 1
ATOM 4688 O O . THR A 1 611 ? 19.808 -19.850 -16.809 1.00 83.88 611 THR A O 1
ATOM 4691 N N . GLU A 1 612 ? 18.822 -19.338 -18.770 1.00 82.88 612 GLU A N 1
ATOM 4692 C CA . GLU A 1 612 ? 19.450 -18.024 -18.920 1.00 82.88 612 GLU A CA 1
ATOM 4693 C C . GLU A 1 612 ? 19.157 -17.1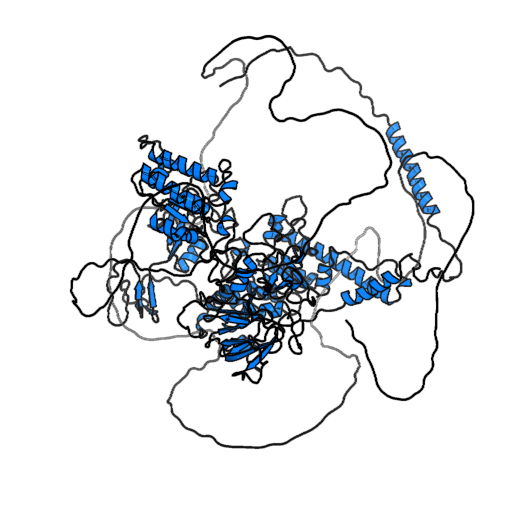18 -17.717 1.00 82.88 612 GLU A C 1
ATOM 4695 O O . GLU A 1 612 ? 18.044 -17.106 -17.180 1.00 82.88 612 GLU A O 1
ATOM 4700 N N . SER A 1 613 ? 20.153 -16.320 -17.336 1.00 85.94 613 SER A N 1
ATOM 4701 C CA . SER A 1 613 ? 20.045 -15.316 -16.278 1.00 85.94 613 SER A CA 1
ATOM 4702 C C . SER A 1 613 ? 19.075 -14.189 -16.646 1.00 85.94 613 SER A C 1
ATOM 4704 O O . SER A 1 613 ? 19.057 -13.727 -17.792 1.00 85.94 613 SER A O 1
ATOM 4706 N N . LEU A 1 614 ? 18.336 -13.672 -15.664 1.00 91.56 614 LEU A N 1
ATOM 4707 C CA . LEU A 1 614 ? 17.338 -12.630 -15.893 1.00 91.56 614 LEU A CA 1
ATOM 4708 C C . LEU A 1 614 ? 17.984 -11.295 -16.306 1.00 91.56 614 LEU A C 1
ATOM 4710 O O . LEU A 1 614 ? 19.069 -10.929 -15.850 1.00 91.56 614 LEU A O 1
ATOM 4714 N N . THR A 1 615 ? 17.286 -10.552 -17.168 1.00 92.25 615 THR A N 1
ATOM 4715 C CA . THR A 1 615 ? 17.685 -9.211 -17.619 1.00 92.25 615 THR A CA 1
ATOM 4716 C C . THR A 1 615 ? 16.641 -8.188 -17.183 1.00 92.25 615 THR A C 1
ATOM 4718 O O . THR A 1 615 ? 15.481 -8.289 -17.582 1.00 92.25 615 THR A O 1
ATOM 4721 N N . ALA A 1 616 ? 17.037 -7.191 -16.391 1.00 93.00 616 ALA A N 1
ATOM 4722 C CA . ALA A 1 616 ? 16.182 -6.051 -16.074 1.00 93.00 616 ALA A CA 1
ATOM 4723 C C . ALA A 1 616 ? 16.018 -5.134 -17.297 1.00 93.00 616 ALA A C 1
ATOM 4725 O O . ALA A 1 616 ? 16.977 -4.869 -18.021 1.00 93.00 616 ALA A O 1
ATOM 4726 N N . PHE A 1 617 ? 14.818 -4.596 -17.495 1.00 91.19 617 PHE A N 1
ATOM 4727 C CA . PHE A 1 617 ? 14.529 -3.577 -18.503 1.00 91.19 617 PHE A CA 1
ATOM 4728 C C . PHE A 1 617 ? 13.606 -2.510 -17.903 1.00 91.19 617 PHE A C 1
ATOM 4730 O O . PHE A 1 617 ? 12.744 -2.832 -17.086 1.00 91.19 617 PHE A O 1
ATOM 4737 N N . GLY A 1 618 ? 13.777 -1.247 -18.301 1.00 80.19 618 GLY A N 1
ATOM 4738 C CA . GLY A 1 618 ? 12.889 -0.130 -17.938 1.00 80.19 618 GLY A CA 1
ATOM 4739 C C . GLY A 1 618 ? 13.056 0.397 -16.506 1.00 80.19 618 GLY A C 1
ATOM 4740 O O . GLY A 1 618 ? 12.770 1.564 -16.247 1.00 80.19 618 GLY A O 1
ATOM 4741 N N . SER A 1 619 ? 13.582 -0.412 -15.583 1.00 82.31 619 SER A N 1
ATOM 4742 C CA . SER A 1 619 ? 13.983 0.039 -14.249 1.00 82.31 619 SER A CA 1
ATOM 4743 C C . SER A 1 619 ? 15.161 1.022 -14.312 1.00 82.31 619 SER A C 1
ATOM 4745 O O . SER A 1 619 ? 15.986 0.973 -15.221 1.00 82.31 619 SER A O 1
ATOM 4747 N N . LYS A 1 620 ? 15.286 1.904 -13.310 1.00 83.69 620 LYS A N 1
ATOM 4748 C CA . LYS A 1 620 ? 16.396 2.878 -13.196 1.00 83.69 620 LYS A CA 1
ATOM 4749 C C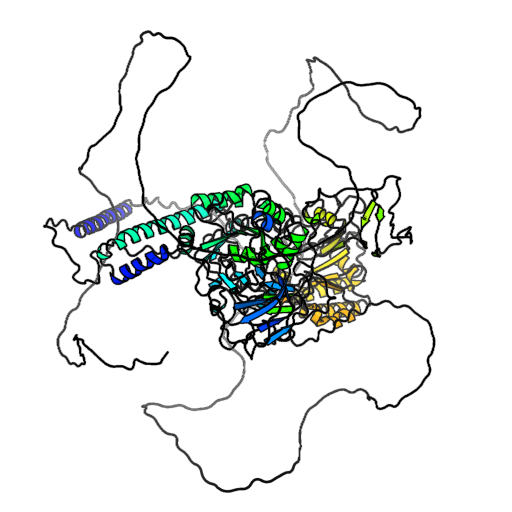 . LYS A 1 620 ? 17.685 2.298 -12.589 1.00 83.69 620 LYS A C 1
ATOM 4751 O O . LYS A 1 620 ? 18.538 3.052 -12.122 1.00 83.69 620 LYS A O 1
ATOM 4756 N N . ILE A 1 621 ? 17.831 0.973 -12.560 1.00 90.50 621 ILE A N 1
ATOM 4757 C CA . ILE A 1 621 ? 19.015 0.294 -12.017 1.00 90.50 621 ILE A CA 1
ATOM 4758 C C . ILE A 1 621 ? 20.279 0.780 -12.747 1.00 90.50 621 ILE A C 1
ATOM 4760 O O . ILE A 1 621 ? 20.276 0.922 -13.967 1.00 90.50 621 ILE A O 1
ATOM 4764 N N . GLY A 1 622 ? 21.343 1.109 -12.016 1.00 92.25 622 GLY A N 1
ATOM 4765 C CA . GLY A 1 622 ? 22.554 1.703 -12.596 1.00 92.25 622 GLY A CA 1
ATOM 4766 C C . GLY A 1 622 ? 22.484 3.211 -12.902 1.00 92.25 622 GLY A C 1
ATOM 4767 O O . GLY A 1 622 ? 23.523 3.817 -13.119 1.00 92.25 622 GLY A O 1
ATOM 4768 N N . LEU A 1 623 ? 21.309 3.856 -12.882 1.00 92.19 623 LEU A N 1
ATOM 4769 C CA . LEU A 1 623 ? 21.177 5.330 -12.941 1.00 92.19 623 LEU A CA 1
ATOM 4770 C C . LEU A 1 623 ? 20.616 5.941 -11.646 1.00 92.19 623 LEU A C 1
ATOM 4772 O O . LEU A 1 623 ? 20.510 7.163 -11.519 1.00 92.19 623 LEU A O 1
ATOM 4776 N N . ASN A 1 624 ? 20.224 5.102 -10.688 1.00 90.38 624 ASN A N 1
ATOM 4777 C CA . ASN A 1 624 ? 19.732 5.511 -9.383 1.00 90.38 624 ASN A CA 1
ATOM 4778 C C . ASN A 1 624 ? 19.992 4.438 -8.316 1.00 90.38 624 ASN A C 1
ATOM 4780 O O . ASN A 1 624 ? 19.744 3.257 -8.566 1.00 90.38 624 ASN A O 1
ATOM 4784 N N . ALA A 1 625 ? 20.385 4.864 -7.111 1.00 89.69 625 ALA A N 1
ATOM 4785 C CA . ALA A 1 625 ? 20.420 4.001 -5.930 1.00 89.69 625 ALA A CA 1
ATOM 4786 C C . ALA A 1 625 ? 19.150 4.112 -5.061 1.00 89.69 625 ALA A C 1
ATOM 4788 O O . ALA A 1 625 ? 18.646 3.076 -4.640 1.00 89.69 625 ALA A O 1
ATOM 4789 N N . ILE A 1 626 ? 18.595 5.313 -4.825 1.00 91.12 626 ILE A N 1
ATOM 4790 C CA . ILE A 1 626 ? 17.394 5.531 -3.987 1.00 91.12 626 ILE A CA 1
ATOM 4791 C C . ILE A 1 626 ? 16.418 6.504 -4.675 1.00 91.12 626 ILE A C 1
ATOM 4793 O O . ILE A 1 626 ? 16.790 7.638 -4.969 1.00 91.12 626 ILE A O 1
ATOM 4797 N N . ASP A 1 627 ? 15.172 6.105 -4.963 1.00 88.00 627 ASP A N 1
ATOM 4798 C CA . ASP A 1 627 ? 14.338 6.817 -5.963 1.00 88.00 627 ASP A CA 1
ATOM 4799 C C . ASP A 1 627 ? 13.951 8.263 -5.617 1.00 88.00 627 ASP A C 1
ATOM 4801 O O . ASP A 1 627 ? 13.907 9.113 -6.511 1.00 88.00 627 ASP A O 1
ATOM 4805 N N . ALA A 1 628 ? 13.667 8.554 -4.345 1.00 88.81 628 ALA A N 1
ATOM 4806 C CA . ALA A 1 628 ? 13.341 9.903 -3.885 1.00 88.81 628 ALA A CA 1
ATOM 4807 C C . ALA A 1 628 ? 14.583 10.769 -3.594 1.00 88.81 628 ALA A C 1
ATOM 4809 O O . ALA A 1 628 ? 14.468 11.996 -3.534 1.00 88.81 628 ALA A O 1
ATOM 4810 N N . GLU A 1 629 ? 15.767 10.167 -3.433 1.00 90.50 629 GLU A N 1
ATOM 4811 C CA . GLU A 1 629 ? 16.981 10.894 -3.059 1.00 90.50 629 GLU A CA 1
ATOM 4812 C C . GLU A 1 629 ? 17.733 11.394 -4.288 1.00 90.50 629 GLU A C 1
ATOM 4814 O O . GLU A 1 629 ? 18.529 10.682 -4.907 1.00 90.50 629 GLU A O 1
ATOM 4819 N N . LYS A 1 630 ? 17.506 12.675 -4.594 1.00 88.19 630 LYS A N 1
ATOM 4820 C CA . LYS A 1 630 ? 18.116 13.421 -5.707 1.00 88.19 630 LYS A CA 1
ATOM 4821 C C . LYS A 1 630 ? 19.643 13.317 -5.801 1.00 88.19 630 LYS A C 1
ATOM 4823 O O . LYS A 1 630 ? 20.171 13.448 -6.894 1.00 88.19 630 LYS A O 1
ATOM 4828 N N . ASP A 1 631 ? 20.334 13.101 -4.682 1.00 90.44 631 ASP A N 1
ATOM 4829 C CA . ASP A 1 631 ? 21.800 13.022 -4.628 1.00 90.44 631 ASP A CA 1
ATOM 4830 C C . ASP A 1 631 ? 22.315 11.595 -4.919 1.00 90.44 631 ASP A C 1
ATOM 4832 O O . ASP A 1 631 ? 23.517 11.351 -4.911 1.00 90.44 631 ASP A O 1
ATOM 4836 N N . THR A 1 632 ? 21.399 10.657 -5.194 1.00 89.00 632 THR A N 1
ATOM 4837 C CA . THR A 1 632 ? 21.666 9.260 -5.577 1.00 89.00 632 THR A CA 1
ATOM 4838 C C . THR A 1 632 ? 21.052 8.884 -6.935 1.00 89.00 632 THR A C 1
ATOM 4840 O O . THR A 1 632 ? 21.017 7.711 -7.304 1.00 89.00 632 THR A O 1
ATOM 4843 N N . ASP A 1 633 ? 20.512 9.859 -7.669 1.00 85.06 633 ASP A N 1
ATOM 4844 C CA . ASP A 1 633 ? 19.868 9.705 -8.977 1.00 85.06 633 ASP A CA 1
ATOM 4845 C C . ASP A 1 633 ? 20.613 10.581 -9.996 1.00 85.06 633 ASP A C 1
ATOM 4847 O O . ASP A 1 633 ? 20.882 11.748 -9.717 1.00 85.06 633 ASP A O 1
ATOM 4851 N N . ASN A 1 634 ? 20.911 10.051 -11.187 1.00 84.62 634 ASN A N 1
ATOM 4852 C CA . ASN A 1 634 ? 21.610 10.776 -12.261 1.00 84.62 634 ASN A CA 1
ATOM 4853 C C . ASN A 1 634 ? 20.839 12.014 -12.794 1.00 84.62 634 ASN A C 1
ATOM 4855 O O . ASN A 1 634 ? 21.348 12.789 -13.600 1.00 84.62 634 ASN A O 1
ATOM 4859 N N . GLY A 1 635 ? 19.608 12.235 -12.328 1.00 83.25 635 GLY A N 1
ATOM 4860 C CA . GLY A 1 635 ? 18.844 13.458 -12.551 1.00 83.25 635 GLY A CA 1
ATOM 4861 C C . GLY A 1 635 ? 17.891 13.381 -13.750 1.00 83.25 635 GLY A C 1
ATOM 4862 O O . GLY A 1 635 ? 17.853 12.383 -14.467 1.00 83.25 635 GLY A O 1
ATOM 4863 N N . PRO A 1 636 ? 17.045 14.405 -13.950 1.00 83.69 636 PRO A N 1
ATOM 4864 C CA . PRO A 1 636 ? 16.218 14.543 -15.144 1.00 83.69 636 PRO A CA 1
ATOM 4865 C C . PRO A 1 636 ? 16.986 15.257 -16.274 1.00 83.69 636 PRO A C 1
ATOM 4867 O O . PRO A 1 636 ? 17.517 16.348 -16.067 1.00 83.69 636 PRO A O 1
ATOM 4870 N N . SER A 1 637 ? 16.985 14.703 -17.490 1.00 80.00 637 SER A N 1
ATOM 4871 C CA . SER A 1 637 ? 17.608 15.308 -18.681 1.00 80.00 637 SER A CA 1
ATOM 4872 C C . SER A 1 637 ? 16.871 16.556 -19.191 1.00 80.00 637 SER A C 1
ATOM 4874 O O . SER A 1 637 ? 17.448 17.372 -19.914 1.00 80.00 637 SER A O 1
ATOM 4876 N N . GLY A 1 638 ? 15.613 16.762 -18.780 1.00 80.25 638 GLY A N 1
ATOM 4877 C CA . GLY A 1 638 ? 14.843 17.974 -19.066 1.00 80.25 638 GLY A CA 1
ATOM 4878 C C . GLY A 1 638 ? 14.443 18.072 -20.538 1.00 80.25 638 GLY A C 1
ATOM 4879 O O . GLY A 1 638 ? 13.486 17.432 -20.962 1.00 80.25 638 GLY A O 1
ATOM 4880 N N . THR A 1 639 ? 15.152 18.890 -21.317 1.00 78.75 639 THR A N 1
ATOM 4881 C CA . THR A 1 639 ? 14.991 18.965 -22.784 1.00 78.75 639 THR A CA 1
ATOM 4882 C C . THR A 1 639 ? 16.178 18.365 -23.544 1.00 78.75 639 THR A C 1
ATOM 4884 O O . THR A 1 639 ? 16.121 18.240 -24.768 1.00 78.75 639 THR A O 1
ATOM 4887 N N . SER A 1 640 ? 17.247 17.976 -22.843 1.00 87.25 640 SER A N 1
ATOM 4888 C CA . SER A 1 640 ? 18.448 17.394 -23.438 1.00 87.25 640 SER A CA 1
ATOM 4889 C C . SER A 1 640 ? 18.210 15.945 -23.852 1.00 87.25 640 SER A C 1
ATOM 4891 O O . SER A 1 640 ? 17.586 15.169 -23.128 1.00 87.25 640 SER A O 1
ATOM 4893 N N . PHE A 1 641 ? 18.751 15.567 -25.006 1.00 91.94 641 PHE A N 1
ATOM 4894 C CA . PHE A 1 641 ? 18.956 14.168 -25.370 1.00 91.94 641 PHE A CA 1
ATOM 4895 C C . PHE A 1 641 ? 20.302 13.729 -24.777 1.00 91.94 641 PHE A C 1
ATOM 4897 O O . PHE A 1 641 ? 21.303 14.411 -24.989 1.00 91.94 641 PHE A O 1
ATOM 4904 N N . THR A 1 642 ? 20.322 12.650 -23.996 1.00 93.12 642 THR A N 1
ATOM 4905 C CA . THR A 1 642 ? 21.510 12.181 -23.258 1.00 93.12 642 THR A CA 1
ATOM 4906 C C . THR A 1 642 ? 21.719 10.680 -23.446 1.00 93.12 642 THR A C 1
ATOM 4908 O O . THR A 1 642 ? 20.821 9.985 -23.922 1.00 93.12 642 THR A O 1
ATOM 4911 N N . ARG A 1 643 ? 22.888 10.163 -23.061 1.00 94.38 643 ARG A N 1
ATOM 4912 C CA . ARG A 1 643 ? 23.185 8.723 -23.049 1.00 94.38 643 ARG A CA 1
ATOM 4913 C C . ARG A 1 643 ? 23.153 8.204 -21.615 1.00 94.38 643 ARG A C 1
ATOM 4915 O O . ARG A 1 643 ? 23.443 8.949 -20.680 1.00 94.38 643 ARG A O 1
ATOM 4922 N N . ALA A 1 644 ? 22.787 6.941 -21.422 1.00 94.31 644 ALA A N 1
ATOM 4923 C CA . ALA A 1 644 ? 22.777 6.330 -20.091 1.00 94.31 644 ALA A CA 1
ATOM 4924 C C . ALA A 1 644 ? 24.179 5.888 -19.635 1.00 94.31 644 ALA A C 1
ATOM 4926 O O . ALA A 1 644 ? 24.465 5.933 -18.444 1.00 94.31 644 ALA A O 1
ATOM 4927 N N . GLU A 1 645 ? 25.063 5.516 -20.567 1.00 94.12 645 GLU A N 1
ATOM 4928 C CA . GLU A 1 645 ? 26.462 5.164 -20.277 1.00 94.12 645 GLU A CA 1
ATOM 4929 C C . GLU A 1 645 ? 27.190 6.290 -19.521 1.00 94.12 645 GLU A C 1
ATOM 4931 O O . GLU A 1 645 ? 27.842 6.033 -18.511 1.00 94.12 645 GLU A O 1
ATOM 4936 N N . ASP A 1 646 ? 26.987 7.542 -19.946 1.00 92.38 646 ASP A N 1
ATOM 4937 C CA . ASP A 1 646 ? 27.627 8.745 -19.393 1.00 92.38 646 ASP A CA 1
ATOM 4938 C C . ASP A 1 646 ? 27.321 8.991 -17.896 1.00 92.38 646 ASP A C 1
ATOM 4940 O O . ASP A 1 646 ? 28.001 9.792 -17.253 1.00 92.38 646 ASP A O 1
ATOM 4944 N N . GLY A 1 647 ? 26.293 8.334 -17.342 1.00 91.31 647 GLY A N 1
ATOM 4945 C CA . GLY A 1 647 ? 25.847 8.469 -15.950 1.00 91.31 647 GLY A CA 1
ATOM 4946 C C . GLY A 1 647 ? 25.717 7.145 -15.192 1.00 91.31 647 GLY A C 1
ATOM 4947 O O . GLY A 1 647 ? 24.998 7.093 -14.194 1.00 91.31 647 GLY A O 1
ATOM 4948 N N . LEU A 1 648 ? 26.360 6.075 -15.674 1.00 92.44 648 LEU A N 1
ATOM 4949 C CA . LEU A 1 648 ? 26.245 4.729 -15.110 1.00 92.44 648 LEU A CA 1
ATOM 4950 C C . LEU A 1 648 ? 26.958 4.610 -13.745 1.00 92.44 648 LEU A C 1
ATOM 4952 O O . LEU A 1 648 ? 28.185 4.545 -13.664 1.00 92.44 648 LEU A O 1
ATOM 4956 N N . ALA A 1 649 ? 26.171 4.537 -12.671 1.00 90.94 649 ALA A N 1
ATOM 4957 C CA . ALA A 1 649 ? 26.606 4.344 -11.291 1.00 90.94 649 ALA A CA 1
ATOM 4958 C C . ALA A 1 649 ? 26.373 2.889 -10.844 1.00 90.94 649 ALA A C 1
ATOM 4960 O O . ALA A 1 649 ? 25.235 2.431 -10.741 1.00 90.94 649 ALA A O 1
ATOM 4961 N N . LEU A 1 650 ? 27.462 2.166 -10.576 1.00 92.19 650 LEU A N 1
ATOM 4962 C CA . LEU A 1 650 ? 27.460 0.756 -10.167 1.00 92.19 650 LEU A CA 1
ATOM 4963 C C . LEU A 1 650 ? 27.865 0.597 -8.689 1.00 92.19 650 LEU A C 1
ATOM 4965 O O . LEU A 1 650 ? 28.018 1.597 -7.991 1.00 92.19 650 LEU A O 1
ATOM 4969 N N . ASP A 1 651 ? 27.982 -0.647 -8.211 1.00 90.69 651 ASP A N 1
ATOM 4970 C CA . ASP A 1 651 ? 28.171 -0.992 -6.786 1.00 90.69 651 ASP A CA 1
ATOM 4971 C C . ASP A 1 651 ? 27.127 -0.333 -5.852 1.00 90.69 651 ASP A C 1
ATOM 4973 O O . ASP A 1 651 ? 27.407 0.194 -4.776 1.00 90.69 651 ASP A O 1
ATOM 4977 N N . THR A 1 652 ? 25.874 -0.327 -6.307 1.00 90.56 652 THR A N 1
ATOM 4978 C CA . THR A 1 652 ? 24.712 0.161 -5.556 1.00 90.56 652 THR A CA 1
ATOM 4979 C C . THR A 1 652 ? 23.970 -0.996 -4.889 1.00 90.56 652 THR A C 1
ATOM 4981 O O . THR A 1 652 ? 23.965 -2.125 -5.382 1.00 90.56 652 THR A O 1
ATOM 4984 N N . GLN A 1 653 ? 23.218 -0.717 -3.823 1.00 88.38 653 GLN A N 1
ATOM 4985 C CA . GLN A 1 653 ? 22.367 -1.732 -3.188 1.00 88.38 653 GLN A CA 1
ATOM 4986 C C . GLN A 1 653 ? 21.390 -2.378 -4.192 1.00 88.38 653 GLN A C 1
ATOM 4988 O O . GLN A 1 653 ? 21.226 -3.595 -4.184 1.00 88.38 653 GLN A O 1
ATOM 4993 N N . LYS A 1 654 ? 20.831 -1.591 -5.127 1.00 90.19 654 LYS A N 1
ATOM 4994 C CA . LYS A 1 654 ? 19.940 -2.069 -6.199 1.00 90.19 654 LYS A CA 1
ATOM 4995 C C . LYS A 1 654 ? 20.636 -2.967 -7.227 1.00 90.19 654 LYS A C 1
ATOM 4997 O O . LYS A 1 654 ? 20.049 -3.966 -7.636 1.00 90.19 654 LYS A O 1
ATOM 5002 N N . THR A 1 655 ? 21.861 -2.647 -7.650 1.00 91.94 655 THR A N 1
ATOM 5003 C CA . THR A 1 655 ? 22.637 -3.502 -8.572 1.00 91.94 655 THR A CA 1
ATOM 5004 C C . THR A 1 655 ? 23.015 -4.820 -7.903 1.00 91.94 655 THR A C 1
ATOM 5006 O O . THR A 1 655 ? 22.758 -5.890 -8.454 1.00 91.94 655 THR A O 1
ATOM 5009 N N . ASN A 1 656 ? 23.509 -4.747 -6.669 1.00 89.81 656 ASN A N 1
ATOM 5010 C CA . ASN A 1 656 ? 24.087 -5.888 -5.969 1.00 89.81 656 ASN A CA 1
ATOM 5011 C C . ASN A 1 656 ? 22.998 -6.871 -5.493 1.00 89.81 656 ASN A C 1
ATOM 5013 O O . ASN A 1 656 ? 23.179 -8.086 -5.595 1.00 89.81 656 ASN A O 1
ATOM 5017 N N . ILE A 1 657 ? 21.828 -6.378 -5.057 1.00 88.25 657 ILE A N 1
ATOM 5018 C CA . ILE A 1 657 ? 20.687 -7.242 -4.714 1.00 88.25 657 ILE A CA 1
ATOM 5019 C C . ILE A 1 657 ? 20.068 -7.894 -5.962 1.00 88.25 657 ILE A C 1
ATOM 5021 O O . ILE A 1 657 ? 19.736 -9.077 -5.937 1.00 88.25 657 ILE A O 1
ATOM 5025 N N . SER A 1 658 ? 20.003 -7.172 -7.089 1.00 90.44 658 SER A N 1
ATOM 5026 C CA . SER A 1 658 ? 19.501 -7.715 -8.362 1.00 90.44 658 SER A CA 1
ATOM 5027 C C . SER A 1 658 ? 20.388 -8.849 -8.875 1.00 90.44 658 SER A C 1
ATOM 5029 O O . SER A 1 658 ? 19.881 -9.910 -9.233 1.00 90.44 658 SER A O 1
ATOM 5031 N N . TYR A 1 659 ? 21.712 -8.662 -8.831 1.00 90.94 659 TYR A N 1
ATOM 5032 C CA . TYR A 1 659 ? 22.682 -9.715 -9.132 1.00 90.94 659 TYR A CA 1
ATOM 5033 C C . TYR A 1 659 ? 22.487 -10.948 -8.232 1.00 90.94 659 TYR A C 1
ATOM 5035 O O . TYR A 1 659 ? 22.432 -12.072 -8.728 1.00 90.94 659 TYR A O 1
ATOM 5043 N N . THR A 1 660 ? 22.300 -10.731 -6.924 1.00 85.75 660 THR A N 1
ATOM 5044 C CA . THR A 1 660 ? 22.100 -11.799 -5.925 1.00 85.75 660 THR A CA 1
ATOM 5045 C C . THR A 1 660 ? 20.829 -12.618 -6.185 1.00 85.75 660 THR A C 1
ATOM 5047 O O . THR A 1 660 ? 20.844 -13.836 -6.025 1.00 85.75 660 THR A O 1
ATOM 5050 N N . TYR A 1 661 ? 19.753 -11.986 -6.667 1.00 85.88 661 TYR A N 1
ATOM 5051 C CA . TYR A 1 661 ? 18.514 -12.657 -7.088 1.00 85.88 661 TYR A CA 1
ATOM 5052 C C . TYR A 1 661 ? 18.504 -13.094 -8.574 1.00 85.88 661 TYR A C 1
ATOM 5054 O O . TYR A 1 661 ? 17.443 -13.313 -9.159 1.00 85.88 661 TYR A O 1
ATOM 5062 N N . GLY A 1 662 ? 19.675 -13.251 -9.207 1.00 88.81 662 GLY A N 1
ATOM 5063 C CA . GLY A 1 662 ? 19.817 -13.840 -10.549 1.00 88.81 662 GLY A CA 1
ATOM 5064 C C . GLY A 1 662 ? 19.505 -12.906 -11.727 1.00 88.81 662 GLY A C 1
ATOM 5065 O O . GLY A 1 662 ? 19.511 -13.344 -12.881 1.00 88.81 662 GLY A O 1
ATOM 5066 N N . VAL A 1 663 ? 19.268 -11.618 -11.464 1.00 93.69 663 VAL A N 1
ATOM 5067 C CA . VAL A 1 663 ? 19.123 -10.563 -12.476 1.00 93.69 663 VAL A CA 1
ATOM 5068 C C . VAL A 1 663 ? 20.506 -9.984 -12.768 1.00 93.69 663 VAL A C 1
ATOM 5070 O O . VAL A 1 663 ? 20.885 -8.938 -12.241 1.00 93.69 663 VAL A O 1
ATOM 5073 N N . THR A 1 664 ? 21.298 -10.701 -13.570 1.00 92.81 664 THR A N 1
ATOM 5074 C CA . THR A 1 664 ? 22.728 -10.410 -13.816 1.00 92.81 664 THR A CA 1
ATOM 5075 C C . THR A 1 664 ? 22.974 -9.342 -14.887 1.00 92.81 664 THR A C 1
ATOM 5077 O O . THR A 1 664 ? 24.075 -8.797 -14.975 1.00 92.81 664 THR A O 1
ATOM 5080 N N . LYS A 1 665 ? 21.963 -9.039 -15.708 1.00 94.88 665 LYS A N 1
ATOM 5081 C CA . LYS A 1 665 ? 22.010 -8.082 -16.825 1.00 94.88 665 LYS A CA 1
ATOM 5082 C C . LYS A 1 665 ? 20.938 -7.007 -16.630 1.00 94.88 665 LYS A C 1
ATOM 5084 O O . LYS A 1 665 ? 19.875 -7.278 -16.073 1.00 94.88 665 LYS A O 1
ATOM 5089 N N . ALA A 1 666 ? 21.179 -5.799 -17.124 1.00 96.06 666 ALA A N 1
ATOM 5090 C CA . ALA A 1 666 ? 20.213 -4.705 -17.110 1.00 96.06 666 ALA A CA 1
ATOM 5091 C C . ALA A 1 666 ? 20.304 -3.843 -18.375 1.00 96.06 666 ALA A C 1
ATOM 5093 O O . ALA A 1 666 ? 21.380 -3.696 -18.949 1.00 96.06 666 ALA A O 1
ATOM 5094 N N . ILE A 1 667 ? 19.175 -3.262 -18.792 1.00 95.94 667 ILE A N 1
ATOM 5095 C CA . ILE A 1 667 ? 19.073 -2.262 -19.861 1.00 95.94 667 ILE A CA 1
ATOM 5096 C C . ILE A 1 667 ? 18.295 -1.053 -19.326 1.00 95.94 667 ILE A C 1
ATOM 5098 O O . ILE A 1 667 ? 17.079 -1.130 -19.123 1.00 95.94 667 ILE A O 1
ATOM 5102 N N . THR A 1 668 ? 18.993 0.067 -19.134 1.00 94.75 668 THR A N 1
ATOM 5103 C CA . THR A 1 668 ? 18.476 1.251 -18.425 1.00 94.75 668 THR A CA 1
ATOM 5104 C C . THR A 1 668 ? 18.529 2.502 -19.298 1.00 94.75 668 THR A C 1
ATOM 5106 O O . THR A 1 668 ? 19.541 2.770 -19.945 1.00 94.75 668 THR A O 1
ATOM 5109 N N . ALA A 1 669 ? 17.445 3.286 -19.311 1.00 93.88 669 ALA A N 1
ATOM 5110 C CA . ALA A 1 669 ? 17.294 4.500 -20.119 1.00 93.88 669 ALA A CA 1
ATOM 5111 C C . ALA A 1 669 ? 17.422 5.801 -19.291 1.00 93.88 669 ALA A C 1
ATOM 5113 O O . ALA A 1 669 ? 17.024 5.811 -18.123 1.00 93.88 669 ALA A O 1
ATOM 5114 N N . PRO A 1 670 ? 17.911 6.920 -19.869 1.00 91.81 670 PRO A N 1
ATOM 5115 C CA . PRO A 1 670 ? 18.081 8.182 -19.151 1.00 91.81 670 PRO A CA 1
ATOM 5116 C C . PRO A 1 670 ? 16.743 8.771 -18.719 1.00 91.81 670 PRO A C 1
ATOM 5118 O O . PRO A 1 670 ? 15.773 8.769 -19.487 1.00 91.81 670 PRO A O 1
ATOM 5121 N N . ARG A 1 671 ? 16.695 9.321 -17.501 1.00 88.81 671 ARG A N 1
ATOM 5122 C CA . ARG A 1 671 ? 15.458 9.876 -16.956 1.00 88.81 671 ARG A CA 1
ATOM 5123 C C . ARG A 1 671 ? 15.109 11.218 -17.604 1.00 88.81 671 ARG A C 1
ATOM 5125 O O . ARG A 1 671 ? 15.882 12.158 -17.504 1.00 88.81 671 ARG A O 1
ATOM 5132 N N . LEU A 1 672 ? 13.911 11.352 -18.174 1.00 87.06 672 LEU A N 1
ATOM 5133 C CA . LEU A 1 672 ? 13.383 12.622 -18.696 1.00 87.06 672 LEU A CA 1
ATOM 5134 C C . LEU A 1 672 ? 12.916 13.558 -17.567 1.00 87.06 672 LEU A C 1
ATOM 5136 O O . LEU A 1 672 ? 13.408 14.680 -17.450 1.00 87.06 672 LEU A O 1
ATOM 5140 N N . ARG A 1 673 ? 11.954 13.112 -16.739 1.00 80.38 673 ARG A N 1
ATOM 5141 C CA . ARG A 1 673 ? 11.455 13.873 -15.575 1.00 80.38 673 ARG A CA 1
ATOM 5142 C C . ARG A 1 673 ? 10.892 12.996 -14.453 1.00 80.38 673 ARG A C 1
ATOM 5144 O O . ARG A 1 673 ? 11.360 13.100 -13.324 1.00 80.38 673 ARG A O 1
ATOM 5151 N N . GLY A 1 674 ? 9.855 12.207 -14.746 1.00 72.94 674 GLY A N 1
ATOM 5152 C CA . GLY A 1 674 ? 9.252 11.262 -13.791 1.00 72.94 674 GLY A CA 1
ATOM 5153 C C . GLY A 1 674 ? 10.092 9.989 -13.666 1.00 72.94 674 GLY A C 1
ATOM 5154 O O . GLY A 1 674 ? 11.080 9.861 -14.382 1.00 72.94 674 GLY A O 1
ATOM 5155 N N . LEU A 1 675 ? 9.729 9.051 -12.785 1.00 66.62 675 LEU A N 1
ATOM 5156 C CA . LEU A 1 675 ? 10.531 7.832 -12.588 1.00 66.62 675 LEU A CA 1
ATOM 5157 C C . LEU A 1 675 ? 10.557 6.959 -13.857 1.00 66.62 675 LEU A C 1
ATOM 5159 O O . LEU A 1 675 ? 11.635 6.670 -14.363 1.00 66.62 675 LEU A O 1
ATOM 5163 N N . ASP A 1 676 ? 9.396 6.702 -14.457 1.00 78.00 676 ASP A N 1
ATOM 5164 C CA . ASP A 1 676 ? 9.202 5.985 -15.741 1.00 78.00 676 ASP A CA 1
ATOM 5165 C C . ASP A 1 676 ? 9.451 6.895 -16.973 1.00 78.00 676 ASP A C 1
ATOM 5167 O O . ASP A 1 676 ? 9.016 6.660 -18.104 1.00 78.00 676 ASP A O 1
ATOM 5171 N N . THR A 1 677 ? 10.082 8.038 -16.699 1.00 86.88 677 THR A N 1
ATOM 5172 C CA . THR A 1 677 ? 10.433 9.148 -17.581 1.00 86.88 677 THR A CA 1
ATOM 5173 C C . THR A 1 677 ? 11.573 8.836 -18.548 1.00 86.88 677 THR A C 1
ATOM 5175 O O . THR A 1 677 ? 12.683 8.819 -18.042 1.00 86.88 677 THR A O 1
ATOM 5178 N N . HIS A 1 678 ? 11.435 8.672 -19.872 1.00 91.88 678 HIS A N 1
ATOM 5179 C CA . HIS A 1 678 ? 12.608 8.424 -20.749 1.00 91.88 678 HIS A CA 1
ATOM 5180 C C . HIS A 1 678 ? 12.769 9.392 -21.939 1.00 91.88 678 HIS A C 1
ATOM 5182 O O . HIS A 1 678 ? 11.798 9.696 -22.641 1.00 91.88 678 HIS A O 1
ATOM 5188 N N . HIS A 1 679 ? 14.010 9.855 -22.159 1.00 93.00 679 HIS A N 1
ATOM 5189 C CA . HIS A 1 679 ? 14.465 10.629 -23.326 1.00 93.00 679 HIS A CA 1
ATOM 5190 C C . HIS A 1 679 ? 15.997 10.538 -23.470 1.00 93.00 679 HIS A C 1
ATOM 5192 O O . HIS A 1 679 ? 16.713 11.071 -22.621 1.00 93.00 679 HIS A O 1
ATOM 5198 N N . GLY A 1 680 ? 16.494 9.869 -24.517 1.00 95.19 680 GLY A N 1
ATOM 5199 C CA . GLY A 1 680 ? 17.930 9.611 -24.719 1.00 95.19 680 GLY A CA 1
ATOM 5200 C C . GLY A 1 680 ? 18.234 8.195 -25.226 1.00 95.19 680 GLY A C 1
ATOM 5201 O O . GLY A 1 680 ? 17.332 7.529 -25.735 1.00 95.19 680 GLY A O 1
ATOM 5202 N N . THR A 1 681 ? 19.469 7.707 -25.068 1.00 96.81 681 THR A N 1
ATOM 5203 C CA . THR A 1 681 ? 19.852 6.308 -25.362 1.00 96.81 681 THR A CA 1
ATOM 5204 C C . THR A 1 681 ? 20.093 5.468 -24.110 1.00 96.81 681 THR A C 1
ATOM 5206 O O . THR A 1 681 ? 20.689 5.933 -23.140 1.00 96.81 681 THR A O 1
ATOM 5209 N N . SER A 1 682 ? 19.627 4.215 -24.119 1.00 96.88 682 SER A N 1
ATOM 5210 C CA . SER A 1 682 ? 19.799 3.274 -23.000 1.00 96.88 682 SER A CA 1
ATOM 5211 C C . SER A 1 682 ? 21.069 2.436 -23.098 1.00 96.88 682 SER A C 1
ATOM 5213 O O . SER A 1 682 ? 21.378 1.944 -24.180 1.00 96.88 682 SER A O 1
ATOM 5215 N N . VAL A 1 683 ? 21.703 2.164 -21.957 1.00 96.38 683 VAL A N 1
ATOM 5216 C CA . VAL A 1 683 ? 22.902 1.320 -21.827 1.00 96.38 683 VAL A CA 1
ATOM 5217 C C . VAL A 1 683 ? 22.525 -0.079 -21.338 1.00 96.38 683 VAL A C 1
ATOM 5219 O O . VAL A 1 683 ? 21.653 -0.224 -20.479 1.00 96.38 683 VAL A O 1
ATOM 5222 N N . GLY A 1 684 ? 23.169 -1.103 -21.895 1.00 96.56 684 GLY A N 1
ATOM 5223 C CA . GLY A 1 684 ? 23.086 -2.505 -21.491 1.00 96.56 684 GLY A CA 1
ATOM 5224 C C . GLY A 1 684 ? 24.346 -2.941 -20.742 1.00 96.56 684 GLY A C 1
ATOM 5225 O O . GLY A 1 684 ? 25.440 -2.894 -21.310 1.00 96.56 684 GLY A O 1
ATOM 5226 N N . PHE A 1 685 ? 24.204 -3.354 -19.481 1.00 96.38 685 PHE A N 1
ATOM 5227 C CA . PHE A 1 685 ? 25.327 -3.624 -18.575 1.00 96.38 685 PHE A CA 1
ATOM 5228 C C . PHE A 1 685 ? 25.087 -4.793 -17.599 1.00 96.38 685 PHE A C 1
ATOM 5230 O O . PHE A 1 685 ? 23.958 -5.253 -17.415 1.00 96.38 685 PHE A O 1
ATOM 5237 N N . LEU A 1 686 ? 26.160 -5.282 -16.971 1.00 95.06 686 LEU A N 1
ATOM 5238 C CA . LEU A 1 686 ? 26.136 -6.336 -15.951 1.00 95.06 686 LEU A CA 1
ATOM 5239 C C . LEU A 1 686 ? 25.895 -5.758 -14.547 1.00 95.06 686 LEU A C 1
ATOM 5241 O O . LEU A 1 686 ? 26.615 -4.867 -14.104 1.00 95.06 686 LEU A O 1
ATOM 5245 N N . THR A 1 687 ? 24.920 -6.293 -13.814 1.00 94.62 687 THR A N 1
ATOM 5246 C CA . THR A 1 687 ? 24.523 -5.788 -12.484 1.00 94.62 687 THR A CA 1
ATOM 5247 C C . THR A 1 687 ? 25.514 -6.137 -11.373 1.00 94.62 687 THR A C 1
ATOM 5249 O O . THR A 1 687 ? 25.587 -5.415 -10.387 1.00 94.62 687 THR A O 1
ATOM 5252 N N . GLY A 1 688 ? 26.300 -7.205 -11.529 1.00 91.50 688 GLY A N 1
ATOM 5253 C CA . GLY A 1 688 ? 27.356 -7.591 -10.582 1.00 91.50 688 GLY A CA 1
ATOM 5254 C C . GLY A 1 688 ? 28.685 -6.848 -10.767 1.00 91.50 688 GLY A C 1
ATOM 5255 O O . GLY A 1 688 ? 29.655 -7.160 -10.081 1.00 91.50 688 GLY A O 1
ATOM 5256 N N . ALA A 1 689 ? 28.776 -5.912 -11.716 1.00 92.12 689 ALA A N 1
ATOM 5257 C CA . ALA A 1 689 ? 30.006 -5.174 -11.983 1.00 92.12 689 ALA A CA 1
ATOM 5258 C C . ALA A 1 689 ? 30.196 -3.995 -11.013 1.00 92.12 689 ALA A C 1
ATOM 5260 O O . ALA A 1 689 ? 29.249 -3.286 -10.684 1.00 92.12 689 ALA A O 1
ATOM 5261 N N . LEU A 1 690 ? 31.446 -3.749 -10.608 1.00 90.69 690 LEU A N 1
ATOM 5262 C CA . LEU A 1 690 ? 31.811 -2.668 -9.679 1.00 90.69 690 LEU A CA 1
ATOM 5263 C C . LEU A 1 690 ? 32.160 -1.344 -10.384 1.00 90.69 690 LEU A C 1
ATOM 5265 O O . LEU A 1 690 ? 32.195 -0.292 -9.753 1.00 90.69 690 LEU A O 1
ATOM 5269 N N . SER A 1 691 ? 32.461 -1.369 -11.686 1.00 90.50 691 SER A N 1
ATOM 5270 C CA . SER A 1 691 ? 32.857 -0.176 -12.442 1.00 90.50 691 SER A CA 1
ATOM 5271 C C . SER A 1 691 ? 32.522 -0.310 -13.928 1.00 90.50 691 SER A C 1
ATOM 5273 O O . SER A 1 691 ? 32.793 -1.368 -14.494 1.00 90.50 691 SER A O 1
ATOM 5275 N N . PRO A 1 692 ? 32.050 0.756 -14.606 1.00 89.44 692 PRO A N 1
ATOM 5276 C CA . PRO A 1 692 ? 31.909 0.780 -16.066 1.00 89.44 692 PRO A CA 1
ATOM 5277 C C . PRO A 1 692 ? 33.202 0.434 -16.828 1.00 89.44 692 PRO A C 1
ATOM 5279 O O . PRO A 1 692 ? 33.139 -0.022 -17.965 1.00 89.44 692 PRO A O 1
ATOM 5282 N N . LEU A 1 693 ? 34.373 0.621 -16.200 1.00 88.75 693 LEU A N 1
ATOM 5283 C CA . LEU A 1 693 ? 35.688 0.296 -16.767 1.00 88.75 693 LEU A CA 1
ATOM 5284 C C . LEU A 1 693 ? 36.111 -1.173 -16.571 1.00 88.75 693 LEU A C 1
ATOM 5286 O O . LEU A 1 693 ? 37.152 -1.579 -17.090 1.00 88.75 693 LEU A O 1
ATOM 5290 N N . SER A 1 694 ? 35.356 -1.978 -15.816 1.00 88.44 694 SER A N 1
ATOM 5291 C CA . SER A 1 694 ? 35.647 -3.406 -15.651 1.00 88.44 694 SER A CA 1
ATOM 5292 C C . SER A 1 694 ? 35.313 -4.180 -16.934 1.00 88.44 694 SER A C 1
ATOM 5294 O O . SER A 1 694 ? 34.333 -3.884 -17.621 1.00 88.44 694 SER A O 1
ATOM 5296 N N . HIS A 1 695 ? 36.128 -5.186 -17.260 1.00 82.94 695 HIS A N 1
ATOM 5297 C CA . HIS A 1 695 ? 36.026 -5.950 -18.508 1.00 82.94 695 HIS A CA 1
ATOM 5298 C C . HIS A 1 695 ? 34.622 -6.551 -18.712 1.00 82.94 695 HIS A C 1
ATOM 5300 O O . HIS A 1 695 ? 34.067 -7.155 -17.798 1.00 82.94 695 HIS A O 1
ATOM 5306 N N . ASN A 1 696 ? 34.057 -6.389 -19.914 1.00 85.50 696 ASN A N 1
ATOM 5307 C CA . ASN A 1 696 ? 32.696 -6.800 -20.297 1.00 85.50 696 ASN A CA 1
ATOM 5308 C C . ASN A 1 696 ? 31.533 -6.215 -19.458 1.00 85.50 696 ASN A C 1
ATOM 5310 O O . ASN A 1 696 ? 30.409 -6.695 -19.587 1.00 85.50 696 ASN A O 1
ATOM 5314 N N . THR A 1 697 ? 31.746 -5.166 -18.649 1.00 92.75 697 THR A N 1
ATOM 5315 C CA . THR A 1 697 ? 30.659 -4.543 -17.861 1.00 92.75 697 THR A CA 1
ATOM 5316 C C . THR A 1 697 ? 29.528 -4.024 -18.735 1.00 92.75 697 THR A C 1
ATOM 5318 O O . THR A 1 697 ? 28.366 -4.278 -18.435 1.00 92.75 697 THR A O 1
ATOM 5321 N N . ILE A 1 698 ? 29.858 -3.299 -19.803 1.00 96.06 698 ILE A N 1
ATOM 5322 C CA . ILE A 1 698 ? 28.890 -2.764 -20.760 1.00 96.06 698 ILE A CA 1
ATOM 5323 C C . ILE A 1 698 ? 28.883 -3.690 -21.976 1.00 96.06 698 ILE A C 1
ATOM 5325 O O . ILE A 1 698 ? 29.857 -3.749 -22.724 1.00 96.06 698 ILE A O 1
ATOM 5329 N N . PHE A 1 699 ? 27.779 -4.411 -22.175 1.00 94.31 699 PHE A N 1
ATOM 5330 C CA . PHE A 1 699 ? 27.569 -5.251 -23.358 1.00 94.31 699 PHE A CA 1
ATOM 5331 C C . PHE A 1 699 ? 26.902 -4.482 -24.510 1.00 94.31 699 PHE A C 1
ATOM 5333 O O . PHE A 1 699 ? 26.885 -4.954 -25.645 1.00 94.31 699 PHE A O 1
ATOM 5340 N N . SER A 1 700 ? 26.341 -3.297 -24.241 1.00 95.31 700 SER A N 1
ATOM 5341 C CA . SER A 1 700 ? 25.801 -2.400 -25.264 1.00 95.31 700 SER A CA 1
ATOM 5342 C C . SER A 1 700 ? 25.798 -0.952 -24.768 1.00 95.31 700 SER A C 1
ATOM 5344 O O . SER A 1 700 ? 24.981 -0.596 -23.926 1.00 95.31 700 SER A O 1
ATOM 5346 N N . ALA A 1 701 ? 26.698 -0.111 -25.283 1.00 94.06 701 ALA A N 1
ATOM 5347 C CA . ALA A 1 701 ? 26.774 1.307 -24.905 1.00 94.06 701 ALA A CA 1
ATOM 5348 C C . ALA A 1 701 ? 25.473 2.071 -25.229 1.00 94.06 701 ALA A C 1
ATOM 5350 O O . ALA A 1 701 ? 24.978 2.849 -24.416 1.00 94.06 701 ALA A O 1
ATOM 5351 N N . ASP A 1 702 ? 24.887 1.780 -26.396 1.00 96.06 702 ASP A N 1
ATOM 5352 C CA . ASP A 1 702 ? 23.642 2.364 -26.896 1.00 96.06 702 ASP A CA 1
ATOM 5353 C C . ASP A 1 702 ? 22.728 1.261 -27.456 1.00 96.06 702 ASP A C 1
ATOM 5355 O O . ASP A 1 702 ? 22.777 0.920 -28.637 1.00 96.06 702 ASP A O 1
ATOM 5359 N N . ALA A 1 703 ? 21.886 0.684 -26.600 1.00 96.44 703 ALA A N 1
ATOM 5360 C CA . ALA A 1 703 ? 20.997 -0.426 -26.944 1.00 96.44 703 ALA A CA 1
ATOM 5361 C C . ALA A 1 703 ? 19.724 0.012 -27.698 1.00 96.44 703 ALA A C 1
ATOM 5363 O O . ALA A 1 703 ? 19.168 -0.761 -28.481 1.00 96.44 703 ALA A O 1
ATOM 5364 N N . ALA A 1 704 ? 19.233 1.231 -27.443 1.00 97.44 704 ALA A N 1
ATOM 5365 C CA . ALA A 1 704 ? 17.994 1.766 -28.012 1.00 97.44 704 ALA A CA 1
ATOM 5366 C C . ALA A 1 704 ? 17.872 3.288 -27.833 1.00 97.44 704 ALA A C 1
ATOM 5368 O O . ALA A 1 704 ? 18.441 3.842 -26.892 1.00 97.44 704 ALA A O 1
ATOM 5369 N N . VAL A 1 705 ? 17.061 3.942 -28.673 1.00 98.19 705 VAL A N 1
ATOM 5370 C CA . VAL A 1 705 ? 16.620 5.344 -28.508 1.00 98.19 705 VAL A CA 1
ATOM 5371 C C . VAL A 1 705 ? 15.265 5.383 -27.809 1.00 98.19 705 VAL A C 1
ATOM 5373 O O . VAL A 1 705 ? 14.359 4.657 -28.208 1.00 98.19 705 VAL A O 1
ATOM 5376 N N . HIS A 1 706 ? 15.092 6.263 -26.823 1.00 96.69 706 HIS A N 1
ATOM 5377 C CA . HIS A 1 706 ? 13.876 6.380 -26.014 1.00 96.69 706 HIS A CA 1
ATOM 5378 C C . HIS A 1 706 ? 13.202 7.750 -26.132 1.00 96.69 706 HIS A C 1
ATOM 5380 O O . HIS A 1 706 ? 13.871 8.782 -26.084 1.00 96.69 706 HIS A O 1
ATOM 5386 N N . TYR A 1 707 ? 11.866 7.754 -26.183 1.00 95.44 707 TYR A N 1
ATOM 5387 C CA . TYR A 1 707 ? 11.012 8.936 -25.989 1.00 95.44 707 TYR A CA 1
ATOM 5388 C C . TYR A 1 707 ? 9.796 8.603 -25.114 1.00 95.44 707 TYR A C 1
ATOM 5390 O O . TYR A 1 707 ? 9.356 7.458 -25.043 1.00 95.44 707 TYR A O 1
ATOM 5398 N N . THR A 1 708 ? 9.184 9.626 -24.513 1.00 93.81 708 THR A N 1
ATOM 5399 C CA . THR A 1 708 ? 7.962 9.498 -23.702 1.00 93.81 708 THR A CA 1
ATOM 5400 C C . THR A 1 708 ? 6.792 10.254 -24.334 1.00 93.81 708 THR A C 1
ATOM 5402 O O . THR A 1 708 ? 6.904 11.450 -24.593 1.00 93.81 708 THR A O 1
ATOM 5405 N N . LEU A 1 709 ? 5.649 9.584 -24.524 1.00 94.31 709 LEU A N 1
ATOM 5406 C CA . LEU A 1 709 ? 4.392 10.157 -25.042 1.00 94.31 709 LEU A CA 1
ATOM 5407 C C . LEU A 1 709 ? 3.184 9.928 -24.106 1.00 94.31 709 LEU A C 1
ATOM 5409 O O . LEU A 1 709 ? 2.031 9.984 -24.537 1.00 94.31 709 LEU A O 1
ATOM 5413 N N . THR A 1 710 ? 3.437 9.702 -22.817 1.00 92.06 710 THR A N 1
ATOM 5414 C CA . THR A 1 710 ? 2.426 9.735 -21.744 1.00 92.06 710 THR A CA 1
ATOM 5415 C C . THR A 1 710 ? 2.132 11.193 -21.319 1.00 92.06 710 THR A C 1
ATOM 5417 O O . THR A 1 710 ? 2.873 12.110 -21.692 1.00 92.06 710 THR A O 1
ATOM 5420 N N . PRO A 1 711 ? 1.071 11.481 -20.533 1.00 89.44 711 PRO A N 1
ATOM 5421 C CA . PRO A 1 711 ? 0.706 12.829 -20.090 1.00 89.44 711 PRO A CA 1
ATOM 5422 C C . PRO A 1 711 ? 1.819 13.646 -19.424 1.00 89.44 711 PRO A C 1
ATOM 5424 O O . PRO A 1 711 ? 1.747 14.875 -19.470 1.00 89.44 711 PRO A O 1
ATOM 5427 N N . SER A 1 712 ? 2.858 13.013 -18.868 1.00 86.00 712 SER A N 1
ATOM 5428 C CA . SER A 1 712 ? 4.019 13.702 -18.290 1.00 86.00 712 SER A CA 1
ATOM 5429 C C . SER A 1 712 ? 4.769 14.582 -19.294 1.00 86.00 712 SER A C 1
ATOM 5431 O O . SER A 1 712 ? 5.354 15.588 -18.896 1.00 86.00 712 SER A O 1
ATOM 5433 N N . ILE A 1 713 ? 4.744 14.253 -20.596 1.00 87.81 713 ILE A N 1
ATOM 5434 C CA . ILE A 1 713 ? 5.444 15.046 -21.623 1.00 87.81 713 ILE A CA 1
ATOM 5435 C C . ILE A 1 713 ? 4.914 16.488 -21.690 1.00 87.81 713 ILE A C 1
ATOM 5437 O O . ILE A 1 713 ? 5.681 17.421 -21.914 1.00 87.81 713 ILE A O 1
ATOM 5441 N N . LYS A 1 714 ? 3.620 16.681 -21.379 1.00 85.62 714 LYS A N 1
ATOM 5442 C CA . LYS A 1 714 ? 2.933 17.985 -21.371 1.00 85.62 714 LYS A CA 1
ATOM 5443 C C . LYS A 1 714 ? 3.516 18.974 -20.363 1.00 85.62 714 LYS A C 1
ATOM 5445 O O . LYS A 1 714 ? 3.325 20.174 -20.518 1.00 85.62 714 LYS A O 1
ATOM 5450 N N . SER A 1 715 ? 4.156 18.471 -19.307 1.00 77.69 715 SER A N 1
ATOM 5451 C CA . SER A 1 715 ? 4.755 19.285 -18.248 1.00 77.69 715 SER A CA 1
ATOM 5452 C C . SER A 1 715 ? 6.286 19.250 -18.263 1.00 77.69 715 SER A C 1
ATOM 5454 O O . SER A 1 715 ? 6.903 20.081 -17.601 1.00 77.69 715 SER A O 1
ATOM 5456 N N . ALA A 1 716 ? 6.900 18.297 -18.975 1.00 75.81 716 ALA A N 1
ATOM 5457 C CA . ALA A 1 716 ? 8.351 18.122 -19.038 1.00 75.81 716 ALA A CA 1
ATOM 5458 C C . ALA A 1 716 ? 9.047 19.082 -20.018 1.00 75.81 716 ALA A C 1
ATOM 5460 O O . ALA A 1 716 ? 10.148 19.536 -19.721 1.00 75.81 716 ALA A O 1
ATOM 5461 N N . HIS A 1 717 ? 8.412 19.420 -21.146 1.00 71.19 717 HIS A N 1
ATOM 5462 C CA . HIS A 1 717 ? 9.009 20.257 -22.192 1.00 71.19 717 HIS A CA 1
ATOM 5463 C C . HIS A 1 717 ? 8.072 21.433 -22.547 1.00 71.19 717 HIS A C 1
ATOM 5465 O O . HIS A 1 717 ? 6.922 21.180 -22.918 1.00 71.19 717 HIS A O 1
ATOM 5471 N N . PRO A 1 718 ? 8.521 22.708 -22.473 1.00 72.19 718 PRO A N 1
ATOM 5472 C CA . PRO A 1 718 ? 7.657 23.878 -22.694 1.00 72.19 718 PRO A CA 1
ATOM 5473 C C . PRO A 1 718 ? 6.920 23.861 -24.040 1.00 72.19 718 PRO A C 1
ATOM 5475 O O . PRO A 1 718 ? 5.727 24.145 -24.105 1.00 72.19 718 PRO A O 1
ATOM 5478 N N . ASP A 1 719 ? 7.621 23.470 -25.106 1.00 73.88 719 ASP A N 1
ATOM 5479 C CA . ASP A 1 719 ? 7.101 23.469 -26.479 1.00 73.88 719 ASP A CA 1
ATOM 5480 C C . ASP A 1 719 ? 6.198 22.269 -26.835 1.00 73.88 719 ASP A C 1
ATOM 5482 O O . ASP A 1 719 ? 5.659 22.220 -27.942 1.00 73.88 719 ASP A O 1
ATOM 5486 N N . THR A 1 720 ? 5.978 21.306 -25.924 1.00 77.19 720 THR A N 1
ATOM 5487 C CA . THR A 1 720 ? 5.066 20.166 -26.160 1.00 77.19 720 THR A CA 1
ATOM 5488 C C . THR A 1 720 ? 3.885 20.116 -25.177 1.00 77.19 720 THR A C 1
ATOM 5490 O O . THR A 1 720 ? 3.682 19.095 -24.519 1.00 77.19 720 THR A O 1
ATOM 5493 N N . PRO A 1 721 ? 3.021 21.151 -25.102 1.00 81.38 721 PRO A N 1
ATOM 5494 C CA . PRO A 1 721 ? 1.891 21.203 -24.161 1.00 81.38 721 PRO A CA 1
ATOM 5495 C C . PRO A 1 721 ? 0.778 20.167 -24.437 1.00 81.38 721 PRO A C 1
ATOM 5497 O O . PRO A 1 721 ? -0.231 20.119 -23.735 1.00 81.38 721 PRO A O 1
ATOM 5500 N N . SER A 1 722 ? 0.915 19.333 -25.474 1.00 90.62 722 SER A N 1
ATOM 5501 C CA . SER A 1 722 ? -0.046 18.288 -25.833 1.00 90.62 722 SER A CA 1
ATOM 5502 C C . SER A 1 722 ? 0.638 17.069 -26.454 1.00 90.62 722 SER A C 1
ATOM 5504 O O . SER A 1 722 ? 1.703 17.180 -27.062 1.00 90.62 722 SER A O 1
ATOM 5506 N N . ILE A 1 723 ? -0.026 15.910 -26.374 1.00 92.44 723 ILE A N 1
ATOM 5507 C CA . ILE A 1 723 ? 0.420 14.674 -27.039 1.00 92.44 723 ILE A CA 1
ATOM 5508 C C . ILE A 1 723 ? 0.506 14.880 -28.561 1.00 92.44 723 ILE A C 1
ATOM 5510 O O . ILE A 1 723 ? 1.466 14.448 -29.190 1.00 92.44 723 ILE A O 1
ATOM 5514 N N . SER A 1 724 ? -0.433 15.631 -29.148 1.00 92.69 724 SER A N 1
ATOM 5515 C CA . SER A 1 724 ? -0.420 15.997 -30.570 1.00 92.69 724 SER A CA 1
ATOM 5516 C C . SER A 1 724 ? 0.829 16.792 -30.967 1.00 92.69 724 SER A C 1
ATOM 5518 O O . SER A 1 724 ? 1.388 16.546 -32.034 1.00 92.69 724 SER A O 1
ATOM 5520 N N . ALA A 1 725 ? 1.292 17.712 -30.111 1.00 93.31 725 ALA A N 1
ATOM 5521 C CA . ALA A 1 725 ? 2.535 18.452 -30.327 1.00 93.31 725 ALA A CA 1
ATOM 5522 C C . ALA A 1 725 ? 3.767 17.539 -30.207 1.00 93.31 725 ALA A C 1
ATOM 5524 O O . ALA A 1 725 ? 4.646 17.599 -31.061 1.00 93.31 725 ALA A O 1
ATOM 5525 N N . ALA A 1 726 ? 3.801 16.643 -29.215 1.00 92.69 726 ALA A N 1
ATOM 5526 C CA . ALA A 1 726 ? 4.899 15.692 -29.038 1.00 92.69 726 ALA A CA 1
ATOM 5527 C C . ALA A 1 726 ? 5.016 14.692 -30.213 1.00 92.69 726 ALA A C 1
ATOM 5529 O O . ALA A 1 726 ? 6.108 14.489 -30.743 1.00 92.69 726 ALA A O 1
ATOM 5530 N N . ILE A 1 727 ? 3.894 14.146 -30.707 1.00 95.25 727 ILE A N 1
ATOM 5531 C CA . ILE A 1 727 ? 3.858 13.307 -31.922 1.00 95.25 727 ILE A CA 1
ATOM 5532 C C . ILE A 1 727 ? 4.303 14.109 -33.153 1.00 95.25 727 ILE A C 1
ATOM 5534 O O . ILE A 1 727 ? 5.066 13.605 -33.978 1.00 95.25 727 ILE A O 1
ATOM 5538 N N . ALA A 1 728 ? 3.844 15.357 -33.299 1.00 94.69 728 ALA A N 1
ATOM 5539 C CA . ALA A 1 728 ? 4.241 16.207 -34.418 1.00 94.69 728 ALA A CA 1
ATOM 5540 C C . ALA A 1 728 ? 5.747 16.516 -34.399 1.00 94.69 728 ALA A C 1
ATOM 5542 O O . ALA A 1 728 ? 6.376 16.463 -35.455 1.00 94.69 728 ALA A O 1
ATOM 5543 N N . ALA A 1 729 ? 6.323 16.770 -33.220 1.00 94.00 729 ALA A N 1
ATOM 5544 C CA . ALA A 1 729 ? 7.755 16.975 -33.034 1.00 94.00 729 ALA A CA 1
ATOM 5545 C C . ALA A 1 729 ? 8.555 15.713 -33.392 1.00 94.00 729 ALA A C 1
ATOM 5547 O O . ALA A 1 729 ? 9.437 15.790 -34.243 1.00 94.00 729 ALA A O 1
ATOM 5548 N N . LEU A 1 730 ? 8.203 14.544 -32.838 1.00 95.56 730 LEU A N 1
ATOM 5549 C CA . LEU A 1 730 ? 8.863 13.269 -33.156 1.00 95.56 730 LEU A CA 1
ATOM 5550 C C . LEU A 1 730 ? 8.798 12.952 -34.660 1.00 95.56 730 LEU A C 1
ATOM 5552 O O . LEU A 1 730 ? 9.805 12.575 -35.257 1.00 95.56 730 LEU A O 1
ATOM 5556 N N . ARG A 1 731 ? 7.645 13.182 -35.303 1.00 96.44 731 ARG A N 1
ATOM 5557 C CA . ARG A 1 731 ? 7.483 13.040 -36.758 1.00 96.44 731 ARG A CA 1
ATOM 5558 C C . ARG A 1 731 ? 8.411 13.962 -37.545 1.00 96.44 731 ARG A C 1
ATOM 5560 O O . ARG A 1 731 ? 8.997 13.515 -38.525 1.00 96.44 731 ARG A O 1
ATOM 5567 N N . ILE A 1 732 ? 8.528 15.230 -37.146 1.00 95.81 732 ILE A N 1
ATOM 5568 C CA . ILE A 1 732 ? 9.436 16.183 -37.798 1.00 95.81 732 ILE A CA 1
ATOM 5569 C C . ILE A 1 732 ? 10.882 15.706 -37.634 1.00 95.81 732 ILE A C 1
ATOM 5571 O O . ILE A 1 732 ? 11.571 15.581 -38.638 1.00 95.81 732 ILE A O 1
ATOM 5575 N N . LYS A 1 733 ? 11.313 15.343 -36.417 1.00 95.81 733 LYS A N 1
ATOM 5576 C CA . LYS A 1 733 ? 12.678 14.852 -36.165 1.00 95.81 733 LYS A CA 1
ATOM 5577 C C . LYS A 1 733 ? 13.013 13.603 -36.999 1.00 95.81 733 LYS A C 1
ATOM 5579 O O . LYS A 1 733 ? 14.054 13.578 -37.653 1.00 95.81 733 LYS A O 1
ATOM 5584 N N . LEU A 1 734 ? 12.117 12.610 -37.051 1.00 96.50 734 LEU A N 1
ATOM 5585 C CA . LEU A 1 734 ? 12.293 11.399 -37.869 1.00 96.50 734 LEU A CA 1
ATOM 5586 C C . LEU A 1 734 ? 12.361 11.718 -39.373 1.00 96.50 734 LEU A C 1
ATOM 5588 O O . LEU A 1 734 ? 13.289 11.278 -40.044 1.00 96.50 734 LEU A O 1
ATOM 5592 N N . LEU A 1 735 ? 11.441 12.526 -39.913 1.00 94.56 735 LEU A N 1
ATOM 5593 C CA . LEU A 1 735 ? 11.479 12.918 -41.330 1.00 94.56 735 LEU A CA 1
ATOM 5594 C C . LEU A 1 735 ? 12.726 13.751 -41.675 1.00 94.56 735 LEU A C 1
ATOM 5596 O O . LEU A 1 735 ? 13.272 13.608 -42.769 1.00 94.56 735 LEU A O 1
ATOM 5600 N N . THR A 1 736 ? 13.222 14.584 -40.756 1.00 94.38 736 THR A N 1
ATOM 5601 C CA . THR A 1 736 ? 14.490 15.313 -40.925 1.00 94.38 736 THR A CA 1
ATOM 5602 C C . THR A 1 736 ? 15.690 14.362 -40.947 1.00 94.38 736 THR A C 1
ATOM 5604 O O . THR A 1 736 ? 16.583 14.554 -41.772 1.00 94.38 736 THR A O 1
ATOM 5607 N N . ALA A 1 737 ? 15.704 13.313 -40.118 1.00 92.31 737 ALA A N 1
ATOM 5608 C CA . ALA A 1 737 ? 16.761 12.297 -40.126 1.00 92.31 737 ALA A CA 1
ATOM 5609 C C . ALA A 1 737 ? 16.804 11.483 -41.437 1.00 92.31 737 ALA A C 1
ATOM 5611 O O . ALA A 1 737 ? 17.893 11.138 -41.892 1.00 92.31 737 ALA A O 1
ATOM 5612 N N . VAL A 1 738 ? 15.645 11.253 -42.072 1.00 89.12 738 VAL A N 1
ATOM 5613 C CA . VAL A 1 738 ? 15.533 10.628 -43.406 1.00 89.12 738 VAL A CA 1
ATOM 5614 C C . VAL A 1 738 ? 15.970 11.570 -44.533 1.00 89.12 738 VAL A C 1
ATOM 5616 O O . VAL A 1 738 ? 16.690 11.161 -45.438 1.00 89.12 738 VAL A O 1
ATOM 5619 N N . THR A 1 739 ? 15.514 12.825 -44.514 1.00 84.94 739 THR A N 1
ATOM 5620 C CA . THR A 1 739 ? 15.680 13.758 -45.649 1.00 84.94 739 THR A CA 1
ATOM 5621 C C . THR A 1 739 ? 17.011 14.508 -45.666 1.00 84.94 739 THR A C 1
ATOM 5623 O O . THR A 1 739 ? 17.414 15.003 -46.718 1.00 84.94 739 THR A O 1
ATOM 5626 N N . THR A 1 740 ? 17.713 14.602 -44.535 1.00 81.50 740 THR A N 1
ATOM 5627 C CA . THR A 1 740 ? 19.030 15.250 -44.473 1.00 81.50 740 THR A CA 1
ATOM 5628 C C . THR A 1 740 ? 20.114 14.249 -44.889 1.00 81.50 740 THR A C 1
ATOM 5630 O O . THR A 1 740 ? 20.220 13.203 -44.245 1.00 81.50 740 THR A O 1
ATOM 5633 N N . PRO A 1 741 ? 20.983 14.545 -45.876 1.00 72.94 741 PRO A N 1
ATOM 5634 C CA . PRO A 1 741 ? 22.122 13.684 -46.211 1.00 72.94 741 PRO A CA 1
ATOM 5635 C C . PRO A 1 741 ? 23.021 13.391 -44.995 1.00 72.94 741 PRO A C 1
ATOM 5637 O O . PRO A 1 741 ? 23.007 14.174 -44.034 1.00 72.94 741 PRO A O 1
ATOM 5640 N N . PRO A 1 742 ? 23.810 12.299 -44.997 1.00 68.88 742 PRO A N 1
ATOM 5641 C CA . PRO A 1 742 ? 24.916 12.132 -44.056 1.00 68.88 742 PRO A CA 1
ATOM 5642 C C . PRO A 1 742 ? 25.792 13.390 -44.051 1.00 68.88 742 PRO A C 1
ATOM 5644 O O . PRO A 1 742 ? 26.075 13.961 -45.103 1.00 68.88 742 PRO A O 1
ATOM 5647 N N . ASN A 1 743 ? 26.149 13.875 -42.863 1.00 64.00 743 ASN A N 1
ATOM 5648 C CA . ASN A 1 743 ? 26.915 15.108 -42.729 1.00 64.00 743 ASN A CA 1
ATOM 5649 C C . ASN A 1 743 ? 28.388 14.767 -42.511 1.00 64.00 743 ASN A C 1
ATOM 5651 O O . ASN A 1 743 ? 28.830 14.677 -41.368 1.00 64.00 743 ASN A O 1
ATOM 5655 N N . ASP A 1 744 ? 29.142 14.624 -43.601 1.00 60.25 744 ASP A N 1
ATOM 5656 C CA . ASP A 1 744 ? 30.565 14.230 -43.610 1.00 60.25 744 ASP A CA 1
ATOM 5657 C C . ASP A 1 744 ? 31.516 15.251 -42.938 1.00 60.25 744 ASP A C 1
ATOM 5659 O O . ASP A 1 744 ? 32.739 15.135 -43.004 1.00 60.25 744 ASP A O 1
ATOM 5663 N N . ASN A 1 745 ? 30.974 16.276 -42.274 1.00 68.62 745 ASN A N 1
ATOM 5664 C CA . ASN A 1 745 ? 31.719 17.174 -41.403 1.00 68.62 745 ASN A CA 1
ATOM 5665 C C . ASN A 1 745 ? 32.189 16.410 -40.143 1.00 68.62 745 ASN A C 1
ATOM 5667 O O . ASN A 1 745 ? 31.343 16.077 -39.306 1.00 68.62 745 ASN A O 1
ATOM 5671 N N . PRO A 1 746 ? 33.507 16.223 -39.924 1.00 60.78 746 PRO A N 1
ATOM 5672 C CA . PRO A 1 746 ? 34.042 15.478 -38.778 1.00 60.78 746 PRO A CA 1
ATOM 5673 C C . PRO A 1 746 ? 33.857 16.191 -37.426 1.00 60.78 746 PRO A C 1
ATOM 5675 O O . PRO A 1 746 ? 34.212 15.641 -36.392 1.00 60.78 746 PRO A O 1
ATOM 5678 N N . ASN A 1 747 ? 33.303 17.409 -37.419 1.00 67.88 747 ASN A N 1
ATOM 5679 C CA . ASN A 1 747 ? 32.892 18.126 -36.208 1.00 67.88 747 ASN A CA 1
ATOM 5680 C C . ASN A 1 747 ? 31.407 17.891 -35.855 1.00 67.88 747 ASN A C 1
ATOM 5682 O O . ASN A 1 747 ? 30.872 18.573 -34.982 1.00 67.88 747 ASN A O 1
ATOM 5686 N N . THR A 1 748 ? 30.711 16.994 -36.562 1.00 74.69 748 THR A N 1
ATOM 5687 C CA . THR A 1 748 ? 29.356 16.563 -36.189 1.00 74.69 748 THR A CA 1
ATOM 5688 C C . THR A 1 748 ? 29.459 15.604 -35.014 1.00 74.69 748 THR A C 1
ATOM 5690 O O . THR A 1 748 ? 30.144 14.592 -35.112 1.00 74.69 748 THR A O 1
ATOM 5693 N N . ASP A 1 749 ? 28.764 15.905 -33.921 1.00 81.81 749 ASP A N 1
ATOM 5694 C CA . ASP A 1 749 ? 28.708 15.028 -32.754 1.00 81.81 749 ASP A CA 1
ATOM 5695 C C . ASP A 1 749 ? 28.073 13.663 -33.124 1.00 81.81 749 ASP A C 1
ATOM 5697 O O . ASP A 1 749 ? 26.890 13.619 -33.498 1.00 81.81 749 ASP A O 1
ATOM 5701 N N . PRO A 1 750 ? 28.819 12.539 -33.047 1.00 86.00 750 PRO A N 1
ATOM 5702 C CA . PRO A 1 750 ? 28.282 11.215 -33.357 1.00 86.00 750 PRO A CA 1
ATOM 5703 C C . PRO A 1 750 ? 27.187 10.792 -32.370 1.00 86.00 750 PRO A C 1
ATOM 5705 O O . PRO A 1 750 ? 26.357 9.958 -32.720 1.00 86.00 750 PRO A O 1
ATOM 5708 N N . TYR A 1 751 ? 27.139 11.410 -31.188 1.00 90.44 751 TYR A N 1
ATOM 5709 C CA . TYR A 1 751 ? 26.190 11.125 -30.118 1.00 90.44 751 TYR A CA 1
ATOM 5710 C C . TYR A 1 751 ? 24.970 12.063 -30.109 1.00 90.44 751 TYR A C 1
ATOM 5712 O O . TYR A 1 751 ? 24.123 11.992 -29.217 1.00 90.44 751 TYR A O 1
ATOM 5720 N N . SER A 1 752 ? 24.835 12.934 -31.115 1.00 92.25 752 SER A N 1
ATOM 5721 C CA . SER A 1 752 ? 23.688 13.839 -31.198 1.00 92.25 752 SER A CA 1
ATOM 5722 C C . SER A 1 752 ? 22.369 13.086 -31.425 1.00 92.25 752 SER A C 1
ATOM 5724 O O . SER A 1 752 ? 22.330 12.047 -32.087 1.00 92.25 752 SER A O 1
ATOM 5726 N N . GLU A 1 753 ? 21.251 13.663 -30.972 1.00 94.62 753 GLU A N 1
ATOM 5727 C CA . GLU A 1 753 ? 19.900 13.147 -31.255 1.00 94.62 753 GLU A CA 1
ATOM 5728 C C . GLU A 1 753 ? 19.687 12.880 -32.759 1.00 94.62 753 GLU A C 1
ATOM 5730 O O . GLU A 1 753 ? 19.137 11.852 -33.149 1.00 94.62 753 GLU A O 1
ATOM 5735 N N . ALA A 1 754 ? 20.171 13.779 -33.622 1.00 93.12 754 ALA A N 1
ATOM 5736 C CA . ALA A 1 754 ? 20.063 13.637 -35.072 1.00 93.12 754 ALA A CA 1
ATOM 5737 C C . ALA A 1 754 ? 20.932 12.496 -35.632 1.00 93.12 754 ALA A C 1
ATOM 5739 O O . ALA A 1 754 ? 20.596 11.935 -36.675 1.00 93.12 754 ALA A O 1
ATOM 5740 N N . SER A 1 755 ? 22.027 12.141 -34.957 1.00 92.19 755 SER A N 1
ATOM 5741 C CA . SER A 1 755 ? 22.889 11.008 -35.307 1.00 92.19 755 SER A CA 1
ATOM 5742 C C . SER A 1 755 ? 22.191 9.686 -34.969 1.00 92.19 755 SER A C 1
ATOM 5744 O O . SER A 1 755 ? 22.008 8.845 -35.851 1.00 92.19 755 SER A O 1
ATOM 5746 N N . TYR A 1 756 ? 21.676 9.539 -33.744 1.00 96.25 756 TYR A N 1
ATOM 5747 C CA . TYR A 1 756 ? 20.933 8.342 -33.335 1.00 96.25 756 TYR A CA 1
ATOM 5748 C C . TYR A 1 756 ? 19.603 8.161 -34.080 1.00 96.25 756 TYR A C 1
ATOM 5750 O O . TYR A 1 756 ? 19.249 7.037 -34.439 1.00 96.25 756 TYR A O 1
ATOM 5758 N N . LEU A 1 757 ? 18.878 9.240 -34.393 1.00 96.56 757 LEU A N 1
ATOM 5759 C CA . LEU A 1 757 ? 17.640 9.138 -35.174 1.00 96.56 757 LEU A CA 1
ATOM 5760 C C . LEU A 1 757 ? 17.868 8.615 -36.599 1.00 96.56 757 LEU A C 1
ATOM 5762 O O . LEU A 1 757 ? 16.982 7.955 -37.136 1.00 96.56 757 LEU A O 1
ATOM 5766 N N . ARG A 1 758 ? 19.052 8.819 -37.196 1.00 93.56 758 ARG A N 1
ATOM 5767 C CA . ARG A 1 758 ? 19.406 8.190 -38.483 1.00 93.56 758 ARG A CA 1
ATOM 5768 C C . ARG A 1 758 ? 19.534 6.674 -38.345 1.00 93.56 758 ARG A C 1
ATOM 5770 O O . ARG A 1 758 ? 19.001 5.954 -39.190 1.00 93.56 758 ARG A O 1
ATOM 5777 N N . LEU A 1 759 ? 20.172 6.208 -37.265 1.00 94.75 759 LEU A N 1
ATOM 5778 C CA . LEU A 1 759 ? 20.292 4.783 -36.920 1.00 94.75 759 LEU A CA 1
ATOM 5779 C C . LEU A 1 759 ? 18.931 4.143 -36.604 1.00 94.75 759 LEU A C 1
ATOM 5781 O O . LEU A 1 759 ? 18.741 2.951 -36.822 1.00 94.75 759 LEU A O 1
ATOM 5785 N N . VAL A 1 760 ? 17.964 4.931 -36.131 1.00 97.00 760 VAL A N 1
ATOM 5786 C CA . VAL A 1 760 ? 16.563 4.509 -36.003 1.00 97.00 760 VAL A CA 1
ATOM 5787 C C . VAL A 1 760 ? 15.887 4.399 -37.373 1.00 97.00 760 VAL A C 1
ATOM 5789 O O . VAL A 1 760 ? 15.286 3.373 -37.688 1.00 97.00 760 VAL A O 1
ATOM 5792 N N . THR A 1 761 ? 15.989 5.427 -38.222 1.00 95.19 761 THR A N 1
ATOM 5793 C CA . THR A 1 761 ? 15.282 5.459 -39.517 1.00 95.19 761 THR A CA 1
ATOM 5794 C C . THR A 1 761 ? 15.851 4.512 -40.574 1.00 95.19 761 THR A C 1
ATOM 5796 O O . THR A 1 761 ? 15.131 4.155 -41.503 1.00 95.19 761 THR A O 1
ATOM 5799 N N . ASN A 1 762 ? 17.110 4.081 -40.435 1.00 92.56 762 ASN A N 1
ATOM 5800 C CA . ASN A 1 762 ? 17.718 3.045 -41.275 1.00 92.56 762 ASN A CA 1
ATOM 5801 C C . ASN A 1 762 ? 17.568 1.619 -40.692 1.00 92.56 762 ASN A C 1
ATOM 5803 O O . ASN A 1 762 ? 18.162 0.681 -41.217 1.00 92.56 762 ASN A O 1
ATOM 5807 N N . GLY A 1 763 ? 16.809 1.452 -39.601 1.00 92.69 763 GLY A N 1
ATOM 5808 C CA . GLY A 1 763 ? 16.524 0.154 -38.986 1.00 92.69 763 GLY A CA 1
ATOM 5809 C C . GLY A 1 763 ? 17.662 -0.462 -38.157 1.00 92.69 763 GLY A C 1
ATOM 5810 O O . GLY A 1 763 ? 17.481 -1.557 -37.626 1.00 92.69 763 GLY A O 1
ATOM 5811 N N . THR A 1 764 ? 18.808 0.208 -37.992 1.00 94.62 764 THR A N 1
ATOM 5812 C CA . THR A 1 764 ? 19.939 -0.318 -37.199 1.00 94.62 764 THR A CA 1
ATOM 5813 C C . THR A 1 764 ? 19.588 -0.416 -35.714 1.00 94.62 764 THR A C 1
ATOM 5815 O O . THR A 1 764 ? 19.788 -1.458 -35.091 1.00 94.62 764 THR A O 1
ATOM 5818 N N . LEU A 1 765 ? 19.029 0.653 -35.147 1.00 96.38 765 LEU A N 1
ATOM 5819 C CA . LEU A 1 765 ? 18.815 0.844 -33.712 1.00 96.38 765 LEU A CA 1
ATOM 5820 C C . LEU A 1 765 ? 17.304 0.919 -33.407 1.00 96.38 765 LEU A C 1
ATOM 5822 O O . LEU A 1 765 ? 16.574 1.578 -34.150 1.00 96.38 765 LEU A O 1
ATOM 5826 N N . PRO A 1 766 ? 16.786 0.249 -32.361 1.00 97.44 766 PRO A N 1
ATOM 5827 C CA . PRO A 1 766 ? 15.362 0.289 -32.057 1.00 97.44 766 PRO A CA 1
ATOM 5828 C C . PRO A 1 766 ? 14.937 1.624 -31.431 1.00 97.44 766 PRO A C 1
ATOM 5830 O O . PRO A 1 766 ? 15.680 2.254 -30.674 1.00 97.44 766 PRO A O 1
ATOM 5833 N N . LEU A 1 767 ? 13.700 2.017 -31.734 1.00 98.38 767 LEU A N 1
ATOM 5834 C CA . LEU A 1 767 ? 13.006 3.162 -31.156 1.00 98.38 767 LEU A CA 1
ATOM 5835 C C . LEU A 1 767 ? 11.999 2.660 -30.122 1.00 98.38 767 LEU A C 1
ATOM 5837 O O . LEU A 1 767 ? 11.036 1.980 -30.473 1.00 98.38 767 LEU A O 1
ATOM 5841 N N . ILE A 1 768 ? 12.213 3.017 -28.863 1.00 98.00 768 ILE A N 1
ATOM 5842 C CA . ILE A 1 768 ? 11.359 2.660 -27.734 1.00 98.00 768 ILE A CA 1
ATOM 5843 C C . ILE A 1 768 ? 10.545 3.886 -27.326 1.00 98.00 768 ILE A C 1
ATOM 5845 O O . ILE A 1 768 ? 11.085 4.974 -27.124 1.00 98.00 768 ILE A O 1
ATOM 5849 N N . ILE A 1 769 ? 9.229 3.722 -27.220 1.00 97.31 769 ILE A N 1
ATOM 5850 C CA . ILE A 1 769 ? 8.318 4.797 -26.825 1.00 97.31 769 ILE A CA 1
ATOM 5851 C C . ILE A 1 769 ? 7.580 4.397 -25.547 1.00 97.31 769 ILE A C 1
ATOM 5853 O O . ILE A 1 769 ? 6.781 3.462 -25.576 1.00 97.31 769 ILE A O 1
ATOM 5857 N N . THR A 1 770 ? 7.785 5.126 -24.446 1.00 95.56 770 THR A N 1
ATOM 5858 C CA . THR A 1 770 ? 6.928 5.005 -23.255 1.00 95.56 770 THR A CA 1
ATOM 5859 C C . THR A 1 770 ? 5.568 5.633 -23.564 1.00 95.56 770 THR A C 1
ATOM 5861 O O . THR A 1 770 ? 5.467 6.846 -23.778 1.00 95.56 770 THR A O 1
ATOM 5864 N N . VAL A 1 771 ? 4.518 4.814 -23.629 1.00 95.56 771 VAL A N 1
ATOM 5865 C CA . VAL A 1 771 ? 3.144 5.213 -23.976 1.00 95.56 771 VAL A CA 1
ATOM 5866 C C . VAL A 1 771 ? 2.154 4.185 -23.440 1.00 95.56 771 VAL A C 1
ATOM 5868 O O . VAL A 1 771 ? 2.372 2.994 -23.624 1.00 95.56 771 VAL A O 1
ATOM 5871 N N . HIS A 1 772 ? 1.042 4.611 -22.832 1.00 94.94 772 HIS A N 1
ATOM 5872 C CA . HIS A 1 772 ? 0.005 3.675 -22.376 1.00 94.94 772 HIS A CA 1
ATOM 5873 C C . HIS A 1 772 ? -1.250 3.671 -23.254 1.00 94.94 772 HIS A C 1
ATOM 5875 O O . HIS A 1 772 ? -1.792 2.596 -23.507 1.00 94.94 772 HIS A O 1
ATOM 5881 N N . SER A 1 773 ? -1.703 4.837 -23.738 1.00 95.56 773 SER A N 1
ATOM 5882 C CA . SER A 1 773 ? -3.017 4.928 -24.384 1.00 95.56 773 SER A CA 1
ATOM 5883 C C . SER A 1 773 ? -3.068 4.420 -25.825 1.00 95.56 773 SER A C 1
ATOM 5885 O O . SER A 1 773 ? -2.267 4.825 -26.670 1.00 95.56 773 SER A O 1
ATOM 5887 N N . ALA A 1 774 ? -4.104 3.634 -26.129 1.00 96.94 774 ALA A N 1
ATOM 5888 C CA . ALA A 1 774 ? -4.419 3.112 -27.454 1.00 96.94 774 ALA A CA 1
ATOM 5889 C C . ALA A 1 774 ? -4.576 4.234 -28.494 1.00 96.94 774 ALA A C 1
ATOM 5891 O O . ALA A 1 774 ? -4.083 4.119 -29.613 1.00 96.94 774 ALA A O 1
ATOM 5892 N N . ASP A 1 775 ? -5.177 5.363 -28.114 1.00 96.88 775 ASP A N 1
ATOM 5893 C CA . ASP A 1 775 ? -5.365 6.519 -28.996 1.00 96.88 775 ASP A CA 1
ATOM 5894 C C . ASP A 1 775 ? -4.012 7.120 -29.449 1.00 96.88 775 ASP A C 1
ATOM 5896 O O . ASP A 1 775 ? -3.853 7.538 -30.600 1.00 96.88 775 ASP A O 1
ATOM 5900 N N . THR A 1 776 ? -3.000 7.089 -28.573 1.00 97.38 776 THR A N 1
ATOM 5901 C CA . THR A 1 776 ? -1.615 7.495 -28.876 1.00 97.38 776 THR A CA 1
ATOM 5902 C C . THR A 1 776 ? -0.860 6.406 -29.649 1.00 97.38 776 THR A C 1
ATOM 5904 O O . THR A 1 776 ? -0.123 6.714 -30.587 1.00 97.38 776 THR A O 1
ATOM 5907 N N . ILE A 1 777 ? -1.071 5.129 -29.316 1.00 98.31 777 ILE A N 1
ATOM 5908 C CA . ILE A 1 777 ? -0.477 3.977 -30.014 1.00 98.31 777 ILE A CA 1
ATOM 5909 C C . ILE A 1 777 ? -0.933 3.931 -31.481 1.00 98.31 777 ILE A C 1
ATOM 5911 O O . ILE A 1 777 ? -0.102 3.822 -32.381 1.00 98.31 777 ILE A O 1
ATOM 5915 N N . ALA A 1 778 ? -2.222 4.132 -31.762 1.00 98.38 778 ALA A N 1
ATOM 5916 C CA . ALA A 1 778 ? -2.747 4.204 -33.127 1.00 98.38 778 ALA A CA 1
ATOM 5917 C C . ALA A 1 778 ? -2.151 5.372 -33.943 1.00 98.38 778 ALA A C 1
ATOM 5919 O O . ALA A 1 778 ? -2.031 5.287 -35.168 1.00 98.38 778 ALA A O 1
ATOM 5920 N N . ALA A 1 779 ? -1.747 6.466 -33.287 1.00 98.19 779 ALA A N 1
ATOM 5921 C CA . ALA A 1 779 ? -1.023 7.560 -33.932 1.00 98.19 779 ALA A CA 1
ATOM 5922 C C . ALA A 1 779 ? 0.455 7.211 -34.202 1.00 98.19 779 ALA A C 1
ATOM 5924 O O . ALA A 1 779 ? 0.990 7.603 -35.241 1.00 98.19 779 ALA A O 1
ATOM 5925 N N . LEU A 1 780 ? 1.096 6.427 -33.327 1.00 98.31 780 LEU A N 1
ATOM 5926 C CA . LEU A 1 780 ? 2.445 5.889 -33.543 1.00 98.31 780 LEU A CA 1
ATOM 5927 C C . LEU A 1 780 ? 2.492 4.865 -34.682 1.00 98.31 780 LEU A C 1
ATOM 5929 O O . LEU A 1 780 ? 3.419 4.915 -35.484 1.00 98.31 780 LEU A O 1
ATOM 5933 N N . LEU A 1 781 ? 1.481 4.003 -34.823 1.00 98.50 781 LEU A N 1
ATOM 5934 C CA . LEU A 1 781 ? 1.376 3.074 -35.956 1.00 98.50 781 LEU A CA 1
ATOM 5935 C C . LEU A 1 781 ? 1.279 3.818 -37.299 1.00 98.50 781 LEU A C 1
ATOM 5937 O O . LEU A 1 781 ? 1.980 3.483 -38.253 1.00 98.50 781 LEU A O 1
ATOM 5941 N N . LYS A 1 782 ? 0.493 4.902 -37.351 1.00 98.25 782 LYS A N 1
ATOM 5942 C CA . LYS A 1 782 ? 0.416 5.796 -38.523 1.00 98.25 782 LYS A CA 1
ATOM 5943 C C . LYS A 1 782 ? 1.740 6.515 -38.800 1.00 98.25 782 LYS A C 1
ATOM 5945 O O . LYS A 1 782 ? 2.099 6.698 -39.960 1.00 98.25 782 LYS A O 1
ATOM 5950 N N . LEU A 1 783 ? 2.482 6.901 -37.758 1.00 97.81 783 LEU A N 1
ATOM 5951 C CA . LEU A 1 783 ? 3.817 7.489 -37.902 1.00 97.81 783 LEU A CA 1
ATOM 5952 C C . LEU A 1 783 ? 4.838 6.468 -38.427 1.00 97.81 783 LEU A C 1
ATOM 5954 O O . LEU A 1 783 ? 5.575 6.782 -39.355 1.00 97.81 783 LEU A O 1
ATOM 5958 N N . LYS A 1 784 ? 4.847 5.244 -37.893 1.00 97.75 784 LYS A N 1
ATOM 5959 C CA . LYS A 1 784 ? 5.695 4.144 -38.367 1.00 97.75 784 LYS A CA 1
ATOM 5960 C C . LYS A 1 784 ? 5.447 3.850 -39.848 1.00 97.75 784 LYS A C 1
ATOM 5962 O O . LYS A 1 784 ? 6.383 3.951 -40.633 1.00 97.75 784 LYS A O 1
ATOM 5967 N N . SER A 1 785 ? 4.188 3.649 -40.240 1.00 97.81 785 SER A N 1
ATOM 5968 C CA . SER A 1 785 ? 3.796 3.450 -41.643 1.00 97.81 785 SER A CA 1
ATOM 5969 C C . SER A 1 785 ? 4.250 4.599 -42.558 1.00 97.81 785 SER A C 1
ATOM 5971 O O . SER A 1 785 ? 4.769 4.343 -43.645 1.00 97.81 785 SER A O 1
ATOM 5973 N N . LEU A 1 786 ? 4.137 5.859 -42.114 1.00 96.69 786 LEU A N 1
ATOM 5974 C CA . LEU A 1 786 ? 4.643 7.018 -42.861 1.00 96.69 786 LEU A CA 1
ATOM 5975 C C . LEU A 1 786 ? 6.167 6.966 -43.059 1.00 96.69 786 LEU A C 1
ATOM 5977 O O . LEU A 1 786 ? 6.637 7.185 -44.175 1.00 96.69 786 LEU A O 1
ATOM 5981 N N . ILE A 1 787 ? 6.939 6.678 -42.005 1.00 95.94 787 ILE A N 1
ATOM 5982 C CA . ILE A 1 787 ? 8.405 6.598 -42.098 1.00 95.94 787 ILE A CA 1
ATOM 5983 C C . ILE A 1 787 ? 8.821 5.442 -43.011 1.00 95.94 787 ILE A C 1
ATOM 5985 O O . ILE A 1 787 ? 9.584 5.673 -43.941 1.00 95.94 787 ILE A O 1
ATOM 5989 N N . GLU A 1 788 ? 8.261 4.246 -42.830 1.00 96.38 788 GLU A N 1
ATOM 5990 C CA . GLU A 1 788 ? 8.591 3.055 -43.632 1.00 96.38 788 GLU A CA 1
ATOM 5991 C C . GLU A 1 788 ? 8.222 3.218 -45.115 1.00 96.38 788 GLU A C 1
ATOM 5993 O O . GLU A 1 788 ? 8.963 2.779 -45.994 1.00 96.38 788 GLU A O 1
ATOM 5998 N N . THR A 1 789 ? 7.127 3.925 -45.415 1.00 95.38 789 THR A N 1
ATOM 5999 C CA . THR A 1 789 ? 6.754 4.289 -46.796 1.00 95.38 789 THR A CA 1
ATOM 6000 C C . THR A 1 789 ? 7.724 5.312 -47.406 1.00 95.38 789 THR A C 1
ATOM 6002 O O . THR A 1 789 ? 7.885 5.347 -48.622 1.00 95.38 789 THR A O 1
ATOM 6005 N N . THR A 1 790 ? 8.386 6.131 -46.578 1.00 92.06 790 THR A N 1
ATOM 6006 C CA . THR A 1 790 ? 9.346 7.165 -47.013 1.00 92.06 790 THR A CA 1
ATOM 6007 C C . THR A 1 790 ? 10.780 6.627 -47.138 1.00 92.06 790 THR A C 1
ATOM 6009 O O . THR A 1 790 ? 11.532 7.097 -47.985 1.00 92.06 790 THR A O 1
ATOM 6012 N N . THR A 1 791 ? 11.179 5.656 -46.307 1.00 90.38 791 THR A N 1
ATOM 6013 C CA . THR A 1 791 ? 12.537 5.071 -46.281 1.00 90.38 791 THR A CA 1
ATOM 6014 C C . THR A 1 791 ? 12.668 3.754 -47.042 1.00 90.38 791 THR A C 1
ATOM 6016 O O . THR A 1 791 ? 13.788 3.300 -47.272 1.00 90.38 791 THR A O 1
ATOM 6019 N N . HIS A 1 792 ? 11.548 3.080 -47.328 1.00 91.56 792 HIS A N 1
ATOM 6020 C CA . HIS A 1 792 ? 11.492 1.668 -47.734 1.00 91.56 792 HIS A CA 1
ATOM 6021 C C . HIS A 1 792 ? 12.254 0.711 -46.790 1.00 91.56 792 HIS A C 1
ATOM 6023 O O . HIS A 1 792 ? 12.626 -0.394 -47.177 1.00 91.56 792 HIS A O 1
ATOM 6029 N N . THR A 1 793 ? 12.477 1.134 -45.540 1.00 92.00 793 THR A N 1
ATOM 6030 C CA . THR A 1 793 ? 13.303 0.443 -44.543 1.00 92.00 793 THR A CA 1
ATOM 6031 C C . THR A 1 793 ? 12.499 0.231 -43.256 1.00 92.00 793 THR A C 1
ATOM 6033 O O . THR A 1 793 ? 11.970 1.217 -42.733 1.00 92.00 793 THR A O 1
ATOM 6036 N N . PRO A 1 794 ? 12.398 -1.003 -42.718 1.00 94.25 794 PRO A N 1
ATOM 6037 C CA . PRO A 1 794 ? 11.587 -1.276 -41.533 1.00 94.25 794 PRO A CA 1
ATOM 6038 C C . PRO A 1 794 ? 12.024 -0.494 -40.285 1.00 94.25 794 PRO A C 1
ATOM 6040 O O . PRO A 1 794 ? 13.176 -0.559 -39.852 1.00 94.25 794 PRO A O 1
ATOM 6043 N N . LEU A 1 795 ? 11.073 0.195 -39.656 1.00 96.31 795 LEU A N 1
ATOM 6044 C CA . LEU A 1 795 ? 11.267 0.924 -38.408 1.00 96.31 795 LEU A CA 1
ATOM 6045 C C . LEU A 1 795 ? 11.051 -0.024 -37.222 1.00 96.31 795 LEU A C 1
ATOM 6047 O O . LEU A 1 795 ? 9.923 -0.461 -36.954 1.00 96.31 795 LEU A O 1
ATOM 6051 N N . ARG A 1 796 ? 12.134 -0.305 -36.486 1.00 97.56 796 ARG A N 1
ATOM 6052 C CA . ARG A 1 796 ? 12.162 -1.150 -35.277 1.00 97.56 796 ARG A CA 1
ATOM 6053 C C . ARG A 1 796 ? 11.531 -0.435 -34.072 1.00 97.56 796 ARG A C 1
ATOM 6055 O O . ARG A 1 796 ? 12.230 -0.008 -33.157 1.00 97.56 796 ARG A O 1
ATOM 6062 N N . LEU A 1 797 ? 10.209 -0.280 -34.095 1.00 98.19 797 LEU A N 1
ATOM 6063 C CA . LEU A 1 797 ? 9.422 0.328 -33.019 1.00 98.19 797 LEU A CA 1
ATOM 6064 C C . LEU A 1 797 ? 9.084 -0.691 -31.918 1.00 98.19 797 LEU A C 1
ATOM 6066 O O . LEU A 1 797 ? 8.575 -1.778 -32.202 1.00 98.19 797 LEU A O 1
ATOM 6070 N N . VAL A 1 798 ? 9.292 -0.294 -30.664 1.00 98.00 798 VAL A N 1
ATOM 6071 C CA . VAL A 1 798 ? 8.844 -1.004 -29.459 1.00 98.00 798 VAL A CA 1
ATOM 6072 C C . VAL A 1 798 ? 8.085 -0.030 -28.556 1.00 98.00 798 VAL A C 1
ATOM 6074 O O . VAL A 1 798 ? 8.440 1.144 -28.445 1.00 98.00 798 VAL A O 1
ATOM 6077 N N . LEU A 1 799 ? 7.029 -0.507 -27.906 1.00 97.31 799 LEU A N 1
ATOM 6078 C CA . LEU A 1 799 ? 6.224 0.262 -26.960 1.00 97.31 799 LEU A CA 1
ATOM 6079 C C . LEU A 1 799 ? 6.525 -0.194 -25.534 1.00 97.31 799 LEU A C 1
ATOM 6081 O O . LEU A 1 799 ? 6.520 -1.391 -25.257 1.00 97.31 799 LEU A O 1
ATOM 6085 N N . HIS A 1 800 ? 6.757 0.761 -24.639 1.00 94.44 800 HIS A N 1
ATOM 6086 C CA . HIS A 1 800 ? 7.015 0.535 -23.220 1.00 94.44 800 HIS A CA 1
ATOM 6087 C C . HIS A 1 800 ? 5.841 1.057 -22.379 1.00 94.44 800 HIS A C 1
ATOM 6089 O O . HIS A 1 800 ? 5.261 2.105 -22.679 1.00 94.44 800 HIS A O 1
ATOM 6095 N N . GLY A 1 801 ? 5.463 0.315 -21.339 1.00 90.75 801 GLY A N 1
ATOM 6096 C CA . GLY A 1 801 ? 4.292 0.599 -20.512 1.00 90.75 801 GLY A CA 1
ATOM 6097 C C . GLY A 1 801 ? 3.023 0.002 -21.116 1.00 90.75 801 GLY A C 1
ATOM 6098 O O . GLY A 1 801 ? 2.485 -0.968 -20.593 1.00 90.75 801 GLY A O 1
ATOM 6099 N N . ALA A 1 802 ? 2.570 0.566 -22.239 1.00 93.25 802 ALA A N 1
ATOM 6100 C CA . ALA A 1 802 ? 1.643 -0.040 -23.202 1.00 93.25 802 ALA A CA 1
ATOM 6101 C C . ALA A 1 802 ? 0.308 -0.595 -22.644 1.00 93.25 802 ALA A C 1
ATOM 6103 O O . ALA A 1 802 ? -0.263 -1.527 -23.205 1.00 93.25 802 ALA A O 1
ATOM 6104 N N . ALA A 1 803 ? -0.227 -0.014 -21.567 1.00 91.62 803 ALA A N 1
ATOM 6105 C CA . ALA A 1 803 ? -1.334 -0.598 -20.799 1.00 91.62 803 ALA A CA 1
ATOM 6106 C C . ALA A 1 803 ? -2.638 -0.836 -21.601 1.00 91.62 803 ALA A C 1
ATOM 6108 O O . ALA A 1 803 ? -3.315 -1.845 -21.404 1.00 91.62 803 ALA A O 1
ATOM 6109 N N . GLU A 1 804 ? -2.985 0.050 -22.543 1.00 93.06 804 GLU A N 1
ATOM 6110 C CA . GLU A 1 804 ? -4.165 -0.108 -23.410 1.00 93.06 804 GLU A CA 1
ATOM 6111 C C . GLU A 1 804 ? -3.854 -0.869 -24.726 1.00 93.06 804 GLU A C 1
ATOM 6113 O O . GLU A 1 804 ? -4.716 -0.964 -25.598 1.00 93.06 804 GLU A O 1
ATOM 6118 N N . ALA A 1 805 ? -2.645 -1.425 -24.909 1.00 93.50 805 ALA A N 1
ATOM 6119 C CA . ALA A 1 805 ? -2.215 -2.058 -26.167 1.00 93.50 805 ALA A CA 1
ATOM 6120 C C . ALA A 1 805 ? -3.033 -3.299 -26.565 1.00 93.50 805 ALA A C 1
ATOM 6122 O O . ALA A 1 805 ? -3.134 -3.612 -27.750 1.00 93.50 805 ALA A O 1
ATOM 6123 N N . HIS A 1 806 ? -3.671 -3.973 -25.605 1.00 92.06 806 HIS A N 1
ATOM 6124 C CA . HIS A 1 806 ? -4.590 -5.083 -25.869 1.00 92.06 806 HIS A CA 1
ATOM 6125 C C . HIS A 1 806 ? -5.772 -4.668 -26.773 1.00 92.06 806 HIS A C 1
ATOM 6127 O O . HIS A 1 806 ? -6.245 -5.485 -27.559 1.00 92.06 806 HIS A O 1
ATOM 6133 N N . LEU A 1 807 ? -6.184 -3.389 -26.751 1.00 94.00 807 LEU A N 1
ATOM 6134 C CA . LEU A 1 807 ? -7.218 -2.836 -27.641 1.00 94.00 807 LEU A CA 1
ATOM 6135 C C . LEU A 1 807 ? -6.778 -2.741 -29.116 1.00 94.00 807 LEU A C 1
ATOM 6137 O O . LEU A 1 807 ? -7.616 -2.499 -29.978 1.00 94.00 807 LEU A O 1
ATOM 6141 N N . LEU A 1 808 ? -5.479 -2.898 -29.400 1.00 96.44 808 LEU A N 1
ATOM 6142 C CA . LEU A 1 808 ? -4.856 -2.778 -30.726 1.00 96.44 808 LEU A CA 1
ATOM 6143 C C . LEU A 1 808 ? -3.943 -3.975 -31.048 1.00 96.44 808 LEU A C 1
ATOM 6145 O O . LEU A 1 808 ? -3.048 -3.872 -31.886 1.00 96.44 808 LEU A O 1
ATOM 6149 N N . ALA A 1 809 ? -4.132 -5.116 -30.375 1.00 95.31 809 ALA A N 1
ATOM 6150 C CA . ALA A 1 809 ? -3.235 -6.269 -30.486 1.00 95.31 809 ALA A CA 1
ATOM 6151 C C . ALA A 1 809 ? -3.075 -6.778 -31.935 1.00 95.31 809 ALA A C 1
ATOM 6153 O O . ALA A 1 809 ? -1.977 -7.166 -32.336 1.00 95.31 809 ALA A O 1
ATOM 6154 N N . ALA A 1 810 ? -4.146 -6.722 -32.736 1.00 97.19 810 ALA A N 1
ATOM 6155 C CA . ALA A 1 810 ? -4.116 -7.087 -34.151 1.00 97.19 810 ALA A CA 1
ATOM 6156 C C . ALA A 1 810 ? -3.287 -6.099 -34.995 1.00 97.19 810 ALA A C 1
ATOM 6158 O O . ALA A 1 810 ? -2.431 -6.530 -35.767 1.00 97.19 810 ALA A O 1
ATOM 6159 N N . ASP A 1 811 ? -3.485 -4.788 -34.818 1.00 98.19 811 ASP A N 1
ATOM 6160 C CA . ASP A 1 811 ? -2.739 -3.746 -35.534 1.00 98.19 811 ASP A CA 1
ATOM 6161 C C . ASP A 1 811 ? -1.247 -3.745 -35.162 1.00 98.19 811 ASP A C 1
ATOM 6163 O O . ASP A 1 811 ? -0.383 -3.571 -36.020 1.00 98.19 811 ASP A O 1
ATOM 6167 N N . LEU A 1 812 ? -0.933 -3.989 -33.885 1.00 98.12 812 LEU A N 1
ATOM 6168 C CA . LEU A 1 812 ? 0.436 -4.109 -33.374 1.00 98.12 812 LEU A CA 1
ATOM 6169 C C . LEU A 1 812 ? 1.163 -5.321 -33.966 1.00 98.12 812 LEU A C 1
ATOM 6171 O O . LEU A 1 812 ? 2.309 -5.194 -34.403 1.00 98.12 812 LEU A O 1
ATOM 6175 N N . ALA A 1 813 ? 0.487 -6.473 -34.034 1.00 97.44 813 ALA A N 1
ATOM 6176 C CA . ALA A 1 813 ? 1.022 -7.678 -34.661 1.00 97.44 813 ALA A CA 1
ATOM 6177 C C . ALA A 1 813 ? 1.225 -7.492 -36.175 1.00 97.44 813 ALA A C 1
ATOM 6179 O O . ALA A 1 813 ? 2.292 -7.822 -36.690 1.00 97.44 813 ALA A O 1
ATOM 6180 N N . ALA A 1 814 ? 0.245 -6.906 -36.874 1.00 97.50 814 ALA A N 1
ATOM 6181 C CA . ALA A 1 814 ? 0.325 -6.615 -38.308 1.00 97.50 814 ALA A CA 1
ATOM 6182 C C . ALA A 1 814 ? 1.426 -5.594 -38.657 1.00 97.50 814 ALA A C 1
ATOM 6184 O O . ALA A 1 814 ? 2.019 -5.667 -39.729 1.00 97.50 814 ALA A O 1
ATOM 6185 N N . ALA A 1 815 ? 1.730 -4.666 -37.746 1.00 97.56 815 ALA A N 1
ATOM 6186 C CA . ALA A 1 815 ? 2.825 -3.711 -37.888 1.00 97.56 815 ALA A CA 1
ATOM 6187 C C . ALA A 1 815 ? 4.189 -4.240 -37.389 1.00 97.56 815 ALA A C 1
ATOM 6189 O O . ALA A 1 815 ? 5.176 -3.507 -37.458 1.00 97.56 815 ALA A O 1
ATOM 6190 N N . HIS A 1 816 ? 4.269 -5.473 -36.873 1.00 96.69 816 HIS A N 1
ATOM 6191 C CA . HIS A 1 816 ? 5.467 -6.041 -36.236 1.00 96.69 816 HIS A CA 1
ATOM 6192 C C . HIS A 1 816 ? 6.063 -5.145 -35.127 1.00 96.69 816 HIS A C 1
ATOM 6194 O O . HIS A 1 816 ? 7.276 -4.941 -35.054 1.00 96.69 816 HIS A O 1
ATOM 6200 N N . VAL A 1 817 ? 5.207 -4.579 -34.270 1.00 98.25 817 VAL A N 1
ATOM 6201 C CA . VAL A 1 817 ? 5.614 -3.703 -33.160 1.00 98.25 817 VAL A CA 1
ATOM 6202 C C . VAL A 1 817 ? 5.766 -4.505 -31.870 1.00 98.25 817 VAL A C 1
ATOM 6204 O O . VAL A 1 817 ? 4.834 -5.178 -31.434 1.00 98.25 817 VAL A O 1
ATOM 6207 N N . GLY A 1 818 ? 6.940 -4.409 -31.240 1.00 96.12 818 GLY A N 1
ATOM 6208 C CA . GLY A 1 818 ? 7.190 -5.030 -29.938 1.00 96.12 818 GLY A CA 1
ATOM 6209 C C . GLY A 1 818 ? 6.448 -4.310 -28.809 1.00 96.12 818 GLY A C 1
ATOM 6210 O O . GLY A 1 818 ? 6.294 -3.089 -28.844 1.00 96.12 818 GLY A O 1
ATOM 6211 N N . VAL A 1 819 ? 6.020 -5.049 -27.785 1.00 94.50 819 VAL A N 1
ATOM 6212 C CA . VAL A 1 819 ? 5.328 -4.500 -26.608 1.00 94.50 819 VAL A CA 1
ATOM 6213 C C . VAL A 1 819 ? 5.992 -5.016 -25.335 1.00 94.50 819 VAL A C 1
ATOM 6215 O O . VAL A 1 819 ? 6.124 -6.222 -25.151 1.00 94.50 819 VAL A O 1
ATOM 6218 N N . ILE A 1 820 ? 6.376 -4.094 -24.454 1.00 92.00 820 ILE A N 1
ATOM 6219 C CA . ILE A 1 820 ? 6.896 -4.358 -23.112 1.00 92.00 820 ILE A CA 1
ATOM 6220 C C . ILE A 1 820 ? 5.917 -3.723 -22.121 1.00 92.00 820 ILE A C 1
ATOM 6222 O O . ILE A 1 820 ? 5.878 -2.498 -21.971 1.00 92.00 820 ILE A O 1
ATOM 6226 N N . LEU A 1 821 ? 5.097 -4.554 -21.475 1.00 87.00 821 LEU A N 1
ATOM 6227 C CA . LEU A 1 821 ? 4.154 -4.109 -20.449 1.00 87.00 821 LEU A CA 1
ATOM 6228 C C . LEU A 1 821 ? 4.916 -3.697 -19.184 1.00 87.00 821 LEU A C 1
ATOM 6230 O O . LEU A 1 821 ? 5.750 -4.454 -18.690 1.00 87.00 821 LEU A O 1
ATOM 6234 N N . ALA A 1 822 ? 4.627 -2.501 -18.673 1.00 83.06 822 ALA A N 1
ATOM 6235 C CA . ALA A 1 822 ? 5.236 -1.976 -17.455 1.00 83.06 822 ALA A CA 1
ATOM 6236 C C . ALA A 1 822 ? 4.245 -1.070 -16.688 1.00 83.06 822 ALA A C 1
ATOM 6238 O O . ALA A 1 822 ? 3.669 -0.158 -17.296 1.00 83.06 822 ALA A O 1
ATOM 6239 N N . PRO A 1 823 ? 4.041 -1.284 -15.372 1.00 72.69 823 PRO A N 1
ATOM 6240 C CA . PRO A 1 823 ? 4.471 -2.455 -14.594 1.00 72.69 823 PRO A CA 1
ATOM 6241 C C . PRO A 1 823 ? 3.778 -3.754 -15.057 1.00 72.69 823 PRO A C 1
ATOM 6243 O O . PRO A 1 823 ? 2.781 -3.709 -15.777 1.00 72.69 823 PRO A O 1
ATOM 6246 N N . LEU A 1 824 ? 4.306 -4.910 -14.630 1.00 67.25 824 LEU A N 1
ATOM 6247 C CA . LEU A 1 824 ? 3.773 -6.243 -14.966 1.00 67.25 824 LEU A CA 1
ATOM 6248 C C . LEU A 1 824 ? 2.300 -6.410 -14.543 1.00 67.25 824 LEU A C 1
ATOM 6250 O O . LEU A 1 824 ? 1.496 -6.953 -15.296 1.00 67.25 824 LEU A O 1
ATOM 6254 N N . PHE A 1 825 ? 1.955 -5.895 -13.361 1.00 75.56 825 PHE A N 1
ATOM 6255 C CA . PHE A 1 825 ? 0.587 -5.782 -12.859 1.00 75.56 825 PHE A CA 1
ATOM 6256 C C . PHE A 1 825 ? 0.124 -4.334 -13.066 1.00 75.56 825 PHE A C 1
ATOM 6258 O O . PHE A 1 825 ? 0.375 -3.461 -12.234 1.00 75.56 825 PHE A O 1
ATOM 6265 N N . SER A 1 826 ? -0.456 -4.045 -14.234 1.00 74.81 826 SER A N 1
ATOM 6266 C CA . SER A 1 826 ? -0.788 -2.673 -14.638 1.00 74.81 826 SER A CA 1
ATOM 6267 C C . SER A 1 826 ? -1.974 -2.129 -13.841 1.00 74.81 826 SER A C 1
ATOM 6269 O O . SER A 1 826 ? -3.088 -2.621 -13.979 1.00 74.81 826 SER A O 1
ATOM 6271 N N . TYR A 1 827 ? -1.754 -1.094 -13.026 1.00 79.38 827 TYR A N 1
ATOM 6272 C CA . TYR A 1 827 ? -2.750 -0.615 -12.061 1.00 79.38 827 TYR A CA 1
ATOM 6273 C C . TYR A 1 827 ? -3.319 0.779 -12.375 1.00 79.38 827 TYR A C 1
ATOM 6275 O O . TYR A 1 827 ? -3.461 1.613 -11.491 1.00 79.38 827 TYR A O 1
ATOM 6283 N N . ALA A 1 828 ? -3.637 1.036 -13.649 1.00 87.25 828 ALA A N 1
ATOM 6284 C CA . ALA A 1 828 ? -4.441 2.181 -14.107 1.00 87.25 828 ALA A CA 1
ATOM 6285 C C . ALA A 1 828 ? -4.098 3.554 -13.471 1.00 87.25 828 ALA A C 1
ATOM 6287 O O . ALA A 1 828 ? -4.994 4.361 -13.230 1.00 87.25 828 ALA A O 1
ATOM 6288 N N . THR A 1 829 ? -2.824 3.838 -13.174 1.00 88.00 829 THR A N 1
ATOM 6289 C CA . THR A 1 829 ? -2.455 4.919 -12.241 1.00 88.00 829 THR A CA 1
ATOM 6290 C C . THR A 1 829 ? -2.678 6.307 -12.835 1.00 88.00 829 THR A C 1
ATOM 6292 O O . THR A 1 829 ? -3.084 7.234 -12.135 1.00 88.00 829 THR A O 1
ATOM 6295 N N . THR A 1 830 ? -2.475 6.448 -14.146 1.00 89.69 830 THR A N 1
ATOM 6296 C CA . THR A 1 830 ? -2.698 7.681 -14.909 1.00 89.69 830 THR A CA 1
ATOM 6297 C C . THR A 1 830 ? -3.890 7.556 -15.860 1.00 89.69 830 THR A C 1
ATOM 6299 O O . THR A 1 830 ? -4.270 6.473 -16.299 1.00 89.69 830 THR A O 1
ATOM 6302 N N . TRP A 1 831 ? -4.476 8.688 -16.260 1.00 89.62 831 TRP A N 1
ATOM 6303 C CA . TRP A 1 831 ? -5.641 8.714 -17.159 1.00 89.62 831 TRP A CA 1
ATOM 6304 C C . TRP A 1 831 ? -5.427 8.001 -18.515 1.00 89.62 831 TRP A C 1
ATOM 6306 O O . TRP A 1 831 ? -6.365 7.454 -19.097 1.00 89.62 831 TRP A O 1
ATOM 6316 N N . ASP A 1 832 ? -4.201 7.960 -19.039 1.00 91.69 832 ASP A N 1
ATOM 6317 C CA . ASP A 1 832 ? -3.870 7.218 -20.264 1.00 91.69 832 ASP A CA 1
ATOM 6318 C C . ASP A 1 832 ? -3.720 5.696 -20.051 1.00 91.69 832 ASP A C 1
ATOM 6320 O O . ASP A 1 832 ? -3.601 4.963 -21.030 1.00 91.69 832 ASP A O 1
ATOM 6324 N N . GLN A 1 833 ? -3.809 5.227 -18.801 1.00 90.88 833 GLN A N 1
ATOM 6325 C CA . GLN A 1 833 ? -3.923 3.823 -18.394 1.00 90.88 833 GLN A CA 1
ATOM 6326 C C . GLN A 1 833 ? -5.348 3.433 -17.939 1.00 90.88 833 GLN A C 1
ATOM 6328 O O . GLN A 1 833 ? -5.555 2.302 -17.521 1.00 90.88 833 GLN A O 1
ATOM 6333 N N . ARG A 1 834 ? -6.359 4.316 -18.014 1.00 88.69 834 ARG A N 1
ATOM 6334 C CA . ARG A 1 834 ? -7.718 4.086 -17.448 1.00 88.69 834 ARG A CA 1
ATOM 6335 C C . ARG A 1 834 ? -8.498 2.868 -17.992 1.00 88.69 834 ARG A C 1
ATOM 6337 O O . ARG A 1 834 ? -9.586 2.591 -17.506 1.00 88.69 834 ARG A O 1
ATOM 6344 N N . ARG A 1 835 ? -8.000 2.204 -19.041 1.00 88.12 835 ARG A N 1
ATOM 6345 C CA . ARG A 1 835 ? -8.540 0.950 -19.606 1.00 88.12 835 ARG A CA 1
ATOM 6346 C C . ARG A 1 835 ? -7.561 -0.226 -19.444 1.00 88.12 835 ARG A C 1
ATOM 6348 O O . ARG A 1 835 ? -7.664 -1.193 -20.183 1.00 88.12 835 ARG A O 1
ATOM 6355 N N . ALA A 1 836 ? -6.569 -0.124 -18.556 1.00 86.06 836 ALA A N 1
ATOM 6356 C CA . ALA A 1 836 ? -5.584 -1.175 -18.306 1.00 86.06 836 ALA A CA 1
ATOM 6357 C C . ALA A 1 836 ? -6.241 -2.482 -17.834 1.00 86.06 836 ALA A C 1
ATOM 6359 O O . ALA A 1 836 ? -7.239 -2.467 -17.115 1.00 86.06 836 ALA A O 1
ATOM 6360 N N . LEU A 1 837 ? -5.634 -3.614 -18.195 1.00 82.31 837 LEU A N 1
ATOM 6361 C CA . LEU A 1 837 ? -5.988 -4.912 -17.625 1.00 82.31 837 LEU A CA 1
ATOM 6362 C C . LEU A 1 837 ? -5.257 -5.067 -16.286 1.00 82.31 837 LEU A C 1
ATOM 6364 O O . LEU A 1 837 ? -4.042 -5.254 -16.268 1.00 82.31 837 LEU A O 1
ATOM 6368 N N . THR A 1 838 ? -5.997 -4.972 -15.181 1.00 76.12 838 THR A N 1
ATOM 6369 C CA . THR A 1 838 ? -5.445 -5.017 -13.814 1.00 76.12 838 THR A CA 1
ATOM 6370 C C . THR A 1 838 ? -5.109 -6.425 -13.328 1.00 76.12 838 THR A C 1
ATOM 6372 O O . THR A 1 838 ? -4.284 -6.588 -12.437 1.00 76.12 838 THR A O 1
ATOM 6375 N N . GLY A 1 839 ? -5.702 -7.454 -13.935 1.00 67.19 839 GLY A N 1
ATOM 6376 C CA . GLY A 1 839 ? -5.464 -8.856 -13.606 1.00 67.19 839 GLY A CA 1
ATOM 6377 C C . GLY A 1 839 ? -6.583 -9.746 -14.140 1.00 67.19 839 GLY A C 1
ATOM 6378 O O . GLY A 1 839 ? -7.298 -9.371 -15.072 1.00 67.19 839 GLY A O 1
ATOM 6379 N N . ALA A 1 840 ? -6.763 -10.917 -13.529 1.00 55.88 840 ALA A N 1
ATOM 6380 C CA . ALA A 1 840 ? -7.961 -11.719 -13.740 1.00 55.88 840 ALA A CA 1
ATOM 6381 C C . ALA A 1 840 ? -9.155 -11.023 -13.067 1.00 55.88 840 ALA A C 1
ATOM 6383 O O . ALA A 1 840 ? -9.286 -11.043 -11.845 1.00 55.88 840 ALA A O 1
ATOM 6384 N N . ALA A 1 841 ? -10.012 -10.381 -13.862 1.00 49.47 841 ALA A N 1
ATOM 6385 C CA . ALA A 1 841 ? -11.297 -9.904 -13.372 1.00 49.47 841 ALA A CA 1
ATOM 6386 C C . ALA A 1 841 ? -12.170 -11.116 -13.025 1.00 49.47 841 ALA A C 1
ATOM 6388 O O . ALA A 1 841 ? -12.409 -11.960 -13.884 1.00 49.47 841 ALA A O 1
ATOM 6389 N N . VAL A 1 842 ? -12.678 -11.181 -11.793 1.00 52.31 842 VAL A N 1
ATOM 6390 C CA . VAL A 1 842 ? -13.587 -12.248 -11.322 1.00 52.31 842 VAL A CA 1
ATOM 6391 C C . VAL A 1 842 ? -15.019 -12.033 -11.862 1.00 52.31 842 VAL A C 1
ATOM 6393 O O . VAL A 1 842 ? -15.981 -12.549 -11.319 1.00 52.31 842 VAL A O 1
ATOM 6396 N N . ASP A 1 843 ? -15.175 -11.278 -12.952 1.00 43.53 843 ASP A N 1
ATOM 6397 C CA . ASP A 1 843 ? -16.447 -11.002 -13.618 1.00 43.53 843 ASP A CA 1
ATOM 6398 C C . ASP A 1 843 ? -16.261 -10.899 -15.138 1.00 43.53 843 ASP A C 1
ATOM 6400 O O . ASP A 1 843 ? -15.299 -10.295 -15.622 1.00 43.53 843 ASP A O 1
ATOM 6404 N N . ALA A 1 844 ? -17.211 -11.458 -15.883 1.00 37.06 844 ALA A N 1
ATOM 6405 C CA . ALA A 1 844 ? -17.333 -11.313 -17.332 1.00 37.06 844 ALA A CA 1
ATOM 6406 C C . ALA A 1 844 ? -18.347 -10.220 -17.756 1.00 37.06 844 ALA A C 1
ATOM 6408 O O . ALA A 1 844 ? -18.485 -9.954 -18.956 1.00 37.06 844 ALA A O 1
ATOM 6409 N N . GLY A 1 845 ? -19.091 -9.627 -16.810 1.00 38.84 845 GLY A N 1
ATOM 6410 C CA . GLY A 1 845 ? -20.371 -8.955 -17.061 1.00 38.84 845 GLY A CA 1
ATOM 6411 C C . GLY A 1 845 ? -20.466 -7.428 -16.891 1.00 38.84 845 GLY A C 1
ATOM 6412 O O . GLY A 1 845 ? -21.296 -6.840 -17.586 1.00 38.84 845 GLY A O 1
ATOM 6413 N N . GLU A 1 846 ? -19.679 -6.784 -16.018 1.00 37.62 846 GLU A N 1
ATOM 6414 C CA . GLU A 1 846 ? -19.836 -5.380 -15.563 1.00 37.62 846 GLU A CA 1
ATOM 6415 C C . GLU A 1 846 ? -20.073 -4.348 -16.706 1.00 37.62 846 GLU A C 1
ATOM 6417 O O . GLU A 1 846 ? -19.143 -3.951 -17.425 1.00 37.62 846 GLU A O 1
ATOM 6422 N N . PRO A 1 847 ? -21.320 -3.864 -16.903 1.00 35.81 847 PRO A N 1
ATOM 6423 C CA . PRO A 1 847 ? -21.712 -3.133 -18.106 1.00 35.81 847 PRO A CA 1
ATOM 6424 C C . PRO A 1 847 ? -21.570 -1.609 -17.938 1.00 35.81 847 PRO A C 1
ATOM 6426 O O . PRO A 1 847 ? -22.556 -0.873 -17.975 1.00 35.81 847 PRO A O 1
ATOM 6429 N N . GLY A 1 848 ? -20.334 -1.123 -17.783 1.00 34.75 848 GLY A N 1
ATOM 6430 C CA . GLY A 1 848 ? -20.047 0.311 -17.596 1.00 34.75 848 GLY A CA 1
ATOM 6431 C C . GLY A 1 848 ? -18.930 0.866 -18.484 1.00 34.75 848 GLY A C 1
ATOM 6432 O O . GLY A 1 848 ? -19.139 1.829 -19.223 1.00 34.75 848 GLY A O 1
ATOM 6433 N N . TRP A 1 849 ? -17.744 0.254 -18.426 1.00 38.50 849 TRP A N 1
ATOM 6434 C CA . TRP A 1 849 ? -16.542 0.727 -19.136 1.00 38.50 849 TRP A CA 1
ATOM 6435 C C . TRP A 1 849 ? -15.939 -0.300 -20.100 1.00 38.50 849 TRP A C 1
ATOM 6437 O O . TRP A 1 849 ? -15.498 0.076 -21.190 1.00 38.50 849 TRP A O 1
ATOM 6447 N N . ASN A 1 850 ? -15.981 -1.589 -19.756 1.00 34.59 850 ASN A N 1
ATOM 6448 C CA . ASN A 1 850 ? -15.508 -2.658 -20.630 1.00 34.59 850 ASN A CA 1
ATOM 6449 C C . ASN A 1 850 ? -16.652 -3.157 -21.517 1.00 34.59 850 ASN A C 1
ATOM 6451 O O . ASN A 1 850 ? -17.595 -3.806 -21.075 1.00 34.59 850 ASN A O 1
ATOM 6455 N N . ARG A 1 851 ? -16.575 -2.842 -22.812 1.00 29.11 851 ARG A N 1
ATOM 6456 C CA . ARG A 1 851 ? -17.498 -3.386 -23.813 1.00 29.11 851 ARG A CA 1
ATOM 6457 C C . ARG A 1 851 ? -17.064 -4.820 -24.134 1.00 29.11 851 ARG A C 1
ATOM 6459 O O . ARG A 1 851 ? -15.892 -5.007 -24.438 1.00 29.11 851 ARG A O 1
ATOM 6466 N N . LYS A 1 852 ? -18.000 -5.781 -24.081 1.00 28.52 852 LYS A N 1
ATOM 6467 C CA . LYS A 1 852 ? -17.805 -7.231 -24.319 1.00 28.52 852 LYS A CA 1
ATOM 6468 C C . LYS A 1 852 ? -16.567 -7.580 -25.163 1.00 28.52 852 LYS A C 1
ATOM 6470 O O . LYS A 1 852 ? -16.536 -7.269 -26.354 1.00 28.52 852 LYS A O 1
ATOM 6475 N N . MET A 1 853 ? -15.619 -8.306 -24.570 1.00 33.19 853 MET A N 1
ATOM 6476 C CA . MET A 1 853 ? -14.533 -8.982 -25.283 1.00 33.19 853 MET A CA 1
ATOM 6477 C C . MET A 1 853 ? -14.472 -10.443 -24.839 1.00 33.19 853 MET A C 1
ATOM 6479 O O . MET A 1 853 ? -14.277 -10.732 -23.663 1.00 33.19 853 MET A O 1
ATOM 6483 N N . GLU A 1 854 ? -14.658 -11.363 -25.783 1.00 25.55 854 GLU A N 1
ATOM 6484 C CA . GLU A 1 854 ? -14.579 -12.803 -25.529 1.00 25.55 854 GLU A CA 1
ATOM 6485 C C . GLU A 1 854 ? -13.110 -13.212 -25.342 1.00 25.55 854 GLU A C 1
ATOM 6487 O O . GLU A 1 854 ? -12.276 -13.012 -26.227 1.00 25.55 854 GLU A O 1
ATOM 6492 N N . THR A 1 855 ? -12.780 -13.789 -24.186 1.00 28.00 855 THR A N 1
ATOM 6493 C CA . THR A 1 855 ? -11.412 -14.099 -23.726 1.00 28.00 855 THR A CA 1
ATOM 6494 C C . THR A 1 855 ? -10.799 -15.330 -24.411 1.00 28.00 855 THR A C 1
ATOM 6496 O O . THR A 1 855 ? -10.374 -16.297 -23.776 1.00 28.00 855 THR A O 1
ATOM 6499 N N . THR A 1 856 ? -10.697 -15.287 -25.743 1.00 24.19 856 THR A N 1
ATOM 6500 C CA . THR A 1 856 ? -10.023 -16.321 -26.544 1.00 24.19 856 THR A CA 1
ATOM 6501 C C . THR A 1 856 ? -8.509 -16.098 -26.556 1.00 24.19 856 THR A C 1
ATOM 6503 O O . THR A 1 856 ? -7.963 -15.417 -27.425 1.00 24.19 856 THR A O 1
ATOM 6506 N N . TRP A 1 857 ? -7.812 -16.695 -25.589 1.00 24.67 857 TRP A N 1
ATOM 6507 C CA . TRP A 1 857 ? -6.347 -16.720 -25.544 1.00 24.67 857 TRP A CA 1
ATOM 6508 C C . TRP A 1 857 ? -5.760 -17.455 -26.757 1.00 24.67 857 TRP A C 1
ATOM 6510 O O . TRP A 1 857 ? -6.025 -18.639 -26.963 1.00 24.67 857 TRP A O 1
ATOM 6520 N N . LEU A 1 858 ? -4.905 -16.773 -27.527 1.00 23.89 858 LEU A N 1
ATOM 6521 C CA . LEU A 1 858 ? -4.246 -17.326 -28.716 1.00 23.89 858 LEU A CA 1
ATOM 6522 C C . LEU A 1 858 ? -2.713 -17.307 -28.601 1.00 23.89 858 LEU A C 1
ATOM 6524 O O . LEU A 1 858 ? -2.004 -16.719 -29.416 1.00 23.89 858 LEU A O 1
ATOM 6528 N N . MET A 1 859 ? -2.179 -18.033 -27.613 1.00 23.42 859 MET A N 1
ATOM 6529 C CA . MET A 1 859 ? -0.785 -18.485 -27.678 1.00 23.42 859 MET A CA 1
ATOM 6530 C C . MET A 1 859 ? -0.653 -19.568 -28.759 1.00 23.42 859 MET A C 1
ATOM 6532 O O . MET A 1 859 ? -0.788 -20.759 -28.484 1.00 23.42 859 MET A O 1
ATOM 6536 N N . ARG A 1 860 ? -0.374 -19.164 -30.004 1.00 23.20 860 ARG A N 1
ATOM 6537 C CA . ARG A 1 860 ? 0.168 -20.073 -31.023 1.00 23.20 860 ARG A CA 1
ATOM 6538 C C . ARG A 1 860 ? 1.684 -19.934 -31.066 1.00 23.20 860 ARG A C 1
ATOM 6540 O O . ARG A 1 860 ? 2.210 -18.940 -31.555 1.00 23.20 860 ARG A O 1
ATOM 6547 N N . THR A 1 861 ? 2.374 -20.952 -30.564 1.00 27.44 861 THR A N 1
ATOM 6548 C CA . THR A 1 861 ? 3.825 -21.095 -30.685 1.00 27.44 861 THR A CA 1
ATOM 6549 C C . THR A 1 861 ? 4.223 -21.199 -32.158 1.00 27.44 861 THR A C 1
ATOM 6551 O O . THR A 1 861 ? 3.761 -22.076 -32.888 1.00 27.44 861 THR A O 1
ATOM 6554 N N . GLY A 1 862 ? 5.074 -20.279 -32.611 1.00 23.47 862 GLY A N 1
ATOM 6555 C CA . GLY A 1 862 ? 5.587 -20.264 -33.976 1.00 23.47 862 GLY A CA 1
ATOM 6556 C C . GLY A 1 862 ? 6.926 -20.986 -34.087 1.00 23.47 862 GLY A C 1
ATOM 6557 O O . GLY A 1 862 ? 7.949 -20.422 -33.716 1.00 23.47 862 GLY A O 1
ATOM 6558 N N . GLN A 1 863 ? 6.934 -22.185 -34.670 1.00 25.14 863 GLN A N 1
ATOM 6559 C CA . GLN A 1 863 ? 8.124 -22.745 -35.318 1.00 25.14 863 GLN A CA 1
ATOM 6560 C C . GLN A 1 863 ? 7.745 -23.382 -36.665 1.00 25.14 863 GLN A C 1
ATOM 6562 O O . GLN A 1 863 ? 6.813 -24.188 -36.714 1.00 25.14 863 GLN A O 1
ATOM 6567 N N . PRO A 1 864 ? 8.449 -23.054 -37.764 1.00 31.08 864 PRO A N 1
ATOM 6568 C CA . PRO A 1 864 ? 8.286 -23.729 -39.042 1.00 31.08 864 PRO A CA 1
ATOM 6569 C C . PRO A 1 864 ? 9.261 -24.911 -39.155 1.00 31.08 864 PRO A C 1
ATOM 6571 O O . PRO A 1 864 ? 10.467 -24.714 -39.276 1.00 31.08 864 PRO A O 1
ATOM 6574 N N . ILE A 1 865 ? 8.745 -26.142 -39.195 1.00 26.23 865 ILE A N 1
ATOM 6575 C CA . ILE A 1 865 ? 9.523 -27.318 -39.619 1.00 26.23 865 ILE A CA 1
ATOM 6576 C C . ILE A 1 865 ? 8.965 -27.804 -40.955 1.00 26.23 865 ILE A C 1
ATOM 6578 O O . ILE A 1 865 ? 7.777 -28.106 -41.084 1.00 26.23 865 ILE A O 1
ATOM 6582 N N . ALA A 1 866 ? 9.823 -27.848 -41.971 1.00 28.28 866 ALA A N 1
ATOM 6583 C CA . ALA A 1 866 ? 9.429 -28.182 -43.329 1.00 28.28 866 ALA A CA 1
ATOM 6584 C C . ALA A 1 866 ? 9.533 -29.688 -43.615 1.00 28.28 866 ALA A C 1
ATOM 6586 O O . ALA A 1 866 ? 10.587 -30.293 -43.458 1.00 28.28 866 ALA A O 1
ATOM 6587 N N . GLY A 1 867 ? 8.460 -30.245 -44.181 1.00 27.02 867 GLY A N 1
ATOM 6588 C CA . GLY A 1 867 ? 8.549 -31.342 -45.143 1.00 27.02 867 GLY A CA 1
ATOM 6589 C C . GLY A 1 867 ? 8.636 -32.775 -44.607 1.00 27.02 867 GLY A C 1
ATOM 6590 O O . GLY A 1 867 ? 9.717 -33.315 -44.410 1.00 27.02 867 GLY A O 1
ATOM 6591 N N . ARG A 1 868 ? 7.501 -33.479 -44.681 1.00 26.30 868 ARG A N 1
ATOM 6592 C CA . ARG A 1 868 ? 7.419 -34.752 -45.422 1.00 26.30 868 ARG A CA 1
ATOM 6593 C C . ARG A 1 868 ? 6.059 -34.869 -46.109 1.00 26.30 868 ARG A C 1
ATOM 6595 O O . ARG A 1 868 ? 5.054 -34.384 -45.599 1.00 26.30 868 ARG A O 1
ATOM 6602 N N . LYS A 1 869 ? 6.045 -35.464 -47.304 1.00 33.44 869 LYS A N 1
ATOM 6603 C CA . LYS A 1 869 ? 4.820 -35.787 -48.047 1.00 33.44 869 LYS A CA 1
ATOM 6604 C C . LYS A 1 869 ? 4.411 -37.209 -47.693 1.00 33.44 869 LYS A C 1
ATOM 6606 O O . LYS A 1 869 ? 5.209 -38.104 -47.930 1.00 33.44 869 LYS A O 1
ATOM 6611 N N . GLU A 1 870 ? 3.160 -37.426 -47.310 1.00 28.23 870 GLU A N 1
ATOM 6612 C CA . GLU A 1 870 ? 2.477 -38.688 -47.606 1.00 28.23 870 GLU A CA 1
ATOM 6613 C C . GLU A 1 870 ? 0.956 -38.488 -47.659 1.00 28.23 870 GLU A C 1
ATOM 6615 O O . GLU A 1 870 ? 0.450 -37.424 -47.299 1.00 28.23 870 GLU A O 1
ATOM 6620 N N . ARG A 1 871 ? 0.235 -39.446 -48.252 1.00 26.17 871 ARG A N 1
ATOM 6621 C CA . ARG A 1 871 ? -1.178 -39.293 -48.643 1.00 26.17 871 ARG A CA 1
ATOM 6622 C C . ARG A 1 871 ? -2.092 -40.144 -47.765 1.00 26.17 871 ARG A C 1
ATOM 6624 O O . ARG A 1 871 ? -1.759 -41.295 -47.505 1.00 26.17 871 ARG A O 1
ATOM 6631 N N . PRO A 1 872 ? -3.325 -39.674 -47.536 1.00 24.67 872 PRO A N 1
ATOM 6632 C CA . PRO A 1 872 ? -4.494 -40.554 -47.590 1.00 24.67 872 PRO A CA 1
ATOM 6633 C C . PRO A 1 872 ? -5.436 -40.194 -48.754 1.00 24.67 872 PRO A C 1
ATOM 6635 O O . PRO A 1 872 ? -5.496 -39.053 -49.215 1.00 24.67 872 PRO A O 1
ATOM 6638 N N . ARG A 1 873 ? -6.202 -41.181 -49.229 1.00 25.88 873 ARG A N 1
ATOM 6639 C CA . ARG A 1 873 ? -7.370 -41.027 -50.120 1.00 25.88 873 ARG A CA 1
ATOM 6640 C C . ARG A 1 873 ? -8.374 -42.170 -49.799 1.00 25.88 873 ARG A C 1
ATOM 6642 O O . ARG A 1 873 ? -7.981 -43.090 -49.090 1.00 25.88 873 ARG A O 1
ATOM 6649 N N . PRO A 1 874 ? -9.664 -42.095 -50.183 1.00 42.22 874 PRO A N 1
ATOM 6650 C CA . PRO A 1 874 ? -10.669 -41.623 -49.224 1.00 42.22 874 PRO A CA 1
ATOM 6651 C C . PRO A 1 874 ? -11.945 -42.489 -49.164 1.00 42.22 874 PRO A C 1
ATOM 6653 O O . PRO A 1 874 ? -12.202 -43.261 -50.079 1.00 42.22 874 PRO A O 1
ATOM 6656 N N . MET A 1 875 ? -12.794 -42.258 -48.154 1.00 23.73 875 MET A N 1
ATOM 6657 C CA . MET A 1 875 ? -14.273 -42.368 -48.170 1.00 23.73 875 MET A CA 1
ATOM 6658 C C . MET A 1 875 ? -14.804 -41.978 -46.769 1.00 23.73 875 MET A C 1
ATOM 6660 O O . MET A 1 875 ? -14.079 -42.142 -45.796 1.00 23.73 875 MET A O 1
ATOM 6664 N N . SER A 1 876 ? -16.009 -41.428 -46.574 1.00 26.78 876 SER A N 1
ATOM 6665 C CA . SER A 1 876 ? -17.102 -41.096 -47.510 1.00 26.78 876 SER A CA 1
ATOM 6666 C C . SER A 1 876 ? -17.816 -39.786 -47.097 1.00 26.78 876 SER A C 1
ATOM 6668 O O . SER A 1 876 ? -17.652 -39.322 -45.972 1.00 26.78 876 SER A O 1
ATOM 6670 N N . ALA A 1 877 ? -18.575 -39.180 -48.019 1.00 26.62 877 ALA A N 1
ATOM 6671 C CA . ALA A 1 877 ? -19.445 -38.002 -47.817 1.00 26.62 877 ALA A CA 1
ATOM 6672 C C . ALA A 1 877 ? -20.910 -38.382 -48.180 1.00 26.62 877 ALA A C 1
ATOM 6674 O O . ALA A 1 877 ? -21.094 -39.517 -48.635 1.00 26.62 877 ALA A O 1
ATOM 6675 N N . PRO A 1 878 ? -21.956 -37.541 -47.977 1.00 37.78 878 PRO A N 1
ATOM 6676 C CA . PRO A 1 878 ? -22.139 -36.176 -48.539 1.00 37.78 878 PRO A CA 1
ATOM 6677 C C . PRO A 1 878 ? -22.088 -35.065 -47.450 1.00 37.78 878 PRO A C 1
ATOM 6679 O O . PRO A 1 878 ? -22.190 -35.387 -46.274 1.00 37.78 878 PRO A O 1
ATOM 6682 N N . ALA A 1 879 ? -21.805 -33.768 -47.683 1.00 26.08 879 ALA A N 1
ATOM 6683 C CA . ALA A 1 879 ? -22.257 -32.784 -48.699 1.00 26.08 879 ALA A CA 1
ATOM 6684 C C . ALA A 1 879 ? -23.745 -32.364 -48.529 1.00 26.08 879 ALA A C 1
ATOM 6686 O O . ALA A 1 879 ? -24.561 -33.198 -48.164 1.00 26.08 879 ALA A O 1
ATOM 6687 N N . GLN A 1 880 ? -24.202 -31.116 -48.738 1.00 26.55 880 GLN A N 1
ATOM 6688 C CA . GLN A 1 880 ? -23.624 -29.853 -49.273 1.00 26.55 880 GLN A CA 1
ATOM 6689 C C . GLN A 1 880 ? -24.409 -28.649 -48.614 1.00 26.55 880 GLN A C 1
ATOM 6691 O O . GLN A 1 880 ? -25.248 -28.921 -47.765 1.00 26.55 880 GLN A O 1
ATOM 6696 N N . GLN A 1 881 ? -24.260 -27.324 -48.840 1.00 24.67 881 GLN A N 1
ATOM 6697 C CA . GLN A 1 881 ? -23.613 -26.524 -49.894 1.00 24.67 881 GLN A CA 1
ATOM 6698 C C . GLN A 1 881 ? -23.287 -25.052 -49.477 1.00 24.67 881 GLN A C 1
ATOM 6700 O O . GLN A 1 881 ? -24.197 -24.263 -49.275 1.00 24.67 881 GLN A O 1
ATOM 6705 N N . ILE A 1 882 ? -21.991 -24.702 -49.449 1.00 24.17 882 ILE A N 1
ATOM 6706 C CA . ILE A 1 882 ? -21.314 -23.513 -50.052 1.00 24.17 882 ILE A CA 1
ATOM 6707 C C . ILE A 1 882 ? -21.798 -22.054 -49.781 1.00 24.17 882 ILE A C 1
ATOM 6709 O O . ILE A 1 882 ? -22.948 -21.690 -49.992 1.00 24.17 882 ILE A O 1
ATOM 6713 N N . TRP A 1 883 ? -20.822 -21.180 -49.471 1.00 23.22 883 TRP A N 1
ATOM 6714 C CA . TRP A 1 883 ? -20.850 -19.708 -49.626 1.00 23.22 883 TRP A CA 1
ATOM 6715 C C . TRP A 1 883 ? -20.461 -19.255 -51.052 1.00 23.22 883 TRP A C 1
ATOM 6717 O O . TRP A 1 883 ? -19.544 -19.822 -51.640 1.00 23.22 883 TRP A O 1
ATOM 6727 N N . SER A 1 884 ? -21.013 -18.133 -51.528 1.00 23.22 884 SER A N 1
ATOM 6728 C CA . SER A 1 884 ? -20.466 -17.329 -52.644 1.00 23.22 884 SER A CA 1
ATOM 6729 C C . SER A 1 884 ? -20.529 -15.841 -52.265 1.00 23.22 884 SER A C 1
ATOM 6731 O O . SER A 1 884 ? -21.617 -15.330 -52.016 1.00 23.22 884 SER A O 1
ATOM 6733 N N . GLN A 1 885 ? -19.398 -15.206 -51.953 1.00 23.67 885 GLN A N 1
ATOM 6734 C CA . GLN A 1 885 ? -18.513 -14.463 -52.873 1.00 23.67 885 GLN A CA 1
ATOM 6735 C C . GLN A 1 885 ? -18.958 -13.016 -53.185 1.00 23.67 885 GLN A C 1
ATOM 6737 O O . GLN A 1 885 ? -19.875 -12.787 -53.962 1.00 23.67 885 GLN A O 1
ATOM 6742 N N . ASP A 1 886 ? -18.172 -12.091 -52.623 1.00 24.59 886 ASP A N 1
ATOM 6743 C CA . ASP A 1 886 ? -17.477 -10.989 -53.307 1.00 24.59 886 ASP A CA 1
ATOM 6744 C C . ASP A 1 886 ? -18.194 -9.723 -53.844 1.00 24.59 886 ASP A C 1
ATOM 6746 O O . ASP A 1 886 ? -19.083 -9.760 -54.688 1.00 24.59 886 ASP A O 1
ATOM 6750 N N . LEU A 1 887 ? -17.553 -8.593 -53.484 1.00 23.28 887 LEU A N 1
ATOM 6751 C CA . LEU A 1 887 ? -17.368 -7.335 -54.236 1.00 23.28 887 LEU A CA 1
ATOM 6752 C C . LEU A 1 887 ? -18.461 -6.239 -54.279 1.00 23.28 887 LEU A C 1
ATOM 6754 O O . LEU A 1 887 ? -19.649 -6.449 -54.067 1.00 23.28 887 LEU A O 1
ATOM 6758 N N . ALA A 1 888 ? -17.951 -5.055 -54.661 1.00 23.03 888 ALA A N 1
ATOM 6759 C CA . ALA A 1 888 ? -18.598 -3.799 -55.070 1.00 23.03 888 ALA A CA 1
ATOM 6760 C C . ALA A 1 888 ? -18.839 -2.702 -54.005 1.00 23.03 888 ALA A C 1
ATOM 6762 O O . ALA A 1 888 ? -18.971 -2.942 -52.809 1.00 23.03 888 ALA A O 1
ATOM 6763 N N . MET A 1 889 ? -18.794 -1.457 -54.495 1.00 22.52 889 MET A N 1
ATOM 6764 C CA . MET A 1 889 ? -18.740 -0.197 -53.744 1.00 22.52 889 MET A CA 1
ATOM 6765 C C . MET A 1 889 ? -20.071 0.570 -53.766 1.00 22.52 889 MET A C 1
ATOM 6767 O O . MET A 1 889 ? -20.903 0.370 -54.643 1.00 22.52 889 MET A O 1
ATOM 6771 N N . ASP A 1 890 ? -20.131 1.557 -52.870 1.00 24.41 890 ASP A N 1
ATOM 6772 C CA . ASP A 1 890 ? -20.767 2.871 -53.035 1.00 24.41 890 ASP A CA 1
ATOM 6773 C C . ASP A 1 890 ? -22.305 3.059 -53.010 1.00 24.41 890 ASP A C 1
ATOM 6775 O O . ASP A 1 890 ? -23.069 2.565 -53.828 1.00 24.41 890 ASP A O 1
ATOM 6779 N N . ALA A 1 891 ? -22.674 4.005 -52.134 1.00 23.88 891 ALA A N 1
ATOM 6780 C CA . ALA A 1 891 ? -23.484 5.193 -52.429 1.00 23.88 891 ALA A CA 1
ATOM 6781 C C . ALA A 1 891 ? -25.035 5.160 -52.553 1.00 23.88 891 ALA A C 1
ATOM 6783 O O . ALA A 1 891 ? -25.658 4.427 -53.305 1.00 23.88 891 ALA A O 1
ATOM 6784 N N . LEU A 1 892 ? -25.607 6.185 -51.898 1.00 23.77 892 LEU A N 1
ATOM 6785 C CA . LEU A 1 892 ? -26.838 6.941 -52.200 1.00 23.77 892 LEU A CA 1
ATOM 6786 C C . LEU A 1 892 ? -28.262 6.319 -52.067 1.00 23.77 892 LEU A C 1
ATOM 6788 O O . LEU A 1 892 ? -28.817 5.739 -52.985 1.00 23.77 892 LEU A O 1
ATOM 6792 N N . ILE A 1 893 ? -28.943 6.743 -50.987 1.00 24.59 893 ILE A N 1
ATOM 6793 C CA . ILE A 1 893 ? -30.143 7.628 -51.004 1.00 24.59 893 ILE A CA 1
ATOM 6794 C C . ILE A 1 893 ? -31.464 7.160 -51.704 1.00 24.59 893 ILE A C 1
ATOM 6796 O O . ILE A 1 893 ? -31.565 7.138 -52.922 1.00 24.59 893 ILE A O 1
ATOM 6800 N N . ARG A 1 894 ? -32.543 7.118 -50.880 1.00 24.97 894 ARG A N 1
ATOM 6801 C CA . ARG A 1 894 ? -34.010 7.332 -51.137 1.00 24.97 894 ARG A CA 1
ATOM 6802 C C . ARG A 1 894 ? -34.965 6.178 -51.557 1.00 24.97 894 ARG A C 1
ATOM 6804 O O . ARG A 1 894 ? -35.083 5.864 -52.729 1.00 24.97 894 ARG A O 1
ATOM 6811 N N . ARG A 1 895 ? -35.873 5.893 -50.598 1.00 26.38 895 ARG A N 1
ATOM 6812 C CA . ARG A 1 895 ? -37.367 5.915 -50.660 1.00 26.38 895 ARG A CA 1
ATOM 6813 C C . ARG A 1 895 ? -38.187 4.805 -51.357 1.00 26.38 895 ARG A C 1
ATOM 6815 O O . ARG A 1 895 ? -37.924 4.462 -52.493 1.00 26.38 895 ARG A O 1
ATOM 6822 N N . ASP A 1 896 ? -39.294 4.474 -50.663 1.00 25.61 896 ASP A N 1
ATOM 6823 C CA . ASP A 1 896 ? -40.664 4.145 -51.130 1.00 25.61 896 ASP A CA 1
ATOM 6824 C C . ASP A 1 896 ? -40.828 2.921 -52.086 1.00 25.61 896 ASP A C 1
ATOM 6826 O O . ASP A 1 896 ? -40.174 2.846 -53.112 1.00 25.61 896 ASP A O 1
ATOM 6830 N N . GLN A 1 897 ? -41.705 1.917 -51.883 1.00 24.73 897 GLN A N 1
ATOM 6831 C CA . GLN A 1 897 ? -42.986 1.813 -51.148 1.00 24.73 897 GLN A CA 1
ATOM 6832 C C . GLN A 1 897 ? -43.277 0.384 -50.607 1.00 24.73 897 GLN A C 1
ATOM 6834 O O . GLN A 1 897 ? -42.603 -0.577 -50.965 1.00 24.73 897 GLN A O 1
ATOM 6839 N N . ALA A 1 898 ? -44.353 0.239 -49.817 1.00 27.22 898 ALA A N 1
ATOM 6840 C CA . ALA A 1 898 ? -45.053 -1.031 -49.544 1.00 27.22 898 ALA A CA 1
ATOM 6841 C C . ALA A 1 898 ? -46.355 -1.138 -50.374 1.00 27.22 898 ALA A C 1
ATOM 6843 O O . ALA A 1 898 ? -46.8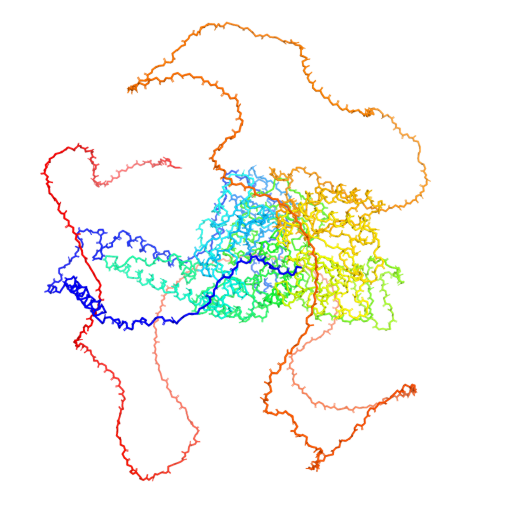78 -0.106 -50.804 1.00 27.22 898 ALA A O 1
ATOM 6844 N N . PRO A 1 899 ? -46.906 -2.350 -50.589 1.00 42.38 899 PRO A N 1
ATOM 6845 C CA . PRO A 1 899 ? -48.190 -2.724 -49.949 1.00 42.38 899 PRO A CA 1
ATOM 6846 C C . PRO A 1 899 ? -48.317 -4.248 -49.647 1.00 42.38 899 PRO A C 1
ATOM 6848 O O . PRO A 1 899 ? -47.434 -5.010 -50.017 1.00 42.38 899 PRO A O 1
ATOM 6851 N N . ALA A 1 900 ? -49.401 -4.816 -49.088 1.00 31.20 900 ALA A N 1
ATOM 6852 C CA . ALA A 1 900 ? -50.376 -4.426 -48.043 1.00 31.20 900 ALA A CA 1
ATOM 6853 C C . ALA A 1 900 ? -51.363 -5.617 -47.808 1.00 31.20 900 ALA A C 1
ATOM 6855 O O . ALA A 1 900 ? -51.244 -6.638 -48.477 1.00 31.20 900 ALA A O 1
ATOM 6856 N N . VAL A 1 901 ? -52.397 -5.425 -46.961 1.00 28.16 901 VAL A N 1
ATOM 6857 C CA . VAL A 1 901 ? -53.564 -6.327 -46.712 1.00 28.16 901 VAL A CA 1
ATOM 6858 C C . VAL A 1 901 ? -53.241 -7.575 -45.859 1.00 28.16 901 VAL A C 1
ATOM 6860 O O . VAL A 1 901 ? -52.260 -8.257 -46.110 1.00 28.16 901 VAL A O 1
ATOM 6863 N N . GLY A 1 902 ? -54.016 -7.952 -44.831 1.00 24.12 902 GLY A N 1
ATOM 6864 C CA . GLY A 1 902 ? -55.247 -7.388 -44.235 1.00 24.12 902 GLY A CA 1
ATOM 6865 C C . GLY A 1 902 ? -55.826 -8.361 -43.176 1.00 24.12 902 GLY A C 1
ATOM 6866 O O . GLY A 1 902 ? -55.179 -9.356 -42.879 1.00 24.12 902 GLY A O 1
ATOM 6867 N N . GLN A 1 903 ? -57.016 -8.207 -42.578 1.00 27.31 903 GLN A N 1
ATOM 6868 C CA . GLN A 1 903 ? -57.968 -7.088 -42.421 1.00 27.31 903 GLN A CA 1
ATOM 6869 C C . GLN A 1 903 ? -59.057 -7.518 -41.395 1.00 27.31 903 GLN A C 1
ATOM 6871 O O . GLN A 1 903 ? -59.382 -8.699 -41.385 1.00 27.31 903 GLN A O 1
ATOM 6876 N N . LEU A 1 904 ? -59.639 -6.590 -40.601 1.00 24.53 904 LEU A N 1
ATOM 6877 C CA . LEU A 1 904 ? -61.076 -6.489 -40.186 1.00 24.53 904 LEU A CA 1
ATOM 6878 C C . LEU A 1 904 ? -61.263 -5.758 -38.830 1.00 24.53 904 LEU A C 1
ATOM 6880 O O . LEU A 1 904 ? -61.044 -6.348 -37.778 1.00 24.53 904 LEU A O 1
ATOM 6884 N N . VAL A 1 905 ? -61.736 -4.495 -38.840 1.00 27.25 905 VAL A N 1
ATOM 6885 C CA . VAL A 1 905 ? -62.140 -3.739 -37.621 1.00 27.25 905 VAL A CA 1
ATOM 6886 C C . VAL A 1 905 ? -63.343 -2.795 -37.884 1.00 27.25 905 VAL A C 1
ATOM 6888 O O . VAL A 1 905 ? -63.183 -1.767 -38.546 1.00 27.25 905 VAL A O 1
ATOM 6891 N N . PRO A 1 906 ? -64.554 -3.110 -37.376 1.00 53.44 906 PRO A N 1
ATOM 6892 C CA . PRO A 1 906 ? -65.729 -2.215 -37.403 1.00 53.44 906 PRO A CA 1
ATOM 6893 C C . PRO A 1 906 ? -66.452 -2.075 -36.032 1.00 53.44 906 PRO A C 1
ATOM 6895 O O . PRO A 1 906 ? -66.382 -2.984 -35.219 1.00 53.44 906 PRO A O 1
ATOM 6898 N N . ARG A 1 907 ? -67.274 -1.057 -35.704 1.00 32.62 907 ARG A N 1
ATOM 6899 C CA . ARG A 1 907 ? -67.513 0.345 -36.156 1.00 32.62 907 ARG A CA 1
ATOM 6900 C C . ARG A 1 907 ? -68.566 0.979 -35.191 1.00 32.62 907 ARG A C 1
ATOM 6902 O O . ARG A 1 907 ? -69.305 0.220 -34.577 1.00 32.62 907 ARG A O 1
ATOM 6909 N N . ARG A 1 908 ? -68.757 2.320 -35.219 1.00 28.95 908 ARG A N 1
ATOM 6910 C CA . ARG A 1 908 ? -69.798 3.162 -34.521 1.00 28.95 908 ARG A CA 1
ATOM 6911 C C . ARG A 1 908 ? -69.428 3.610 -33.091 1.00 28.95 908 ARG A C 1
ATOM 6913 O O . ARG A 1 908 ? -69.009 2.773 -32.311 1.00 28.95 908 ARG A O 1
ATOM 6920 N N . LYS A 1 909 ? -69.598 4.877 -32.662 1.00 24.52 909 LYS A N 1
ATOM 6921 C CA . LYS A 1 909 ? -70.002 6.191 -33.262 1.00 24.52 909 LYS A CA 1
ATOM 6922 C C . LYS A 1 909 ? -69.197 7.293 -32.490 1.00 24.52 909 LYS A C 1
ATOM 6924 O O . LYS A 1 909 ? -68.905 7.051 -31.329 1.00 24.52 909 LYS A O 1
ATOM 6929 N N . ILE A 1 910 ? -68.655 8.387 -33.059 1.00 26.75 910 ILE A N 1
ATOM 6930 C CA . ILE A 1 910 ? -69.301 9.590 -33.664 1.00 26.75 910 ILE A CA 1
ATOM 6931 C C . ILE A 1 910 ? -70.115 10.353 -32.576 1.00 26.75 910 ILE A C 1
ATOM 6933 O O . ILE A 1 910 ? -71.019 9.740 -32.017 1.00 26.75 910 ILE A O 1
ATOM 6937 N N . ASP A 1 911 ? -69.854 11.622 -32.188 1.00 24.53 911 ASP A N 1
ATOM 6938 C CA . ASP A 1 911 ? -69.399 12.792 -32.988 1.00 24.53 911 ASP A CA 1
ATOM 6939 C C . ASP A 1 911 ? -68.873 14.045 -32.186 1.00 24.53 911 ASP A C 1
ATOM 6941 O O . ASP A 1 911 ? -68.994 14.081 -30.965 1.00 24.53 911 ASP A O 1
ATOM 6945 N N . TRP A 1 912 ? -68.442 15.103 -32.913 1.00 22.16 912 TRP A N 1
ATOM 6946 C CA . TRP A 1 912 ? -68.314 16.559 -32.568 1.00 22.16 912 TRP A CA 1
ATOM 6947 C C . TRP A 1 912 ? -67.212 17.145 -31.625 1.00 22.16 912 TRP A C 1
ATOM 6949 O O . TRP A 1 912 ? -66.623 16.480 -30.780 1.00 22.16 912 TRP A O 1
ATOM 6959 N N . VAL A 1 913 ? -66.934 18.456 -31.825 1.00 27.88 913 VAL A N 1
ATOM 6960 C CA . VAL A 1 913 ? -65.894 19.348 -31.220 1.00 27.88 913 VAL A CA 1
ATOM 6961 C C . VAL A 1 913 ? -66.462 20.791 -31.155 1.00 27.88 913 VAL A C 1
ATOM 6963 O O . VAL A 1 913 ? -66.960 21.212 -32.203 1.00 27.88 913 VAL A O 1
ATOM 6966 N N . PRO A 1 914 ? -66.455 21.570 -30.027 1.00 36.06 914 PRO A N 1
ATOM 6967 C CA . PRO A 1 914 ? -65.424 22.636 -29.833 1.00 36.06 914 PRO A CA 1
ATOM 6968 C C . PRO A 1 914 ? -65.204 23.289 -28.420 1.00 36.06 914 PRO A C 1
ATOM 6970 O O . PRO A 1 914 ? -66.133 23.475 -27.642 1.00 36.06 914 PRO A O 1
ATOM 6973 N N . GLY A 1 915 ? -64.021 23.903 -28.217 1.00 23.89 915 GLY A N 1
ATOM 6974 C CA . GLY A 1 915 ? -63.903 25.299 -27.713 1.00 23.89 915 GLY A CA 1
ATOM 6975 C C . GLY A 1 915 ? -63.686 25.621 -26.209 1.00 23.89 915 GLY A C 1
ATOM 6976 O O . GLY A 1 915 ? -63.928 24.798 -25.341 1.00 23.89 915 GLY A O 1
ATOM 6977 N N . GLN A 1 916 ? -63.280 26.888 -25.955 1.00 25.50 916 GLN A N 1
ATOM 6978 C CA . GLN A 1 916 ? -63.049 27.599 -24.658 1.00 25.50 916 GLN A CA 1
ATOM 6979 C C . GLN A 1 916 ? -61.937 27.027 -23.739 1.00 25.50 916 GLN A C 1
ATOM 6981 O O . GLN A 1 916 ? -61.904 25.839 -23.470 1.00 25.50 916 GLN A O 1
ATOM 6986 N N . VAL A 1 917 ? -60.930 27.749 -23.210 1.00 24.53 917 VAL A N 1
ATOM 6987 C CA . VAL A 1 917 ? -60.468 29.166 -23.226 1.00 24.53 917 VAL A CA 1
ATOM 6988 C C . VAL A 1 917 ? -61.262 30.207 -22.397 1.00 24.53 917 VAL A C 1
ATOM 6990 O O . VAL A 1 917 ? -62.428 30.433 -22.690 1.00 24.53 917 VAL A O 1
ATOM 6993 N N . ARG A 1 918 ? -60.528 30.970 -21.541 1.00 26.78 918 ARG A N 1
ATOM 6994 C CA . ARG A 1 918 ? -60.828 32.278 -20.857 1.00 26.78 918 ARG A CA 1
ATOM 6995 C C . ARG A 1 918 ? -61.319 32.240 -19.384 1.00 26.78 918 ARG A C 1
ATOM 6997 O O . ARG A 1 918 ? -62.037 31.324 -19.030 1.00 26.78 918 ARG A O 1
ATOM 7004 N N . HIS A 1 919 ? -61.027 33.218 -18.491 1.00 26.98 919 HIS A N 1
ATOM 7005 C CA . HIS A 1 919 ? -59.949 34.249 -18.417 1.00 26.98 919 HIS A CA 1
ATOM 7006 C C . HIS A 1 919 ? -59.893 35.037 -17.067 1.00 26.98 919 HIS A C 1
ATOM 7008 O O . HIS A 1 919 ? -60.925 35.326 -16.482 1.00 26.98 919 HIS A O 1
ATOM 7014 N N . LEU A 1 920 ? -58.683 35.520 -16.721 1.00 27.48 920 LEU A N 1
ATOM 7015 C CA . LEU A 1 920 ? -58.276 36.870 -16.225 1.00 27.48 920 LEU A CA 1
ATOM 7016 C C . LEU A 1 920 ? -59.070 37.687 -15.169 1.00 27.48 920 LEU A C 1
ATOM 7018 O O . LEU A 1 920 ? -60.174 38.153 -15.425 1.00 27.48 920 LEU A O 1
ATOM 7022 N N . ALA A 1 921 ? -58.293 38.225 -14.218 1.00 26.56 921 ALA A N 1
ATOM 7023 C CA . ALA A 1 921 ? -58.117 39.675 -13.967 1.00 26.56 921 ALA A CA 1
ATOM 7024 C C . ALA A 1 921 ? -56.603 39.912 -13.676 1.00 26.56 921 ALA A C 1
ATOM 7026 O O . ALA A 1 921 ? -56.014 39.060 -13.021 1.00 26.56 921 ALA A O 1
ATOM 7027 N N . ARG A 1 922 ? -55.808 40.885 -14.176 1.00 30.70 922 ARG A N 1
ATOM 7028 C CA . ARG A 1 922 ? -55.956 42.217 -14.831 1.00 30.70 922 ARG A CA 1
ATOM 7029 C C . ARG A 1 922 ? -56.399 43.358 -13.893 1.00 30.70 922 ARG A C 1
ATOM 7031 O O . ARG A 1 922 ? -57.310 43.126 -13.109 1.00 30.70 922 ARG A O 1
ATOM 7038 N N . PRO A 1 923 ? -55.798 44.577 -13.989 1.00 52.22 923 PRO A N 1
ATOM 7039 C CA . PRO A 1 923 ? -55.963 45.429 -15.191 1.00 52.22 923 PRO A CA 1
ATOM 7040 C C . PRO A 1 923 ? -54.802 46.378 -15.648 1.00 52.22 923 PRO A C 1
ATOM 7042 O O . PRO A 1 923 ? -54.147 46.992 -14.822 1.00 52.22 923 PRO A O 1
ATOM 7045 N N . ARG A 1 924 ? -54.754 46.646 -16.981 1.00 30.39 924 ARG A N 1
ATOM 7046 C CA . ARG A 1 924 ? -54.446 47.948 -17.680 1.00 30.39 924 ARG A CA 1
ATOM 7047 C C . ARG A 1 924 ? -52.992 48.527 -17.621 1.00 30.39 924 ARG A C 1
ATOM 7049 O O . ARG A 1 924 ? -52.266 48.207 -16.700 1.00 30.39 924 ARG A O 1
ATOM 7056 N N . LEU A 1 925 ? -52.482 49.354 -18.568 1.00 28.53 925 LEU A N 1
ATOM 7057 C CA . LEU A 1 925 ? -53.007 49.984 -19.818 1.00 28.53 925 LEU A CA 1
ATOM 7058 C C . LEU A 1 925 ? -51.868 50.434 -20.803 1.00 28.53 925 LEU A C 1
ATOM 7060 O O . LEU A 1 925 ? -50.806 50.809 -20.327 1.00 28.53 925 LEU A O 1
ATOM 7064 N N . GLY A 1 926 ? -52.139 50.510 -22.128 1.00 25.89 926 GLY A N 1
ATOM 7065 C CA . GLY A 1 926 ? -51.352 51.224 -23.186 1.00 25.89 926 GLY A CA 1
ATOM 7066 C C . GLY A 1 926 ? -50.161 50.449 -23.804 1.00 25.89 926 GLY A C 1
ATOM 7067 O O . GLY A 1 926 ? -49.323 49.993 -23.043 1.00 25.89 926 GLY A O 1
ATOM 7068 N N . VAL A 1 927 ? -49.993 50.151 -25.111 1.00 28.53 927 VAL A N 1
ATOM 7069 C CA . VAL A 1 927 ? -50.419 50.703 -26.436 1.00 28.53 927 VAL A CA 1
ATOM 7070 C C . VAL A 1 927 ? -49.674 51.995 -26.816 1.00 28.53 927 VAL A C 1
ATOM 7072 O O . VAL A 1 927 ? -49.758 52.962 -26.070 1.00 28.53 927 VAL A O 1
ATOM 7075 N N . ASP A 1 928 ? -48.959 52.119 -27.947 1.00 28.23 928 ASP A N 1
ATOM 7076 C CA . ASP A 1 928 ? -48.876 51.294 -29.187 1.00 28.23 928 ASP A CA 1
ATOM 7077 C C . ASP A 1 928 ? -47.462 50.606 -29.323 1.00 28.23 928 ASP A C 1
ATOM 7079 O O . ASP A 1 928 ? -47.022 50.093 -28.300 1.00 28.23 928 ASP A O 1
ATOM 7083 N N . LYS A 1 929 ? -46.658 50.474 -30.412 1.00 28.39 929 LYS A N 1
ATOM 7084 C CA . LYS A 1 929 ? -46.748 50.861 -31.841 1.00 28.39 929 LYS A CA 1
ATOM 7085 C C . LYS A 1 929 ? -45.926 49.979 -32.821 1.00 28.39 929 LYS A C 1
ATOM 7087 O O . LYS A 1 929 ? -44.766 49.681 -32.585 1.00 28.39 929 LYS A O 1
ATOM 7092 N N . LEU A 1 930 ? -46.561 49.644 -33.953 1.00 27.36 930 LEU A N 1
ATOM 7093 C CA . LEU A 1 930 ? -46.065 49.272 -35.305 1.00 27.36 930 LEU A CA 1
ATOM 7094 C C . LEU A 1 930 ? -44.732 48.495 -35.545 1.00 27.36 930 LEU A C 1
ATOM 7096 O O . LEU A 1 930 ? -43.676 49.080 -35.743 1.00 27.36 930 LEU A O 1
ATOM 7100 N N . ARG A 1 931 ? -44.932 47.204 -35.872 1.00 28.34 931 ARG A N 1
ATOM 7101 C CA . ARG A 1 931 ? -44.486 46.460 -37.086 1.00 28.34 931 ARG A CA 1
ATOM 7102 C C . ARG A 1 931 ? -43.011 46.066 -37.364 1.00 28.34 931 ARG A C 1
ATOM 7104 O O . ARG A 1 931 ? -42.180 46.880 -37.737 1.00 28.34 931 ARG A O 1
ATOM 7111 N N . ALA A 1 932 ? -42.913 44.744 -37.581 1.00 28.14 932 ALA A N 1
ATOM 7112 C CA . ALA A 1 932 ? -42.193 44.021 -38.648 1.00 28.14 932 ALA A CA 1
ATOM 7113 C C . ALA A 1 932 ? -40.732 43.590 -38.406 1.00 28.14 932 ALA A C 1
ATOM 7115 O O . ALA A 1 932 ? -39.962 44.229 -37.701 1.00 28.14 932 ALA A O 1
ATOM 7116 N N . SER A 1 933 ? -40.389 42.436 -38.990 1.00 26.27 933 SER A N 1
ATOM 7117 C CA . SER A 1 933 ? -39.224 41.613 -38.645 1.00 26.27 933 SER A CA 1
ATOM 7118 C C . SER A 1 933 ? -38.549 41.020 -39.884 1.00 26.27 933 SER A C 1
ATOM 7120 O O . SER A 1 933 ? -39.237 40.419 -40.709 1.00 26.27 933 SER A O 1
ATOM 7122 N N . MET A 1 934 ? -37.217 41.092 -39.962 1.00 25.20 934 MET A N 1
ATOM 7123 C CA . MET A 1 934 ? -36.387 40.279 -40.864 1.00 25.20 934 MET A CA 1
ATOM 7124 C C . MET A 1 934 ? -34.935 40.173 -40.351 1.00 25.20 934 MET A C 1
ATOM 7126 O O . MET A 1 934 ? -34.525 40.909 -39.458 1.00 25.20 934 MET A O 1
ATOM 7130 N N . VAL A 1 935 ? -34.193 39.207 -40.897 1.00 26.59 935 VAL A N 1
ATOM 7131 C CA . VAL A 1 935 ? -32.859 38.693 -40.505 1.00 26.59 935 VAL A CA 1
ATOM 7132 C C . VAL A 1 935 ? -32.152 38.265 -41.815 1.00 26.59 935 VAL A C 1
ATOM 7134 O O . VAL A 1 935 ? -32.903 37.906 -42.728 1.00 26.59 935 VAL A O 1
ATOM 7137 N N . PRO A 1 936 ? -30.801 38.192 -41.979 1.00 51.19 936 PRO A N 1
ATOM 7138 C CA . PRO A 1 936 ? -29.639 38.641 -41.169 1.00 51.19 936 PRO A CA 1
ATOM 7139 C C . PRO A 1 936 ? -28.657 39.592 -41.929 1.00 51.19 936 PRO A C 1
ATOM 7141 O O . PRO A 1 936 ? -28.818 39.772 -43.130 1.00 51.19 936 PRO A O 1
ATOM 7144 N N . ALA A 1 937 ? -27.574 40.090 -41.286 1.00 24.47 937 ALA A N 1
ATOM 7145 C CA . ALA A 1 937 ? -26.246 40.368 -41.911 1.00 24.47 937 ALA A CA 1
ATOM 7146 C C . ALA A 1 937 ? -25.140 40.824 -40.904 1.00 24.47 937 ALA A C 1
ATOM 7148 O O . ALA A 1 937 ? -25.438 41.214 -39.778 1.00 24.47 937 ALA A O 1
ATOM 7149 N N . ARG A 1 938 ? -23.860 40.803 -41.338 1.00 31.80 938 ARG A N 1
ATOM 7150 C CA . ARG A 1 938 ? -22.698 41.592 -40.814 1.00 31.80 938 ARG A CA 1
ATOM 7151 C C . ARG A 1 938 ? -22.552 42.904 -41.653 1.00 31.80 938 ARG A C 1
ATOM 7153 O O . ARG A 1 938 ? -23.250 42.958 -42.664 1.00 31.80 938 ARG A O 1
ATOM 7160 N N . PRO A 1 939 ? -21.626 43.881 -41.421 1.00 43.41 939 PRO A N 1
ATOM 7161 C CA . PRO A 1 939 ? -20.614 44.100 -40.363 1.00 43.41 939 PRO A CA 1
ATOM 7162 C C . PRO A 1 939 ? -20.653 45.543 -39.736 1.00 43.41 939 PRO A C 1
ATOM 7164 O O . PRO A 1 939 ? -21.697 46.185 -39.725 1.00 43.41 939 PRO A O 1
ATOM 7167 N N . CYS A 1 940 ? -19.530 46.037 -39.179 1.00 35.88 940 CYS A N 1
ATOM 7168 C CA . CYS A 1 940 ? -19.360 47.275 -38.373 1.00 35.88 940 CYS A CA 1
ATOM 7169 C C . CYS A 1 940 ? -19.289 48.620 -39.150 1.00 35.88 940 CYS A C 1
ATOM 7171 O O . CYS A 1 940 ? -19.012 48.614 -40.349 1.00 35.88 940 CYS A O 1
ATOM 7173 N N . PRO A 1 941 ? -19.386 49.776 -38.443 1.00 46.16 941 PRO A N 1
ATOM 7174 C CA . PRO A 1 941 ? -18.446 50.902 -38.678 1.00 46.16 941 PRO A CA 1
ATOM 7175 C C . PRO A 1 941 ? -18.015 51.737 -37.426 1.00 46.16 941 PRO A C 1
ATOM 7177 O O . PRO A 1 941 ? -18.504 51.528 -36.320 1.00 46.16 941 PRO A O 1
ATOM 7180 N N . PHE A 1 942 ? -17.105 52.710 -37.639 1.00 39.31 942 PHE A N 1
ATOM 7181 C CA . PHE A 1 942 ? -16.522 53.713 -36.701 1.00 39.31 942 PHE A CA 1
ATOM 7182 C C . PHE A 1 942 ? -16.550 55.136 -37.333 1.00 39.31 942 PHE A C 1
ATOM 7184 O O . PHE A 1 942 ? -16.778 55.246 -38.539 1.00 39.31 942 PHE A O 1
ATOM 7191 N N . PRO A 1 943 ? -16.277 56.225 -36.575 1.00 54.91 943 PRO A N 1
ATOM 7192 C CA . PRO A 1 943 ? -15.239 57.224 -36.971 1.00 54.91 943 PRO A CA 1
ATOM 7193 C C . PRO A 1 943 ? -14.441 57.813 -35.764 1.00 54.91 943 PRO A C 1
ATOM 7195 O O . PRO A 1 943 ? -14.916 57.704 -34.639 1.00 54.91 943 PRO A O 1
ATOM 7198 N N . GLY A 1 944 ? -13.256 58.461 -35.850 1.00 29.58 944 GLY A N 1
ATOM 7199 C CA . GLY A 1 944 ? -12.363 58.974 -36.929 1.00 29.58 944 GLY A CA 1
ATOM 7200 C C . GLY A 1 944 ? -11.066 59.611 -36.313 1.00 29.58 944 GLY A C 1
ATOM 7201 O O . GLY A 1 944 ? -10.842 59.382 -35.131 1.00 29.58 944 GLY A O 1
ATOM 7202 N N . LEU A 1 945 ? -10.185 60.444 -36.925 1.00 33.12 945 LEU A N 1
ATOM 7203 C CA . LEU A 1 945 ? -9.915 60.891 -38.319 1.00 33.12 945 LEU A CA 1
ATOM 7204 C C . LEU A 1 945 ? -8.665 61.861 -38.410 1.00 33.12 945 LEU A C 1
ATOM 7206 O O . LEU A 1 945 ? -8.753 62.960 -37.876 1.00 33.12 945 LEU A O 1
ATOM 7210 N N . ARG A 1 946 ? -7.619 61.544 -39.223 1.00 27.61 946 ARG A N 1
ATOM 7211 C CA . ARG A 1 946 ? -6.614 62.454 -39.913 1.00 27.61 946 ARG A CA 1
ATOM 7212 C C . ARG A 1 946 ? -5.464 63.169 -39.115 1.00 27.61 946 ARG A C 1
ATOM 7214 O O . ARG A 1 946 ? -5.637 63.380 -37.922 1.00 27.61 946 ARG A O 1
ATOM 7221 N N . PRO A 1 947 ? -4.405 63.747 -39.771 1.00 61.78 947 PRO A N 1
ATOM 7222 C CA . PRO A 1 947 ? -3.454 63.244 -40.826 1.00 61.78 947 PRO A CA 1
ATOM 7223 C C . PRO A 1 947 ? -1.962 63.749 -40.621 1.00 61.78 947 PRO A C 1
ATOM 7225 O O . PRO A 1 947 ? -1.733 64.397 -39.600 1.00 61.78 947 PRO A O 1
ATOM 7228 N N . PRO A 1 948 ? -0.965 63.672 -41.562 1.00 65.19 948 PRO A N 1
ATOM 7229 C CA . PRO A 1 948 ? -0.622 62.701 -42.645 1.00 65.19 948 PRO A CA 1
ATOM 7230 C C . PRO A 1 948 ? 0.870 62.171 -42.717 1.00 65.19 948 PRO A C 1
ATOM 7232 O O . PRO A 1 948 ? 1.809 62.932 -42.494 1.00 65.19 948 PRO A O 1
ATOM 7235 N N . GLU A 1 949 ? 1.059 60.927 -43.220 1.00 32.81 949 GLU A N 1
ATOM 7236 C CA . GLU A 1 949 ? 2.198 60.345 -44.021 1.00 32.81 949 GLU A CA 1
ATOM 7237 C C . GLU A 1 949 ? 3.636 60.166 -43.386 1.00 32.81 949 GLU A C 1
ATOM 7239 O O . GLU A 1 949 ? 3.790 60.439 -42.201 1.00 32.81 949 GLU A O 1
ATOM 7244 N N . LEU A 1 950 ? 4.738 59.595 -43.968 1.00 32.41 950 LEU A N 1
ATOM 7245 C CA . LEU A 1 950 ? 5.226 59.324 -45.363 1.00 32.41 950 LEU A CA 1
ATOM 7246 C C . LEU A 1 950 ? 6.064 57.986 -45.584 1.00 32.41 950 LEU A C 1
ATOM 7248 O O . LEU A 1 950 ? 5.513 56.916 -45.351 1.00 32.41 950 LEU A O 1
ATOM 7252 N N . HIS A 1 951 ? 7.323 57.978 -46.113 1.00 30.17 951 HIS A N 1
ATOM 7253 C CA . HIS A 1 951 ? 7.978 56.829 -46.847 1.00 30.17 951 HIS A CA 1
ATOM 7254 C C . HIS A 1 951 ? 9.377 56.248 -46.381 1.00 30.17 951 HIS A C 1
ATOM 7256 O O . HIS A 1 951 ? 10.330 56.998 -46.214 1.00 30.17 951 HIS A O 1
ATOM 7262 N N . ALA A 1 952 ? 9.500 54.894 -46.386 1.00 28.44 952 ALA A N 1
ATOM 7263 C CA . ALA A 1 952 ? 10.524 53.955 -46.985 1.00 28.44 952 ALA A CA 1
ATOM 7264 C C . ALA A 1 952 ? 12.044 53.719 -46.574 1.00 28.44 952 ALA A C 1
ATOM 7266 O O . ALA A 1 952 ? 12.926 54.461 -46.986 1.00 28.44 952 ALA A O 1
ATOM 7267 N N . LEU A 1 953 ? 12.337 52.492 -46.050 1.00 25.14 953 LEU A N 1
ATOM 7268 C CA . LEU A 1 953 ? 13.483 51.518 -46.276 1.00 25.14 953 LEU A CA 1
ATOM 7269 C C . LEU A 1 953 ? 14.968 51.826 -45.745 1.00 25.14 953 LEU A C 1
ATOM 7271 O O . LEU A 1 953 ? 15.065 52.706 -44.900 1.00 25.14 953 LEU A O 1
ATOM 7275 N N . PRO A 1 954 ? 16.085 51.037 -45.979 1.00 57.50 954 PRO A N 1
ATOM 7276 C CA . PRO A 1 954 ? 16.971 50.405 -44.927 1.00 57.50 954 PRO A CA 1
ATOM 7277 C C . PRO A 1 954 ? 18.535 50.596 -45.172 1.00 57.50 954 PRO A C 1
ATOM 7279 O O . PRO A 1 954 ? 18.834 51.671 -45.687 1.00 57.50 954 PRO A O 1
ATOM 7282 N N . PRO A 1 955 ? 19.574 49.693 -44.964 1.00 52.50 955 PRO A N 1
ATOM 7283 C CA . PRO A 1 955 ? 19.834 48.423 -44.192 1.00 52.50 955 PRO A CA 1
ATOM 7284 C C . PRO A 1 955 ? 21.280 48.242 -43.517 1.00 52.50 955 PRO A C 1
ATOM 7286 O O . PRO A 1 955 ? 22.099 49.154 -43.501 1.00 52.50 955 PRO A O 1
ATOM 7289 N N . THR A 1 956 ? 21.669 47.002 -43.099 1.00 29.41 956 THR A N 1
ATOM 7290 C CA . THR A 1 956 ? 23.058 46.373 -42.991 1.00 29.41 956 THR A CA 1
ATOM 7291 C C . THR A 1 956 ? 24.000 46.451 -41.725 1.00 29.41 956 THR A C 1
ATOM 7293 O O . THR A 1 956 ? 23.556 46.838 -40.652 1.00 29.41 956 THR A O 1
ATOM 7296 N N . GLN A 1 957 ? 25.230 45.855 -41.774 1.00 28.97 957 GLN A N 1
ATOM 7297 C CA . GLN A 1 957 ? 25.962 45.121 -40.681 1.00 28.97 957 GLN A CA 1
ATOM 7298 C C . GLN A 1 957 ? 27.387 45.631 -40.227 1.00 28.97 957 GLN A C 1
ATOM 7300 O O . GLN A 1 957 ? 28.045 46.338 -40.977 1.00 28.97 957 GLN A O 1
ATOM 7305 N N . ARG A 1 958 ? 27.923 45.033 -39.120 1.00 30.47 958 ARG A N 1
ATOM 7306 C CA . ARG A 1 958 ? 29.343 44.616 -38.781 1.00 30.47 958 ARG A CA 1
ATOM 7307 C C . ARG A 1 958 ? 30.417 45.542 -38.101 1.00 30.47 958 ARG A C 1
ATOM 7309 O O . ARG A 1 958 ? 31.072 46.331 -38.759 1.00 30.47 958 ARG A O 1
ATOM 7316 N N . HIS A 1 959 ? 30.817 45.130 -36.875 1.00 28.84 959 HIS A N 1
ATOM 7317 C CA . HIS A 1 959 ? 32.193 44.784 -36.371 1.00 28.84 959 HIS A CA 1
ATOM 7318 C C . HIS A 1 959 ? 33.308 45.801 -35.921 1.00 28.84 959 HIS A C 1
ATOM 7320 O O . HIS A 1 959 ? 33.976 46.417 -36.738 1.00 28.84 959 HIS A O 1
ATOM 7326 N N . ARG A 1 960 ? 33.736 45.613 -34.643 1.00 27.73 960 ARG A N 1
ATOM 7327 C CA . ARG A 1 960 ? 35.124 45.458 -34.067 1.00 27.73 960 ARG A CA 1
ATOM 7328 C C . ARG A 1 960 ? 36.131 46.640 -33.836 1.00 27.73 960 ARG A C 1
ATOM 7330 O O . ARG A 1 960 ? 36.684 47.190 -34.772 1.00 27.73 960 ARG A O 1
ATOM 7337 N N . ARG A 1 961 ? 36.610 46.699 -32.563 1.00 25.02 961 ARG A N 1
ATOM 7338 C CA . ARG A 1 961 ? 37.983 46.998 -32.007 1.00 25.02 961 ARG A CA 1
ATOM 7339 C C . ARG A 1 961 ? 38.548 48.450 -31.861 1.00 25.02 961 ARG A C 1
ATOM 7341 O O . ARG A 1 961 ? 38.983 49.047 -32.829 1.00 25.02 961 ARG A O 1
ATOM 7348 N N . ILE A 1 962 ? 38.699 48.899 -30.592 1.00 30.91 962 ILE A N 1
ATOM 7349 C CA . ILE A 1 962 ? 39.960 49.199 -29.818 1.00 30.91 962 ILE A CA 1
ATOM 7350 C C . ILE A 1 962 ? 41.145 49.842 -30.611 1.00 30.91 962 ILE A C 1
ATOM 7352 O O . ILE A 1 962 ? 41.612 49.147 -31.514 1.00 30.91 962 ILE A O 1
ATOM 7356 N N . PRO A 1 963 ? 41.743 51.032 -30.250 1.00 52.00 963 PRO A N 1
ATOM 7357 C CA . PRO A 1 963 ? 42.604 51.193 -29.036 1.00 52.00 963 PRO A CA 1
ATOM 7358 C C . PRO A 1 963 ? 42.878 52.606 -28.377 1.00 52.00 963 PRO A C 1
ATOM 7360 O O . PRO A 1 963 ? 42.899 53.641 -29.024 1.00 52.00 963 PRO A O 1
ATOM 7363 N N . HIS A 1 964 ? 43.253 52.575 -27.079 1.00 28.97 964 HIS A N 1
ATOM 7364 C CA . HIS A 1 964 ? 44.314 53.320 -26.320 1.00 28.97 964 HIS A CA 1
ATOM 7365 C C . HIS A 1 964 ? 44.555 54.869 -26.215 1.00 28.97 964 HIS A C 1
ATOM 7367 O O . HIS A 1 964 ? 44.871 55.542 -27.186 1.00 28.97 964 HIS A O 1
ATOM 7373 N N . MET A 1 965 ? 44.823 55.277 -24.943 1.00 27.25 965 MET A N 1
ATOM 7374 C CA . MET A 1 965 ? 45.886 56.209 -24.433 1.00 27.25 965 MET A CA 1
ATOM 7375 C C . MET A 1 965 ? 45.687 57.758 -24.545 1.00 27.25 965 MET A C 1
ATOM 7377 O O . MET A 1 965 ? 44.901 58.211 -25.358 1.00 27.25 965 MET A O 1
ATOM 7381 N N . ARG A 1 966 ? 46.333 58.649 -23.740 1.00 29.66 966 ARG A N 1
ATOM 7382 C CA . ARG A 1 966 ? 47.486 58.533 -22.787 1.00 29.66 966 ARG A CA 1
ATOM 7383 C C . ARG A 1 966 ? 47.572 59.660 -21.708 1.00 29.66 966 ARG A C 1
ATOM 7385 O O . ARG A 1 966 ? 46.986 60.715 -21.897 1.00 29.66 966 ARG A O 1
ATOM 7392 N N . ARG A 1 967 ? 48.499 59.478 -20.734 1.00 28.39 967 ARG A N 1
ATOM 7393 C CA . ARG A 1 967 ? 49.043 60.413 -19.687 1.00 28.39 967 ARG A CA 1
ATOM 7394 C C . ARG A 1 967 ? 48.143 60.609 -18.442 1.00 28.39 967 ARG A C 1
ATOM 7396 O O . ARG A 1 967 ? 46.945 60.755 -18.606 1.00 28.39 967 ARG A O 1
ATOM 7403 N N . VAL A 1 968 ? 48.638 60.617 -17.187 1.00 26.31 968 VAL A N 1
ATOM 7404 C CA . VAL A 1 968 ? 50.009 60.503 -16.586 1.00 26.31 968 VAL A CA 1
ATOM 7405 C C . VAL A 1 968 ? 49.846 59.994 -15.114 1.00 26.31 968 VAL A C 1
ATOM 7407 O O . VAL A 1 968 ? 48.851 60.346 -14.498 1.00 26.31 968 VAL A O 1
ATOM 7410 N N . LYS A 1 969 ? 50.561 58.970 -14.590 1.00 28.48 969 LYS A N 1
ATOM 7411 C CA . LYS A 1 969 ? 51.926 58.909 -13.970 1.00 28.48 969 LYS A CA 1
ATOM 7412 C C . LYS A 1 969 ? 52.061 59.774 -12.686 1.00 28.48 969 LYS A C 1
ATOM 7414 O O . LYS A 1 969 ? 51.772 60.954 -12.775 1.00 28.48 969 LYS A O 1
ATOM 7419 N N . ILE A 1 970 ? 52.551 59.356 -11.505 1.00 27.28 970 ILE A N 1
ATOM 7420 C CA . ILE A 1 970 ? 53.163 58.117 -10.922 1.00 27.28 970 ILE A CA 1
ATOM 7421 C C . ILE A 1 970 ? 52.383 57.756 -9.609 1.00 27.28 970 ILE A C 1
ATOM 7423 O O . ILE A 1 970 ? 51.357 58.382 -9.377 1.00 27.28 970 ILE A O 1
ATOM 7427 N N . GLY A 1 971 ? 52.699 56.803 -8.709 1.00 27.34 971 GLY A N 1
ATOM 7428 C CA . GLY A 1 971 ? 53.818 55.847 -8.510 1.00 27.34 971 GLY A CA 1
ATOM 7429 C C . GLY A 1 971 ? 54.863 56.291 -7.455 1.00 27.34 971 GLY A C 1
ATOM 7430 O O . GLY A 1 971 ? 54.952 57.494 -7.214 1.00 27.34 971 GLY A O 1
ATOM 7431 N N . PRO A 1 972 ? 55.696 55.393 -6.868 1.00 41.47 972 PRO A N 1
ATOM 7432 C CA . PRO A 1 972 ? 55.895 53.942 -7.098 1.00 41.47 972 PRO A CA 1
ATOM 7433 C C . PRO A 1 972 ? 55.415 53.095 -5.867 1.00 41.47 972 PRO A C 1
ATOM 7435 O O . PRO A 1 972 ? 54.671 53.638 -5.062 1.00 41.47 972 PRO A O 1
ATOM 7438 N N . TRP A 1 973 ? 55.665 51.789 -5.633 1.00 23.72 973 TRP A N 1
ATOM 7439 C CA . TRP A 1 973 ? 56.696 50.806 -6.052 1.00 23.72 973 TRP A CA 1
ATOM 7440 C C . TRP A 1 973 ? 56.136 49.376 -6.259 1.00 23.72 973 TRP A C 1
ATOM 7442 O O . TRP A 1 973 ? 54.980 49.101 -5.953 1.00 23.72 973 TRP A O 1
ATOM 7452 N N . VAL A 1 974 ? 56.971 48.461 -6.784 1.00 24.30 974 VAL A N 1
ATOM 7453 C CA . VAL A 1 974 ? 56.646 47.053 -7.108 1.00 24.30 974 VAL A CA 1
ATOM 7454 C C . VAL A 1 974 ? 57.848 46.114 -6.859 1.00 24.30 974 VAL A C 1
ATOM 7456 O O . VAL A 1 974 ? 58.921 46.379 -7.392 1.00 24.30 974 VAL A O 1
ATOM 7459 N N . ARG A 1 975 ? 57.594 44.954 -6.216 1.00 25.88 975 ARG A N 1
ATOM 7460 C CA . ARG A 1 975 ? 58.411 43.703 -6.143 1.00 25.88 975 ARG A CA 1
ATOM 7461 C C . ARG A 1 975 ? 59.782 43.693 -5.422 1.00 25.88 975 ARG A C 1
ATOM 7463 O O . ARG A 1 975 ? 60.547 44.641 -5.512 1.00 25.88 975 ARG A O 1
ATOM 7470 N N . ARG A 1 976 ? 60.119 42.467 -4.960 1.00 25.20 976 ARG A N 1
ATOM 7471 C CA . ARG A 1 976 ? 61.452 41.910 -4.598 1.00 25.20 976 ARG A CA 1
ATOM 7472 C C . ARG A 1 976 ? 62.097 42.460 -3.312 1.00 25.20 976 ARG A C 1
ATOM 7474 O O . ARG A 1 976 ? 61.655 43.484 -2.811 1.00 25.20 976 ARG A O 1
ATOM 7481 N N . ALA A 1 977 ? 63.074 41.778 -2.705 1.00 25.39 977 ALA A N 1
ATOM 7482 C CA . ALA A 1 977 ? 63.827 40.568 -3.112 1.00 25.39 977 ALA A CA 1
ATOM 7483 C C . ALA A 1 977 ? 63.715 39.458 -2.028 1.00 25.39 977 ALA A C 1
ATOM 7485 O O . ALA A 1 977 ? 63.325 39.759 -0.906 1.00 25.39 977 ALA A O 1
ATOM 7486 N N . GLU A 1 978 ? 63.745 38.156 -2.339 1.00 23.95 978 GLU A N 1
ATOM 7487 C CA . GLU A 1 978 ? 64.918 37.319 -2.693 1.00 23.95 978 GLU A CA 1
ATOM 7488 C C . GLU A 1 978 ? 65.936 37.200 -1.543 1.00 23.95 978 GLU A C 1
ATOM 7490 O O . GLU A 1 978 ? 66.673 38.141 -1.282 1.00 23.95 978 GLU A O 1
ATOM 7495 N N . ASP A 1 979 ? 65.926 36.043 -0.866 1.00 24.52 979 ASP A N 1
ATOM 7496 C CA . ASP A 1 979 ? 67.093 35.254 -0.425 1.00 24.52 979 ASP A CA 1
ATOM 7497 C C . ASP A 1 979 ? 66.595 34.015 0.354 1.00 24.52 979 ASP A C 1
ATOM 7499 O O . ASP A 1 979 ? 65.520 34.054 0.946 1.00 24.52 979 ASP A O 1
ATOM 7503 N N . LEU A 1 980 ? 67.288 32.886 0.505 1.00 25.61 980 LEU A N 1
ATOM 7504 C CA . LEU A 1 980 ? 68.241 32.084 -0.275 1.00 25.61 980 LEU A CA 1
ATOM 7505 C C . LEU A 1 980 ? 68.608 30.913 0.671 1.00 25.61 980 LEU A C 1
ATOM 7507 O O . LEU A 1 980 ? 68.872 31.151 1.841 1.00 25.61 980 LEU A O 1
ATOM 7511 N N . ARG A 1 981 ? 68.736 29.688 0.142 1.00 26.64 981 ARG A N 1
ATOM 7512 C CA . ARG A 1 981 ? 69.553 28.568 0.683 1.00 26.64 981 ARG A CA 1
ATOM 7513 C C . ARG A 1 981 ? 69.276 27.980 2.094 1.00 26.64 981 ARG A C 1
ATOM 7515 O O . ARG A 1 981 ? 69.544 28.588 3.114 1.00 26.64 981 ARG A O 1
ATOM 7522 N N . HIS A 1 982 ? 68.984 26.674 2.061 1.00 26.09 982 HIS A N 1
ATOM 7523 C CA . HIS A 1 982 ? 69.522 25.586 2.908 1.00 26.09 982 HIS A CA 1
ATOM 7524 C C . HIS A 1 982 ? 69.331 25.574 4.447 1.00 26.09 982 HIS A C 1
ATOM 7526 O O . HIS A 1 982 ? 69.778 26.451 5.171 1.00 26.09 982 HIS A O 1
ATOM 7532 N N . PHE A 1 983 ? 68.788 24.439 4.919 1.00 26.34 983 PHE A N 1
ATOM 7533 C CA . PHE A 1 983 ? 69.356 23.529 5.939 1.00 26.34 983 PHE A CA 1
ATOM 7534 C C . PHE A 1 983 ? 70.554 24.023 6.783 1.00 26.34 983 PHE A C 1
ATOM 7536 O O . PHE A 1 983 ? 71.567 24.461 6.235 1.00 26.34 983 PHE A O 1
ATOM 7543 N N . PRO A 1 984 ? 70.529 23.735 8.100 1.00 40.38 984 PRO A N 1
ATOM 7544 C CA . PRO A 1 984 ? 71.092 22.439 8.510 1.00 40.38 984 PRO A CA 1
ATOM 7545 C C . PRO A 1 984 ? 70.180 21.563 9.389 1.00 40.38 984 PRO A C 1
ATOM 7547 O O . PRO A 1 984 ? 69.482 22.046 10.275 1.00 40.38 984 PRO A O 1
ATOM 7550 N N . ASP A 1 985 ? 70.282 20.247 9.185 1.00 26.02 985 ASP A N 1
ATOM 7551 C CA . ASP A 1 985 ? 69.902 19.234 10.177 1.00 26.02 985 ASP A CA 1
ATOM 7552 C C . ASP A 1 985 ? 70.957 19.157 11.288 1.00 26.02 985 ASP A C 1
ATOM 7554 O O . ASP A 1 985 ? 72.151 19.241 11.002 1.00 26.02 985 ASP A O 1
ATOM 7558 N N . LEU A 1 986 ? 70.510 18.891 12.520 1.00 25.88 986 LEU A N 1
ATOM 7559 C CA . LEU A 1 986 ? 71.116 18.050 13.573 1.00 25.88 986 LEU A CA 1
ATOM 7560 C C . LEU A 1 986 ? 70.174 18.165 14.797 1.00 25.88 986 LEU A C 1
ATOM 7562 O O . LEU A 1 986 ? 69.777 19.261 15.166 1.00 25.88 986 LEU A O 1
ATOM 7566 N N . LEU A 1 987 ? 69.729 17.091 15.455 1.00 26.66 987 LEU A N 1
ATOM 7567 C CA . LEU A 1 987 ? 70.474 15.883 15.814 1.00 26.66 987 LEU A CA 1
ATOM 7568 C C . LEU A 1 987 ? 69.752 14.564 15.487 1.00 26.66 987 LEU A C 1
ATOM 7570 O O . LEU A 1 987 ? 68.572 14.377 15.765 1.00 26.66 987 LEU A O 1
ATOM 7574 N N . ARG A 1 988 ? 70.534 13.578 15.031 1.00 28.98 988 ARG A N 1
ATOM 7575 C CA . ARG A 1 988 ? 70.175 12.151 15.088 1.00 28.98 988 ARG A CA 1
ATOM 7576 C C . ARG A 1 988 ? 70.355 11.608 16.508 1.00 28.98 988 ARG A C 1
ATOM 7578 O O . ARG A 1 988 ? 71.407 11.848 17.093 1.00 28.98 988 ARG A O 1
ATOM 7585 N N . GLN A 1 989 ? 69.471 10.706 16.939 1.00 27.59 989 GLN A N 1
ATOM 7586 C CA . GLN A 1 989 ? 69.796 9.352 17.448 1.00 27.59 989 GLN A CA 1
ATOM 7587 C C . GLN A 1 989 ? 68.479 8.592 17.737 1.00 27.59 989 GLN A C 1
ATOM 7589 O O . GLN A 1 989 ? 67.618 9.153 18.395 1.00 27.59 989 GLN A O 1
ATOM 7594 N N . ARG A 1 990 ? 68.231 7.346 17.291 1.00 31.14 990 ARG A N 1
ATOM 7595 C CA . ARG A 1 990 ? 68.974 6.394 16.423 1.00 31.14 990 ARG A CA 1
ATOM 7596 C C . ARG A 1 990 ? 67.995 5.766 15.402 1.00 31.14 990 ARG A C 1
ATOM 7598 O O . ARG A 1 990 ? 66.858 5.514 15.758 1.00 31.14 990 ARG A O 1
ATOM 7605 N N . ARG A 1 991 ? 68.364 5.703 14.108 1.00 32.38 991 ARG A N 1
ATOM 7606 C CA . ARG A 1 991 ? 68.735 4.495 13.304 1.00 32.38 991 ARG A CA 1
ATOM 7607 C C . ARG A 1 991 ? 67.640 3.408 13.204 1.00 32.38 991 ARG A C 1
ATOM 7609 O O . ARG A 1 991 ? 67.181 2.957 14.239 1.00 32.38 991 ARG A O 1
ATOM 7616 N N . GLY A 1 992 ? 67.285 2.875 12.028 1.00 25.88 992 GLY A N 1
ATOM 7617 C CA . GLY A 1 992 ? 67.715 3.132 10.633 1.00 25.88 992 GLY A CA 1
ATOM 7618 C C . GLY A 1 992 ? 66.594 2.716 9.652 1.00 25.88 992 GLY A C 1
ATOM 7619 O O . GLY A 1 992 ? 65.708 1.979 10.056 1.00 25.88 992 GLY A O 1
ATOM 7620 N N . ALA A 1 993 ? 66.440 3.314 8.463 1.00 27.56 993 ALA A N 1
ATOM 7621 C CA . ALA A 1 993 ? 67.300 3.241 7.263 1.00 27.56 993 ALA A CA 1
ATOM 7622 C C . ALA A 1 993 ? 67.156 1.899 6.497 1.00 27.56 993 ALA A C 1
ATOM 7624 O O . ALA A 1 993 ? 67.280 0.857 7.125 1.00 27.56 993 ALA A O 1
ATOM 7625 N N . LEU A 1 994 ? 66.955 1.852 5.168 1.00 27.27 994 LEU A N 1
ATOM 7626 C CA . LEU A 1 994 ? 66.771 2.918 4.156 1.00 27.27 994 LEU A CA 1
ATOM 7627 C C . LEU A 1 994 ? 66.109 2.340 2.870 1.00 27.27 994 LEU A C 1
ATOM 7629 O O . LEU A 1 994 ? 66.136 1.133 2.658 1.00 27.27 994 LEU A O 1
ATOM 7633 N N . SER A 1 995 ? 65.548 3.203 2.014 1.00 27.81 995 SER A N 1
ATOM 7634 C CA . SER A 1 995 ? 65.030 2.917 0.648 1.00 27.81 995 SER A CA 1
ATOM 7635 C C . SER A 1 995 ? 66.185 2.630 -0.365 1.00 27.81 995 SER A C 1
ATOM 7637 O O . SER A 1 995 ? 67.330 2.824 0.054 1.00 27.81 995 SER A O 1
ATOM 7639 N N . PRO A 1 996 ? 65.988 2.256 -1.670 1.00 45.47 996 PRO A N 1
ATOM 7640 C CA . PRO A 1 996 ? 64.854 2.584 -2.560 1.00 45.47 996 PRO A CA 1
ATOM 7641 C C . PRO A 1 996 ? 64.401 1.512 -3.608 1.00 45.47 996 PRO A C 1
ATOM 7643 O O . PRO A 1 996 ? 64.778 0.348 -3.572 1.00 45.47 996 PRO A O 1
ATOM 7646 N N . SER A 1 997 ? 63.546 1.975 -4.530 1.00 25.08 997 SER A N 1
ATOM 7647 C CA . SER A 1 997 ? 62.932 1.360 -5.733 1.00 25.08 997 SER A CA 1
ATOM 7648 C C . SER A 1 997 ? 63.867 1.412 -6.979 1.00 25.08 997 SER A C 1
ATOM 7650 O O . SER A 1 997 ? 64.899 2.079 -6.873 1.00 25.08 997 SER A O 1
ATOM 7652 N N . PRO A 1 998 ? 63.495 0.964 -8.209 1.00 57.12 998 PRO A N 1
ATOM 7653 C CA . PRO A 1 998 ? 62.846 -0.284 -8.689 1.00 57.12 998 PRO A CA 1
ATOM 7654 C C . PRO A 1 998 ? 63.652 -1.004 -9.810 1.00 57.12 998 PRO A C 1
ATOM 7656 O O . PRO A 1 998 ? 64.457 -0.355 -10.473 1.00 57.12 998 PRO A O 1
ATOM 7659 N N . GLN A 1 999 ? 63.328 -2.269 -10.157 1.00 24.20 999 GLN A N 1
ATOM 7660 C CA . GLN A 1 999 ? 63.320 -2.765 -11.562 1.00 24.20 999 GLN A CA 1
ATOM 7661 C C . GLN A 1 999 ? 62.768 -4.198 -11.744 1.00 24.20 999 GLN A C 1
ATOM 7663 O O . GLN A 1 999 ? 62.513 -4.909 -10.777 1.00 24.20 999 GLN A O 1
ATOM 7668 N N . ASN A 1 1000 ? 62.564 -4.590 -13.010 1.00 26.00 1000 ASN A N 1
ATOM 7669 C CA . ASN A 1 1000 ? 62.060 -5.896 -13.454 1.00 26.00 1000 ASN A CA 1
ATOM 7670 C C . ASN A 1 1000 ? 63.026 -7.056 -13.147 1.00 26.00 1000 ASN A C 1
ATOM 7672 O O . ASN A 1 1000 ? 64.196 -6.951 -13.506 1.00 26.00 1000 ASN A O 1
ATOM 7676 N N . ALA A 1 1001 ? 62.502 -8.198 -12.679 1.00 25.38 1001 ALA A N 1
ATOM 7677 C CA . ALA A 1 1001 ? 62.842 -9.538 -13.195 1.00 25.38 1001 ALA A CA 1
ATOM 7678 C C . ALA A 1 1001 ? 61.954 -10.638 -12.569 1.00 25.38 1001 ALA A C 1
ATOM 7680 O O . ALA A 1 1001 ? 62.040 -10.911 -11.377 1.00 25.38 1001 ALA A O 1
ATOM 7681 N N . ASN A 1 1002 ? 61.166 -11.323 -13.400 1.00 34.94 1002 ASN A N 1
ATOM 7682 C CA . ASN A 1 1002 ? 60.909 -12.765 -13.233 1.00 34.94 1002 ASN A CA 1
ATOM 7683 C C . ASN A 1 1002 ? 62.166 -13.486 -13.794 1.00 34.94 1002 ASN A C 1
ATOM 7685 O O . ASN A 1 1002 ? 62.764 -12.905 -14.710 1.00 34.94 1002 ASN A O 1
ATOM 7689 N N . PRO A 1 1003 ? 62.590 -14.694 -13.346 1.00 43.38 1003 PRO A N 1
ATOM 7690 C CA . PRO A 1 1003 ? 61.734 -15.892 -13.414 1.00 43.38 1003 PRO A CA 1
ATOM 7691 C C . PRO A 1 1003 ? 62.020 -17.020 -12.366 1.00 43.38 1003 PRO A C 1
ATOM 7693 O O . PRO A 1 1003 ? 62.851 -16.844 -11.486 1.00 43.38 1003 PRO A O 1
ATOM 7696 N N . LEU A 1 1004 ? 61.329 -18.174 -12.514 1.00 28.11 1004 LEU A N 1
ATOM 7697 C CA . LEU A 1 1004 ? 61.787 -19.596 -12.388 1.00 28.11 1004 LEU A CA 1
ATOM 7698 C C . LEU A 1 1004 ? 62.891 -19.938 -11.340 1.00 28.11 1004 LEU A C 1
ATOM 7700 O O . LEU A 1 1004 ? 63.971 -19.366 -11.385 1.00 28.11 1004 LEU A O 1
ATOM 7704 N N . ASN A 1 1005 ? 62.806 -20.939 -10.444 1.00 26.47 1005 ASN A N 1
ATOM 7705 C CA . ASN A 1 1005 ? 62.079 -22.231 -10.350 1.00 26.47 1005 ASN A CA 1
ATOM 7706 C C . ASN A 1 1005 ? 61.815 -22.564 -8.841 1.00 26.47 1005 ASN A C 1
ATOM 7708 O O . ASN A 1 1005 ? 62.360 -21.875 -7.986 1.00 26.47 1005 ASN A O 1
ATOM 7712 N N . GLN A 1 1006 ? 60.942 -23.479 -8.375 1.00 29.34 1006 GLN A N 1
ATOM 7713 C CA . GLN A 1 1006 ? 60.797 -24.938 -8.614 1.00 29.34 1006 GLN A CA 1
ATOM 7714 C C . GLN A 1 1006 ? 62.070 -25.790 -8.325 1.00 29.34 1006 GLN A C 1
ATOM 7716 O O . GLN A 1 1006 ? 63.175 -25.337 -8.608 1.00 29.34 1006 GLN A O 1
ATOM 7721 N N . PRO A 1 1007 ? 61.952 -27.081 -7.933 1.00 51.66 1007 PRO A N 1
ATOM 7722 C CA . PRO A 1 1007 ? 61.199 -27.661 -6.803 1.00 51.66 1007 PRO A CA 1
ATOM 7723 C C . PRO A 1 1007 ? 62.167 -28.600 -5.997 1.00 51.66 1007 PRO A C 1
ATOM 7725 O O . PRO A 1 1007 ? 63.266 -28.134 -5.707 1.00 51.66 1007 PRO A O 1
ATOM 7728 N N . PRO A 1 1008 ? 61.938 -29.916 -5.745 1.00 50.97 1008 PRO A N 1
ATOM 7729 C CA . PRO A 1 1008 ? 60.827 -30.645 -5.099 1.00 50.97 1008 PRO A CA 1
ATOM 7730 C C . PRO A 1 1008 ? 61.257 -31.480 -3.848 1.00 50.97 1008 PRO A C 1
ATOM 7732 O O . PRO A 1 1008 ? 62.442 -31.707 -3.624 1.00 50.97 1008 PRO A O 1
ATOM 7735 N N . SER A 1 1009 ? 60.282 -32.133 -3.183 1.00 28.19 1009 SER A N 1
ATOM 7736 C CA . SER A 1 1009 ? 60.432 -33.394 -2.392 1.00 28.19 1009 SER A CA 1
ATOM 7737 C C . SER A 1 1009 ? 61.225 -33.336 -1.055 1.00 28.19 1009 SER A C 1
ATOM 7739 O O . SER A 1 1009 ? 61.921 -32.361 -0.804 1.00 28.19 1009 SER A O 1
ATOM 7741 N N . HIS A 1 1010 ? 61.143 -34.291 -0.110 1.00 28.72 1010 HIS A N 1
ATOM 7742 C CA . HIS A 1 1010 ? 60.496 -35.621 -0.050 1.00 28.72 1010 HIS A CA 1
ATOM 7743 C C . HIS A 1 1010 ? 59.914 -35.903 1.370 1.00 28.72 1010 HIS A C 1
ATOM 7745 O O . HIS A 1 1010 ? 60.414 -35.372 2.358 1.00 28.72 1010 HIS A O 1
ATOM 7751 N N . ASP A 1 1011 ? 58.897 -36.771 1.457 1.00 32.69 1011 ASP A N 1
ATOM 7752 C CA . ASP A 1 1011 ? 58.393 -37.475 2.673 1.00 32.69 1011 ASP A CA 1
ATOM 7753 C C . ASP A 1 1011 ? 59.431 -38.556 3.145 1.00 32.69 1011 ASP A C 1
ATOM 7755 O O . ASP A 1 1011 ? 60.306 -38.849 2.319 1.00 32.69 1011 ASP A O 1
ATOM 7759 N N . PRO A 1 1012 ? 59.396 -39.216 4.348 1.00 50.44 1012 PRO A N 1
ATOM 7760 C CA . PRO A 1 1012 ? 58.256 -39.396 5.270 1.00 50.44 1012 PRO A CA 1
ATOM 7761 C C . PRO A 1 1012 ? 58.526 -39.484 6.810 1.00 50.44 1012 PRO A C 1
ATOM 7763 O O . PRO A 1 1012 ? 59.658 -39.418 7.287 1.00 50.44 1012 PRO A O 1
ATOM 7766 N N . SER A 1 1013 ? 57.456 -39.830 7.555 1.00 25.75 1013 SER A N 1
ATOM 7767 C CA . SER A 1 1013 ? 57.391 -40.622 8.820 1.00 25.75 1013 SER A CA 1
ATOM 7768 C C . SER A 1 1013 ? 57.232 -39.942 10.209 1.00 25.75 1013 SER A C 1
ATOM 7770 O O . SER A 1 1013 ? 57.732 -38.860 10.492 1.00 25.75 1013 SER A O 1
ATOM 7772 N N . GLN A 1 1014 ? 56.468 -40.639 11.071 1.00 29.67 1014 GLN A N 1
ATOM 7773 C CA . GLN A 1 1014 ? 56.122 -40.390 12.495 1.00 29.67 1014 GLN A CA 1
ATOM 7774 C C . GLN A 1 1014 ? 57.139 -41.090 13.458 1.00 29.67 1014 GLN A C 1
ATOM 7776 O O . GLN A 1 1014 ? 57.978 -41.812 12.914 1.00 29.67 1014 GLN A O 1
ATOM 7781 N N . PRO A 1 1015 ? 57.098 -41.007 14.830 1.00 52.59 1015 PRO A N 1
ATOM 7782 C CA . PRO A 1 1015 ? 55.979 -40.627 15.733 1.00 52.59 1015 PRO A CA 1
ATOM 7783 C C . PRO A 1 1015 ? 56.320 -39.843 17.049 1.00 52.59 1015 PRO A C 1
ATOM 7785 O O . PRO A 1 1015 ? 57.453 -39.424 17.261 1.00 52.59 1015 PRO A O 1
ATOM 7788 N N . ALA A 1 1016 ? 55.323 -39.770 17.963 1.00 25.34 1016 ALA A N 1
ATOM 7789 C CA . ALA A 1 1016 ? 55.338 -39.447 19.418 1.00 25.34 1016 ALA A CA 1
ATOM 7790 C C . ALA A 1 1016 ? 54.805 -38.057 19.886 1.00 25.34 1016 ALA A C 1
ATOM 7792 O O . ALA A 1 1016 ? 54.795 -37.089 19.134 1.00 25.34 1016 ALA A O 1
ATOM 7793 N N . SER A 1 1017 ? 54.302 -37.998 21.137 1.00 28.12 1017 SER A N 1
ATOM 7794 C CA . SER A 1 1017 ? 53.359 -36.985 21.703 1.00 28.12 1017 SER A CA 1
ATOM 7795 C C . SER A 1 1017 ? 53.672 -36.649 23.194 1.00 28.12 1017 SER A C 1
ATOM 7797 O O . SER A 1 1017 ? 54.574 -37.296 23.731 1.00 28.12 1017 SER A O 1
ATOM 7799 N N . PRO A 1 1018 ? 52.937 -35.761 23.940 1.00 56.94 1018 PRO A N 1
ATOM 7800 C CA . PRO A 1 1018 ? 51.766 -34.918 23.614 1.00 56.94 1018 PRO A CA 1
ATOM 7801 C C . PRO A 1 1018 ? 52.061 -33.381 23.652 1.00 56.94 1018 PRO A C 1
ATOM 7803 O O . PRO A 1 1018 ? 52.667 -32.987 22.658 1.00 56.94 1018 PRO A O 1
ATOM 7806 N N . PRO A 1 1019 ? 51.726 -32.476 24.634 1.00 50.28 1019 PRO A N 1
ATOM 7807 C CA . PRO A 1 1019 ? 51.160 -32.595 26.000 1.00 50.28 1019 PRO A CA 1
ATOM 7808 C C . PRO A 1 1019 ? 49.741 -31.953 26.222 1.00 50.28 1019 PRO A C 1
ATOM 7810 O O . PRO A 1 1019 ? 48.765 -32.442 25.665 1.00 50.28 1019 PRO A O 1
ATOM 7813 N N . HIS A 1 1020 ? 49.599 -30.928 27.090 1.00 30.11 1020 HIS A N 1
ATOM 7814 C CA . HIS A 1 1020 ? 48.363 -30.379 27.716 1.00 30.11 1020 HIS A CA 1
ATOM 7815 C C . HIS A 1 1020 ? 48.336 -28.818 27.685 1.00 30.11 1020 HIS A C 1
ATOM 7817 O O . HIS A 1 1020 ? 49.406 -28.233 27.812 1.00 30.11 1020 HIS A O 1
ATOM 7823 N N . ASN A 1 1021 ? 47.232 -28.105 27.349 1.00 30.52 1021 ASN A N 1
ATOM 7824 C CA . ASN A 1 1021 ? 45.962 -27.766 28.080 1.00 30.52 1021 ASN A CA 1
ATOM 7825 C C . ASN A 1 1021 ? 46.081 -26.614 29.126 1.00 30.52 1021 ASN A C 1
ATOM 7827 O O . ASN A 1 1021 ? 47.184 -26.439 29.640 1.00 30.52 1021 ASN A O 1
ATOM 7831 N N . PRO A 1 1022 ? 45.002 -25.876 29.535 1.00 51.91 1022 PRO A N 1
ATOM 7832 C CA . PRO A 1 1022 ? 43.558 -25.915 29.176 1.00 51.91 1022 PRO A CA 1
ATOM 7833 C C . PRO A 1 1022 ? 43.010 -24.507 28.716 1.00 51.91 1022 PRO A C 1
ATOM 7835 O O . PRO A 1 1022 ? 43.848 -23.694 28.324 1.00 51.91 1022 PRO A O 1
ATOM 7838 N N . PRO A 1 1023 ? 41.683 -24.167 28.675 1.00 48.62 1023 PRO A N 1
ATOM 7839 C CA . PRO A 1 1023 ? 40.710 -24.122 29.798 1.00 48.62 1023 PRO A CA 1
ATOM 7840 C C . PRO A 1 1023 ? 39.394 -24.917 29.562 1.00 48.62 1023 PRO A C 1
ATOM 7842 O O . PRO A 1 1023 ? 39.217 -25.553 28.530 1.00 48.62 1023 PRO A O 1
ATOM 7845 N N . LEU A 1 1024 ? 38.485 -24.909 30.551 1.00 30.70 1024 LEU A N 1
ATOM 7846 C CA . LEU A 1 1024 ? 37.252 -25.725 30.651 1.00 30.70 1024 LEU A CA 1
ATOM 7847 C C . LEU A 1 1024 ? 36.131 -24.935 31.385 1.00 30.70 1024 LEU A C 1
ATOM 7849 O O . LEU A 1 1024 ? 36.480 -23.977 32.083 1.00 30.70 1024 LEU A O 1
ATOM 7853 N N . PRO A 1 1025 ? 34.819 -25.262 31.234 1.00 49.66 1025 PRO A N 1
ATOM 7854 C CA . PRO A 1 1025 ? 34.204 -26.429 31.901 1.00 49.66 1025 PRO A CA 1
ATOM 7855 C C . PRO A 1 1025 ? 33.131 -27.184 31.059 1.00 49.66 1025 PRO A C 1
ATOM 7857 O O . PRO A 1 1025 ? 33.229 -27.254 29.840 1.00 49.66 1025 PRO A O 1
ATOM 7860 N N . ILE A 1 1026 ? 32.159 -27.826 31.727 1.00 34.97 1026 ILE A N 1
ATOM 7861 C CA . ILE A 1 1026 ? 31.150 -28.800 31.240 1.00 34.97 1026 ILE A CA 1
ATOM 7862 C C . ILE A 1 1026 ? 29.777 -28.393 31.836 1.00 34.97 1026 ILE A C 1
ATOM 7864 O O . ILE A 1 1026 ? 29.761 -27.789 32.906 1.00 34.97 1026 ILE A O 1
ATOM 7868 N N . GLY A 1 1027 ? 28.598 -28.665 31.254 1.00 27.70 1027 GLY A N 1
ATOM 7869 C CA . GLY A 1 1027 ? 28.240 -29.504 30.095 1.00 27.70 1027 GLY A CA 1
ATOM 7870 C C . GLY A 1 1027 ? 26.833 -29.162 29.557 1.00 27.70 1027 GLY A C 1
ATOM 7871 O O . GLY A 1 1027 ? 26.466 -27.995 29.573 1.00 27.70 1027 GLY A O 1
ATOM 7872 N N . LEU A 1 1028 ? 25.993 -30.095 29.084 1.00 26.72 1028 LEU A N 1
ATOM 7873 C CA . LEU A 1 1028 ? 26.055 -31.569 29.106 1.00 26.72 1028 LEU A CA 1
ATOM 7874 C C . LEU A 1 1028 ? 25.563 -32.172 27.772 1.00 26.72 1028 LEU A C 1
ATOM 7876 O O . LEU A 1 1028 ? 24.812 -31.543 27.032 1.00 26.72 1028 LEU A O 1
ATOM 7880 N N . THR A 1 1029 ? 26.002 -33.393 27.472 1.00 27.31 1029 THR A N 1
ATOM 7881 C CA . THR A 1 1029 ? 25.805 -34.100 26.193 1.00 27.31 1029 THR A CA 1
ATOM 7882 C C . THR A 1 1029 ? 24.897 -35.324 26.331 1.00 27.31 1029 THR A C 1
ATOM 7884 O O . THR A 1 1029 ? 24.703 -35.823 27.436 1.00 27.31 1029 THR A O 1
ATOM 7887 N N . LEU A 1 1030 ? 24.433 -35.872 25.198 1.00 26.19 1030 LEU A N 1
ATOM 7888 C CA . LEU A 1 1030 ? 24.647 -37.289 24.852 1.00 26.19 1030 LEU A CA 1
ATOM 7889 C C . LEU A 1 1030 ? 24.350 -37.564 23.364 1.00 26.19 1030 LEU A C 1
ATOM 7891 O O . LEU A 1 1030 ? 23.692 -36.771 22.695 1.00 26.19 1030 LEU A O 1
ATOM 7895 N N . ALA A 1 1031 ? 24.890 -38.671 22.849 1.00 24.08 1031 ALA A N 1
ATOM 7896 C CA . ALA A 1 1031 ? 24.836 -39.100 21.448 1.00 24.08 1031 ALA A CA 1
ATOM 7897 C C . ALA A 1 1031 ? 24.650 -40.643 21.372 1.00 24.08 1031 ALA A C 1
ATOM 7899 O O . ALA A 1 1031 ? 24.776 -41.303 22.407 1.00 24.08 1031 ALA A O 1
ATOM 7900 N N . PRO A 1 1032 ? 24.279 -41.227 20.213 1.00 52.00 1032 PRO A N 1
ATOM 7901 C CA . PRO A 1 1032 ? 23.425 -42.426 20.175 1.00 52.00 1032 PRO A CA 1
ATOM 7902 C C . PRO A 1 1032 ? 24.155 -43.751 19.888 1.00 52.00 1032 PRO A C 1
ATOM 7904 O O . PRO A 1 1032 ? 25.322 -43.747 19.513 1.00 52.00 1032 PRO A O 1
ATOM 7907 N N . TRP A 1 1033 ? 23.405 -44.864 19.932 1.00 25.48 1033 TRP A N 1
ATOM 7908 C CA . TRP A 1 1033 ? 23.616 -46.087 19.128 1.00 25.48 1033 TRP A CA 1
ATOM 7909 C C . TRP A 1 1033 ? 22.251 -46.768 18.808 1.00 25.48 1033 TRP A C 1
ATOM 7911 O O . TRP A 1 1033 ? 21.258 -46.416 19.449 1.00 25.48 1033 TRP A O 1
ATOM 7921 N N . PRO A 1 1034 ? 22.149 -47.662 17.796 1.00 60.34 1034 PRO A N 1
ATOM 7922 C CA . PRO A 1 1034 ? 20.869 -48.062 17.173 1.00 60.34 1034 PRO A CA 1
ATOM 7923 C C . PRO A 1 1034 ? 20.397 -49.501 17.493 1.00 60.34 1034 PRO A C 1
ATOM 7925 O O . PRO A 1 1034 ? 21.220 -50.311 17.907 1.00 60.34 1034 PRO A O 1
ATOM 7928 N N . LEU A 1 1035 ? 19.121 -49.844 17.194 1.00 27.19 1035 LEU A N 1
ATOM 7929 C CA . LEU A 1 1035 ? 18.673 -51.160 16.657 1.00 27.19 1035 LEU A CA 1
ATOM 7930 C C . LEU A 1 1035 ? 17.152 -51.243 16.306 1.00 27.19 1035 LEU A C 1
ATOM 7932 O O . LEU A 1 1035 ? 16.321 -50.543 16.871 1.00 27.19 1035 LEU A O 1
ATOM 7936 N N . THR A 1 1036 ? 16.851 -52.121 15.339 1.00 27.47 1036 THR A N 1
ATOM 7937 C CA . THR A 1 1036 ? 15.589 -52.766 14.860 1.00 27.47 1036 THR A CA 1
ATOM 7938 C C . THR A 1 1036 ? 14.201 -52.546 15.519 1.00 27.47 1036 THR A C 1
ATOM 7940 O O . THR A 1 1036 ? 13.979 -52.943 16.655 1.00 27.47 1036 THR A O 1
ATOM 7943 N N . ALA A 1 1037 ? 13.242 -52.076 14.699 1.00 27.86 1037 ALA A N 1
ATOM 7944 C CA . ALA A 1 1037 ? 12.035 -52.758 14.151 1.00 27.86 1037 ALA A CA 1
ATOM 7945 C C . ALA A 1 1037 ? 11.076 -53.698 14.965 1.00 27.86 1037 ALA A C 1
ATOM 7947 O O . ALA A 1 1037 ? 11.483 -54.462 15.827 1.00 27.86 1037 ALA A O 1
ATOM 7948 N N . GLU A 1 1038 ? 9.810 -53.717 14.488 1.00 28.53 1038 GLU A N 1
ATOM 7949 C CA . GLU A 1 1038 ? 8.739 -54.758 14.554 1.00 28.53 1038 GLU A CA 1
ATOM 7950 C C . GLU A 1 1038 ? 7.771 -54.955 15.767 1.00 28.53 1038 GLU A C 1
ATOM 7952 O O . GLU A 1 1038 ? 7.924 -55.850 16.590 1.00 28.53 1038 GLU A O 1
ATOM 7957 N N . SER A 1 1039 ? 6.576 -54.344 15.624 1.00 27.19 1039 SER A N 1
ATOM 7958 C CA . SER A 1 1039 ? 5.248 -55.028 15.555 1.00 27.19 1039 SER A CA 1
ATOM 7959 C C . SER A 1 1039 ? 4.344 -55.289 16.798 1.00 27.19 1039 SER A C 1
ATOM 7961 O O . SER A 1 1039 ? 4.796 -55.543 17.905 1.00 27.19 1039 SER A O 1
ATOM 7963 N N . ASN A 1 1040 ? 3.025 -55.330 16.505 1.00 26.83 1040 ASN A N 1
ATOM 7964 C CA . ASN A 1 1040 ? 1.897 -56.019 17.183 1.00 26.83 1040 ASN A CA 1
ATOM 7965 C C . ASN A 1 1040 ? 1.258 -55.495 18.506 1.00 26.83 1040 ASN A C 1
ATOM 7967 O O . ASN A 1 1040 ? 1.744 -55.761 19.595 1.00 26.83 1040 ASN A O 1
ATOM 7971 N N . ASN A 1 1041 ? 0.073 -54.860 18.366 1.00 28.33 1041 ASN A N 1
ATOM 7972 C CA . ASN A 1 1041 ? -1.292 -55.292 18.802 1.00 28.33 1041 ASN A CA 1
ATOM 7973 C C . ASN A 1 1041 ? -1.560 -55.978 20.181 1.00 28.33 1041 ASN A C 1
ATOM 7975 O O . ASN A 1 1041 ? -0.714 -56.744 20.631 1.00 28.33 1041 ASN A O 1
ATOM 7979 N N . PRO A 1 1042 ? -2.803 -55.924 20.758 1.00 47.09 1042 PRO A N 1
ATOM 7980 C CA . PRO A 1 1042 ? -4.012 -55.149 20.386 1.00 47.09 1042 PRO A CA 1
ATOM 7981 C C . PRO A 1 1042 ? -4.829 -54.502 21.559 1.00 47.09 1042 PRO A C 1
ATOM 7983 O O . PRO A 1 1042 ? -4.526 -54.627 22.740 1.00 47.09 1042 PRO A O 1
ATOM 7986 N N . ILE A 1 1043 ? -5.936 -53.848 21.175 1.00 29.78 1043 ILE A N 1
ATOM 7987 C CA . ILE A 1 1043 ? -7.143 -53.402 21.934 1.00 29.78 1043 ILE A CA 1
ATOM 7988 C C . ILE A 1 1043 ? -7.844 -54.640 22.587 1.00 29.78 1043 ILE A C 1
ATOM 7990 O O . ILE A 1 1043 ? -7.816 -55.672 21.908 1.00 29.78 1043 ILE A O 1
ATOM 7994 N N . PRO A 1 1044 ? -8.481 -54.630 23.808 1.00 46.81 1044 PRO A N 1
ATOM 7995 C CA . PRO A 1 1044 ? -9.738 -53.880 24.081 1.00 46.81 1044 PRO A CA 1
ATOM 7996 C C . PRO A 1 1044 ? -10.172 -53.501 25.536 1.00 46.81 1044 PRO A C 1
ATOM 7998 O O . PRO A 1 1044 ? -9.750 -54.099 26.517 1.00 46.81 1044 PRO A O 1
ATOM 8001 N N . SER A 1 1045 ? -11.214 -52.641 25.614 1.00 28.97 1045 SER A N 1
ATOM 8002 C CA . SER A 1 1045 ? -12.301 -52.573 26.647 1.00 28.97 1045 SER A CA 1
ATOM 8003 C C . SER A 1 1045 ? -11.978 -52.234 28.129 1.00 28.97 1045 SER A C 1
ATOM 8005 O O . SER A 1 1045 ? -10.912 -52.559 28.621 1.00 28.97 1045 SER A O 1
ATOM 8007 N N . SER A 1 1046 ? -12.873 -51.635 28.944 1.00 28.69 1046 SER A N 1
ATOM 8008 C CA . SER A 1 1046 ? -14.107 -50.847 28.688 1.00 28.69 1046 SER A CA 1
ATOM 8009 C C . SER A 1 1046 ? -14.637 -50.128 29.959 1.00 28.69 1046 SER A C 1
ATOM 8011 O O . SER A 1 1046 ? -14.367 -50.546 31.078 1.00 28.69 1046 SER A O 1
ATOM 8013 N N . SER A 1 1047 ? -15.517 -49.134 29.753 1.00 29.69 1047 SER A N 1
ATOM 8014 C CA . SER A 1 1047 ? -16.763 -48.870 30.522 1.00 29.69 1047 SER A CA 1
ATOM 8015 C C . SER A 1 1047 ? -16.775 -48.430 32.018 1.00 29.69 1047 SER A C 1
ATOM 8017 O O . SER A 1 1047 ? -16.701 -49.266 32.912 1.00 29.69 1047 SER A O 1
ATOM 8019 N N . ASN A 1 1048 ? -17.260 -47.186 32.221 1.00 30.98 1048 ASN A N 1
ATOM 8020 C CA . ASN A 1 1048 ? -18.371 -46.785 33.134 1.00 30.98 1048 ASN A CA 1
ATOM 8021 C C . ASN A 1 1048 ? -18.111 -46.359 34.626 1.00 30.98 1048 ASN A C 1
ATOM 8023 O O . ASN A 1 1048 ? -16.987 -46.502 35.093 1.00 30.98 1048 ASN A O 1
ATOM 8027 N N . PRO A 1 1049 ? -19.059 -45.644 35.316 1.00 54.06 1049 PRO A N 1
ATOM 8028 C CA . PRO A 1 1049 ? -18.876 -44.199 35.607 1.00 54.06 1049 PRO A CA 1
ATOM 8029 C C . PRO A 1 1049 ? -19.412 -43.708 37.002 1.00 54.06 1049 PRO A C 1
ATOM 8031 O O . PRO A 1 1049 ? -19.440 -44.482 37.952 1.00 54.06 1049 PRO A O 1
ATOM 8034 N N . TYR A 1 1050 ? -19.917 -42.451 37.073 1.00 29.05 1050 TYR A N 1
ATOM 8035 C CA . TYR A 1 1050 ? -20.633 -41.736 38.174 1.00 29.05 1050 TYR A CA 1
ATOM 8036 C C . TYR A 1 1050 ? -19.764 -41.090 39.294 1.00 29.05 1050 TYR A C 1
ATOM 8038 O O . TYR A 1 1050 ? -18.688 -41.591 39.583 1.00 29.05 1050 TYR A O 1
ATOM 8046 N N . SER A 1 1051 ? -20.156 -40.015 40.021 1.00 27.58 1051 SER A N 1
ATOM 8047 C CA . SER A 1 1051 ? -21.032 -38.833 39.751 1.00 27.58 1051 SER A CA 1
ATOM 8048 C C . SER A 1 1051 ? -21.082 -37.838 40.950 1.00 27.58 1051 SER A C 1
ATOM 8050 O O . SER A 1 1051 ? -21.226 -38.319 42.067 1.00 27.58 1051 SER A O 1
ATOM 8052 N N . CYS A 1 1052 ? -21.174 -36.509 40.708 1.00 24.67 1052 CYS A N 1
ATOM 8053 C CA . CYS A 1 1052 ? -21.841 -35.475 41.568 1.00 24.67 1052 CYS A CA 1
ATOM 8054 C C . CYS A 1 1052 ? -21.259 -35.179 43.003 1.00 24.67 1052 CYS A C 1
ATOM 8056 O O . CYS A 1 1052 ? -20.581 -36.021 43.567 1.00 24.67 1052 CYS A O 1
ATOM 8058 N N . THR A 1 1053 ? -21.424 -34.022 43.697 1.00 28.52 1053 THR A N 1
ATOM 8059 C CA . THR A 1 1053 ? -22.111 -32.712 43.451 1.00 28.52 1053 THR A CA 1
ATOM 8060 C C . THR A 1 1053 ? -21.694 -31.573 44.440 1.00 28.52 1053 THR A C 1
ATOM 8062 O O . THR A 1 1053 ? -21.405 -31.865 45.594 1.00 28.52 1053 THR A O 1
ATOM 8065 N N . LEU A 1 1054 ? -21.893 -30.297 44.032 1.00 27.03 1054 LEU A N 1
ATOM 8066 C CA . LEU A 1 1054 ? -22.282 -29.081 44.825 1.00 27.03 1054 LEU A CA 1
ATOM 8067 C C . LEU A 1 1054 ? -21.261 -28.182 45.608 1.00 27.03 1054 LEU A C 1
ATOM 8069 O O . LEU A 1 1054 ? -20.085 -28.490 45.748 1.00 27.03 1054 LEU A O 1
ATOM 8073 N N . HIS A 1 1055 ? -21.751 -26.982 45.998 1.00 27.81 1055 HIS A N 1
ATOM 8074 C CA . HIS A 1 1055 ? -21.087 -25.689 46.354 1.00 27.81 1055 HIS A CA 1
ATOM 8075 C C . HIS A 1 1055 ? -21.474 -25.177 47.793 1.00 27.81 1055 HIS A C 1
ATOM 8077 O O . HIS A 1 1055 ? -22.180 -25.908 48.482 1.00 27.81 1055 HIS A O 1
ATOM 8083 N N . PRO A 1 1056 ? -21.288 -23.880 48.189 1.00 60.94 1056 PRO A N 1
ATOM 8084 C CA . PRO A 1 1056 ? -20.086 -23.049 48.485 1.00 60.94 1056 PRO A CA 1
ATOM 8085 C C . PRO A 1 1056 ? -20.102 -22.551 49.985 1.00 60.94 1056 PRO A C 1
ATOM 8087 O O . PRO A 1 1056 ? -20.805 -23.211 50.751 1.00 60.94 1056 PRO A O 1
ATOM 8090 N N . PRO A 1 1057 ? -19.389 -21.489 50.501 1.00 46.22 1057 PRO A N 1
ATOM 8091 C CA . PRO A 1 1057 ? -19.562 -20.035 50.192 1.00 46.22 1057 PRO A CA 1
ATOM 8092 C C . PRO A 1 1057 ? -18.289 -19.128 50.405 1.00 46.22 1057 PRO A C 1
ATOM 8094 O O . PRO A 1 1057 ? -17.166 -19.617 50.461 1.00 46.22 1057 PRO A O 1
ATOM 8097 N N . ALA A 1 1058 ? -18.463 -17.796 50.541 1.00 32.28 1058 ALA A N 1
ATOM 8098 C CA . ALA A 1 1058 ? -17.473 -16.747 50.926 1.00 32.28 1058 ALA A CA 1
ATOM 8099 C C . ALA A 1 1058 ? -18.190 -15.654 51.797 1.00 32.28 1058 ALA A C 1
ATOM 8101 O O . ALA A 1 1058 ? -19.339 -15.933 52.157 1.00 32.28 1058 ALA A O 1
ATOM 8102 N N . PRO A 1 1059 ? -17.701 -14.408 52.098 1.00 60.53 1059 PRO A N 1
ATOM 8103 C CA . PRO A 1 1059 ? -16.361 -13.754 52.034 1.00 60.53 1059 PRO A CA 1
ATOM 8104 C C . PRO A 1 1059 ? -15.978 -12.889 53.301 1.00 60.53 1059 PRO A C 1
ATOM 8106 O O . PRO A 1 1059 ? -16.809 -12.750 54.194 1.00 60.53 1059 PRO A O 1
ATOM 8109 N N . ARG A 1 1060 ? -14.786 -12.221 53.347 1.00 28.33 1060 ARG A N 1
ATOM 8110 C CA . ARG A 1 1060 ? -14.443 -10.856 53.927 1.00 28.33 1060 ARG A CA 1
ATOM 8111 C C . ARG A 1 1060 ? -12.926 -10.665 54.260 1.00 28.33 1060 ARG A C 1
ATOM 8113 O O . ARG A 1 1060 ? -12.150 -11.581 54.023 1.00 28.33 1060 ARG A O 1
ATOM 8120 N N . ALA A 1 1061 ? -12.495 -9.464 54.708 1.00 30.56 1061 ALA A N 1
ATOM 8121 C CA . ALA A 1 1061 ? -11.082 -8.998 54.812 1.00 30.56 1061 ALA A CA 1
ATOM 8122 C C . ALA A 1 1061 ? -10.743 -8.192 56.128 1.00 30.56 1061 ALA A C 1
ATOM 8124 O O . ALA A 1 1061 ? -11.438 -8.413 57.116 1.00 30.56 1061 ALA A O 1
ATOM 8125 N N . PRO A 1 1062 ? -9.750 -7.255 56.158 1.00 58.50 1062 PRO A N 1
ATOM 8126 C CA . PRO A 1 1062 ? -8.406 -7.255 56.820 1.00 58.50 1062 PRO A CA 1
ATOM 8127 C C . PRO A 1 1062 ? -8.376 -6.524 58.214 1.00 58.50 1062 PRO A C 1
ATOM 8129 O O . PRO A 1 1062 ? -9.473 -6.348 58.743 1.00 58.50 1062 PRO A O 1
ATOM 8132 N N . PRO A 1 1063 ? -7.259 -6.001 58.832 1.00 56.78 1063 PRO A N 1
ATOM 8133 C CA . PRO A 1 1063 ? -5.777 -6.035 58.624 1.00 56.78 1063 PRO A CA 1
ATOM 8134 C C . PRO A 1 1063 ? -4.983 -6.517 59.898 1.00 56.78 1063 PRO A C 1
ATOM 8136 O O . PRO A 1 1063 ? -5.611 -7.199 60.708 1.00 56.78 1063 PRO A O 1
ATOM 8139 N N . PRO A 1 1064 ? -3.645 -6.274 60.113 1.00 46.25 1064 PRO A N 1
ATOM 8140 C CA . PRO A 1 1064 ? -3.103 -5.028 60.746 1.00 46.25 1064 PRO A CA 1
ATOM 8141 C C . PRO A 1 1064 ? -1.609 -4.660 60.391 1.00 46.25 1064 PRO A C 1
ATOM 8143 O O . PRO A 1 1064 ? -1.108 -5.076 59.351 1.00 46.25 1064 PRO A O 1
ATOM 8146 N N . GLN A 1 1065 ? -0.889 -3.862 61.219 1.00 34.84 1065 GLN A N 1
ATOM 8147 C CA . GLN A 1 1065 ? 0.495 -3.343 60.996 1.00 34.84 1065 GLN A CA 1
ATOM 8148 C C . GLN A 1 1065 ? 1.478 -3.466 62.213 1.00 34.84 1065 GLN A C 1
ATOM 8150 O O . GLN A 1 1065 ? 1.040 -3.593 63.350 1.00 34.84 1065 GLN A O 1
ATOM 8155 N N . THR A 1 1066 ? 2.788 -3.227 61.957 1.00 32.16 1066 THR A N 1
ATOM 8156 C CA . THR A 1 1066 ? 3.876 -2.633 62.816 1.00 32.16 1066 THR A CA 1
ATOM 8157 C C . THR A 1 1066 ? 4.934 -3.466 63.611 1.00 32.16 1066 THR A C 1
ATOM 8159 O O . THR A 1 1066 ? 4.684 -3.958 64.702 1.00 32.16 1066 THR A O 1
ATOM 8162 N N . SER A 1 1067 ? 6.208 -3.314 63.175 1.00 30.84 1067 SER A N 1
ATOM 8163 C CA . SER A 1 1067 ? 7.439 -2.941 63.951 1.00 30.84 1067 SER A CA 1
ATOM 8164 C C . SER A 1 1067 ? 8.342 -3.944 64.734 1.00 30.84 1067 SER A C 1
ATOM 8166 O O . SER A 1 1067 ? 7.859 -4.888 65.346 1.00 30.84 1067 SER A O 1
ATOM 8168 N N . ASN A 1 1068 ? 9.656 -3.588 64.792 1.00 27.45 1068 ASN A N 1
ATOM 8169 C CA . ASN A 1 1068 ? 10.802 -4.054 65.642 1.00 27.45 1068 ASN A CA 1
ATOM 8170 C C . ASN A 1 1068 ? 11.751 -5.165 65.085 1.00 27.45 1068 ASN A C 1
ATOM 8172 O O . ASN A 1 1068 ? 11.260 -6.121 64.504 1.00 27.45 1068 ASN A O 1
ATOM 8176 N N . PHE A 1 1069 ? 13.097 -5.187 65.286 1.00 27.73 1069 PHE A N 1
ATOM 8177 C CA . PHE A 1 1069 ? 14.146 -4.140 65.500 1.00 27.73 1069 PHE A CA 1
ATOM 8178 C C . PHE A 1 1069 ? 15.605 -4.734 65.411 1.00 27.73 1069 PHE A C 1
ATOM 8180 O O . PHE A 1 1069 ? 15.823 -5.848 65.873 1.00 27.73 1069 PHE A O 1
ATOM 8187 N N . ARG A 1 1070 ? 16.618 -3.920 65.018 1.00 26.75 1070 ARG A N 1
ATOM 8188 C CA . ARG A 1 1070 ? 18.088 -3.971 65.371 1.00 26.75 1070 ARG A CA 1
ATOM 8189 C C . ARG A 1 1070 ? 19.108 -4.841 64.575 1.00 26.75 1070 ARG A C 1
ATOM 8191 O O . ARG A 1 1070 ? 18.744 -5.591 63.682 1.00 26.75 1070 ARG A O 1
ATOM 8198 N N . THR A 1 1071 ? 20.412 -4.591 64.828 1.00 30.48 1071 THR A N 1
ATOM 8199 C CA . THR A 1 1071 ? 21.560 -4.700 63.874 1.00 30.48 1071 THR A CA 1
ATOM 8200 C C . THR A 1 1071 ? 22.946 -5.028 64.501 1.00 30.48 1071 THR A C 1
ATOM 8202 O O . THR A 1 1071 ? 23.117 -4.813 65.702 1.00 30.48 1071 THR A O 1
ATOM 8205 N N . PRO A 1 1072 ? 23.968 -5.400 63.684 1.00 47.72 1072 PRO A N 1
ATOM 8206 C CA . PRO A 1 1072 ? 25.426 -5.316 63.956 1.00 47.72 1072 PRO A CA 1
ATOM 8207 C C . PRO A 1 1072 ? 26.117 -4.081 63.292 1.00 47.72 1072 PRO A C 1
ATOM 8209 O O . PRO A 1 1072 ? 25.434 -3.307 62.621 1.00 47.72 1072 PRO A O 1
ATOM 8212 N N . GLN A 1 1073 ? 27.447 -3.867 63.452 1.00 32.31 1073 GLN A N 1
ATOM 8213 C CA . GLN A 1 1073 ? 28.197 -2.702 62.896 1.00 32.31 1073 GLN A CA 1
ATOM 8214 C C . GLN A 1 1073 ? 29.733 -2.898 62.669 1.00 32.31 1073 GLN A C 1
ATOM 8216 O O . GLN A 1 1073 ? 30.377 -3.533 63.496 1.00 32.31 1073 GLN A O 1
ATOM 8221 N N . LEU A 1 1074 ? 30.306 -2.152 61.691 1.00 30.14 1074 LEU A N 1
ATOM 8222 C CA . LEU A 1 1074 ? 31.695 -1.577 61.624 1.00 30.14 1074 LEU A CA 1
ATOM 8223 C C . LEU A 1 1074 ? 32.913 -2.525 61.373 1.00 30.14 1074 LEU A C 1
ATOM 8225 O O . LEU A 1 1074 ? 32.674 -3.731 61.386 1.00 30.14 1074 LEU A O 1
ATOM 8229 N N . PRO A 1 1075 ? 34.166 -2.069 61.017 1.00 52.56 1075 PRO A N 1
ATOM 8230 C CA . PRO A 1 1075 ? 34.961 -0.826 61.316 1.00 52.56 1075 PRO A CA 1
ATOM 8231 C C . PRO A 1 1075 ? 35.106 0.198 60.148 1.00 52.56 1075 PRO A C 1
ATOM 8233 O O . PRO A 1 1075 ? 34.710 -0.129 59.038 1.00 52.56 1075 PRO A O 1
ATOM 8236 N N . GLN A 1 1076 ? 35.515 1.488 60.257 1.00 34.31 1076 GLN A N 1
ATOM 8237 C CA . GLN A 1 1076 ? 36.452 2.343 61.066 1.00 34.31 1076 GLN A CA 1
ATOM 8238 C C . GLN A 1 1076 ? 37.875 2.549 60.466 1.00 34.31 1076 GLN A C 1
ATOM 8240 O O . GLN A 1 1076 ? 38.419 1.618 59.890 1.00 34.31 1076 GLN A O 1
ATOM 8245 N N . GLN A 1 1077 ? 38.545 3.724 60.560 1.00 34.97 1077 GLN A N 1
ATOM 8246 C CA . GLN A 1 1077 ? 38.331 4.918 61.429 1.00 34.97 1077 GLN A CA 1
ATOM 8247 C C . GLN A 1 1077 ? 38.232 6.293 60.671 1.00 34.97 1077 GLN A C 1
ATOM 8249 O O . GLN A 1 1077 ? 37.316 6.376 59.863 1.00 34.97 1077 GLN A O 1
ATOM 8254 N N . HIS A 1 1078 ? 38.969 7.426 60.821 1.00 29.41 1078 HIS A N 1
ATOM 8255 C CA . HIS A 1 1078 ? 40.182 7.851 61.579 1.00 29.41 1078 HIS A CA 1
ATOM 8256 C C . HIS A 1 1078 ? 40.171 9.358 62.041 1.00 29.41 1078 HIS A C 1
ATOM 8258 O O . HIS A 1 1078 ? 39.189 9.782 62.645 1.00 29.41 1078 HIS A O 1
ATOM 8264 N N . LEU A 1 1079 ? 41.259 10.141 61.864 1.00 31.47 1079 LEU A N 1
ATOM 8265 C CA . LEU A 1 1079 ? 41.664 11.361 62.629 1.00 31.47 1079 LEU A CA 1
ATOM 8266 C C . LEU A 1 1079 ? 42.412 12.410 61.735 1.00 31.47 1079 LEU A C 1
ATOM 8268 O O . LEU A 1 1079 ? 42.791 12.036 60.631 1.00 31.47 1079 LEU A O 1
ATOM 8272 N N . SER A 1 1080 ? 42.696 13.695 62.069 1.00 27.78 1080 SER A N 1
ATOM 8273 C CA . SER A 1 1080 ? 42.477 14.586 63.253 1.00 27.78 1080 SER A CA 1
ATOM 8274 C C . SER A 1 1080 ? 42.603 16.118 62.917 1.00 27.78 1080 SER A C 1
ATOM 8276 O O . SER A 1 1080 ? 42.783 16.505 61.766 1.00 27.78 1080 SER A O 1
ATOM 8278 N N . ARG A 1 1081 ? 42.454 17.001 63.933 1.00 26.69 1081 ARG A N 1
ATOM 8279 C CA . ARG A 1 1081 ? 42.497 18.506 63.958 1.00 26.69 1081 ARG A CA 1
ATOM 8280 C C . ARG A 1 1081 ? 43.901 19.049 64.403 1.00 26.69 1081 ARG A C 1
ATOM 8282 O O . ARG A 1 1081 ? 44.717 18.174 64.684 1.00 26.69 1081 ARG A O 1
ATOM 8289 N N . PRO A 1 1082 ? 44.245 20.377 64.545 1.00 50.09 1082 PRO A N 1
ATOM 8290 C CA . PRO A 1 1082 ? 43.452 21.510 65.094 1.00 50.09 1082 PRO A CA 1
ATOM 8291 C C . PRO A 1 1082 ? 43.687 22.921 64.441 1.00 50.09 1082 PRO A C 1
ATOM 8293 O O . PRO A 1 1082 ? 43.738 23.026 63.224 1.00 50.09 1082 PRO A O 1
ATOM 8296 N N . SER A 1 1083 ? 43.704 24.019 65.227 1.00 29.20 1083 SER A N 1
ATOM 8297 C CA . SER A 1 1083 ? 43.327 25.407 64.846 1.00 29.20 1083 SER A CA 1
ATOM 8298 C C . SER A 1 1083 ? 44.283 26.530 65.302 1.00 29.20 1083 SER A C 1
ATOM 8300 O O . SER A 1 1083 ? 44.950 26.360 66.320 1.00 29.20 1083 SER A O 1
ATOM 8302 N N . ASN A 1 1084 ? 44.203 27.737 64.705 1.00 33.53 1084 ASN A N 1
ATOM 8303 C CA . ASN A 1 1084 ? 44.520 29.001 65.410 1.00 33.53 1084 ASN A CA 1
ATOM 8304 C C . ASN A 1 1084 ? 43.809 30.265 64.835 1.00 33.53 1084 ASN A C 1
ATOM 8306 O O . ASN A 1 1084 ? 43.064 30.171 63.863 1.00 33.53 1084 ASN A O 1
ATOM 8310 N N . ASN A 1 1085 ? 43.989 31.418 65.497 1.00 29.08 1085 ASN A N 1
ATOM 8311 C CA . ASN A 1 1085 ? 43.214 32.673 65.379 1.00 29.08 1085 ASN A CA 1
ATOM 8312 C C . ASN A 1 1085 ? 43.507 33.568 64.147 1.00 29.08 1085 ASN A C 1
ATOM 8314 O O . ASN A 1 1085 ? 44.627 33.583 63.646 1.00 29.08 1085 ASN A O 1
ATOM 8318 N N . GLY A 1 1086 ? 42.552 34.439 63.762 1.00 29.69 1086 GLY A N 1
ATOM 8319 C CA . GLY A 1 1086 ? 42.796 35.536 62.803 1.00 29.69 1086 GLY A CA 1
ATOM 8320 C C . GLY A 1 1086 ? 41.606 36.475 62.506 1.00 29.69 1086 GLY A C 1
ATOM 8321 O O . GLY A 1 1086 ? 40.645 36.084 61.856 1.00 29.69 1086 GLY A O 1
ATOM 8322 N N . ASN A 1 1087 ? 41.699 37.736 62.947 1.00 34.59 1087 ASN A N 1
ATOM 8323 C CA . ASN A 1 1087 ? 40.854 38.882 62.541 1.00 34.59 1087 ASN A CA 1
ATOM 8324 C C . ASN A 1 1087 ? 40.872 39.113 61.001 1.00 34.59 1087 ASN A C 1
ATOM 8326 O O . ASN A 1 1087 ? 41.872 38.786 60.374 1.00 34.59 1087 ASN A O 1
ATOM 8330 N N . LYS A 1 1088 ? 39.886 39.740 60.326 1.00 33.00 1088 LYS A N 1
ATOM 8331 C CA . LYS A 1 1088 ? 38.849 40.705 60.770 1.00 33.00 1088 LYS A CA 1
ATOM 8332 C C . LYS A 1 1088 ? 37.670 40.777 59.762 1.00 33.00 1088 LYS A C 1
ATOM 8334 O O . LYS A 1 1088 ? 37.928 40.874 58.574 1.00 33.00 1088 LYS A O 1
ATOM 8339 N N . ASN A 1 1089 ? 36.436 40.874 60.278 1.00 35.25 1089 ASN A N 1
ATOM 8340 C CA . ASN A 1 1089 ? 35.222 41.525 59.721 1.00 35.25 1089 ASN A CA 1
ATOM 8341 C C . ASN A 1 1089 ? 34.660 41.150 58.311 1.00 35.25 1089 ASN A C 1
ATOM 8343 O O . ASN A 1 1089 ? 35.385 41.123 57.331 1.00 35.25 1089 ASN A O 1
ATOM 8347 N N . SER A 1 1090 ? 33.338 40.982 58.108 1.00 35.28 1090 SER A N 1
ATOM 8348 C CA . SER A 1 1090 ? 32.215 40.984 59.076 1.00 35.28 1090 SER A CA 1
ATOM 8349 C C . SER A 1 1090 ? 30.847 40.539 58.491 1.00 35.28 1090 SER A C 1
ATOM 8351 O O . SER A 1 1090 ? 30.405 41.145 57.525 1.00 35.28 1090 SER A O 1
ATOM 8353 N N . ILE A 1 1091 ? 30.140 39.642 59.216 1.00 32.47 1091 ILE A N 1
ATOM 8354 C CA . ILE A 1 1091 ? 28.717 39.780 59.671 1.00 32.47 1091 ILE A CA 1
ATOM 8355 C C . ILE A 1 1091 ? 27.594 39.708 58.587 1.00 32.47 1091 ILE A C 1
ATOM 8357 O O . ILE A 1 1091 ? 27.609 40.483 57.646 1.00 32.47 1091 ILE A O 1
ATOM 8361 N N . LEU A 1 1092 ? 26.531 38.875 58.678 1.00 29.84 1092 LEU A N 1
ATOM 8362 C CA . LEU A 1 1092 ? 26.125 37.839 59.661 1.00 29.84 1092 LEU A CA 1
ATOM 8363 C C . LEU A 1 1092 ? 24.993 36.914 59.117 1.00 29.84 1092 LEU A C 1
ATOM 8365 O O . LEU A 1 1092 ? 24.132 37.405 58.405 1.00 29.84 1092 LEU A O 1
ATOM 8369 N N . ALA A 1 1093 ? 24.896 35.677 59.647 1.00 29.34 1093 ALA A N 1
ATOM 8370 C CA . ALA A 1 1093 ? 23.645 34.939 59.987 1.00 29.34 1093 ALA A CA 1
ATOM 8371 C C . ALA A 1 1093 ? 22.608 34.528 58.893 1.00 29.34 1093 ALA A C 1
ATOM 8373 O O . ALA A 1 1093 ? 22.554 35.115 57.828 1.00 29.34 1093 ALA A O 1
ATOM 8374 N N . ARG A 1 1094 ? 21.684 33.559 59.102 1.00 28.41 1094 ARG A N 1
ATOM 8375 C CA . ARG A 1 1094 ? 21.556 32.349 59.981 1.00 28.41 1094 ARG A CA 1
ATOM 8376 C C . ARG A 1 1094 ? 20.269 31.573 59.580 1.00 28.41 1094 ARG A C 1
ATOM 8378 O O . ARG A 1 1094 ? 19.292 32.238 59.290 1.00 28.41 1094 ARG A O 1
ATOM 8385 N N . ARG A 1 1095 ? 20.233 30.242 59.824 1.00 29.28 1095 ARG A N 1
ATOM 8386 C CA . ARG A 1 1095 ? 19.052 29.405 60.233 1.00 29.28 1095 ARG A CA 1
ATOM 8387 C C . ARG A 1 1095 ? 17.848 29.294 59.250 1.00 29.28 1095 ARG A C 1
ATOM 8389 O O . ARG A 1 1095 ? 17.457 30.270 58.644 1.00 29.28 1095 ARG A O 1
ATOM 8396 N N . CYS A 1 1096 ? 17.324 28.109 58.897 1.00 25.19 1096 CYS A N 1
ATOM 8397 C CA . CYS A 1 1096 ? 16.596 27.035 59.629 1.00 25.19 1096 CYS A CA 1
ATOM 8398 C C . CYS A 1 1096 ? 15.054 27.189 59.656 1.00 25.19 1096 CYS A C 1
ATOM 8400 O O . CYS A 1 1096 ? 14.561 28.193 60.142 1.00 25.19 1096 CYS A O 1
ATOM 8402 N N . ILE A 1 1097 ? 14.366 26.079 59.332 1.00 27.28 1097 ILE A N 1
ATOM 8403 C CA . ILE A 1 1097 ? 13.137 25.540 59.971 1.00 27.28 1097 ILE A CA 1
ATOM 8404 C C . ILE A 1 1097 ? 11.798 26.315 59.831 1.00 27.28 1097 ILE A C 1
ATOM 8406 O O . ILE A 1 1097 ? 11.600 27.374 60.403 1.00 27.28 1097 ILE A O 1
ATOM 8410 N N . CYS A 1 1098 ? 10.864 25.639 59.146 1.00 24.47 1098 CYS A N 1
ATOM 8411 C CA . CYS A 1 1098 ? 9.414 25.460 59.368 1.00 24.47 1098 CYS A CA 1
ATOM 8412 C C . CYS A 1 1098 ? 8.464 26.575 59.889 1.00 24.47 1098 CYS A C 1
ATOM 8414 O O . CYS A 1 1098 ? 8.632 27.105 60.979 1.00 24.47 1098 CYS A O 1
ATOM 8416 N N . ALA A 1 1099 ? 7.296 26.591 59.218 1.00 25.59 1099 ALA A N 1
ATOM 8417 C CA . ALA A 1 1099 ? 5.921 26.635 59.761 1.00 25.59 1099 ALA A CA 1
ATOM 8418 C C . ALA A 1 1099 ? 5.166 27.977 59.938 1.00 25.59 1099 ALA A C 1
ATOM 8420 O O . ALA A 1 1099 ? 5.628 28.886 60.610 1.00 25.59 1099 ALA A O 1
ATOM 8421 N N . LEU A 1 1100 ? 3.913 27.947 59.439 1.00 26.73 1100 LEU A N 1
ATOM 8422 C CA . LEU A 1 1100 ? 2.693 28.671 59.865 1.00 26.73 1100 LEU A CA 1
ATOM 8423 C C . LEU A 1 1100 ? 2.677 30.219 59.834 1.00 26.73 1100 LEU A C 1
ATOM 8425 O O . LEU A 1 1100 ? 3.550 30.885 60.372 1.00 26.73 1100 LEU A O 1
ATOM 8429 N N . GLY A 1 1101 ? 1.592 30.802 59.298 1.00 24.34 1101 GLY A N 1
ATOM 8430 C CA . GLY A 1 1101 ? 1.303 32.244 59.423 1.00 24.34 1101 GLY A CA 1
ATOM 8431 C C . GLY A 1 1101 ? 0.430 32.823 58.302 1.00 24.34 1101 GLY A C 1
ATOM 8432 O O . GLY A 1 1101 ? 0.923 33.157 57.231 1.00 24.34 1101 GLY A O 1
ATOM 8433 N N . THR A 1 1102 ? -0.875 32.950 58.541 1.00 26.67 1102 THR A N 1
ATOM 8434 C CA . THR A 1 1102 ? -1.877 33.475 57.591 1.00 26.67 1102 THR A CA 1
ATOM 8435 C C . THR A 1 1102 ? -2.053 35.006 57.625 1.00 26.67 1102 THR A C 1
ATOM 8437 O O . THR A 1 1102 ? -1.892 35.614 58.677 1.00 26.67 1102 THR A O 1
ATOM 8440 N N . CYS A 1 1103 ? -2.581 35.555 56.516 1.00 25.98 1103 CYS A N 1
ATOM 8441 C CA . CYS A 1 1103 ? -3.409 36.781 56.390 1.00 25.98 1103 CYS A CA 1
ATOM 8442 C C . CYS A 1 1103 ? -2.790 38.187 56.125 1.00 25.98 1103 CYS A C 1
ATOM 8444 O O . CYS A 1 1103 ? -2.203 38.822 56.989 1.00 25.98 1103 CYS A O 1
ATOM 8446 N N . THR A 1 1104 ? -3.168 38.715 54.942 1.00 32.09 1104 THR A N 1
ATOM 8447 C CA . THR A 1 1104 ? -3.687 40.081 54.631 1.00 32.09 1104 THR A CA 1
ATOM 8448 C C . THR A 1 1104 ? -2.847 41.363 54.816 1.00 32.09 1104 THR A C 1
ATOM 8450 O O . THR A 1 1104 ? -2.569 41.753 55.944 1.00 32.09 1104 THR A O 1
ATOM 8453 N N . GLY A 1 1105 ? -2.715 42.167 53.736 1.00 30.11 1105 GLY A N 1
ATOM 8454 C CA . GLY A 1 1105 ? -2.854 43.639 53.857 1.00 30.11 1105 GLY A CA 1
ATOM 8455 C C . GLY A 1 1105 ? -2.225 44.603 52.815 1.00 30.11 1105 GLY A C 1
ATOM 8456 O O . GLY A 1 1105 ? -1.111 45.056 53.026 1.00 30.11 1105 GLY A O 1
ATOM 8457 N N . VAL A 1 1106 ? -3.035 45.080 51.846 1.00 30.44 1106 VAL A N 1
ATOM 8458 C CA . VAL A 1 1106 ? -3.172 46.515 51.424 1.00 30.44 1106 VAL A CA 1
ATOM 8459 C C . VAL A 1 1106 ? -2.174 47.224 50.437 1.00 30.44 1106 VAL A C 1
ATOM 8461 O O . VAL A 1 1106 ? -0.963 47.217 50.603 1.00 30.44 1106 VAL A O 1
ATOM 8464 N N . HIS A 1 1107 ? -2.785 47.989 49.498 1.00 31.27 1107 HIS A N 1
ATOM 8465 C CA . HIS A 1 1107 ? -2.333 49.155 48.675 1.00 31.27 1107 HIS A CA 1
ATOM 8466 C C . HIS A 1 1107 ? -1.766 49.048 47.222 1.00 31.27 1107 HIS A C 1
ATOM 8468 O O . HIS A 1 1107 ? -1.424 47.987 46.714 1.00 31.27 1107 HIS A O 1
ATOM 8474 N N . THR A 1 1108 ? -1.846 50.198 46.521 1.00 35.19 1108 THR A N 1
ATOM 8475 C CA . THR A 1 1108 ? -1.974 50.507 45.058 1.00 35.19 1108 THR A CA 1
ATOM 8476 C C . THR A 1 1108 ? -1.161 51.802 44.707 1.00 35.19 1108 THR A C 1
ATOM 8478 O O . THR A 1 1108 ? -0.672 52.367 45.690 1.00 35.19 1108 THR A O 1
ATOM 8481 N N . PRO A 1 1109 ? -0.967 52.349 43.449 1.00 51.75 1109 PRO A N 1
ATOM 8482 C CA . PRO A 1 1109 ? -1.929 52.497 42.310 1.00 51.75 1109 PRO A CA 1
ATOM 8483 C C . PRO A 1 1109 ? -1.416 52.599 40.811 1.00 51.75 1109 PRO A C 1
ATOM 8485 O O . PRO A 1 1109 ? -0.247 52.386 40.524 1.00 51.75 1109 PRO A O 1
ATOM 8488 N N . HIS A 1 1110 ? -2.365 52.907 39.885 1.00 34.06 1110 HIS A N 1
ATOM 8489 C CA . HIS A 1 1110 ? -2.421 53.327 38.431 1.00 34.06 1110 HIS A CA 1
ATOM 8490 C C . HIS A 1 1110 ? -1.150 53.705 37.586 1.00 34.06 1110 HIS A C 1
ATOM 8492 O O . HIS A 1 1110 ? -0.164 54.130 38.169 1.00 34.06 1110 HIS A O 1
ATOM 8498 N N . ALA A 1 1111 ? -1.034 53.655 36.224 1.00 35.62 1111 ALA A N 1
ATOM 8499 C CA . ALA A 1 1111 ? -1.888 53.513 34.982 1.00 35.62 1111 ALA A CA 1
ATOM 8500 C C . ALA A 1 1111 ? -2.578 54.803 34.392 1.00 35.62 1111 ALA A C 1
ATOM 8502 O O . ALA A 1 1111 ? -2.922 55.669 35.183 1.00 35.62 1111 ALA A O 1
ATOM 8503 N N . GLY A 1 1112 ? -2.849 55.072 33.080 1.00 36.62 1112 GLY A N 1
ATOM 8504 C CA . GLY A 1 1112 ? -2.718 54.421 31.730 1.00 36.62 1112 GLY A CA 1
ATOM 8505 C C . GLY A 1 1112 ? -3.194 55.374 30.556 1.00 36.62 1112 GLY A C 1
ATOM 8506 O O . GLY A 1 1112 ? -3.345 56.564 30.831 1.00 36.62 1112 GLY A O 1
ATOM 8507 N N . CYS A 1 1113 ? -3.445 54.947 29.281 1.00 31.30 1113 CYS A N 1
ATOM 8508 C CA . CYS A 1 1113 ? -3.895 55.844 28.145 1.00 31.30 1113 CYS A CA 1
ATOM 8509 C C . CYS A 1 1113 ? -4.754 55.246 26.946 1.00 31.30 1113 CYS A C 1
ATOM 8511 O O . CYS A 1 1113 ? -4.611 54.057 26.680 1.00 31.30 1113 CYS A O 1
ATOM 8513 N N . ASP A 1 1114 ? -5.624 56.038 26.235 1.00 46.00 1114 ASP A N 1
ATOM 8514 C CA . ASP A 1 1114 ? -6.530 55.689 25.066 1.00 46.00 1114 ASP A CA 1
ATOM 8515 C C . ASP A 1 1114 ? -7.219 56.897 24.254 1.00 46.00 1114 ASP A C 1
ATOM 8517 O O . ASP A 1 1114 ? -7.127 58.039 24.683 1.00 46.00 1114 ASP A O 1
ATOM 8521 N N . SER A 1 1115 ? -7.941 56.642 23.125 1.00 36.72 1115 SER A N 1
ATOM 8522 C CA . SER A 1 1115 ? -9.245 57.207 22.565 1.00 36.72 1115 SER A CA 1
ATOM 8523 C C . SER A 1 1115 ? -9.489 58.606 21.839 1.00 36.72 1115 SER A C 1
ATOM 8525 O O . SER A 1 1115 ? -8.546 59.250 21.380 1.00 36.72 1115 SER A O 1
ATOM 8527 N N . GLY A 1 1116 ? -10.775 58.980 21.542 1.00 43.94 1116 GLY A N 1
ATOM 8528 C CA . GLY A 1 1116 ? -11.361 60.069 20.677 1.00 43.94 1116 GLY A CA 1
ATOM 8529 C C . GLY A 1 1116 ? -12.942 60.181 20.710 1.00 43.94 1116 GLY A C 1
ATOM 8530 O O . GLY A 1 1116 ? -13.542 59.412 21.453 1.00 43.94 1116 GLY A O 1
ATOM 8531 N N . ALA A 1 1117 ? -13.654 61.106 19.987 1.00 27.94 1117 ALA A N 1
ATOM 8532 C CA . ALA A 1 1117 ? -15.150 61.366 20.105 1.00 27.94 1117 ALA A CA 1
ATOM 8533 C C . ALA A 1 1117 ? -15.836 62.263 18.964 1.00 27.94 1117 ALA A C 1
ATOM 8535 O O . ALA A 1 1117 ? -15.092 62.646 18.061 1.00 27.94 1117 ALA A O 1
ATOM 8536 N N . PRO A 1 1118 ? -17.134 62.759 19.003 1.00 65.25 1118 PRO A N 1
ATOM 8537 C CA . PRO A 1 1118 ? -18.486 62.087 18.849 1.00 65.25 1118 PRO A CA 1
ATOM 8538 C C . PRO A 1 1118 ? -19.680 62.890 18.142 1.00 65.25 1118 PRO A C 1
ATOM 8540 O O . PRO A 1 1118 ? -19.460 64.036 17.768 1.00 65.25 1118 PRO A O 1
ATOM 8543 N N . HIS A 1 1119 ? -20.947 62.352 18.030 1.00 43.56 1119 HIS A N 1
ATOM 8544 C CA . HIS A 1 1119 ? -22.320 63.031 18.114 1.00 43.56 1119 HIS A CA 1
ATOM 8545 C C . HIS A 1 1119 ? -23.595 62.182 17.676 1.00 43.56 1119 HIS A C 1
ATOM 8547 O O . HIS A 1 1119 ? -23.423 61.236 16.916 1.00 43.56 1119 HIS A O 1
ATOM 8553 N N . ALA A 1 1120 ? -24.864 62.511 18.098 1.00 42.25 1120 ALA A N 1
ATOM 8554 C CA . ALA A 1 1120 ? -26.198 61.938 17.639 1.00 42.25 1120 ALA A CA 1
ATOM 8555 C C . ALA A 1 1120 ? -27.511 62.693 18.133 1.00 42.25 1120 ALA A C 1
ATOM 8557 O O . ALA A 1 1120 ? -27.383 63.481 19.069 1.00 42.25 1120 ALA A O 1
ATOM 8558 N N . LEU A 1 1121 ? -28.760 62.468 17.592 1.00 40.09 1121 LEU A N 1
ATOM 8559 C CA . LEU A 1 1121 ? -30.058 63.143 18.017 1.00 40.09 1121 LEU A CA 1
ATOM 8560 C C . LEU A 1 1121 ? -31.493 62.498 17.705 1.00 40.09 1121 LEU A C 1
ATOM 8562 O O . LEU A 1 1121 ? -31.815 62.273 16.547 1.00 40.09 1121 LEU A O 1
ATOM 8566 N N . ARG A 1 1122 ? -32.374 62.364 18.747 1.00 37.28 1122 ARG A N 1
ATOM 8567 C CA . ARG A 1 1122 ? -33.892 62.502 18.968 1.00 37.28 1122 ARG A CA 1
ATOM 8568 C C . ARG A 1 1122 ? -35.100 61.993 18.082 1.00 37.28 1122 ARG A C 1
ATOM 8570 O O . ARG A 1 1122 ? -35.191 62.386 16.929 1.00 37.28 1122 ARG A O 1
ATOM 8577 N N . ALA A 1 1123 ? -36.179 61.437 18.733 1.00 35.59 1123 ALA A N 1
ATOM 8578 C CA . ALA A 1 1123 ? -37.670 61.702 18.561 1.00 35.59 1123 ALA A CA 1
ATOM 8579 C C . ALA A 1 1123 ? -38.641 60.915 19.552 1.00 35.59 1123 ALA A C 1
ATOM 8581 O O . ALA A 1 1123 ? -38.140 60.147 20.367 1.00 35.59 1123 ALA A O 1
ATOM 8582 N N . ARG A 1 1124 ? -40.002 61.108 19.547 1.00 40.62 1124 ARG A N 1
ATOM 8583 C CA . ARG A 1 1124 ? -41.060 60.497 20.460 1.00 40.62 1124 ARG A CA 1
ATOM 8584 C C . ARG A 1 1124 ? -42.493 60.318 19.837 1.00 40.62 1124 ARG A C 1
ATOM 8586 O O . ARG A 1 1124 ? -42.912 61.269 19.184 1.00 40.62 1124 ARG A O 1
ATOM 8593 N N . ARG A 1 1125 ? -43.299 59.276 20.211 1.00 33.38 1125 ARG A N 1
ATOM 8594 C CA . ARG A 1 1125 ? -44.780 59.251 20.582 1.00 33.38 1125 ARG A CA 1
ATOM 8595 C C . ARG A 1 1125 ? -45.456 57.833 20.527 1.00 33.38 1125 ARG A C 1
ATOM 8597 O O . ARG A 1 1125 ? -44.824 56.897 20.063 1.00 33.38 1125 ARG A O 1
ATOM 8604 N N . GLY A 1 1126 ? -46.718 57.692 21.000 1.00 30.64 1126 GLY A N 1
ATOM 8605 C CA . GLY A 1 1126 ? -47.644 56.515 20.914 1.00 30.64 1126 GLY A CA 1
ATOM 8606 C C . GLY A 1 1126 ? -49.127 56.938 21.149 1.00 30.64 1126 GLY A C 1
ATOM 8607 O O . GLY A 1 1126 ? -49.288 58.094 21.566 1.00 30.64 1126 GLY A O 1
ATOM 8608 N N . PRO A 1 1127 ? -50.193 56.132 20.844 1.00 48.78 1127 PRO A N 1
ATOM 8609 C CA . PRO A 1 1127 ? -50.805 55.206 21.847 1.00 48.78 1127 PRO A CA 1
ATOM 8610 C C . PRO A 1 1127 ? -51.666 53.972 21.355 1.00 48.78 1127 PRO A C 1
ATOM 8612 O O . PRO A 1 1127 ? -52.039 53.875 20.194 1.00 48.78 1127 PRO A O 1
ATOM 8615 N N . SER A 1 1128 ? -52.056 53.105 22.320 1.00 30.62 1128 SER A N 1
ATOM 8616 C CA . SER A 1 1128 ? -53.346 52.354 22.524 1.00 30.62 1128 SER A CA 1
ATOM 8617 C C . SER A 1 1128 ? -53.926 51.213 21.620 1.00 30.62 1128 SER A C 1
ATOM 8619 O O . SER A 1 1128 ? -54.343 51.468 20.498 1.00 30.62 1128 SER A O 1
ATOM 8621 N N . ALA A 1 1129 ? -54.211 50.062 22.288 1.00 28.92 1129 ALA A N 1
ATOM 8622 C CA . ALA A 1 1129 ? -55.486 49.272 22.353 1.00 28.92 1129 ALA A CA 1
ATOM 8623 C C . ALA A 1 1129 ? -55.741 47.935 21.569 1.00 28.92 1129 ALA A C 1
ATOM 8625 O O . ALA A 1 1129 ? -55.671 47.900 20.350 1.00 28.92 1129 ALA A O 1
ATOM 8626 N N . THR A 1 1130 ? -56.233 46.914 22.324 1.00 25.92 1130 THR A N 1
ATOM 8627 C CA . THR A 1 1130 ? -57.152 45.763 21.984 1.00 25.92 1130 THR A CA 1
ATOM 8628 C C . THR A 1 1130 ? -56.809 44.738 20.869 1.00 25.92 1130 THR A C 1
ATOM 8630 O O . THR A 1 1130 ? -56.167 45.104 19.900 1.00 25.92 1130 THR A O 1
ATOM 8633 N N . SER A 1 1131 ? -57.295 43.475 20.831 1.00 26.30 1131 SER A N 1
ATOM 8634 C CA . SER A 1 1131 ? -57.718 42.414 21.804 1.00 26.30 1131 SER A CA 1
ATOM 8635 C C . SER A 1 1131 ? -58.193 41.143 21.019 1.00 26.30 1131 SER A C 1
ATOM 8637 O O . SER A 1 1131 ? -58.253 41.211 19.798 1.00 26.30 1131 SER A O 1
ATOM 8639 N N . VAL A 1 1132 ? -58.588 40.040 21.708 1.00 24.52 1132 VAL A N 1
ATOM 8640 C CA . VAL A 1 1132 ? -59.208 38.758 21.205 1.00 24.52 1132 VAL A CA 1
ATOM 8641 C C . VAL A 1 1132 ? -58.180 37.676 20.745 1.00 24.52 1132 VAL A C 1
ATOM 8643 O O . VAL A 1 1132 ? -57.332 37.989 19.924 1.00 24.52 1132 VAL A O 1
ATOM 8646 N N . VAL A 1 1133 ? -58.018 36.453 21.320 1.00 27.03 1133 VAL A N 1
ATOM 8647 C CA . VAL A 1 1133 ? -58.912 35.323 21.768 1.00 27.03 1133 VAL A CA 1
ATOM 8648 C C . VAL A 1 1133 ? -59.325 34.426 20.565 1.00 27.03 1133 VAL A C 1
ATOM 8650 O O . VAL A 1 1133 ? -59.613 34.974 19.516 1.00 27.03 1133 VAL A O 1
ATOM 8653 N N . SER A 1 1134 ? -59.309 33.076 20.549 1.00 27.64 1134 SER A N 1
ATOM 8654 C CA . SER A 1 1134 ? -59.447 32.000 21.566 1.00 27.64 1134 SER A CA 1
ATOM 8655 C C . SER A 1 1134 ? -58.633 30.712 21.219 1.00 27.64 1134 SER A C 1
ATOM 8657 O O . SER A 1 1134 ? -58.386 30.475 20.046 1.00 27.64 1134 SER A O 1
ATOM 8659 N N . SER A 1 1135 ? -58.105 29.940 22.194 1.00 28.67 1135 SER A N 1
ATOM 8660 C CA . SER A 1 1135 ? -58.577 28.598 22.684 1.00 28.67 1135 SER A CA 1
ATOM 8661 C C . SER A 1 1135 ? -58.205 27.368 21.802 1.00 28.67 1135 SER A C 1
ATOM 8663 O O . SER A 1 1135 ? -57.906 27.534 20.630 1.00 28.67 1135 SER A O 1
ATOM 8665 N N . ILE A 1 1136 ? -58.099 26.111 22.285 1.00 24.69 1136 ILE A N 1
ATOM 8666 C CA . ILE A 1 1136 ? -58.610 25.431 23.508 1.00 24.69 1136 ILE A CA 1
ATOM 8667 C C . ILE A 1 1136 ? -57.500 24.682 24.301 1.00 24.69 1136 ILE A C 1
ATOM 8669 O O . ILE A 1 1136 ? -56.506 24.240 23.735 1.00 24.69 1136 ILE A O 1
ATOM 8673 N N . LYS A 1 1137 ? -57.705 24.514 25.623 1.00 27.67 1137 LYS A N 1
ATOM 8674 C CA . LYS A 1 1137 ? -56.981 23.618 26.562 1.00 27.67 1137 LYS A CA 1
ATOM 8675 C C . LYS A 1 1137 ? -57.961 22.634 27.236 1.00 27.67 1137 LYS A C 1
ATOM 8677 O O . LYS A 1 1137 ? -59.062 23.069 27.552 1.00 27.67 1137 LYS A O 1
ATOM 8682 N N . ALA A 1 1138 ? -57.501 21.428 27.598 1.00 28.23 1138 ALA A N 1
ATOM 8683 C CA . ALA A 1 1138 ? -57.870 20.620 28.791 1.00 28.23 1138 ALA A CA 1
ATOM 8684 C C . ALA A 1 1138 ? -56.978 19.345 28.794 1.00 28.23 1138 ALA A C 1
ATOM 8686 O O . ALA A 1 1138 ? -56.729 18.833 27.711 1.00 28.23 1138 ALA A O 1
ATOM 8687 N N . SER A 1 1139 ? -56.307 18.835 29.844 1.00 28.80 1139 SER A N 1
ATOM 8688 C CA . SER A 1 1139 ? -56.587 18.594 31.285 1.00 28.80 1139 SER A CA 1
ATOM 8689 C C . SER A 1 1139 ? -57.540 17.412 31.559 1.00 28.80 1139 SER A C 1
ATOM 8691 O O . SER A 1 1139 ? -58.580 17.349 30.920 1.00 28.80 1139 SER A O 1
ATOM 8693 N N . GLY A 1 1140 ? -57.288 16.498 32.513 1.00 25.42 1140 GLY A N 1
ATOM 8694 C CA . GLY A 1 1140 ? -56.286 16.524 33.599 1.00 25.42 1140 GLY A CA 1
ATOM 8695 C C . GLY A 1 1140 ? -55.997 15.158 34.266 1.00 25.42 1140 GLY A C 1
ATOM 8696 O O . GLY A 1 1140 ? -55.945 14.144 33.583 1.00 25.42 1140 GLY A O 1
ATOM 8697 N N . ARG A 1 1141 ? -55.721 15.161 35.583 1.00 27.81 1141 ARG A N 1
ATOM 8698 C CA . ARG A 1 1141 ? -55.213 14.019 36.386 1.00 27.81 1141 ARG A CA 1
ATOM 8699 C C . ARG A 1 1141 ? -56.333 13.168 37.013 1.00 27.81 1141 ARG A C 1
ATOM 8701 O O . ARG A 1 1141 ? -57.413 13.700 37.248 1.00 27.81 1141 ARG A O 1
ATOM 8708 N N . GLY A 1 1142 ? -56.009 11.943 37.437 1.00 24.38 1142 GLY A N 1
ATOM 8709 C CA . GLY A 1 1142 ? -56.779 11.166 38.423 1.00 24.38 1142 GLY A CA 1
ATOM 8710 C C . GLY A 1 1142 ? -56.255 9.732 38.583 1.00 24.38 1142 GLY A C 1
ATOM 8711 O O . GLY A 1 1142 ? -56.023 9.064 37.581 1.00 24.38 1142 GLY A O 1
ATOM 8712 N N . GLU A 1 1143 ? -56.054 9.277 39.820 1.00 27.91 1143 GLU A N 1
ATOM 8713 C CA . GLU A 1 1143 ? -55.693 7.893 40.174 1.00 27.91 1143 GLU A CA 1
ATOM 8714 C C . GLU A 1 1143 ? -56.939 7.144 40.676 1.00 27.91 1143 GLU A C 1
ATOM 8716 O O . GLU A 1 1143 ? -57.761 7.760 41.347 1.00 27.91 1143 GLU A O 1
ATOM 8721 N N . GLU A 1 1144 ? -57.069 5.844 40.380 1.00 25.33 1144 GLU A N 1
ATOM 8722 C CA . GLU A 1 1144 ? -57.259 4.759 41.372 1.00 25.33 1144 GLU A CA 1
ATOM 8723 C C . GLU A 1 1144 ? -57.434 3.378 40.693 1.00 25.33 1144 GLU A C 1
ATOM 8725 O O . GLU A 1 1144 ? -57.628 3.268 39.482 1.00 25.33 1144 GLU A O 1
ATOM 8730 N N . VAL A 1 1145 ? -57.275 2.308 41.481 1.00 26.39 1145 VAL A N 1
ATOM 8731 C CA . VAL A 1 1145 ? -57.170 0.886 41.086 1.00 26.39 1145 VAL A CA 1
ATOM 8732 C C . VAL A 1 1145 ? -57.902 0.085 42.177 1.00 26.39 1145 VAL A C 1
ATOM 8734 O O . VAL A 1 1145 ? -57.585 0.322 43.344 1.00 26.39 1145 VAL A O 1
ATOM 8737 N N . PRO A 1 1146 ? -58.866 -0.826 41.876 1.00 43.09 1146 PRO A N 1
ATOM 8738 C CA . PRO A 1 1146 ? -58.473 -2.194 41.484 1.00 43.09 1146 PRO A CA 1
ATOM 8739 C C . PRO A 1 1146 ? -59.440 -3.045 40.616 1.00 43.09 1146 PRO A C 1
ATOM 8741 O O . PRO A 1 1146 ? -60.649 -2.969 40.770 1.00 43.09 1146 PRO A O 1
ATOM 8744 N N . HIS A 1 1147 ? -58.842 -3.980 39.849 1.00 27.08 1147 HIS A N 1
ATOM 8745 C CA . HIS A 1 1147 ? -59.312 -5.347 39.491 1.00 27.08 1147 HIS A CA 1
ATOM 8746 C C . HIS A 1 1147 ? -60.719 -5.573 38.854 1.00 27.08 1147 HIS A C 1
ATOM 8748 O O . HIS A 1 1147 ? -61.683 -4.887 39.140 1.00 27.08 1147 HIS A O 1
ATOM 8754 N N . PHE A 1 1148 ? -60.965 -6.578 37.997 1.00 23.88 1148 PHE A N 1
ATOM 8755 C CA . PHE A 1 1148 ? -60.178 -7.718 37.481 1.00 23.88 1148 PHE A CA 1
ATOM 8756 C C . PHE A 1 1148 ? -60.773 -8.138 36.107 1.00 23.88 1148 PHE A C 1
ATOM 8758 O O . PHE A 1 1148 ? -61.994 -8.118 35.982 1.00 23.88 1148 PHE A O 1
ATOM 8765 N N . GLY A 1 1149 ? -59.978 -8.614 35.127 1.00 21.53 1149 GLY A N 1
ATOM 8766 C CA . GLY A 1 1149 ? -60.516 -9.495 34.060 1.00 21.53 1149 GLY A CA 1
ATOM 8767 C C . GLY A 1 1149 ? -60.071 -9.311 32.594 1.00 21.53 1149 GLY A C 1
ATOM 8768 O O . GLY A 1 1149 ? -60.828 -8.767 31.804 1.00 21.53 1149 GLY A O 1
ATOM 8769 N N . LEU A 1 1150 ? -58.957 -9.967 32.226 1.00 21.30 1150 LEU A N 1
ATOM 8770 C CA . LEU A 1 1150 ? -58.674 -10.599 30.910 1.00 21.30 1150 LEU A CA 1
ATOM 8771 C C . LEU A 1 1150 ? -58.486 -9.744 29.623 1.00 21.30 1150 LEU A C 1
ATOM 8773 O O . LEU A 1 1150 ? -58.938 -8.616 29.502 1.00 21.30 1150 LEU A O 1
ATOM 8777 N N . ALA A 1 1151 ? -57.805 -10.374 28.647 1.00 23.41 1151 ALA A N 1
ATOM 8778 C CA . ALA A 1 1151 ? -57.503 -9.936 27.269 1.00 23.41 1151 ALA A CA 1
ATOM 8779 C C . ALA A 1 1151 ? -56.610 -8.679 27.094 1.00 23.41 1151 ALA A C 1
ATOM 8781 O O . ALA A 1 1151 ? -57.081 -7.551 26.981 1.00 23.41 1151 ALA A O 1
ATOM 8782 N N . PHE A 1 1152 ? -55.293 -8.897 26.972 1.00 23.67 1152 PHE A N 1
ATOM 8783 C CA . PHE A 1 1152 ? -54.292 -7.861 26.673 1.00 23.67 1152 PHE A CA 1
ATOM 8784 C C . PHE A 1 1152 ? -54.031 -7.713 25.155 1.00 23.67 1152 PHE A C 1
ATOM 8786 O O . PHE A 1 1152 ? -53.647 -8.684 24.516 1.00 23.67 1152 PHE A O 1
ATOM 8793 N N . THR A 1 1153 ? -54.205 -6.483 24.640 1.00 24.48 1153 THR A N 1
ATOM 8794 C CA . THR A 1 1153 ? -53.300 -5.690 23.752 1.00 24.48 1153 THR A CA 1
ATOM 8795 C C . THR A 1 1153 ? -52.585 -6.288 22.516 1.00 24.48 1153 THR A C 1
ATOM 8797 O O . THR A 1 1153 ? -52.165 -7.433 22.535 1.00 24.48 1153 THR A O 1
ATOM 8800 N N . ALA A 1 1154 ? -52.174 -5.517 21.493 1.00 23.62 1154 ALA A N 1
ATOM 8801 C CA . ALA A 1 1154 ? -52.569 -4.198 20.950 1.00 23.62 1154 ALA A CA 1
ATOM 8802 C C . ALA A 1 1154 ? -51.662 -3.836 19.737 1.00 23.62 1154 ALA A C 1
ATOM 8804 O O . ALA A 1 1154 ? -50.515 -4.259 19.697 1.00 23.62 1154 ALA A O 1
ATOM 8805 N N . VAL A 1 1155 ? -52.149 -2.959 18.844 1.00 22.20 1155 VAL A N 1
ATOM 8806 C CA . VAL A 1 1155 ? -51.380 -1.899 18.134 1.00 22.20 1155 VAL A CA 1
ATOM 8807 C C . VAL A 1 1155 ? -50.122 -2.302 17.325 1.00 22.20 1155 VAL A C 1
ATOM 8809 O O . VAL A 1 1155 ? -49.013 -2.395 17.836 1.00 22.20 1155 VAL A O 1
ATOM 8812 N N . SER A 1 1156 ? -50.286 -2.340 15.998 1.00 28.89 1156 SER A N 1
ATOM 8813 C CA . SER A 1 1156 ? -49.347 -1.700 15.048 1.00 28.89 1156 SER A CA 1
ATOM 8814 C C . SER A 1 1156 ? -49.580 -0.170 15.054 1.00 28.89 1156 SER A C 1
ATOM 8816 O O . SER A 1 1156 ? -50.679 0.223 15.461 1.00 28.89 1156 SER A O 1
ATOM 8818 N N . PRO A 1 1157 ? -48.676 0.705 14.550 1.00 38.50 1157 PRO A N 1
ATOM 8819 C CA . PRO A 1 1157 ? -47.522 0.400 13.689 1.00 38.50 1157 PRO A CA 1
ATOM 8820 C C . PRO A 1 1157 ? -46.198 1.110 14.053 1.00 38.50 1157 PRO A C 1
ATOM 8822 O O . PRO A 1 1157 ? -46.200 2.129 14.744 1.00 38.50 1157 PRO A O 1
ATOM 8825 N N . HIS A 1 1158 ? -45.094 0.658 13.447 1.00 25.12 1158 HIS A N 1
ATOM 8826 C CA . HIS A 1 1158 ? -44.253 1.563 12.656 1.00 25.12 1158 HIS A CA 1
ATOM 8827 C C . HIS A 1 1158 ? -43.438 0.837 11.581 1.00 25.12 1158 HIS A C 1
ATOM 8829 O O . HIS A 1 1158 ? -43.299 -0.398 11.715 1.00 25.12 1158 HIS A O 1
#